Protein AF-0000000066019584 (afdb_homodimer)

Secondary structure (DSSP, 8-state):
-------HHHHHHHHHHTTSS-TT---EEEE-TT-SSEEEEEEE-SS-EEEEEEE-SEETTTEEEEE--THHHHHHHHHHHHHHHH-GGGS--EEEEETTTTEEEEE--TTSEEHHHHHHTT---TTHHHHHHHHHHHHHHHTSTTTS-HHHHHHHHHHT--HHHHHHHIIIIIIGGGS--TT----GGGHHHHHHHHH-HHHHHHHHHHHHHHHHB--EEE-S--SGGGEEE-SS-EEE---TT-EEE-THHHHHHHHHHHHHHHHTS-GGG-HHHHHHHHHHHHHHHHHHHHHHHHH--STTTTSTTHHHHHHHHHHHHHHHHHHHHHHHHHHSSS--HHHHT-SSHHHHHHHHHHHHHHHHHHHH---SS--THHHHHHHHHHHHS----/-------HHHHHHHHHHTTSS-TT---EEEE-TT-SSEEEEEEE-SS-EEEEEEE-SEETTTEEEEE--THHHHHHHHHHHHHHHH-GGGS--EEEEETTTTEEEEE--TTSEEHHHHHHTT---TTHHHHHHHHHHHHHHHTSTTTS-HHHHHHHHHHT--HHHHHHHIIIIIIGGGS--TT----GGGHHHHHHHHH-HHHHHHHHHHHHHHHHB--EEE-S--SGGGEEE-SS-EEE---TT-EEE-THHHHHHHHHHHHHHHHTS-GGG-HHHHHHHHHHHHHHHHHHHHHHHHH--STTTTSTTHHHHHHHHHHHHHHHHHHHHHHHHHHSSS--HHHHT-SSHHHHHHHHHHHHHHHHHHHH---SS--THHHHHHHHHHHHS----

InterPro domains:
  IPR002575 Aminoglycoside phosphotransferase [PF01636] (31-260)
  IPR009212 Methylthioribose kinase [MF_01683] (1-387)
  IPR009212 Methylthioribose kinase [PIRSF031134] (2-386)
  IPR009212 Methylthioribose kinase [TIGR01767] (3-382)
  IPR011009 Protein kinase-like domain superfamily [SSF56112] (3-369)

Nearest PDB structures (foldseek):
  2olc-assembly1_A  TM=9.825E-01  e=4.672E-38  Bacillus subtilis
  2pun-assembly1_B  TM=9.584E-01  e=1.714E-38  Bacillus subtilis
  2pun-assembly1_A  TM=9.546E-01  e=1.638E-38  Bacillus subtilis
  2pul-assembly1_A  TM=9.580E-01  e=3.396E-38  Bacillus subtilis
  2pui-assembly1_A  TM=9.615E-01  e=1.085E-36  Bacillus subtilis

Organism: Bacillus anthracis (strain CDC 684 / NRRL 3495) (NCBI:txid568206)

Radius of gyration: 28.85 Å; Cα contacts (8 Å, |Δi|>4): 1439; chains: 2; bounding box: 60×90×74 Å

pLDDT: mean 95.68, std 7.1, range [32.53, 98.94]

Sequence (786 aa):
MGYYSLTEVTAVQYAKEHGYFEKKANVVCHEIGDGNLNYVFKLDDGEKSIIIKQALPYAKVVGESWPLSIKRATIESKALQIFAKYVPEYVPVVYSHDEELAVTVIEDLSRLTITRKGLIDGEEYPLLSQHIGRFLANVLFYTSDFGLQSEEKRVLEGTFVNPDLCKITEDLVFTDPFGHYDTNDYEPELQLTIDELWSDKTLKLKVAQYKYKFLTRKEALIHGDLHTGSIFSSPSETKVIDPEFATYGPFGFDIGQFIANLLLNALSREEEQRGVLFFHIEKTWSYFVETFTKLWIGEGVEAYTKEKQWLPIILQNIFTDAVGFAGCELIRRTIGLAHVADLDEITNKETRIQAKKQALSLGKELIKYESKNADIQLFRTLFQQTVSGGIKAMGYYSLTEVTAVQYAKEHGYFEKKANVVCHEIGDGNLNYVFKLDDGEKSIIIKQALPYAKVVGESWPLSIKRATIESKALQIFAKYVPEYVPVVYSHDEELAVTVIEDLSRLTITRKGLIDGEEYPLLSQHIGRFLANVLFYTSDFGLQSEEKRVLEGTFVNPDLCKITEDLVFTDPFGHYDTNDYEPELQLTIDELWSDKTLKLKVAQYKYKFLTRKEALIHGDLHTGSIFSSPSETKVIDPEFATYGPFGFDIGQFIANLLLNALSREEEQRGVLFFHIEKTWSYFVETFTKLWIGEGVEAYTKEKQWLPIILQNIFTDAVGFAGCELIRRTIGLAHVADLDEITNKETRIQAKKQALSLGKELIKYESKNADIQLFRTLFQQTVSGGIKA

Solvent-accessible surface area (backbone atoms only — not comparable to full-atom values): 39957 Å² total; per-residue (Å²): 131,80,67,66,85,76,46,56,68,51,45,51,51,50,37,32,74,71,63,77,40,58,86,82,54,69,65,47,56,44,72,56,79,82,53,54,45,43,51,34,32,42,37,34,54,88,83,54,63,38,26,41,34,32,38,38,63,18,30,57,72,75,28,77,87,39,69,34,67,35,61,35,37,53,40,20,53,52,45,47,52,56,41,35,76,75,39,48,81,40,32,61,54,73,75,46,74,39,76,71,51,11,32,37,34,31,55,57,60,79,92,39,35,48,34,40,62,39,45,75,72,64,52,77,41,85,44,48,22,53,49,51,10,41,49,49,21,50,43,36,40,53,45,10,55,46,44,23,60,61,46,58,38,43,54,53,48,43,70,33,65,45,40,64,51,48,48,49,48,48,38,48,44,49,43,33,56,55,48,97,41,85,62,41,44,69,62,76,88,45,46,68,61,48,52,51,58,51,65,33,63,68,56,51,53,44,40,44,52,53,43,48,39,53,73,20,28,44,45,13,55,35,44,63,55,41,33,43,78,29,24,32,31,45,64,86,46,50,32,52,48,74,29,45,45,30,27,51,18,42,74,13,45,41,57,6,31,36,46,23,45,40,52,46,44,37,56,59,42,58,78,90,67,29,58,64,44,55,49,35,49,47,40,18,52,53,34,18,51,52,47,34,48,51,44,41,75,73,53,42,67,36,91,54,61,78,44,82,70,47,58,63,51,52,54,35,52,32,42,50,41,13,42,31,37,13,10,35,42,30,33,12,31,59,34,14,74,65,61,44,67,50,50,70,64,44,78,54,60,68,58,30,52,50,36,46,52,38,36,41,52,38,12,52,50,32,41,67,52,79,69,90,64,74,56,69,61,49,60,59,52,49,46,50,50,40,71,66,59,56,81,77,131,131,80,68,66,84,76,46,55,67,52,45,52,49,53,37,31,75,72,64,78,40,58,87,83,54,70,65,48,58,45,72,55,80,81,54,54,44,43,51,34,32,42,36,34,54,87,83,54,61,37,26,42,36,31,38,37,63,18,30,57,72,76,29,76,87,40,69,34,67,36,61,37,36,52,39,20,54,52,45,47,53,58,41,36,75,74,41,49,82,40,34,60,53,72,77,48,74,38,78,71,52,12,33,36,35,31,55,55,60,79,92,38,36,48,33,40,62,39,46,74,72,64,50,78,39,84,44,49,22,53,51,52,9,41,48,50,20,48,43,36,39,52,44,10,55,46,43,23,60,61,45,59,37,42,54,54,49,44,70,33,65,44,40,64,53,50,49,50,48,48,38,48,46,51,42,35,57,55,49,97,40,86,61,41,46,69,62,76,88,46,44,69,62,49,51,51,57,49,63,32,61,69,56,53,53,44,39,47,51,54,43,48,38,53,72,20,27,42,43,12,55,35,44,62,56,40,33,42,78,30,24,32,30,44,64,84,46,48,32,50,49,75,30,45,46,30,29,52,18,43,73,13,45,41,56,5,30,35,46,23,45,41,50,46,43,39,58,60,42,59,79,91,67,29,60,66,44,56,49,33,50,46,40,18,52,51,33,19,52,54,47,36,49,51,44,41,74,73,55,40,68,35,90,54,61,78,44,81,70,48,59,63,52,52,54,36,51,30,42,48,42,13,42,30,37,14,10,35,41,30,33,12,32,59,35,14,74,63,59,43,66,50,50,71,66,43,79,52,60,69,60,29,52,50,35,47,50,39,36,42,52,40,12,52,51,34,41,67,53,78,70,90,62,73,56,69,60,50,60,60,52,49,48,49,49,42,71,66,58,54,72,82,126

Foldseek 3Di:
DAADADDQVVVVVVCCVVPVDPPPADKGKDWPPPDFFWTWIWIDRPPDIKIKIFGDQAGPNVPPVGGFDLCLLVLQLVLLVLLCVFCVQAAWAWPDADSRHSMTITDDPVVWALQQVCVLVQHQLLCALLSLLLSLLRQLCCLFVFQDPPVVNVVVLVSNPGPSLLVVCLCLLQNPLLDDDPQWAADPLCVVVSVVSNPPPLLNVLSVVLSVQFVPPQGGWDLQQQASRQWTGDSVGIYGHDSSSTHGGASQQNLLRHLLNLLLLLLLDDPVSSVSSLVSLVSNLVSNLVNNLVCLVPRTDDPCSPPPVPSQVSSFVSLLSSLQNNLSNLSSLLTGNPHRCSLVVNPDPVSSSLSSSLSNQLSSCSSSDDDPHNDSCVSVVSSCCSNVVPPDD/DAADDDDQVVVVVVCCVVPVDPPPAPKGKDWPPPDFFWTWIWIDRPPDIKIKIFGDQAGPNVPPVGGFDLCLLVLQLVLLVLLCVFCVQAAWAWPDADSRHSMTITDDPVVWALQQVCVLVQHQLLCALLSLLLSLLRQLCCLFVFQDPPVVNVVVLVSNPGPSLLVVCLCLLQNPLLDDDPQWAADPLCVVVSVVSNPPPLLNVLSVVLSVQFVPPQGGWDLQQQASRQWTGDSVGIYGHDSSSTHGGASQQNLLRHLLNLLLLLLLDDPVSSVSSLVSLVSNLVSNLVNNLVCLVPRTDDPCSPPPVPSQVSSFVSLLSSLQNNLSNLSSLLTGNHHRCSLVVNPDPVSSSLSSSLSNQLSSCSSSDDDPHNDSCVSVVSSCCSNVVPPPD

Structure (mmCIF, N/CA/C/O backbone):
data_AF-0000000066019584-model_v1
#
loop_
_entity.id
_entity.type
_entity.pdbx_description
1 polymer 'Methylthioribose kinase'
#
loop_
_atom_site.group_PDB
_atom_site.id
_atom_site.type_symbol
_atom_site.label_atom_id
_atom_site.label_alt_id
_atom_site.label_comp_id
_atom_site.label_asym_id
_atom_site.label_entity_id
_atom_site.label_seq_id
_atom_site.pdbx_PDB_ins_code
_atom_site.Cartn_x
_atom_site.Cartn_y
_atom_site.Cartn_z
_atom_site.occupancy
_atom_site.B_iso_or_equiv
_atom_site.auth_seq_id
_atom_site.auth_comp_id
_atom_site.auth_asym_id
_atom_site.auth_atom_id
_atom_site.pdbx_PDB_model_num
ATOM 1 N N . MET A 1 1 ? 21.641 -1.265 -32.312 1 64.44 1 MET A N 1
ATOM 2 C CA . MET A 1 1 ? 20.609 -1.828 -33.188 1 64.44 1 MET A CA 1
ATOM 3 C C . MET A 1 1 ? 19.297 -1.959 -32.438 1 64.44 1 MET A C 1
ATOM 5 O O . MET A 1 1 ? 19.266 -2.174 -31.219 1 64.44 1 MET A O 1
ATOM 9 N N . GLY A 1 2 ? 18.172 -1.497 -33 1 85.44 2 GLY A N 1
ATOM 10 C CA . GLY A 1 2 ? 16.828 -1.438 -32.469 1 85.44 2 GLY A CA 1
ATOM 11 C C . GLY A 1 2 ? 16.266 -2.805 -32.125 1 85.44 2 GLY A C 1
ATOM 12 O O . GLY A 1 2 ? 16.891 -3.828 -32.375 1 85.44 2 GLY A O 1
ATOM 13 N N . TYR A 1 3 ? 15.18 -2.943 -31.562 1 92.75 3 TYR A N 1
ATOM 14 C CA . TYR A 1 3 ? 14.484 -4.168 -31.172 1 92.75 3 TYR A CA 1
ATOM 15 C C . TYR A 1 3 ? 14.141 -5.008 -32.406 1 92.75 3 TYR A C 1
ATOM 17 O O . TYR A 1 3 ? 13.703 -4.473 -33.438 1 92.75 3 TYR A O 1
ATOM 25 N N . TYR A 1 4 ? 14.422 -6.309 -32.375 1 94.38 4 TYR A N 1
ATOM 26 C CA . TYR A 1 4 ? 13.922 -7.297 -33.312 1 94.38 4 TYR A CA 1
ATOM 27 C C . TYR A 1 4 ? 13.656 -8.633 -32.625 1 94.38 4 TYR A C 1
ATOM 29 O O . TYR A 1 4 ? 14.336 -8.977 -31.656 1 94.38 4 TYR A O 1
ATOM 37 N N . SER A 1 5 ? 12.734 -9.391 -33.125 1 94.38 5 SER A N 1
ATOM 38 C CA . SER A 1 5 ? 12.414 -10.695 -32.531 1 94.38 5 SER A CA 1
ATOM 39 C C . SER A 1 5 ? 13.445 -11.742 -32.938 1 94.38 5 SER A C 1
ATOM 41 O O . SER A 1 5 ? 13.805 -11.844 -34.125 1 94.38 5 SER A O 1
ATOM 43 N N . LEU A 1 6 ? 13.844 -12.508 -32.031 1 96.06 6 LEU A N 1
ATOM 44 C CA . LEU A 1 6 ? 14.828 -13.547 -32.281 1 96.06 6 LEU A CA 1
ATOM 45 C C . LEU A 1 6 ? 14.188 -14.734 -33 1 96.06 6 LEU A C 1
ATOM 47 O O . LEU A 1 6 ? 12.992 -14.977 -32.844 1 96.06 6 LEU A O 1
ATOM 51 N N . THR A 1 7 ? 14.938 -15.398 -33.781 1 96.06 7 THR A N 1
ATOM 52 C CA . THR A 1 7 ? 14.703 -16.734 -34.312 1 96.06 7 THR A CA 1
ATOM 53 C C . THR A 1 7 ? 15.742 -17.719 -33.781 1 96.06 7 THR A C 1
ATOM 55 O O . THR A 1 7 ? 16.672 -17.312 -33.094 1 96.06 7 THR A O 1
ATOM 58 N N . GLU A 1 8 ? 15.562 -18.969 -34.094 1 97.25 8 GLU A N 1
ATOM 59 C CA . GLU A 1 8 ? 16.578 -19.922 -33.656 1 97.25 8 GLU A CA 1
ATOM 60 C C . GLU A 1 8 ? 17.953 -19.562 -34.188 1 97.25 8 GLU A C 1
ATOM 62 O O . GLU A 1 8 ? 18.953 -19.688 -33.5 1 97.25 8 GLU A O 1
ATOM 67 N N . VAL A 1 9 ? 17.953 -19.016 -35.375 1 97.38 9 VAL A N 1
ATOM 68 C CA . VAL A 1 9 ? 19.203 -18.656 -36.031 1 97.38 9 VAL A CA 1
ATOM 69 C C . VAL A 1 9 ? 19.828 -17.438 -35.344 1 97.38 9 VAL A C 1
ATOM 71 O O . VAL A 1 9 ? 21 -17.453 -34.969 1 97.38 9 VAL A O 1
ATOM 74 N N . THR A 1 10 ? 19 -16.422 -35.125 1 97.25 10 THR A N 1
ATOM 75 C CA . THR A 1 10 ? 19.516 -15.188 -34.562 1 97.25 10 THR A CA 1
ATOM 76 C C . THR A 1 10 ? 19.797 -15.367 -33.062 1 97.25 10 THR A C 1
ATOM 78 O O . THR A 1 10 ? 20.641 -14.664 -32.5 1 97.25 10 THR A O 1
ATOM 81 N N . ALA A 1 11 ? 19.125 -16.297 -32.375 1 98 11 ALA A N 1
ATOM 82 C CA . ALA A 1 11 ? 19.438 -16.609 -31 1 98 11 ALA A CA 1
ATOM 83 C C . ALA A 1 11 ? 20.844 -17.188 -30.875 1 98 11 ALA A C 1
ATOM 85 O O . ALA A 1 11 ? 21.578 -16.844 -29.938 1 98 11 ALA A O 1
ATOM 86 N N . VAL A 1 12 ? 21.141 -18.062 -31.812 1 98.12 12 VAL A N 1
ATOM 87 C CA . VAL A 1 12 ? 22.484 -18.641 -31.812 1 98.12 12 VAL A CA 1
ATOM 88 C C . VAL A 1 12 ? 23.531 -17.562 -32.062 1 98.12 12 VAL A C 1
ATOM 90 O O . VAL A 1 12 ? 24.562 -17.516 -31.375 1 98.12 12 VAL A O 1
ATOM 93 N N . GLN A 1 13 ? 23.25 -16.688 -33 1 97.44 13 GLN A N 1
ATOM 94 C CA . GLN A 1 13 ? 24.156 -15.586 -33.281 1 97.44 13 GLN A CA 1
ATOM 95 C C . GLN A 1 13 ? 24.359 -14.688 -32.062 1 97.44 13 GLN A C 1
ATOM 97 O O . GLN A 1 13 ? 25.484 -14.32 -31.734 1 97.44 13 GLN A O 1
ATOM 102 N N . TYR A 1 14 ? 23.219 -14.344 -31.469 1 97.44 14 TYR A N 1
ATOM 103 C CA . TYR A 1 14 ? 23.25 -13.523 -30.266 1 97.44 14 TYR A CA 1
ATOM 104 C C . TYR A 1 14 ? 24.125 -14.164 -29.188 1 97.44 14 TYR A C 1
ATOM 106 O O . TYR A 1 14 ? 24.969 -13.5 -28.578 1 97.44 14 TYR A O 1
ATOM 114 N N . ALA A 1 15 ? 23.969 -15.438 -28.922 1 98.06 15 ALA A N 1
ATOM 115 C CA . ALA A 1 15 ? 24.688 -16.156 -27.891 1 98.06 15 ALA A CA 1
ATOM 116 C C . ALA A 1 15 ? 26.188 -16.188 -28.172 1 98.06 15 ALA A C 1
ATOM 118 O O . ALA A 1 15 ? 27 -16.031 -27.266 1 98.06 15 ALA A O 1
ATOM 119 N N . LYS A 1 16 ? 26.516 -16.391 -29.422 1 97.5 16 LYS A N 1
ATOM 120 C CA . LYS A 1 16 ? 27.922 -16.406 -29.812 1 97.5 16 LYS A CA 1
ATOM 121 C C . LYS A 1 16 ? 28.547 -15.023 -29.688 1 97.5 16 LYS A C 1
ATOM 123 O O . LYS A 1 16 ? 29.656 -14.875 -29.188 1 97.5 16 LYS A O 1
ATOM 128 N N . GLU A 1 17 ? 27.812 -14.031 -30.109 1 96.75 17 GLU A N 1
ATOM 129 C CA . GLU A 1 17 ? 28.297 -12.656 -30.062 1 96.75 17 GLU A CA 1
ATOM 130 C C . GLU A 1 17 ? 28.531 -12.203 -28.625 1 96.75 17 GLU A C 1
ATOM 132 O O . GLU A 1 17 ? 29.406 -11.383 -28.359 1 96.75 17 GLU A O 1
ATOM 137 N N . HIS A 1 18 ? 27.75 -12.719 -27.719 1 96.69 18 HIS A N 1
ATOM 138 C CA . HIS A 1 18 ? 27.859 -12.312 -26.328 1 96.69 18 HIS A CA 1
ATOM 139 C C . HIS A 1 18 ? 28.734 -13.273 -25.531 1 96.69 18 HIS A C 1
ATOM 141 O O . HIS A 1 18 ? 28.797 -13.195 -24.312 1 96.69 18 HIS A O 1
ATOM 147 N N . GLY A 1 19 ? 29.328 -14.258 -26.188 1 96.56 19 GLY A N 1
ATOM 148 C CA . GLY A 1 19 ? 30.406 -15.047 -25.609 1 96.56 19 GLY A CA 1
ATOM 149 C C . GLY A 1 19 ? 29.906 -16.266 -24.859 1 96.56 19 GLY A C 1
ATOM 150 O O . GLY A 1 19 ? 30.656 -16.891 -24.109 1 96.56 19 GLY A O 1
ATOM 151 N N . TYR A 1 20 ? 28.641 -16.656 -25.047 1 97.31 20 TYR A N 1
ATOM 152 C CA . TYR A 1 20 ? 28.109 -17.828 -24.359 1 97.31 20 TYR A CA 1
ATOM 153 C C . TYR A 1 20 ? 28.578 -19.125 -25.016 1 97.31 20 TYR A C 1
ATOM 155 O O . TYR A 1 20 ? 28.656 -20.156 -24.359 1 97.31 20 TYR A O 1
ATOM 163 N N . PHE A 1 21 ? 28.859 -19.031 -26.312 1 97.5 21 PHE A N 1
ATOM 164 C CA . PHE A 1 21 ? 29.422 -20.141 -27.094 1 97.5 21 PHE A CA 1
ATOM 165 C C . PHE A 1 21 ? 30.562 -19.656 -27.969 1 97.5 21 PHE A C 1
ATOM 167 O O . PHE A 1 21 ? 30.594 -18.5 -28.391 1 97.5 21 PHE A O 1
ATOM 174 N N . GLU A 1 22 ? 31.453 -20.594 -28.25 1 96 22 GLU A N 1
ATOM 175 C CA . GLU A 1 22 ? 32.531 -20.266 -29.188 1 96 22 GLU A CA 1
ATOM 176 C C . GLU A 1 22 ? 31.969 -20.031 -30.594 1 96 22 GLU A C 1
ATOM 178 O O . GLU A 1 22 ? 30.969 -20.625 -30.984 1 96 22 GLU A O 1
ATOM 183 N N . LYS A 1 23 ? 32.656 -19.188 -31.312 1 94.94 23 LYS A N 1
ATOM 184 C CA . LYS A 1 23 ? 32.219 -18.828 -32.656 1 94.94 23 LYS A CA 1
ATOM 185 C C . LYS A 1 23 ? 32.094 -20.062 -33.531 1 94.94 23 LYS A C 1
ATOM 187 O O . LYS A 1 23 ? 31.156 -20.156 -34.344 1 94.94 23 LYS A O 1
ATOM 192 N N . LYS A 1 24 ? 32.906 -21.062 -33.312 1 95 24 LYS A N 1
ATOM 193 C CA . LYS A 1 24 ? 32.906 -22.234 -34.156 1 95 24 LYS A CA 1
ATOM 194 C C . LYS A 1 24 ? 32.125 -23.375 -33.531 1 95 24 LYS A C 1
ATOM 196 O O . LYS A 1 24 ? 31.969 -24.438 -34.156 1 95 24 LYS A O 1
ATOM 201 N N . ALA A 1 25 ? 31.609 -23.141 -32.375 1 95.88 25 ALA A N 1
ATOM 202 C CA . ALA A 1 25 ? 30.875 -24.203 -31.703 1 95.88 25 ALA A CA 1
ATOM 203 C C . ALA A 1 25 ? 29.625 -24.609 -32.469 1 95.88 25 ALA A C 1
ATOM 205 O O . ALA A 1 25 ? 28.969 -23.75 -33.094 1 95.88 25 ALA A O 1
ATOM 206 N N . ASN A 1 26 ? 29.344 -25.922 -32.562 1 96.75 26 ASN A N 1
ATOM 207 C CA . ASN A 1 26 ? 28.078 -26.375 -33.125 1 96.75 26 ASN A CA 1
ATOM 208 C C . ASN A 1 26 ? 26.953 -26.266 -32.094 1 96.75 26 ASN A C 1
ATOM 210 O O . ASN A 1 26 ? 26.719 -27.188 -31.312 1 96.75 26 ASN A O 1
ATOM 214 N N . VAL A 1 27 ? 26.25 -25.188 -32.156 1 98 27 VAL A N 1
ATOM 215 C CA . VAL A 1 27 ? 25.188 -24.906 -31.188 1 98 27 VAL A CA 1
ATOM 216 C C . VAL A 1 27 ? 23.844 -25.281 -31.781 1 98 27 VAL A C 1
ATOM 218 O O . VAL A 1 27 ? 23.484 -24.828 -32.875 1 98 27 VAL A O 1
ATOM 221 N N . VAL A 1 28 ? 23.094 -26.141 -31.109 1 97.56 28 VAL A N 1
ATOM 222 C CA . VAL A 1 28 ? 21.719 -26.469 -31.469 1 97.56 28 VAL A CA 1
ATOM 223 C C . VAL A 1 28 ? 20.75 -25.594 -30.688 1 97.56 28 VAL A C 1
ATOM 225 O O . VAL A 1 28 ? 20.938 -25.359 -29.484 1 97.56 28 VAL A O 1
ATOM 228 N N . CYS A 1 29 ? 19.812 -25.016 -31.422 1 97.31 29 CYS A N 1
ATOM 229 C CA . CYS A 1 29 ? 18.828 -24.125 -30.812 1 97.31 29 CYS A CA 1
ATOM 230 C C . CYS A 1 29 ? 17.422 -24.609 -31.109 1 97.31 29 CYS A C 1
ATOM 232 O O . CYS A 1 29 ? 17.094 -24.938 -32.25 1 97.31 29 CYS A O 1
ATOM 234 N N . HIS A 1 30 ? 16.594 -24.703 -30.047 1 95.38 30 HIS A N 1
ATOM 235 C CA . HIS A 1 30 ? 15.18 -25.031 -30.188 1 95.38 30 HIS A CA 1
ATOM 236 C C . HIS A 1 30 ? 14.297 -24.016 -29.469 1 95.38 30 HIS A C 1
ATOM 238 O O . HIS A 1 30 ? 14.523 -23.703 -28.297 1 95.38 30 HIS A O 1
ATOM 244 N N . GLU A 1 31 ? 13.375 -23.469 -30.203 1 94 31 GLU A N 1
ATOM 245 C CA . GLU A 1 31 ? 12.359 -22.641 -29.547 1 94 31 GLU A CA 1
ATOM 246 C C . GLU A 1 31 ? 11.375 -23.5 -28.75 1 94 31 GLU A C 1
ATOM 248 O O . GLU A 1 31 ? 10.781 -24.438 -29.297 1 94 31 GLU A O 1
ATOM 253 N N . ILE A 1 32 ? 11.281 -23.219 -27.375 1 88.06 32 ILE A N 1
ATOM 254 C CA . ILE A 1 32 ? 10.422 -24 -26.5 1 88.06 32 ILE A CA 1
ATOM 255 C C . ILE A 1 32 ? 9.023 -23.391 -26.469 1 88.06 32 ILE A C 1
ATOM 257 O O . ILE A 1 32 ? 8.859 -22.188 -26.203 1 88.06 32 ILE A O 1
ATOM 261 N N . GLY A 1 33 ? 8.148 -23.125 -27.359 1 67.31 33 GLY A N 1
ATOM 262 C CA . GLY A 1 33 ? 6.84 -22.578 -27.703 1 67.31 33 GLY A CA 1
ATOM 263 C C . GLY A 1 33 ? 5.828 -22.719 -26.578 1 67.31 33 GLY A C 1
ATOM 264 O O . GLY A 1 33 ? 4.621 -22.609 -26.812 1 67.31 33 GLY A O 1
ATOM 265 N N . ASP A 1 34 ? 6.062 -22.906 -25.422 1 65.56 34 ASP A N 1
ATOM 266 C CA . ASP A 1 34 ? 4.988 -23.266 -24.5 1 65.56 34 ASP A CA 1
ATOM 267 C C . ASP A 1 34 ? 4.547 -22.062 -23.672 1 65.56 34 ASP A C 1
ATOM 269 O O . ASP A 1 34 ? 3.51 -22.109 -23.016 1 65.56 34 ASP A O 1
ATOM 273 N N . GLY A 1 35 ? 5.164 -20.984 -23.938 1 72 35 GLY A N 1
ATOM 274 C CA . GLY A 1 35 ? 4.777 -19.859 -23.094 1 72 35 GLY A CA 1
ATOM 275 C C . GLY A 1 35 ? 3.799 -18.922 -23.766 1 72 35 GLY A C 1
ATOM 276 O O . GLY A 1 35 ? 3.662 -18.922 -24.984 1 72 35 GLY A O 1
ATOM 277 N N . ASN A 1 36 ? 3.061 -18.156 -22.984 1 74.06 36 ASN A N 1
ATOM 278 C CA . ASN A 1 36 ? 1.999 -17.281 -23.453 1 74.06 36 ASN A CA 1
ATOM 279 C C . ASN A 1 36 ? 2.545 -15.922 -23.891 1 74.06 36 ASN A C 1
ATOM 281 O O . ASN A 1 36 ? 1.978 -15.273 -24.766 1 74.06 36 ASN A O 1
ATOM 285 N N . LEU A 1 37 ? 3.682 -15.586 -23.359 1 82.25 37 LEU A N 1
ATOM 286 C CA . LEU A 1 37 ? 3.99 -14.164 -23.516 1 82.25 37 LEU A CA 1
ATOM 287 C C . LEU A 1 37 ? 5.305 -13.969 -24.266 1 82.25 37 LEU A C 1
ATOM 289 O O . LEU A 1 37 ? 5.473 -12.992 -24.984 1 82.25 37 LEU A O 1
ATOM 293 N N . ASN A 1 38 ? 6.195 -14.93 -24.125 1 91.94 38 ASN A N 1
ATOM 294 C CA . ASN A 1 38 ? 7.57 -14.688 -24.547 1 91.94 38 ASN A CA 1
ATOM 295 C C . ASN A 1 38 ? 8.094 -15.82 -25.438 1 91.94 38 ASN A C 1
ATOM 297 O O . ASN A 1 38 ? 7.516 -16.906 -25.453 1 91.94 38 ASN A O 1
ATOM 301 N N . TYR A 1 39 ? 9.172 -15.531 -26.188 1 93.75 39 TYR A N 1
ATOM 302 C CA . TYR A 1 39 ? 9.961 -16.594 -26.812 1 93.75 39 TYR A CA 1
ATOM 303 C C . TYR A 1 39 ? 10.984 -17.156 -25.828 1 93.75 39 TYR A C 1
ATOM 305 O O . TYR A 1 39 ? 11.578 -16.422 -25.047 1 93.75 39 TYR A O 1
ATOM 313 N N . VAL A 1 40 ? 11.102 -18.422 -25.891 1 95.69 40 VAL A N 1
ATOM 314 C CA . VAL A 1 40 ? 12.109 -19.125 -25.109 1 95.69 40 VAL A CA 1
ATOM 315 C C . VAL A 1 40 ? 12.914 -20.062 -26 1 95.69 40 VAL A C 1
ATOM 317 O O . VAL A 1 40 ? 12.352 -20.906 -26.688 1 95.69 40 VAL A O 1
ATOM 320 N N . PHE A 1 41 ? 14.242 -19.875 -26.016 1 97.12 41 PHE A N 1
ATOM 321 C CA . PHE A 1 41 ? 15.148 -20.672 -26.828 1 97.12 41 PHE A CA 1
ATOM 322 C C . PHE A 1 41 ? 16.109 -21.469 -25.938 1 97.12 41 PHE A C 1
ATOM 324 O O . PHE A 1 41 ? 16.75 -20.922 -25.062 1 97.12 41 PHE A O 1
ATOM 331 N N . LYS A 1 42 ? 16.172 -22.734 -26.125 1 97.56 42 LYS A N 1
ATOM 332 C CA . LYS A 1 42 ? 17.219 -23.547 -25.516 1 97.56 42 LYS A CA 1
ATOM 333 C C . LYS A 1 42 ? 18.391 -23.719 -26.469 1 97.56 42 LYS A C 1
ATOM 335 O O . LYS A 1 42 ? 18.219 -24.141 -27.609 1 97.56 42 LYS A O 1
ATOM 340 N N . LEU A 1 43 ? 19.516 -23.344 -26.078 1 98.38 43 LEU A N 1
ATOM 341 C CA . LEU A 1 43 ? 20.75 -23.5 -26.859 1 98.38 43 LEU A CA 1
ATOM 342 C C . LEU A 1 43 ? 21.703 -24.469 -26.172 1 98.38 43 LEU A C 1
ATOM 344 O O . LEU A 1 43 ? 21.844 -24.453 -24.953 1 98.38 43 LEU A O 1
ATOM 348 N N . ASP A 1 44 ? 22.281 -25.297 -26.969 1 97.62 44 ASP A N 1
ATOM 349 C CA . ASP A 1 44 ? 23.141 -26.359 -26.438 1 97.62 44 ASP A CA 1
ATOM 350 C C . ASP A 1 44 ? 24.234 -26.719 -27.438 1 97.62 44 ASP A C 1
ATOM 352 O O . ASP A 1 44 ? 23.969 -26.922 -28.625 1 97.62 44 ASP A O 1
ATOM 356 N N . ASP A 1 45 ? 25.484 -26.859 -26.984 1 97.06 45 ASP A N 1
ATOM 357 C CA . ASP A 1 45 ? 26.562 -27.266 -27.891 1 97.06 45 ASP A CA 1
ATOM 358 C C . ASP A 1 45 ? 27.109 -28.641 -27.5 1 97.06 45 ASP A C 1
ATOM 360 O O . ASP A 1 45 ? 28.203 -29.016 -27.938 1 97.06 45 ASP A O 1
ATOM 364 N N . GLY A 1 46 ? 26.469 -29.297 -26.641 1 94.88 46 GLY A N 1
ATOM 365 C CA . GLY A 1 46 ? 26.891 -30.609 -26.172 1 94.88 46 GLY A CA 1
ATOM 366 C C . GLY A 1 46 ? 27.609 -30.562 -24.844 1 94.88 46 GLY A C 1
ATOM 367 O O . GLY A 1 46 ? 27.656 -31.547 -24.125 1 94.88 46 GLY A O 1
ATOM 368 N N . GLU A 1 47 ? 28.156 -29.469 -24.578 1 94.31 47 GLU A N 1
ATOM 369 C CA . GLU A 1 47 ? 28.906 -29.281 -23.328 1 94.31 47 GLU A CA 1
ATOM 370 C C . GLU A 1 47 ? 28.172 -28.344 -22.375 1 94.31 47 GLU A C 1
ATOM 372 O O . GLU A 1 47 ? 28.156 -28.562 -21.172 1 94.31 47 GLU A O 1
ATOM 377 N N . LYS A 1 48 ? 27.688 -27.297 -22.953 1 95.31 48 LYS A N 1
ATOM 378 C CA . LYS A 1 48 ? 27 -26.25 -22.203 1 95.31 48 LYS A CA 1
ATOM 379 C C . LYS A 1 48 ? 25.625 -25.969 -22.797 1 95.31 48 LYS A C 1
ATOM 381 O O . LYS A 1 48 ? 25.422 -26.094 -24.016 1 95.31 48 LYS A O 1
ATOM 386 N N . SER A 1 49 ? 24.703 -25.672 -21.906 1 97.75 49 SER A N 1
ATOM 387 C CA . SER A 1 49 ? 23.359 -25.312 -22.344 1 97.75 49 SER A CA 1
ATOM 388 C C . SER A 1 49 ? 22.859 -24.062 -21.625 1 97.75 49 SER A C 1
ATOM 390 O O . SER A 1 49 ? 23.156 -23.859 -20.438 1 97.75 49 SER A O 1
ATOM 392 N N . ILE A 1 50 ? 22.156 -23.172 -22.375 1 98.19 50 ILE A N 1
ATOM 393 C CA . ILE A 1 50 ? 21.594 -21.969 -21.812 1 98.19 50 ILE A CA 1
ATOM 394 C C . ILE A 1 50 ? 20.172 -21.766 -22.344 1 98.19 50 ILE A C 1
ATOM 396 O O . ILE A 1 50 ? 19.781 -22.391 -23.328 1 98.19 50 ILE A O 1
ATOM 400 N N . ILE A 1 51 ? 19.422 -20.953 -21.656 1 97.75 51 ILE A N 1
ATOM 401 C CA . ILE A 1 51 ? 18.109 -20.516 -22.109 1 97.75 51 ILE A CA 1
ATOM 402 C C . ILE A 1 51 ? 18.141 -19.031 -22.453 1 97.75 51 ILE A C 1
ATOM 404 O O . ILE A 1 51 ? 18.688 -18.219 -21.703 1 97.75 51 ILE A O 1
ATOM 408 N N . ILE A 1 52 ? 17.641 -18.688 -23.625 1 97.56 52 ILE A N 1
ATOM 409 C CA . ILE A 1 52 ? 17.406 -17.297 -24 1 97.56 52 ILE A CA 1
ATOM 410 C C . ILE A 1 52 ? 15.906 -17.031 -24.031 1 97.56 52 ILE A C 1
ATOM 412 O O . ILE A 1 52 ? 15.164 -17.688 -24.781 1 97.56 52 ILE A O 1
ATOM 416 N N . LYS A 1 53 ? 15.484 -16.109 -23.188 1 96.5 53 LYS A N 1
ATOM 417 C CA . LYS A 1 53 ? 14.102 -15.656 -23.156 1 96.5 53 LYS A CA 1
ATOM 418 C C . LYS A 1 53 ? 13.977 -14.234 -23.688 1 96.5 53 LYS A C 1
ATOM 420 O O . LYS A 1 53 ? 14.742 -13.352 -23.297 1 96.5 53 LYS A O 1
ATOM 425 N N . GLN A 1 54 ? 13.062 -13.984 -24.625 1 96.69 54 GLN A N 1
ATOM 426 C CA . GLN A 1 54 ? 12.859 -12.648 -25.172 1 96.69 54 GLN A CA 1
ATOM 427 C C . GLN A 1 54 ? 11.398 -12.219 -25.062 1 96.69 54 GLN A C 1
ATOM 429 O O . GLN A 1 54 ? 10.5 -12.953 -25.484 1 96.69 54 GLN A O 1
ATOM 434 N N . ALA A 1 55 ? 11.188 -11.008 -24.438 1 95.25 55 ALA A N 1
ATOM 435 C CA . ALA A 1 55 ? 9.844 -10.43 -24.422 1 95.25 55 ALA A CA 1
ATOM 436 C C . ALA A 1 55 ? 9.492 -9.812 -25.766 1 95.25 55 ALA A C 1
ATOM 438 O O . ALA A 1 55 ? 10.328 -9.172 -26.406 1 95.25 55 ALA A O 1
ATOM 439 N N . LEU A 1 56 ? 8.297 -10.07 -26.203 1 92.94 56 LEU A N 1
ATOM 440 C CA . LEU A 1 56 ? 7.754 -9.477 -27.422 1 92.94 56 LEU A CA 1
ATOM 441 C C . LEU A 1 56 ? 6.934 -8.227 -27.094 1 92.94 56 LEU A C 1
ATOM 443 O O . LEU A 1 56 ? 6.438 -8.086 -25.969 1 92.94 56 LEU A O 1
ATOM 447 N N . PRO A 1 57 ? 6.828 -7.312 -28.016 1 93.25 57 PRO A N 1
ATOM 448 C CA . PRO A 1 57 ? 6.027 -6.113 -27.766 1 93.25 57 PRO A CA 1
ATOM 449 C C . PRO A 1 57 ? 4.523 -6.391 -27.797 1 93.25 57 PRO A C 1
ATOM 451 O O . PRO A 1 57 ? 3.727 -5.469 -27.969 1 93.25 57 PRO A O 1
ATOM 454 N N . TYR A 1 58 ? 4.102 -7.652 -27.75 1 89.94 58 TYR A N 1
ATOM 455 C CA . TYR A 1 58 ? 2.727 -8.133 -27.688 1 89.94 58 TYR A CA 1
ATOM 456 C C . TYR A 1 58 ? 2.65 -9.469 -26.953 1 89.94 58 TYR A C 1
ATOM 458 O O . TYR A 1 58 ? 3.68 -10.078 -26.656 1 89.94 58 TYR A O 1
ATOM 466 N N . ALA A 1 59 ? 1.501 -9.852 -26.594 1 84.31 59 ALA A N 1
ATOM 467 C CA . ALA A 1 59 ? 1.308 -11.188 -26.031 1 84.31 59 ALA A CA 1
ATOM 468 C C . ALA A 1 59 ? 1.447 -12.258 -27.094 1 84.31 59 ALA A C 1
ATOM 470 O O . ALA A 1 59 ? 0.633 -12.336 -28.016 1 84.31 59 ALA A O 1
ATOM 471 N N . LYS A 1 60 ? 2.373 -13.109 -26.953 1 83.88 60 LYS A N 1
ATOM 472 C CA . LYS A 1 60 ? 2.705 -14.117 -27.953 1 83.88 60 LYS A CA 1
ATOM 473 C C . LYS A 1 60 ? 1.479 -14.945 -28.328 1 83.88 60 LYS A C 1
ATOM 475 O O . LYS A 1 60 ? 1.223 -15.18 -29.516 1 83.88 60 LYS A O 1
ATOM 480 N N . VAL A 1 61 ? 0.649 -15.234 -27.375 1 78.12 61 VAL A N 1
ATOM 481 C CA . VAL A 1 61 ? -0.459 -16.172 -27.562 1 78.12 61 VAL A CA 1
ATOM 482 C C . VAL A 1 61 ? -1.581 -15.492 -28.344 1 78.12 61 VAL A C 1
ATOM 484 O O . VAL A 1 61 ? -2.373 -16.156 -29.016 1 78.12 61 VAL A O 1
ATOM 487 N N . VAL A 1 62 ? -1.622 -14.195 -28.234 1 77.5 62 VAL A N 1
ATOM 488 C CA . VAL A 1 62 ? -2.703 -13.453 -28.891 1 77.5 62 VAL A CA 1
ATOM 489 C C . VAL A 1 62 ? -2.18 -12.773 -30.156 1 77.5 62 VAL A C 1
ATOM 491 O O . VAL A 1 62 ? -2.906 -12.641 -31.141 1 77.5 62 VAL A O 1
ATOM 494 N N . GLY A 1 63 ? -1.035 -12.328 -30.109 1 83.75 63 GLY A N 1
ATOM 495 C CA . GLY A 1 63 ? -0.438 -11.625 -31.234 1 83.75 63 GLY A CA 1
ATOM 496 C C . GLY A 1 63 ? -0.447 -10.117 -31.062 1 83.75 63 GLY A C 1
ATOM 497 O O . GLY A 1 63 ? -0.595 -9.609 -29.938 1 83.75 63 GLY A O 1
ATOM 498 N N . GLU A 1 64 ? -0.258 -9.422 -32.094 1 85.19 64 GLU A N 1
ATOM 499 C CA . GLU A 1 64 ? -0.015 -7.984 -32.094 1 85.19 64 GLU A CA 1
ATOM 500 C C . GLU A 1 64 ? -1.259 -7.211 -31.656 1 85.19 64 GLU A C 1
ATOM 502 O O . GLU A 1 64 ? -1.175 -6.035 -31.297 1 85.19 64 GLU A O 1
ATOM 507 N N . SER A 1 65 ? -2.307 -7.914 -31.594 1 84.06 65 SER A N 1
ATOM 508 C CA . SER A 1 65 ? -3.547 -7.254 -31.188 1 84.06 65 SER A CA 1
ATOM 509 C C . SER A 1 65 ? -3.598 -7.023 -29.688 1 84.06 65 SER A C 1
ATOM 511 O O . SER A 1 65 ? -4.457 -6.289 -29.203 1 84.06 65 SER A O 1
ATOM 513 N N . TRP A 1 66 ? -2.652 -7.559 -29 1 87.88 66 TRP A N 1
ATOM 514 C CA . TRP A 1 66 ? -2.527 -7.328 -27.562 1 87.88 66 TRP A CA 1
ATOM 515 C C . TRP A 1 66 ? -1.137 -6.809 -27.203 1 87.88 66 TRP A C 1
ATOM 517 O O . TRP A 1 66 ? -0.31 -7.543 -26.672 1 87.88 66 TRP A O 1
ATOM 527 N N . PRO A 1 67 ? -1.021 -5.516 -27.406 1 90.44 67 PRO A N 1
ATOM 528 C CA . PRO A 1 67 ? 0.293 -4.926 -27.141 1 90.44 67 PRO A CA 1
ATOM 529 C C . PRO A 1 67 ? 0.694 -5.016 -25.672 1 90.44 67 PRO A C 1
ATOM 531 O O . PRO A 1 67 ? -0.151 -4.855 -24.781 1 90.44 67 PRO A O 1
ATOM 534 N N . LEU A 1 68 ? 1.943 -5.348 -25.438 1 92.56 68 LEU A N 1
ATOM 535 C CA . LEU A 1 68 ? 2.559 -5.395 -24.109 1 92.56 68 LEU A CA 1
ATOM 536 C C . LEU A 1 68 ? 3.943 -4.758 -24.141 1 92.56 68 LEU A C 1
ATOM 538 O O . LEU A 1 68 ? 4.691 -4.918 -25.109 1 92.56 68 LEU A O 1
ATOM 542 N N . SER A 1 69 ? 4.234 -4.105 -23.078 1 93.06 69 SER A N 1
ATOM 543 C CA . SER A 1 69 ? 5.562 -3.508 -22.969 1 93.06 69 SER A CA 1
ATOM 544 C C . SER A 1 69 ? 6.645 -4.578 -22.875 1 93.06 69 SER A C 1
ATOM 546 O O . SER A 1 69 ? 6.465 -5.594 -22.203 1 93.06 69 SER A O 1
ATOM 548 N N . ILE A 1 70 ? 7.789 -4.316 -23.5 1 93.88 70 ILE A N 1
ATOM 549 C CA . ILE A 1 70 ? 8.914 -5.238 -23.422 1 93.88 70 ILE A CA 1
ATOM 550 C C . ILE A 1 70 ? 9.656 -5.039 -22.109 1 93.88 70 ILE A C 1
ATOM 552 O O . ILE A 1 70 ? 10.508 -5.852 -21.734 1 93.88 70 ILE A O 1
ATOM 556 N N . LYS A 1 71 ? 9.227 -4 -21.375 1 94.69 71 LYS A N 1
ATOM 557 C CA . LYS A 1 71 ? 9.867 -3.709 -20.094 1 94.69 71 LYS A CA 1
ATOM 558 C C . LYS A 1 71 ? 9.688 -4.863 -19.109 1 94.69 71 LYS A C 1
ATOM 560 O O . LYS A 1 71 ? 10.414 -4.965 -18.125 1 94.69 71 LYS A O 1
ATOM 565 N N . ARG A 1 72 ? 8.727 -5.738 -19.422 1 95.75 72 ARG A N 1
ATOM 566 C CA . ARG A 1 72 ? 8.477 -6.871 -18.531 1 95.75 72 ARG A CA 1
ATOM 567 C C . ARG A 1 72 ? 9.695 -7.785 -18.453 1 95.75 72 ARG A C 1
ATOM 569 O O . ARG A 1 72 ? 9.938 -8.43 -17.422 1 95.75 72 ARG A O 1
ATOM 576 N N . ALA A 1 73 ? 10.531 -7.812 -19.516 1 96.81 73 ALA A N 1
ATOM 577 C CA . ALA A 1 73 ? 11.766 -8.586 -19.469 1 96.81 73 ALA A CA 1
ATOM 578 C C . ALA A 1 73 ? 12.734 -8.023 -18.438 1 96.81 73 ALA A C 1
ATOM 580 O O . ALA A 1 73 ? 13.406 -8.781 -17.734 1 96.81 73 ALA A O 1
ATOM 581 N N . THR A 1 74 ? 12.797 -6.715 -18.391 1 97.75 74 THR A N 1
ATOM 582 C CA . THR A 1 74 ? 13.633 -6.059 -17.391 1 97.75 74 THR A CA 1
ATOM 583 C C . THR A 1 74 ? 13.125 -6.34 -15.984 1 97.75 74 THR A C 1
ATOM 585 O O . THR A 1 74 ? 13.906 -6.617 -15.078 1 97.75 74 THR A O 1
ATOM 588 N N . ILE A 1 75 ? 11.828 -6.316 -15.82 1 98.12 75 ILE A N 1
ATOM 589 C CA . ILE A 1 75 ? 11.195 -6.609 -14.539 1 98.12 75 ILE A CA 1
ATOM 590 C C . ILE A 1 75 ? 11.547 -8.031 -14.109 1 98.12 75 ILE A C 1
ATOM 592 O O . ILE A 1 75 ? 11.953 -8.258 -12.969 1 98.12 75 ILE A O 1
ATOM 596 N N . GLU A 1 76 ? 11.398 -8.945 -14.992 1 97.94 76 GLU A N 1
ATOM 597 C CA . GLU A 1 76 ? 11.68 -10.352 -14.695 1 97.94 76 GLU A CA 1
ATOM 598 C C . GLU A 1 76 ? 13.141 -10.539 -14.289 1 97.94 76 GLU A C 1
ATOM 600 O O . GLU A 1 76 ? 13.43 -11.195 -13.281 1 97.94 76 GLU A O 1
ATOM 605 N N . SER A 1 77 ? 14.016 -9.977 -15.094 1 98.06 77 SER A N 1
ATOM 606 C CA . SER A 1 77 ? 15.445 -10.109 -14.812 1 98.06 77 SER A CA 1
ATOM 607 C C . SER A 1 77 ? 15.789 -9.508 -13.453 1 98.06 77 SER A C 1
ATOM 609 O O . SER A 1 77 ? 16.5 -10.133 -12.656 1 98.06 77 SER A O 1
ATOM 611 N N . LYS A 1 78 ? 15.281 -8.328 -13.156 1 98.31 78 LYS A N 1
ATOM 612 C CA . LYS A 1 78 ? 15.555 -7.656 -11.883 1 98.31 78 LYS A CA 1
ATOM 613 C C . LYS A 1 78 ? 14.984 -8.453 -10.711 1 98.31 78 LYS A C 1
ATOM 615 O O . LYS A 1 78 ? 15.625 -8.57 -9.672 1 98.31 78 LYS A O 1
ATOM 620 N N . ALA A 1 79 ? 13.789 -8.977 -10.898 1 98.75 79 ALA A N 1
ATOM 621 C CA . ALA A 1 79 ? 13.172 -9.781 -9.844 1 98.75 79 ALA A CA 1
ATOM 622 C C . ALA A 1 79 ? 14.008 -11.016 -9.531 1 98.75 79 ALA A C 1
ATOM 624 O O . ALA A 1 79 ? 14.289 -11.305 -8.367 1 98.75 79 ALA A O 1
ATOM 625 N N . LEU A 1 80 ? 14.422 -11.734 -10.57 1 98.75 80 LEU A N 1
ATOM 626 C CA . LEU A 1 80 ? 15.227 -12.93 -10.375 1 98.75 80 LEU A CA 1
ATOM 627 C C . LEU A 1 80 ? 16.547 -12.602 -9.68 1 98.75 80 LEU A C 1
ATOM 629 O O . LEU A 1 80 ? 17.016 -13.359 -8.828 1 98.75 80 LEU A O 1
ATOM 633 N N . GLN A 1 81 ? 17.109 -11.469 -10.039 1 98.44 81 GLN A N 1
ATOM 634 C CA . GLN A 1 81 ? 18.359 -11.047 -9.414 1 98.44 81 GLN A CA 1
ATOM 635 C C . GLN A 1 81 ? 18.156 -10.734 -7.938 1 98.44 81 GLN A C 1
ATOM 637 O O . GLN A 1 81 ? 18.984 -11.102 -7.098 1 98.44 81 GLN A O 1
ATOM 642 N N . ILE A 1 82 ? 17.109 -10.078 -7.625 1 98.69 82 ILE A N 1
ATOM 643 C CA . ILE A 1 82 ? 16.797 -9.766 -6.234 1 98.69 82 ILE A CA 1
ATOM 644 C C . ILE A 1 82 ? 16.531 -11.047 -5.461 1 98.69 82 ILE A C 1
ATOM 646 O O . ILE A 1 82 ? 17.031 -11.234 -4.352 1 98.69 82 ILE A O 1
ATOM 650 N N . PHE A 1 83 ? 15.727 -11.969 -6.059 1 98.81 83 PHE A N 1
ATOM 651 C CA . PHE A 1 83 ? 15.477 -13.25 -5.406 1 98.81 83 PHE A CA 1
ATOM 652 C C . PHE A 1 83 ? 16.781 -13.984 -5.141 1 98.81 83 PHE A C 1
ATOM 654 O O . PHE A 1 83 ? 16.984 -14.531 -4.055 1 98.81 83 PHE A O 1
ATOM 661 N N . ALA A 1 84 ? 17.672 -13.938 -6.078 1 98.69 84 ALA A N 1
ATOM 662 C CA . ALA A 1 84 ? 18.938 -14.672 -5.992 1 98.69 84 ALA A CA 1
ATOM 663 C C . ALA A 1 84 ? 19.797 -14.141 -4.863 1 98.69 84 ALA A C 1
ATOM 665 O O . ALA A 1 84 ? 20.609 -14.875 -4.293 1 98.69 84 ALA A O 1
ATOM 666 N N . LYS A 1 85 ? 19.672 -12.891 -4.504 1 98.44 85 LYS A N 1
ATOM 667 C CA . LYS A 1 85 ? 20.406 -12.312 -3.391 1 98.44 85 LYS A CA 1
ATOM 668 C C . LYS A 1 85 ? 20.062 -13.008 -2.078 1 98.44 85 LYS A C 1
ATOM 670 O O . LYS A 1 85 ? 20.922 -13.141 -1.196 1 98.44 85 LYS A O 1
ATOM 675 N N . TYR A 1 86 ? 18.844 -13.5 -1.992 1 98.5 86 TYR A N 1
ATOM 676 C CA . TYR A 1 86 ? 18.375 -14.016 -0.71 1 98.5 86 TYR A CA 1
ATOM 677 C C . TYR A 1 86 ? 18.266 -15.531 -0.739 1 98.5 86 TYR A C 1
ATOM 679 O O . TYR A 1 86 ? 18.484 -16.203 0.279 1 98.5 86 TYR A O 1
ATOM 687 N N . VAL A 1 87 ? 17.859 -16.031 -1.929 1 98.56 87 VAL A N 1
ATOM 688 C CA . VAL A 1 87 ? 17.641 -17.469 -2.051 1 98.56 87 VAL A CA 1
ATOM 689 C C . VAL A 1 87 ? 18.156 -17.953 -3.404 1 98.56 87 VAL A C 1
ATOM 691 O O . VAL A 1 87 ? 17.391 -18.531 -4.195 1 98.56 87 VAL A O 1
ATOM 694 N N . PRO A 1 88 ? 19.438 -17.906 -3.648 1 98.5 88 PRO A N 1
ATOM 695 C CA . PRO A 1 88 ? 19.984 -18.281 -4.957 1 98.5 88 PRO A CA 1
ATOM 696 C C . PRO A 1 88 ? 19.688 -19.734 -5.32 1 98.5 88 PRO A C 1
ATOM 698 O O . PRO A 1 88 ? 19.625 -20.078 -6.504 1 98.5 88 PRO A O 1
ATOM 701 N N . GLU A 1 89 ? 19.438 -20.609 -4.371 1 98.31 89 GLU A N 1
ATOM 702 C CA . GLU A 1 89 ? 19.234 -22.031 -4.621 1 98.31 89 GLU A CA 1
ATOM 703 C C . GLU A 1 89 ? 17.844 -22.281 -5.203 1 98.31 89 GLU A C 1
ATOM 705 O O . GLU A 1 89 ? 17.578 -23.359 -5.754 1 98.31 89 GLU A O 1
ATOM 710 N N . TYR A 1 90 ? 16.938 -21.25 -5.117 1 98.75 90 TYR A N 1
ATOM 711 C CA . TYR A 1 90 ? 15.555 -21.516 -5.492 1 98.75 90 TYR A CA 1
ATOM 712 C C . TYR A 1 90 ? 15.195 -20.781 -6.777 1 98.75 90 TYR A C 1
ATOM 714 O O . TYR A 1 90 ? 14.023 -20.719 -7.16 1 98.75 90 TYR A O 1
ATOM 722 N N . VAL A 1 91 ? 16.156 -20.125 -7.48 1 98.81 91 VAL A N 1
ATOM 723 C CA . VAL A 1 91 ? 15.883 -19.422 -8.727 1 98.81 91 VAL A CA 1
ATOM 724 C C . VAL A 1 91 ? 17 -19.703 -9.734 1 98.81 91 VAL A C 1
ATOM 726 O O . VAL A 1 91 ? 18.125 -20.031 -9.352 1 98.81 91 VAL A O 1
ATOM 729 N N . PRO A 1 92 ? 16.672 -19.609 -11 1 98.56 92 PRO A N 1
ATOM 730 C CA . PRO A 1 92 ? 17.734 -19.781 -11.984 1 98.56 92 PRO A CA 1
ATOM 731 C C . PRO A 1 92 ? 18.766 -18.656 -11.945 1 98.56 92 PRO A C 1
ATOM 733 O O . PRO A 1 92 ? 18.438 -17.516 -11.609 1 98.56 92 PRO A O 1
ATOM 736 N N . VAL A 1 93 ? 19.938 -18.938 -12.32 1 98 93 VAL A N 1
ATOM 737 C CA . VAL A 1 93 ? 20.969 -17.922 -12.477 1 98 93 VAL A CA 1
ATOM 738 C C . VAL A 1 93 ? 20.656 -17.062 -13.703 1 98 93 VAL A C 1
ATOM 740 O O . VAL A 1 93 ? 20.391 -17.594 -14.781 1 98 93 VAL A O 1
ATOM 743 N N . VAL A 1 94 ? 20.672 -15.797 -13.508 1 98.31 94 VAL A N 1
ATOM 744 C CA . VAL A 1 94 ? 20.594 -14.859 -14.617 1 98.31 94 VAL A CA 1
ATOM 745 C C . VAL A 1 94 ? 22 -14.484 -15.094 1 98.31 94 VAL A C 1
ATOM 747 O O . VAL A 1 94 ? 22.75 -13.844 -14.352 1 98.31 94 VAL A O 1
ATOM 750 N N . TYR A 1 95 ? 22.266 -14.875 -16.312 1 98.31 95 TYR A N 1
ATOM 751 C CA . TYR A 1 95 ? 23.609 -14.609 -16.828 1 98.31 95 TYR A CA 1
ATOM 752 C C . TYR A 1 95 ? 23.719 -13.188 -17.344 1 98.31 95 TYR A C 1
ATOM 754 O O . TYR A 1 95 ? 24.734 -12.523 -17.156 1 98.31 95 TYR A O 1
ATOM 762 N N . SER A 1 96 ? 22.703 -12.711 -18.031 1 98 96 SER A N 1
ATOM 763 C CA . SER A 1 96 ? 22.703 -11.344 -18.531 1 98 96 SER A CA 1
ATOM 764 C C . SER A 1 96 ? 21.312 -10.898 -18.938 1 98 96 SER A C 1
ATOM 766 O O . SER A 1 96 ? 20.391 -11.719 -19.078 1 98 96 SER A O 1
ATOM 768 N N . HIS A 1 97 ? 21.156 -9.617 -19.031 1 97.94 97 HIS A N 1
ATOM 769 C CA . HIS A 1 97 ? 19.922 -8.984 -19.5 1 97.94 97 HIS A CA 1
ATOM 770 C C . HIS A 1 97 ? 20.234 -7.867 -20.484 1 97.94 97 HIS A C 1
ATOM 772 O O . HIS A 1 97 ? 21.141 -7.062 -20.266 1 97.94 97 HIS A O 1
ATOM 778 N N . ASP A 1 98 ? 19.578 -7.953 -21.609 1 97.31 98 ASP A N 1
ATOM 779 C CA . ASP A 1 98 ? 19.641 -6.926 -22.656 1 97.31 98 ASP A CA 1
ATOM 780 C C . ASP A 1 98 ? 18.344 -6.137 -22.734 1 97.31 98 ASP A C 1
ATOM 782 O O . ASP A 1 98 ? 17.344 -6.629 -23.266 1 97.31 98 ASP A O 1
ATOM 786 N N . GLU A 1 99 ? 18.328 -4.848 -22.266 1 95.94 99 GLU A N 1
ATOM 787 C CA . GLU A 1 99 ? 17.109 -4.051 -22.203 1 95.94 99 GLU A CA 1
ATOM 788 C C . GLU A 1 99 ? 16.609 -3.686 -23.594 1 95.94 99 GLU A C 1
ATOM 790 O O . GLU A 1 99 ? 15.398 -3.623 -23.828 1 95.94 99 GLU A O 1
ATOM 795 N N . GLU A 1 100 ? 17.5 -3.447 -24.5 1 95.81 100 GLU A N 1
ATOM 796 C CA . GLU A 1 100 ? 17.125 -3.02 -25.844 1 95.81 100 GLU A CA 1
ATOM 797 C C . GLU A 1 100 ? 16.391 -4.133 -26.594 1 95.81 100 GLU A C 1
ATOM 799 O O . GLU A 1 100 ? 15.359 -3.896 -27.203 1 95.81 100 GLU A O 1
ATOM 804 N N . LEU A 1 101 ? 16.953 -5.387 -26.484 1 96.94 101 LEU A N 1
ATOM 805 C CA . LEU A 1 101 ? 16.359 -6.512 -27.188 1 96.94 101 LEU A CA 1
ATOM 806 C C . LEU A 1 101 ? 15.375 -7.262 -26.297 1 96.94 101 LEU A C 1
ATOM 808 O O . LEU A 1 101 ? 14.703 -8.188 -26.734 1 96.94 101 LEU A O 1
ATOM 812 N N . ALA A 1 102 ? 15.258 -6.84 -25.047 1 97.44 102 ALA A N 1
ATOM 813 C CA . ALA A 1 102 ? 14.391 -7.488 -24.062 1 97.44 102 ALA A CA 1
ATOM 814 C C . ALA A 1 102 ? 14.734 -8.969 -23.938 1 97.44 102 ALA A C 1
ATOM 816 O O . ALA A 1 102 ? 13.844 -9.82 -23.953 1 97.44 102 ALA A O 1
ATOM 817 N N . VAL A 1 103 ? 16.016 -9.219 -23.844 1 97.56 103 VAL A N 1
ATOM 818 C CA . VAL A 1 103 ? 16.516 -10.586 -23.766 1 97.56 103 VAL A CA 1
ATOM 819 C C . VAL A 1 103 ? 17.109 -10.844 -22.375 1 97.56 103 VAL A C 1
ATOM 821 O O . VAL A 1 103 ? 17.797 -9.984 -21.812 1 97.56 103 VAL A O 1
ATOM 824 N N . THR A 1 104 ? 16.75 -11.984 -21.844 1 97.75 104 THR A N 1
ATOM 825 C CA . THR A 1 104 ? 17.391 -12.492 -20.641 1 97.75 104 THR A CA 1
ATOM 826 C C . THR A 1 104 ? 18 -13.867 -20.891 1 97.75 104 THR A C 1
ATOM 828 O O . THR A 1 104 ? 17.328 -14.766 -21.406 1 97.75 104 THR A O 1
ATOM 831 N N . VAL A 1 105 ? 19.297 -13.992 -20.641 1 98.25 105 VAL A N 1
ATOM 832 C CA . VAL A 1 105 ? 19.969 -15.281 -20.703 1 98.25 105 VAL A CA 1
ATOM 833 C C . VAL A 1 105 ? 20.031 -15.906 -19.312 1 98.25 105 VAL A C 1
ATOM 835 O O . VAL A 1 105 ? 20.562 -15.297 -18.375 1 98.25 105 VAL A O 1
ATOM 838 N N . ILE A 1 106 ? 19.484 -17.156 -19.203 1 97.88 106 ILE A N 1
ATOM 839 C CA . ILE A 1 106 ? 19.359 -17.719 -17.859 1 97.88 106 ILE A CA 1
ATOM 840 C C . ILE A 1 106 ? 19.781 -19.188 -17.891 1 97.88 106 ILE A C 1
ATOM 842 O O . ILE A 1 106 ? 19.969 -19.766 -18.953 1 97.88 106 ILE A O 1
ATOM 846 N N . GLU A 1 107 ? 19.906 -19.75 -16.75 1 98 107 GLU A N 1
ATOM 847 C CA . GLU A 1 107 ? 20.25 -21.141 -16.516 1 98 107 GLU A CA 1
ATOM 848 C C . GLU A 1 107 ? 19.25 -22.078 -17.172 1 98 107 GLU A C 1
ATOM 850 O O . GLU A 1 107 ? 18.047 -21.844 -17.141 1 98 107 GLU A O 1
ATOM 855 N N . ASP A 1 108 ? 19.766 -23.062 -17.875 1 97.69 108 ASP A N 1
ATOM 856 C CA . ASP A 1 108 ? 18.938 -24.156 -18.391 1 97.69 108 ASP A CA 1
ATOM 857 C C . ASP A 1 108 ? 18.516 -25.109 -17.266 1 97.69 108 ASP A C 1
ATOM 859 O O . ASP A 1 108 ? 19.375 -25.688 -16.594 1 97.69 108 ASP A O 1
ATOM 863 N N . LEU A 1 109 ? 17.219 -25.266 -17.109 1 97.62 109 LEU A N 1
ATOM 864 C CA . LEU A 1 109 ? 16.703 -26.109 -16.031 1 97.62 109 LEU A CA 1
ATOM 865 C C . LEU A 1 109 ? 16.078 -27.391 -16.594 1 97.62 109 LEU A C 1
ATOM 867 O O . LEU A 1 109 ? 15.227 -28 -15.953 1 97.62 109 LEU A O 1
ATOM 871 N N . SER A 1 110 ? 16.484 -27.781 -17.766 1 95.12 110 SER A N 1
ATOM 872 C CA . SER A 1 110 ? 15.891 -28.922 -18.453 1 95.12 110 SER A CA 1
ATOM 873 C C . SER A 1 110 ? 16.078 -30.203 -17.656 1 95.12 110 SER A C 1
ATOM 875 O O . SER A 1 110 ? 15.398 -31.203 -17.922 1 95.12 110 SER A O 1
ATOM 877 N N . ARG A 1 111 ? 16.969 -30.234 -16.656 1 96.12 111 ARG A N 1
ATOM 878 C CA . ARG A 1 111 ? 17.156 -31.375 -15.773 1 96.12 111 ARG A CA 1
ATOM 879 C C . ARG A 1 111 ? 15.984 -31.547 -14.82 1 96.12 111 ARG A C 1
ATOM 881 O O . ARG A 1 111 ? 15.812 -32.594 -14.203 1 96.12 111 ARG A O 1
ATOM 888 N N . LEU A 1 112 ? 15.18 -30.531 -14.672 1 98.06 112 LEU A N 1
ATOM 889 C CA . LEU A 1 112 ? 14.016 -30.531 -13.797 1 98.06 112 LEU A CA 1
ATOM 890 C C . LEU A 1 112 ? 12.727 -30.625 -14.617 1 98.06 112 LEU A C 1
ATOM 892 O O . LEU A 1 112 ? 12.766 -30.562 -15.844 1 98.06 112 LEU A O 1
ATOM 896 N N . THR A 1 113 ? 11.625 -30.828 -13.938 1 97.94 113 THR A N 1
ATOM 897 C CA . THR A 1 113 ? 10.305 -30.922 -14.547 1 97.94 113 THR A CA 1
ATOM 898 C C . THR A 1 113 ? 9.406 -29.781 -14.07 1 97.94 113 THR A C 1
ATOM 900 O O . THR A 1 113 ? 9.438 -29.422 -12.898 1 97.94 113 THR A O 1
ATOM 903 N N . ILE A 1 114 ? 8.68 -29.203 -15.062 1 96.88 114 ILE A N 1
ATOM 904 C CA . ILE A 1 114 ? 7.656 -28.266 -14.633 1 96.88 114 ILE A CA 1
ATOM 905 C C . ILE A 1 114 ? 6.777 -28.922 -13.562 1 96.88 114 ILE A C 1
ATOM 907 O O . ILE A 1 114 ? 6.188 -29.969 -13.797 1 96.88 114 ILE A O 1
ATOM 911 N N . THR A 1 115 ? 6.641 -28.297 -12.445 1 98.44 115 THR A N 1
ATOM 912 C CA . THR A 1 115 ? 6.023 -28.891 -11.273 1 98.44 115 THR A CA 1
ATOM 913 C C . THR A 1 115 ? 4.582 -29.297 -11.57 1 98.44 115 THR A C 1
ATOM 915 O O . THR A 1 115 ? 4.141 -30.375 -11.172 1 98.44 115 THR A O 1
ATOM 918 N N . ARG A 1 116 ? 3.84 -28.453 -12.312 1 97.62 116 ARG A N 1
ATOM 919 C CA . ARG A 1 116 ? 2.463 -28.797 -12.656 1 97.62 116 ARG A CA 1
ATOM 920 C C . ARG A 1 116 ? 2.396 -30.125 -13.398 1 97.62 116 ARG A C 1
ATOM 922 O O . ARG A 1 116 ? 1.61 -31.016 -13.047 1 97.62 116 ARG A O 1
ATOM 929 N N . LYS A 1 117 ? 3.203 -30.25 -14.43 1 96.81 117 LYS A N 1
ATOM 930 C CA . LYS A 1 117 ? 3.221 -31.469 -15.227 1 96.81 117 LYS A CA 1
ATOM 931 C C . LYS A 1 117 ? 3.584 -32.688 -14.367 1 96.81 117 LYS A C 1
ATOM 933 O O . LYS A 1 117 ? 2.936 -33.719 -14.453 1 96.81 117 LYS A O 1
ATOM 938 N N . GLY A 1 118 ? 4.645 -32.5 -13.562 1 97.88 118 GLY A N 1
ATOM 939 C CA . GLY A 1 118 ? 5.047 -33.594 -12.68 1 97.88 118 GLY A CA 1
ATOM 940 C C . GLY A 1 118 ? 3.957 -34 -11.711 1 97.88 118 GLY A C 1
ATOM 941 O O . GLY A 1 118 ? 3.736 -35.188 -11.5 1 97.88 118 GLY A O 1
ATOM 942 N N . LEU A 1 119 ? 3.242 -33.062 -11.117 1 97.88 119 LEU A N 1
ATOM 943 C CA . LEU A 1 119 ? 2.164 -33.375 -10.18 1 97.88 119 LEU A CA 1
ATOM 944 C C . LEU A 1 119 ? 1.013 -34.062 -10.891 1 97.88 119 LEU A C 1
ATOM 946 O O . LEU A 1 119 ? 0.434 -35.031 -10.352 1 97.88 119 LEU A O 1
ATOM 950 N N . ILE A 1 120 ? 0.636 -33.594 -12.086 1 96.94 120 ILE A N 1
ATOM 951 C CA . ILE A 1 120 ? -0.414 -34.25 -12.875 1 96.94 120 ILE A CA 1
ATOM 952 C C . ILE A 1 120 ? -0.038 -35.688 -13.164 1 96.94 120 ILE A C 1
ATOM 954 O O . ILE A 1 120 ? -0.892 -36.562 -13.125 1 96.94 120 ILE A O 1
ATOM 958 N N . ASP A 1 121 ? 1.274 -35.906 -13.359 1 95.75 121 ASP A N 1
ATOM 959 C CA . ASP A 1 121 ? 1.769 -37.25 -13.695 1 95.75 121 ASP A CA 1
ATOM 960 C C . ASP A 1 121 ? 1.955 -38.094 -12.438 1 95.75 121 ASP A C 1
ATOM 962 O O . ASP A 1 121 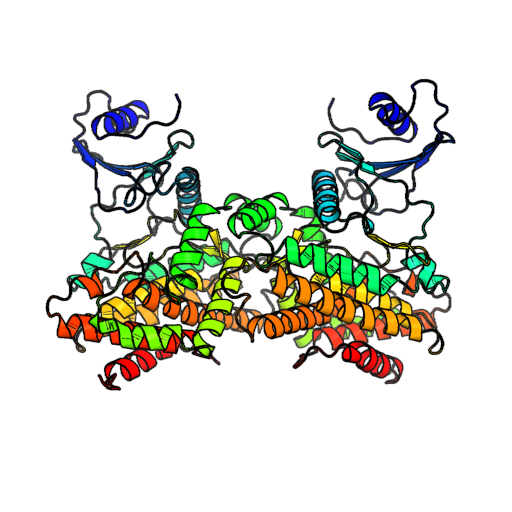? 2.396 -39.25 -12.523 1 95.75 121 ASP A O 1
ATOM 966 N N . GLY A 1 122 ? 1.726 -37.562 -11.305 1 94.25 122 GLY A N 1
ATOM 967 C CA . GLY A 1 122 ? 1.696 -38.344 -10.086 1 94.25 122 GLY A CA 1
ATOM 968 C C . GLY A 1 122 ? 2.957 -38.219 -9.258 1 94.25 122 GLY A C 1
ATOM 969 O O . GLY A 1 122 ? 3.098 -38.844 -8.219 1 94.25 122 GLY A O 1
ATOM 970 N N . GLU A 1 123 ? 3.896 -37.312 -9.719 1 96.19 123 GLU A N 1
ATOM 971 C CA . GLU A 1 123 ? 5.09 -37.094 -8.914 1 96.19 123 GLU A CA 1
ATOM 972 C C . GLU A 1 123 ? 4.734 -36.375 -7.613 1 96.19 123 GLU A C 1
ATOM 974 O O . GLU A 1 123 ? 3.752 -35.625 -7.555 1 96.19 123 GLU A O 1
ATOM 979 N N . GLU A 1 124 ? 5.566 -36.594 -6.574 1 96.75 124 GLU A N 1
ATOM 980 C CA . GLU A 1 124 ? 5.191 -36.094 -5.254 1 96.75 124 GLU A CA 1
ATOM 981 C C . GLU A 1 124 ? 6.051 -34.906 -4.836 1 96.75 124 GLU A C 1
ATOM 983 O O . GLU A 1 124 ? 5.609 -34.062 -4.07 1 96.75 124 GLU A O 1
ATOM 988 N N . TYR A 1 125 ? 7.332 -34.812 -5.262 1 98.19 125 TYR A N 1
ATOM 989 C CA . TYR A 1 125 ? 8.297 -33.75 -4.934 1 98.19 125 TYR A CA 1
ATOM 990 C C . TYR A 1 125 ? 8.336 -33.5 -3.43 1 98.19 125 TYR A C 1
ATOM 992 O O . TYR A 1 125 ? 7.902 -32.438 -2.959 1 98.19 125 TYR A O 1
ATOM 1000 N N . PRO A 1 126 ? 8.969 -34.344 -2.629 1 98.12 126 PRO A N 1
ATOM 1001 C CA . PRO A 1 126 ? 8.883 -34.312 -1.167 1 98.12 126 PRO A CA 1
ATOM 1002 C C . PRO A 1 126 ? 9.367 -33 -0.562 1 98.12 126 PRO A C 1
ATOM 1004 O O . PRO A 1 126 ? 8.914 -32.625 0.517 1 98.12 126 PRO A O 1
ATOM 1007 N N . LEU A 1 127 ? 10.227 -32.25 -1.269 1 98.69 127 LEU A N 1
ATOM 1008 C CA . LEU A 1 127 ? 10.812 -31.047 -0.677 1 98.69 127 LEU A CA 1
ATOM 1009 C C . LEU A 1 127 ? 10.156 -29.797 -1.232 1 98.69 127 LEU A C 1
ATOM 1011 O O . LEU A 1 127 ? 10.531 -28.688 -0.861 1 98.69 127 LEU A O 1
ATOM 1015 N N . LEU A 1 128 ? 9.141 -29.922 -2.027 1 98.81 128 LEU A N 1
ATOM 1016 C CA . LEU A 1 128 ? 8.516 -28.797 -2.721 1 98.81 128 LEU A CA 1
ATOM 1017 C C . LEU A 1 128 ? 8.023 -27.75 -1.727 1 98.81 128 LEU A C 1
ATOM 1019 O O . LEU A 1 128 ? 8.336 -26.562 -1.857 1 98.81 128 LEU A O 1
ATOM 1023 N N . SER A 1 129 ? 7.277 -28.203 -0.695 1 98.69 129 SER A N 1
ATOM 1024 C CA . SER A 1 129 ? 6.672 -27.281 0.257 1 98.69 129 SER A CA 1
ATOM 1025 C C . SER A 1 129 ? 7.727 -26.578 1.11 1 98.69 129 SER A C 1
ATOM 1027 O O . SER A 1 129 ? 7.605 -25.391 1.423 1 98.69 129 SER A O 1
ATOM 1029 N N . GLN A 1 130 ? 8.781 -27.312 1.501 1 98.81 130 GLN A N 1
ATOM 1030 C CA . GLN A 1 130 ? 9.883 -26.719 2.24 1 98.81 130 GLN A CA 1
ATOM 1031 C C . GLN A 1 130 ? 10.562 -25.625 1.419 1 98.81 130 GLN A C 1
ATOM 1033 O O . GLN A 1 130 ? 10.805 -24.531 1.918 1 98.81 130 GLN A O 1
ATOM 1038 N N . HIS A 1 131 ? 10.859 -25.922 0.176 1 98.94 131 HIS A N 1
ATOM 1039 C CA . HIS A 1 131 ? 11.562 -25 -0.706 1 98.94 131 HIS A CA 1
ATOM 1040 C C . HIS A 1 131 ? 10.719 -23.766 -0.997 1 98.94 131 HIS A C 1
ATOM 1042 O O . HIS A 1 131 ? 11.203 -22.641 -0.906 1 98.94 131 HIS A O 1
ATOM 1048 N N . ILE A 1 132 ? 9.461 -23.922 -1.272 1 98.94 132 ILE A N 1
ATOM 1049 C CA . ILE A 1 132 ? 8.586 -22.812 -1.622 1 98.94 132 ILE A CA 1
ATOM 1050 C C . ILE A 1 132 ? 8.305 -21.969 -0.383 1 98.94 132 ILE A C 1
ATOM 1052 O O . ILE A 1 132 ? 8.273 -20.734 -0.457 1 98.94 132 ILE A O 1
ATOM 1056 N N . GLY A 1 133 ? 8.055 -22.641 0.78 1 98.94 133 GLY A N 1
ATOM 1057 C CA . GLY A 1 133 ? 7.863 -21.906 2.018 1 98.94 133 GLY A CA 1
ATOM 1058 C C . GLY A 1 133 ? 9.039 -21.016 2.365 1 98.94 133 GLY A C 1
ATOM 1059 O O . GLY A 1 133 ? 8.852 -19.844 2.73 1 98.94 133 GLY A O 1
ATOM 1060 N N . ARG A 1 134 ? 10.234 -21.5 2.193 1 98.94 134 ARG A N 1
ATOM 1061 C CA . ARG A 1 134 ? 11.445 -20.75 2.492 1 98.94 134 ARG A CA 1
ATOM 1062 C C . ARG A 1 134 ? 11.68 -19.656 1.455 1 98.94 134 ARG A C 1
ATOM 1064 O O . ARG A 1 134 ? 12.094 -18.547 1.798 1 98.94 134 ARG A O 1
ATOM 1071 N N . PHE A 1 135 ? 11.477 -19.984 0.198 1 98.94 135 PHE A N 1
ATOM 1072 C CA . PHE A 1 135 ? 11.57 -18.984 -0.859 1 98.94 135 PHE A CA 1
ATOM 1073 C C . PHE A 1 135 ? 10.68 -17.781 -0.547 1 98.94 135 PHE A C 1
ATOM 1075 O O . PHE A 1 135 ? 11.156 -16.656 -0.532 1 98.94 135 PHE A O 1
ATOM 1082 N N . LEU A 1 136 ? 9.43 -18.047 -0.235 1 98.94 136 LEU A N 1
ATOM 1083 C CA . LEU A 1 136 ? 8.453 -17 0.016 1 98.94 136 LEU A CA 1
ATOM 1084 C C . LEU A 1 136 ? 8.828 -16.188 1.26 1 98.94 136 LEU A C 1
ATOM 1086 O O . LEU A 1 136 ? 8.805 -14.961 1.239 1 98.94 136 LEU A O 1
ATOM 1090 N N . ALA A 1 137 ? 9.172 -16.875 2.32 1 98.94 137 ALA A N 1
ATOM 1091 C CA . ALA A 1 137 ? 9.492 -16.188 3.57 1 98.94 137 ALA A CA 1
ATOM 1092 C C . ALA A 1 137 ? 10.672 -15.234 3.385 1 98.94 137 ALA A C 1
ATOM 1094 O O . ALA A 1 137 ? 10.625 -14.086 3.83 1 98.94 137 ALA A O 1
ATOM 1095 N N . ASN A 1 138 ? 11.727 -15.672 2.701 1 98.94 138 ASN A N 1
ATOM 1096 C CA . ASN A 1 138 ? 12.922 -14.859 2.516 1 98.94 138 ASN A CA 1
ATOM 1097 C C . ASN A 1 138 ? 12.656 -13.672 1.593 1 98.94 138 ASN A C 1
ATOM 1099 O O . ASN A 1 138 ? 12.953 -12.531 1.945 1 98.94 138 ASN A O 1
ATOM 1103 N N . VAL A 1 139 ? 12.078 -13.969 0.47 1 98.88 139 VAL A N 1
ATOM 1104 C CA . VAL A 1 139 ? 11.875 -12.93 -0.534 1 98.88 139 VAL A CA 1
ATOM 1105 C C . VAL A 1 139 ? 10.93 -11.859 0.011 1 98.88 139 VAL A C 1
ATOM 1107 O O . VAL A 1 139 ? 11.227 -10.664 -0.06 1 98.88 139 VAL A O 1
ATOM 1110 N N . LEU A 1 140 ? 9.836 -12.281 0.594 1 98.94 140 LEU A N 1
ATOM 1111 C CA . LEU A 1 140 ? 8.844 -11.328 1.076 1 98.94 140 LEU A CA 1
ATOM 1112 C C . LEU A 1 140 ? 9.383 -10.531 2.26 1 98.94 140 LEU A C 1
ATOM 1114 O O . LEU A 1 140 ? 9.164 -9.32 2.35 1 98.94 140 LEU A O 1
ATOM 1118 N N . PHE A 1 141 ? 10.117 -11.195 3.176 1 98.88 141 PHE A N 1
ATOM 1119 C CA . PHE A 1 141 ? 10.656 -10.492 4.332 1 98.88 141 PHE A CA 1
ATOM 1120 C C . PHE A 1 141 ? 11.68 -9.453 3.902 1 98.88 141 PHE A C 1
ATOM 1122 O O . PHE A 1 141 ? 11.555 -8.273 4.234 1 98.88 141 PHE A O 1
ATOM 1129 N N . TYR A 1 142 ? 12.625 -9.758 3.059 1 98.88 142 TYR A N 1
ATOM 1130 C CA . TYR A 1 142 ? 13.781 -8.914 2.77 1 98.88 142 TYR A CA 1
ATOM 1131 C C . TYR A 1 142 ? 13.414 -7.789 1.812 1 98.88 142 TYR A C 1
ATOM 1133 O O . TYR A 1 142 ? 14.172 -6.832 1.646 1 98.88 142 TYR A O 1
ATOM 1141 N N . THR A 1 143 ? 12.289 -7.906 1.199 1 98.88 143 THR A N 1
ATOM 1142 C CA . THR A 1 143 ? 11.875 -6.84 0.293 1 98.88 143 THR A CA 1
ATOM 1143 C C . THR A 1 143 ? 10.75 -6.016 0.905 1 98.88 143 THR A C 1
ATOM 1145 O O . THR A 1 143 ? 10.164 -5.16 0.236 1 98.88 143 THR A O 1
ATOM 1148 N N . SER A 1 144 ? 10.367 -6.285 2.117 1 98.88 144 SER A N 1
ATOM 1149 C CA . SER A 1 144 ? 9.352 -5.527 2.838 1 98.88 144 SER A CA 1
ATOM 1150 C C . SER A 1 144 ? 9.984 -4.508 3.775 1 98.88 144 SER A C 1
ATOM 1152 O O . SER A 1 144 ? 11.203 -4.5 3.957 1 98.88 144 SER A O 1
ATOM 1154 N N . ASP A 1 145 ? 9.109 -3.703 4.398 1 98.69 145 ASP A N 1
ATOM 1155 C CA . ASP A 1 145 ? 9.57 -2.699 5.355 1 98.69 145 ASP A CA 1
ATOM 1156 C C . ASP A 1 145 ? 10.102 -3.354 6.629 1 98.69 145 ASP A C 1
ATOM 1158 O O . ASP A 1 145 ? 10.75 -2.699 7.445 1 98.69 145 ASP A O 1
ATOM 1162 N N . PHE A 1 146 ? 9.883 -4.637 6.797 1 98.75 146 PHE A N 1
ATOM 1163 C CA . PHE A 1 146 ? 10.359 -5.324 7.988 1 98.75 146 PHE A CA 1
ATOM 1164 C C . PHE A 1 146 ? 11.812 -5.754 7.82 1 98.75 146 PHE A C 1
ATOM 1166 O O . PHE A 1 146 ? 12.547 -5.875 8.797 1 98.75 146 PHE A O 1
ATOM 1173 N N . GLY A 1 147 ? 12.203 -5.992 6.586 1 98.56 147 GLY A N 1
ATOM 1174 C CA . GLY A 1 147 ? 13.547 -6.492 6.344 1 98.56 147 GLY A CA 1
ATOM 1175 C C . GLY A 1 147 ? 14.422 -5.512 5.582 1 98.56 147 GLY A C 1
ATOM 1176 O O . GLY A 1 147 ? 15.625 -5.727 5.438 1 98.56 147 GLY A O 1
ATOM 1177 N N . LEU A 1 148 ? 13.891 -4.469 5.066 1 98.19 148 LEU A N 1
ATOM 1178 C CA . LEU A 1 148 ? 14.57 -3.439 4.285 1 98.19 148 LEU A CA 1
ATOM 1179 C C . LEU A 1 148 ? 14.258 -2.051 4.828 1 98.19 148 LEU A C 1
ATOM 1181 O O . LEU A 1 148 ? 13.109 -1.759 5.176 1 98.19 148 LEU A O 1
ATOM 1185 N N . GLN A 1 149 ? 15.312 -1.179 4.883 1 98 149 GLN A N 1
ATOM 1186 C CA . GLN A 1 149 ? 15.055 0.201 5.281 1 98 149 GLN A CA 1
ATOM 1187 C C . GLN A 1 149 ? 14.016 0.854 4.379 1 98 149 GLN A C 1
ATOM 1189 O O . GLN A 1 149 ? 14.016 0.64 3.166 1 98 149 GLN A O 1
ATOM 1194 N N . SER A 1 150 ? 13.164 1.646 4.996 1 97.69 150 SER A N 1
ATOM 1195 C CA . SER A 1 150 ? 11.984 2.148 4.301 1 97.69 150 SER A CA 1
ATOM 1196 C C . SER A 1 150 ? 12.375 2.99 3.09 1 97.69 150 SER A C 1
ATOM 1198 O O . SER A 1 150 ? 11.695 2.959 2.061 1 97.69 150 SER A O 1
ATOM 1200 N N . GLU A 1 151 ? 13.461 3.789 3.16 1 97.44 151 GLU A N 1
ATOM 1201 C CA . GLU A 1 151 ? 13.922 4.59 2.029 1 97.44 151 GLU A CA 1
ATOM 1202 C C . GLU A 1 151 ? 14.312 3.705 0.851 1 97.44 151 GLU A C 1
ATOM 1204 O O . GLU A 1 151 ? 13.953 3.986 -0.293 1 97.44 151 GLU A O 1
ATOM 1209 N N . GLU A 1 152 ? 15.031 2.645 1.144 1 98.12 152 GLU A N 1
ATOM 1210 C CA . GLU A 1 152 ? 15.461 1.705 0.111 1 98.12 152 GLU A CA 1
ATOM 1211 C C . GLU A 1 152 ? 14.266 0.971 -0.496 1 98.12 152 GLU A C 1
ATOM 1213 O O . GLU A 1 152 ? 14.211 0.76 -1.709 1 98.12 152 GLU A O 1
ATOM 1218 N N . LYS A 1 153 ? 13.375 0.566 0.359 1 98.56 153 LYS A N 1
ATOM 1219 C CA . LYS A 1 153 ? 12.18 -0.13 -0.107 1 98.56 153 LYS A CA 1
ATOM 1220 C C . LYS A 1 153 ? 11.375 0.747 -1.057 1 98.56 153 LYS A C 1
ATOM 1222 O O . LYS A 1 153 ? 10.875 0.269 -2.078 1 98.56 153 LYS A O 1
ATOM 1227 N N . ARG A 1 154 ? 11.203 2.012 -0.722 1 97.75 154 ARG A N 1
ATOM 1228 C CA . ARG A 1 154 ? 10.438 2.93 -1.563 1 97.75 154 ARG A CA 1
ATOM 1229 C C . ARG A 1 154 ? 11.078 3.074 -2.938 1 97.75 154 ARG A C 1
ATOM 1231 O O . ARG A 1 154 ? 10.383 3.117 -3.953 1 97.75 154 ARG A O 1
ATOM 1238 N N . VAL A 1 155 ? 12.383 3.186 -2.977 1 97.88 155 VAL A N 1
ATOM 1239 C CA . VAL A 1 155 ? 13.102 3.301 -4.242 1 97.88 155 VAL A CA 1
ATOM 1240 C C . VAL A 1 155 ? 12.93 2.014 -5.047 1 97.88 155 VAL A C 1
ATOM 1242 O O . VAL A 1 155 ? 12.672 2.057 -6.25 1 97.88 155 VAL A O 1
ATOM 1245 N N . LEU A 1 156 ? 13.086 0.901 -4.367 1 98.31 156 LEU A N 1
ATOM 1246 C CA . LEU A 1 156 ? 12.93 -0.392 -5.027 1 98.31 156 LEU A CA 1
ATOM 1247 C C . LEU A 1 156 ? 11.523 -0.562 -5.574 1 98.31 156 LEU A C 1
ATOM 1249 O O . LEU A 1 156 ? 11.336 -1.062 -6.688 1 98.31 156 LEU A O 1
ATOM 1253 N N . GLU A 1 157 ? 10.555 -0.189 -4.777 1 98.12 157 GLU A N 1
ATOM 1254 C CA . GLU A 1 157 ? 9.164 -0.217 -5.223 1 98.12 157 GLU A CA 1
ATOM 1255 C C . GLU A 1 157 ? 8.992 0.545 -6.531 1 98.12 157 GLU A C 1
ATOM 1257 O O . GLU A 1 157 ? 8.305 0.073 -7.445 1 98.12 157 GLU A O 1
ATOM 1262 N N . GLY A 1 158 ? 9.648 1.672 -6.691 1 97.44 158 GLY A N 1
ATOM 1263 C CA . GLY A 1 158 ? 9.57 2.492 -7.887 1 97.44 158 GLY A CA 1
ATOM 1264 C C . GLY A 1 158 ? 10.164 1.82 -9.109 1 97.44 158 GLY A C 1
ATOM 1265 O O . GLY A 1 158 ? 9.797 2.141 -10.242 1 97.44 158 GLY A O 1
ATOM 1266 N N . THR A 1 159 ? 11 0.86 -8.898 1 97.19 159 THR A N 1
ATOM 1267 C CA . THR A 1 159 ? 11.664 0.179 -10.008 1 97.19 159 THR A CA 1
ATOM 1268 C C . THR A 1 159 ? 10.789 -0.949 -10.547 1 97.19 159 THR A C 1
ATOM 1270 O O . THR A 1 159 ? 11.047 -1.478 -11.633 1 97.19 159 THR A O 1
ATOM 1273 N N . PHE A 1 160 ? 9.734 -1.254 -9.898 1 98.19 160 PHE A N 1
ATOM 1274 C CA . PHE A 1 160 ? 8.898 -2.375 -10.305 1 98.19 160 PHE A CA 1
ATOM 1275 C C . PHE A 1 160 ? 7.508 -1.896 -10.703 1 98.19 160 PHE A C 1
ATOM 1277 O O . PHE A 1 160 ? 6.516 -2.584 -10.461 1 98.19 160 PHE A O 1
ATOM 1284 N N . VAL A 1 161 ? 7.453 -0.655 -11.25 1 97.56 161 VAL A N 1
ATOM 1285 C CA . VAL A 1 161 ? 6.238 -0.193 -11.914 1 97.56 161 VAL A CA 1
ATOM 1286 C C . VAL A 1 161 ? 5.98 -1.032 -13.164 1 97.56 161 VAL A C 1
ATOM 1288 O O . VAL A 1 161 ? 6.746 -0.969 -14.125 1 97.56 161 VAL A O 1
ATOM 1291 N N . ASN A 1 162 ? 4.941 -1.841 -13.133 1 97.19 162 ASN A N 1
ATOM 1292 C CA . ASN A 1 162 ? 4.629 -2.838 -14.148 1 97.19 162 ASN A CA 1
ATOM 1293 C C . ASN A 1 162 ? 3.176 -2.744 -14.602 1 97.19 162 ASN A C 1
ATOM 1295 O O . ASN A 1 162 ? 2.395 -3.674 -14.391 1 97.19 162 ASN A O 1
ATOM 1299 N N . PRO A 1 163 ? 2.797 -1.619 -15.258 1 97.12 163 PRO A N 1
ATOM 1300 C CA . PRO A 1 163 ? 1.382 -1.308 -15.461 1 97.12 163 PRO A CA 1
ATOM 1301 C C . PRO A 1 163 ? 0.673 -2.34 -16.344 1 97.12 163 PRO A C 1
ATOM 1303 O O . PRO A 1 163 ? -0.428 -2.783 -16 1 97.12 163 PRO A O 1
ATOM 1306 N N . ASP A 1 164 ? 1.294 -2.84 -17.422 1 95.44 164 ASP A N 1
ATOM 1307 C CA . ASP A 1 164 ? 0.632 -3.736 -18.359 1 95.44 164 ASP A CA 1
ATOM 1308 C C . ASP A 1 164 ? 0.341 -5.09 -17.719 1 95.44 164 ASP A C 1
ATOM 1310 O O . ASP A 1 164 ? -0.779 -5.598 -17.812 1 95.44 164 ASP A O 1
ATOM 1314 N N . LEU A 1 165 ? 1.347 -5.645 -17.125 1 96.56 165 LEU A N 1
ATOM 1315 C CA . LEU A 1 165 ? 1.175 -6.98 -16.562 1 96.56 165 LEU A CA 1
ATOM 1316 C C . LEU A 1 165 ? 0.264 -6.941 -15.336 1 96.56 165 LEU A C 1
ATOM 1318 O O . LEU A 1 165 ? -0.493 -7.883 -15.086 1 96.56 165 LEU A O 1
ATOM 1322 N N . CYS A 1 166 ? 0.334 -5.828 -14.586 1 97.75 166 CYS A N 1
ATOM 1323 C CA . CYS A 1 166 ? -0.578 -5.688 -13.453 1 97.75 166 CYS A CA 1
ATOM 1324 C C . CYS A 1 166 ? -2.021 -5.57 -13.93 1 97.75 166 CYS A C 1
ATOM 1326 O O . CYS A 1 166 ? -2.936 -6.09 -13.289 1 97.75 166 CYS A O 1
ATOM 1328 N N . LYS A 1 167 ? -2.191 -4.91 -15.016 1 97.06 167 LYS A N 1
ATOM 1329 C CA . LYS A 1 167 ? -3.533 -4.805 -15.586 1 97.06 167 LYS A CA 1
ATOM 1330 C C . LYS A 1 167 ? -4.074 -6.18 -15.977 1 97.06 167 LYS A C 1
ATOM 1332 O O . LYS A 1 167 ? -5.258 -6.465 -15.781 1 97.06 167 LYS A O 1
ATOM 1337 N N . ILE A 1 168 ? -3.242 -7.035 -16.5 1 95.25 168 ILE A N 1
ATOM 1338 C CA . ILE A 1 168 ? -3.635 -8.398 -16.828 1 95.25 168 ILE A CA 1
ATOM 1339 C C . ILE A 1 168 ? -4.086 -9.125 -15.57 1 95.25 168 ILE A C 1
ATOM 1341 O O . ILE A 1 168 ? -5.145 -9.766 -15.562 1 95.25 168 ILE A O 1
ATOM 1345 N N . THR A 1 169 ? -3.309 -9.008 -14.5 1 97.5 169 THR A N 1
ATOM 1346 C CA . THR A 1 169 ? -3.678 -9.633 -13.234 1 97.5 169 THR A CA 1
ATOM 1347 C C . THR A 1 169 ? -5.008 -9.086 -12.734 1 97.5 169 THR A C 1
ATOM 1349 O O . THR A 1 169 ? -5.891 -9.852 -12.336 1 97.5 169 THR A O 1
ATOM 1352 N N . GLU A 1 170 ? -5.195 -7.805 -12.75 1 98.19 170 GLU A N 1
ATOM 1353 C CA . GLU A 1 170 ? -6.422 -7.164 -12.297 1 98.19 170 GLU A CA 1
ATOM 1354 C C . GLU A 1 170 ? -7.637 -7.699 -13.047 1 98.19 170 GLU A C 1
ATOM 1356 O O . GLU A 1 170 ? -8.648 -8.055 -12.438 1 98.19 170 GLU A O 1
ATOM 1361 N N . ASP A 1 171 ? -7.488 -7.797 -14.328 1 97.06 171 ASP A N 1
ATOM 1362 C CA . ASP A 1 171 ? -8.609 -8.195 -15.172 1 97.06 171 ASP A CA 1
ATOM 1363 C C . ASP A 1 171 ? -8.883 -9.688 -15.055 1 97.06 171 ASP A C 1
ATOM 1365 O O . ASP A 1 171 ? -10.023 -10.102 -14.828 1 97.06 171 ASP A O 1
ATOM 1369 N N . LEU A 1 172 ? -7.824 -10.484 -15.078 1 95.88 172 LEU A N 1
ATOM 1370 C CA . LEU A 1 172 ? -8.016 -11.922 -15.258 1 95.88 172 LEU A CA 1
ATOM 1371 C C . LEU A 1 172 ? -8.18 -12.617 -13.906 1 95.88 172 LEU A C 1
ATOM 1373 O O . LEU A 1 172 ? -8.672 -13.742 -13.844 1 95.88 172 LEU A O 1
ATOM 1377 N N . VAL A 1 173 ? -7.777 -11.938 -12.844 1 98.12 173 VAL A N 1
ATOM 1378 C CA . VAL A 1 173 ? -7.883 -12.578 -11.531 1 98.12 173 VAL A CA 1
ATOM 1379 C C . VAL A 1 173 ? -9.094 -12.023 -10.781 1 98.12 173 VAL A C 1
ATOM 1381 O O . VAL A 1 173 ? -9.812 -12.773 -10.117 1 98.12 173 VAL A O 1
ATOM 1384 N N . PHE A 1 174 ? -9.367 -10.727 -10.984 1 98.5 174 PHE A N 1
ATOM 1385 C CA . PHE A 1 174 ? -10.289 -10.117 -10.039 1 98.5 174 PHE A CA 1
ATOM 1386 C C . PHE A 1 174 ? -11.539 -9.617 -10.75 1 98.5 174 PHE A C 1
ATOM 1388 O O . PHE A 1 174 ? -12.602 -9.484 -10.133 1 98.5 174 PHE A O 1
ATOM 1395 N N . THR A 1 175 ? -11.484 -9.328 -12.031 1 98.12 175 THR A N 1
ATOM 1396 C CA . THR A 1 175 ? -12.602 -8.648 -12.672 1 98.12 175 THR A CA 1
ATOM 1397 C C . THR A 1 175 ? -13.367 -9.602 -13.586 1 98.12 175 THR A C 1
ATOM 1399 O O . THR A 1 175 ? -14.508 -9.953 -13.312 1 98.12 175 THR A O 1
ATOM 1402 N N . ASP A 1 176 ? -12.664 -10.195 -14.578 1 97.69 176 ASP A N 1
ATOM 1403 C CA . ASP A 1 176 ? -13.32 -10.898 -15.672 1 97.69 176 ASP A CA 1
ATOM 1404 C C . ASP A 1 176 ? -14.031 -12.156 -15.18 1 97.69 176 ASP A C 1
ATOM 1406 O O . ASP A 1 176 ? -15.172 -12.422 -15.562 1 97.69 176 ASP A O 1
ATOM 1410 N N . PRO A 1 177 ? -13.438 -12.906 -14.312 1 98 177 PRO A N 1
ATOM 1411 C CA . PRO A 1 177 ? -14.094 -14.148 -13.891 1 98 177 PRO A CA 1
ATOM 1412 C C . PRO A 1 177 ? -15.383 -13.898 -13.109 1 98 177 PRO A C 1
ATOM 1414 O O . PRO A 1 177 ? -16.156 -14.828 -12.875 1 98 177 PRO A O 1
ATOM 1417 N N . PHE A 1 178 ? -15.641 -12.688 -12.758 1 97.94 178 PHE A N 1
ATOM 1418 C CA . PHE A 1 178 ? -16.766 -12.398 -11.875 1 97.94 178 PHE A CA 1
ATOM 1419 C C . PHE A 1 178 ? -17.812 -11.57 -12.602 1 97.94 178 PHE A C 1
ATOM 1421 O O . PHE A 1 178 ? -18.656 -10.93 -11.969 1 97.94 178 PHE A O 1
ATOM 1428 N N . GLY A 1 179 ? -17.719 -11.602 -13.883 1 95.94 179 GLY A N 1
ATOM 1429 C CA . GLY A 1 179 ? -18.703 -10.93 -14.719 1 95.94 179 GLY A CA 1
ATOM 1430 C C . GLY A 1 179 ? -18.719 -11.43 -16.141 1 95.94 179 GLY A C 1
ATOM 1431 O O . GLY A 1 179 ? -18.016 -12.383 -16.484 1 95.94 179 GLY A O 1
ATOM 1432 N N . HIS A 1 180 ? -19.594 -10.805 -16.984 1 94.94 180 HIS A N 1
ATOM 1433 C CA . HIS A 1 180 ? -19.719 -11.195 -18.375 1 94.94 180 HIS A CA 1
ATOM 1434 C C . HIS A 1 180 ? -18.672 -10.5 -19.234 1 94.94 180 HIS A C 1
ATOM 1436 O O . HIS A 1 180 ? -18.938 -9.445 -19.812 1 94.94 180 HIS A O 1
ATOM 1442 N N . TYR A 1 181 ? -17.562 -11.156 -19.312 1 94.94 181 TYR A N 1
ATOM 1443 C CA . TYR A 1 181 ? -16.469 -10.648 -20.125 1 94.94 181 TYR A CA 1
ATOM 1444 C C . TYR A 1 181 ? -16.047 -11.664 -21.188 1 94.94 181 TYR A C 1
ATOM 1446 O O . TYR A 1 181 ? -16.062 -12.867 -20.938 1 94.94 181 TYR A O 1
ATOM 1454 N N . ASP A 1 182 ? -15.57 -11.203 -22.328 1 93.56 182 ASP A N 1
ATOM 1455 C CA . ASP A 1 182 ? -15.242 -12.039 -23.469 1 93.56 182 ASP A CA 1
ATOM 1456 C C . ASP A 1 182 ? -14 -12.875 -23.203 1 93.56 182 ASP A C 1
ATOM 1458 O O . ASP A 1 182 ? -13.766 -13.891 -23.875 1 93.56 182 ASP A O 1
ATOM 1462 N N . THR A 1 183 ? -13.234 -12.477 -22.266 1 92.31 183 THR A N 1
ATOM 1463 C CA . THR A 1 183 ? -12 -13.203 -21.969 1 92.31 183 THR A CA 1
ATOM 1464 C C . THR A 1 183 ? -12.305 -14.508 -21.234 1 92.31 183 THR A C 1
ATOM 1466 O O . THR A 1 183 ? -11.445 -15.391 -21.141 1 92.31 183 THR A O 1
ATOM 1469 N N . ASN A 1 184 ? -13.508 -14.594 -20.672 1 95.19 184 ASN A N 1
ATOM 1470 C CA . ASN A 1 184 ? -13.891 -15.844 -20.016 1 95.19 184 ASN A CA 1
ATOM 1471 C C . ASN A 1 184 ? -14.148 -16.953 -21.031 1 95.19 184 ASN A C 1
ATOM 1473 O O . ASN A 1 184 ? -14.648 -16.688 -22.125 1 95.19 184 ASN A O 1
ATOM 1477 N N . ASP A 1 185 ? -13.727 -18.109 -20.656 1 94.81 185 ASP A N 1
ATOM 1478 C CA . ASP A 1 185 ? -13.922 -19.312 -21.469 1 94.81 185 ASP A CA 1
ATOM 1479 C C . ASP A 1 185 ? -14.258 -20.5 -20.578 1 94.81 185 ASP A C 1
ATOM 1481 O O . ASP A 1 185 ? -13.477 -20.891 -19.719 1 94.81 185 ASP A O 1
ATOM 1485 N N . TYR A 1 186 ? -15.438 -21.047 -20.859 1 95.75 186 TYR A N 1
ATOM 1486 C CA . TYR A 1 186 ? -15.867 -22.172 -20.047 1 95.75 186 TYR A CA 1
ATOM 1487 C C . TYR A 1 186 ? -16.891 -23.016 -20.812 1 95.75 186 TYR A C 1
ATOM 1489 O O . TYR A 1 186 ? -17.516 -22.547 -21.75 1 95.75 186 TYR A O 1
ATOM 1497 N N . GLU A 1 187 ? -17.094 -24.25 -20.422 1 96.38 187 GLU A N 1
ATOM 1498 C CA . GLU A 1 187 ? -18.062 -25.156 -21.031 1 96.38 187 GLU A CA 1
ATOM 1499 C C . GLU A 1 187 ? -19.5 -24.75 -20.703 1 96.38 187 GLU A C 1
ATOM 1501 O O . GLU A 1 187 ? -19.781 -24.312 -19.578 1 96.38 187 GLU A O 1
ATOM 1506 N N . PRO A 1 188 ? -20.391 -24.953 -21.641 1 97.12 188 PRO A N 1
ATOM 1507 C CA . PRO A 1 188 ? -21.781 -24.547 -21.438 1 97.12 188 PRO A CA 1
ATOM 1508 C C . PRO A 1 188 ? -22.422 -25.203 -20.219 1 97.12 188 PRO A C 1
ATOM 1510 O O . PRO A 1 188 ? -23.312 -24.609 -19.594 1 97.12 188 PRO A O 1
ATOM 1513 N N . GLU A 1 189 ? -21.969 -26.312 -19.828 1 97.44 189 GLU A N 1
ATOM 1514 C CA . GLU A 1 189 ? -22.5 -27.047 -18.703 1 97.44 189 GLU A CA 1
ATOM 1515 C C . GLU A 1 189 ? -22.281 -26.312 -17.391 1 97.44 189 GLU A C 1
ATOM 1517 O O . GLU A 1 189 ? -22.906 -26.609 -16.375 1 97.44 189 GLU A O 1
ATOM 1522 N N . LEU A 1 190 ? -21.375 -25.344 -17.438 1 97.75 190 LEU A N 1
ATOM 1523 C CA . LEU A 1 190 ? -21.047 -24.609 -16.219 1 97.75 190 LEU A CA 1
ATOM 1524 C C . LEU A 1 190 ? -21.875 -23.344 -16.109 1 97.75 190 LEU A C 1
ATOM 1526 O O . LEU A 1 190 ? -21.797 -22.625 -15.117 1 97.75 190 LEU A O 1
ATOM 1530 N N . GLN A 1 191 ? -22.75 -23.094 -17.062 1 97.31 191 GLN A N 1
ATOM 1531 C CA . GLN A 1 191 ? -23.391 -21.797 -17.188 1 97.31 191 GLN A CA 1
ATOM 1532 C C . GLN A 1 191 ? -24.219 -21.469 -15.953 1 97.31 191 GLN A C 1
ATOM 1534 O O . GLN A 1 191 ? -24.172 -20.344 -15.445 1 97.31 191 GLN A O 1
ATOM 1539 N N . LEU A 1 192 ? -24.984 -22.406 -15.461 1 97 192 LEU A N 1
ATOM 1540 C CA . LEU A 1 192 ? -25.828 -22.156 -14.305 1 97 192 LEU A CA 1
ATOM 1541 C C . LEU A 1 192 ? -25 -21.812 -13.078 1 97 192 LEU A C 1
ATOM 1543 O O . LEU A 1 192 ? -25.344 -20.906 -12.312 1 97 192 LEU A O 1
ATOM 1547 N N . THR A 1 193 ? -23.938 -22.578 -12.914 1 97 193 THR A N 1
ATOM 1548 C CA . THR A 1 193 ? -23.016 -22.328 -11.805 1 97 193 THR A CA 1
ATOM 1549 C C . THR A 1 193 ? -22.391 -20.953 -11.914 1 97 193 THR A C 1
ATOM 1551 O O . THR A 1 193 ? -22.266 -20.234 -10.914 1 97 193 THR A O 1
ATOM 1554 N N . ILE A 1 194 ? -22.062 -20.562 -13.078 1 97.62 194 ILE A N 1
ATOM 1555 C CA . ILE A 1 194 ? -21.406 -19.297 -13.344 1 97.62 194 ILE A CA 1
ATOM 1556 C C . ILE A 1 194 ? -22.391 -18.141 -13.148 1 97.62 194 ILE A C 1
ATOM 1558 O O . ILE A 1 194 ? -22.031 -17.094 -12.602 1 97.62 194 ILE A O 1
ATOM 1562 N N . ASP A 1 195 ? -23.656 -18.375 -13.562 1 97.31 195 ASP A N 1
ATOM 1563 C CA . ASP A 1 195 ? -24.688 -17.375 -13.344 1 97.31 195 ASP A CA 1
ATOM 1564 C C . ASP A 1 195 ? -24.875 -17.094 -11.852 1 97.31 195 ASP A C 1
ATOM 1566 O O . ASP A 1 195 ? -25.047 -15.938 -11.445 1 97.31 195 ASP A O 1
ATOM 1570 N N . GLU A 1 196 ? -24.844 -18.141 -11.109 1 96.88 196 GLU A N 1
ATOM 1571 C CA . GLU A 1 196 ? -24.953 -17.984 -9.664 1 96.88 196 GLU A CA 1
ATOM 1572 C C . GLU A 1 196 ? -23.766 -17.234 -9.086 1 96.88 196 GLU A C 1
ATOM 1574 O O . GLU A 1 196 ? -23.922 -16.375 -8.211 1 96.88 196 GLU A O 1
ATOM 1579 N N . LEU A 1 197 ? -22.625 -17.594 -9.562 1 97.31 197 LEU A N 1
ATOM 1580 C CA . LEU A 1 197 ? -21.406 -16.938 -9.133 1 97.31 197 LEU A CA 1
ATOM 1581 C C . LEU A 1 197 ? -21.438 -15.445 -9.445 1 97.31 197 LEU A C 1
ATOM 1583 O O . LEU A 1 197 ? -21.125 -14.617 -8.586 1 97.31 197 LEU A O 1
ATOM 1587 N N . TRP A 1 198 ? -21.891 -15.086 -10.656 1 97 198 TRP A N 1
ATOM 1588 C CA . TRP A 1 198 ? -21.891 -13.711 -11.141 1 97 198 TRP A CA 1
ATOM 1589 C C . TRP A 1 198 ? -22.984 -12.891 -10.453 1 97 198 TRP A C 1
ATOM 1591 O O . TRP A 1 198 ? -22.891 -11.664 -10.383 1 97 198 TRP A O 1
ATOM 1601 N N . SER A 1 199 ? -23.984 -13.57 -9.875 1 96.56 199 SER A N 1
ATOM 1602 C CA . SER A 1 199 ? -25.094 -12.875 -9.25 1 96.56 199 SER A CA 1
ATOM 1603 C C . SER A 1 199 ? -24.906 -12.75 -7.742 1 96.56 199 SER A C 1
ATOM 1605 O O . SER A 1 199 ? -25.703 -12.109 -7.055 1 96.56 199 SER A O 1
ATOM 1607 N N . ASP A 1 200 ? -23.891 -13.391 -7.25 1 97.06 200 ASP A N 1
ATOM 1608 C CA . ASP A 1 200 ? -23.625 -13.383 -5.816 1 97.06 200 ASP A CA 1
ATOM 1609 C C . ASP A 1 200 ? -23 -12.055 -5.383 1 97.06 200 ASP A C 1
ATOM 1611 O O . ASP A 1 200 ? -21.766 -11.891 -5.441 1 97.06 200 ASP A O 1
ATOM 1615 N N . LYS A 1 201 ? -23.781 -11.18 -4.77 1 96.19 201 LYS A N 1
ATOM 1616 C CA . LYS A 1 201 ? -23.359 -9.82 -4.43 1 96.19 201 LYS A CA 1
ATOM 1617 C C . LYS A 1 201 ? -22.312 -9.836 -3.312 1 96.19 201 LYS A C 1
ATOM 1619 O O . LYS A 1 201 ? -21.422 -8.992 -3.285 1 96.19 201 LYS A O 1
ATOM 1624 N N . THR A 1 202 ? -22.469 -10.758 -2.418 1 97.06 202 THR A N 1
ATOM 1625 C CA . THR A 1 202 ? -21.5 -10.891 -1.336 1 97.06 202 THR A CA 1
ATOM 1626 C C . THR A 1 202 ? -20.125 -11.281 -1.881 1 97.06 202 THR A C 1
ATOM 1628 O O . THR A 1 202 ? -19.109 -10.742 -1.455 1 97.06 202 THR A O 1
ATOM 1631 N N . LEU A 1 203 ? -20.141 -12.219 -2.795 1 97.88 203 LEU A N 1
ATOM 1632 C CA . LEU A 1 203 ? -18.906 -12.648 -3.432 1 97.88 203 LEU A CA 1
ATOM 1633 C C . LEU A 1 203 ? -18.234 -11.484 -4.164 1 97.88 203 LEU A C 1
ATOM 1635 O O . LEU A 1 203 ? -17.031 -11.273 -4.027 1 97.88 203 LEU A O 1
ATOM 1639 N N . LYS A 1 204 ? -19.016 -10.742 -4.91 1 97.25 204 LYS A N 1
ATOM 1640 C CA . LYS A 1 204 ? -18.484 -9.625 -5.691 1 97.25 204 LYS A CA 1
ATOM 1641 C C . LYS A 1 204 ? -17.875 -8.57 -4.781 1 97.25 204 LYS A C 1
ATOM 1643 O O . LYS A 1 204 ? -16.828 -7.992 -5.113 1 97.25 204 LYS A O 1
ATOM 1648 N N . LEU A 1 205 ? -18.547 -8.359 -3.676 1 97.69 205 LEU A N 1
ATOM 1649 C CA . LEU A 1 205 ? -18.031 -7.383 -2.727 1 97.69 205 LEU A CA 1
ATOM 1650 C C . LEU A 1 205 ? -16.703 -7.84 -2.137 1 97.69 205 LEU A C 1
ATOM 1652 O O . LEU A 1 205 ? -15.773 -7.039 -1.967 1 97.69 205 LEU A O 1
ATOM 1656 N N . LYS A 1 206 ? -16.578 -9.102 -1.816 1 98 206 LYS A N 1
ATOM 1657 C CA . LYS A 1 206 ? -15.336 -9.641 -1.272 1 98 206 LYS A CA 1
ATOM 1658 C C . LYS A 1 206 ? -14.219 -9.586 -2.307 1 98 206 LYS A C 1
ATOM 1660 O O . LYS A 1 206 ? -13.086 -9.227 -1.98 1 98 206 LYS A O 1
ATOM 1665 N N . VAL A 1 207 ? -14.531 -9.883 -3.521 1 98.5 207 VAL A N 1
ATOM 1666 C CA . VAL A 1 207 ? -13.523 -9.844 -4.578 1 98.5 207 VAL A CA 1
ATOM 1667 C C . VAL A 1 207 ? -13.07 -8.398 -4.801 1 98.5 207 VAL A C 1
ATOM 1669 O O . VAL A 1 207 ? -11.891 -8.141 -5.039 1 98.5 207 VAL A O 1
ATOM 1672 N N . ALA A 1 208 ? -14.039 -7.445 -4.738 1 98.5 208 ALA A N 1
ATOM 1673 C CA . ALA A 1 208 ? -13.688 -6.031 -4.836 1 98.5 208 ALA A CA 1
ATOM 1674 C C . ALA A 1 208 ? -12.664 -5.641 -3.773 1 98.5 208 ALA A C 1
ATOM 1676 O O . ALA A 1 208 ? -11.734 -4.879 -4.047 1 98.5 208 ALA A O 1
ATOM 1677 N N . GLN A 1 209 ? -12.836 -6.184 -2.623 1 98.12 209 GLN A N 1
ATOM 1678 C CA . GLN A 1 209 ? -11.93 -5.887 -1.524 1 98.12 209 GLN A CA 1
ATOM 1679 C C . GLN A 1 209 ? -10.547 -6.484 -1.777 1 98.12 209 GLN A C 1
ATOM 1681 O O . GLN A 1 209 ? -9.523 -5.848 -1.504 1 98.12 209 GLN A O 1
ATOM 1686 N N . TYR A 1 210 ? -10.477 -7.684 -2.281 1 98.56 210 TYR A N 1
ATOM 1687 C CA . TYR A 1 210 ? -9.188 -8.312 -2.562 1 98.56 210 TYR A CA 1
ATOM 1688 C C . TYR A 1 210 ? -8.492 -7.629 -3.734 1 98.56 210 TYR A C 1
ATOM 1690 O O . TYR A 1 210 ? -7.27 -7.477 -3.734 1 98.56 210 TYR A O 1
ATOM 1698 N N . LYS A 1 211 ? -9.281 -7.211 -4.777 1 98.75 211 LYS A N 1
ATOM 1699 C CA . LYS A 1 211 ? -8.703 -6.434 -5.867 1 98.75 211 LYS A CA 1
ATOM 1700 C C . LYS A 1 211 ? -8.117 -5.117 -5.355 1 98.75 211 LYS A C 1
ATOM 1702 O O . LYS A 1 211 ? -7.023 -4.719 -5.762 1 98.75 211 LYS A O 1
ATOM 1707 N N . TYR A 1 212 ? -8.867 -4.5 -4.469 1 98.62 212 TYR A N 1
ATOM 1708 C CA . TYR A 1 212 ? -8.422 -3.246 -3.877 1 98.62 212 TYR A CA 1
ATOM 1709 C C . TYR A 1 212 ? -7.098 -3.43 -3.145 1 98.62 212 TYR A C 1
ATOM 1711 O O . TYR A 1 212 ? -6.211 -2.58 -3.234 1 98.62 212 TYR A O 1
ATOM 1719 N N . LYS A 1 213 ? -6.949 -4.535 -2.416 1 98.5 213 LYS A N 1
ATOM 1720 C CA . LYS A 1 213 ? -5.684 -4.844 -1.757 1 98.5 213 LYS A CA 1
ATOM 1721 C C . LYS A 1 213 ? -4.555 -4.992 -2.773 1 98.5 213 LYS A C 1
ATOM 1723 O O . LYS A 1 213 ? -3.461 -4.461 -2.574 1 98.5 213 LYS A O 1
ATOM 1728 N N . PHE A 1 214 ? -4.816 -5.699 -3.812 1 98.81 214 PHE A N 1
ATOM 1729 C CA . PHE A 1 214 ? -3.801 -5.875 -4.844 1 98.81 214 PHE A CA 1
ATOM 1730 C C . PHE A 1 214 ? -3.389 -4.531 -5.434 1 98.81 214 PHE A C 1
ATOM 1732 O O . PHE A 1 214 ? -2.209 -4.309 -5.715 1 98.81 214 PHE A O 1
ATOM 1739 N N . LEU A 1 215 ? -4.328 -3.641 -5.629 1 98.69 215 LEU A N 1
ATOM 1740 C CA . LEU A 1 215 ? -4.098 -2.342 -6.25 1 98.69 215 LEU A CA 1
ATOM 1741 C C . LEU A 1 215 ? -3.289 -1.435 -5.328 1 98.69 215 LEU A C 1
ATOM 1743 O O . LEU A 1 215 ? -2.484 -0.625 -5.793 1 98.69 215 LEU A O 1
ATOM 1747 N N . THR A 1 216 ? -3.451 -1.622 -3.988 1 98.69 216 THR A N 1
ATOM 1748 C CA . THR A 1 216 ? -3.031 -0.506 -3.148 1 98.69 216 THR A CA 1
ATOM 1749 C C . THR A 1 216 ? -2.027 -0.97 -2.098 1 98.69 216 THR A C 1
ATOM 1751 O O . THR A 1 216 ? -1.311 -0.154 -1.513 1 98.69 216 THR A O 1
ATOM 1754 N N . ARG A 1 217 ? -1.96 -2.275 -1.741 1 98.44 217 ARG A N 1
ATOM 1755 C CA . ARG A 1 217 ? -1.095 -2.76 -0.67 1 98.44 217 ARG A CA 1
ATOM 1756 C C . ARG A 1 217 ? 0.283 -3.133 -1.207 1 98.44 217 ARG A C 1
ATOM 1758 O O . ARG A 1 217 ? 0.493 -4.258 -1.668 1 98.44 217 ARG A O 1
ATOM 1765 N N . LYS A 1 218 ? 1.194 -2.223 -0.984 1 98.62 218 LYS A N 1
ATOM 1766 C CA . LYS A 1 218 ? 2.562 -2.439 -1.447 1 98.62 218 LYS A CA 1
ATOM 1767 C C . LYS A 1 218 ? 3.449 -2.953 -0.317 1 98.62 218 LYS A C 1
ATOM 1769 O O . LYS A 1 218 ? 4.395 -2.273 0.095 1 98.62 218 LYS A O 1
ATOM 1774 N N . GLU A 1 219 ? 3.293 -4.219 0.033 1 98.81 219 GLU A N 1
ATOM 1775 C CA . GLU A 1 219 ? 3.91 -4.785 1.228 1 98.81 219 GLU A CA 1
ATOM 1776 C C . GLU A 1 219 ? 5.281 -5.375 0.914 1 98.81 219 GLU A C 1
ATOM 1778 O O . GLU A 1 219 ? 6.234 -5.18 1.67 1 98.81 219 GLU A O 1
ATOM 1783 N N . ALA A 1 220 ? 5.383 -6.07 -0.2 1 98.88 220 ALA A N 1
ATOM 1784 C CA . ALA A 1 220 ? 6.633 -6.727 -0.577 1 98.88 220 ALA A CA 1
ATOM 1785 C C . ALA A 1 220 ? 6.684 -6.988 -2.08 1 98.88 220 ALA A C 1
ATOM 1787 O O . ALA A 1 220 ? 5.68 -6.82 -2.779 1 98.88 220 ALA A O 1
ATOM 1788 N N . LEU A 1 221 ? 7.859 -7.285 -2.574 1 98.94 221 LEU A N 1
ATOM 1789 C CA . LEU A 1 221 ? 8.023 -7.707 -3.961 1 98.94 221 LEU A CA 1
ATOM 1790 C C . LEU A 1 221 ? 7.496 -9.125 -4.164 1 98.94 221 LEU A C 1
ATOM 1792 O O . LEU A 1 221 ? 8.07 -10.086 -3.648 1 98.94 221 LEU A O 1
ATOM 1796 N N . ILE A 1 222 ? 6.387 -9.258 -4.859 1 98.94 222 ILE A N 1
ATOM 1797 C CA . ILE A 1 222 ? 5.805 -10.57 -5.098 1 98.94 222 ILE A CA 1
ATOM 1798 C C . ILE A 1 222 ? 6.203 -11.062 -6.484 1 98.94 222 ILE A C 1
ATOM 1800 O O . ILE A 1 222 ? 6.539 -10.266 -7.363 1 98.94 222 ILE A O 1
ATOM 1804 N N . HIS A 1 223 ? 6.191 -12.367 -6.684 1 98.81 223 HIS A N 1
ATOM 1805 C CA . HIS A 1 223 ? 6.367 -13 -7.988 1 98.81 223 HIS A CA 1
ATOM 1806 C C . HIS A 1 223 ? 5.27 -12.578 -8.961 1 98.81 223 HIS A C 1
ATOM 1808 O O . HIS A 1 223 ? 5.535 -12.352 -10.141 1 98.81 223 HIS A O 1
ATOM 1814 N N . GLY A 1 224 ? 4.082 -12.477 -8.43 1 98.44 224 GLY A N 1
ATOM 1815 C CA . GLY A 1 224 ? 2.939 -11.969 -9.164 1 98.44 224 GLY A CA 1
ATOM 1816 C C . GLY A 1 224 ? 2.227 -13.039 -9.969 1 98.44 224 GLY A C 1
ATOM 1817 O O . GLY A 1 224 ? 1.117 -12.812 -10.461 1 98.44 224 GLY A O 1
ATOM 1818 N N . ASP A 1 225 ? 2.832 -14.188 -10.117 1 97.25 225 ASP A N 1
ATOM 1819 C CA . ASP A 1 225 ? 2.252 -15.312 -10.852 1 97.25 225 ASP A CA 1
ATOM 1820 C C . ASP A 1 225 ? 2.846 -16.641 -10.383 1 97.25 225 ASP A C 1
ATOM 1822 O O . ASP A 1 225 ? 3.305 -17.438 -11.203 1 97.25 225 ASP A O 1
ATOM 1826 N N . LEU A 1 226 ? 2.854 -16.859 -9.062 1 98.5 226 LEU A N 1
ATOM 1827 C CA . LEU A 1 226 ? 3.496 -18.047 -8.492 1 98.5 226 LEU A CA 1
ATOM 1828 C C . LEU A 1 226 ? 2.527 -19.219 -8.445 1 98.5 226 LEU A C 1
ATOM 1830 O O . LEU A 1 226 ? 1.91 -19.484 -7.41 1 98.5 226 LEU A O 1
ATOM 1834 N N . HIS A 1 227 ? 2.377 -19.906 -9.516 1 97.44 227 HIS A N 1
ATOM 1835 C CA . HIS A 1 227 ? 1.622 -21.141 -9.617 1 97.44 227 HIS A CA 1
ATOM 1836 C C . HIS A 1 227 ? 2.539 -22.328 -9.945 1 97.44 227 HIS A C 1
ATOM 1838 O O . HIS A 1 227 ? 3.729 -22.125 -10.211 1 97.44 227 HIS A O 1
ATOM 1844 N N . THR A 1 228 ? 2.057 -23.531 -9.969 1 98.25 228 THR A N 1
ATOM 1845 C CA . THR A 1 228 ? 2.863 -24.75 -10.109 1 98.25 228 THR A CA 1
ATOM 1846 C C . THR A 1 228 ? 3.439 -24.844 -11.523 1 98.25 228 THR A C 1
ATOM 1848 O O . THR A 1 228 ? 4.348 -25.641 -11.766 1 98.25 228 THR A O 1
ATOM 1851 N N . GLY A 1 229 ? 2.953 -24.031 -12.469 1 95.94 229 GLY A N 1
ATOM 1852 C CA . GLY A 1 229 ? 3.525 -23.938 -13.805 1 95.94 229 GLY A CA 1
ATOM 1853 C C . GLY A 1 229 ? 4.723 -23.016 -13.875 1 95.94 229 GLY A C 1
ATOM 1854 O O . GLY A 1 229 ? 5.469 -23.031 -14.859 1 95.94 229 GLY A O 1
ATOM 1855 N N . SER A 1 230 ? 4.973 -22.234 -12.859 1 96.94 230 SER A N 1
ATOM 1856 C CA . SER A 1 230 ? 6.109 -21.328 -12.781 1 96.94 230 SER A CA 1
ATOM 1857 C C . SER A 1 230 ? 7.191 -21.875 -11.859 1 96.94 230 SER A C 1
ATOM 1859 O O . SER A 1 230 ? 7.949 -21.109 -11.258 1 96.94 230 SER A O 1
ATOM 1861 N N . ILE A 1 231 ? 7.141 -23.156 -11.688 1 98.56 231 ILE A N 1
ATOM 1862 C CA . ILE A 1 231 ? 8.109 -23.844 -10.828 1 98.56 231 ILE A CA 1
ATOM 1863 C C . ILE A 1 231 ? 8.656 -25.078 -11.547 1 98.56 231 ILE A C 1
ATOM 1865 O O . ILE A 1 231 ? 7.906 -25.812 -12.195 1 98.56 231 ILE A O 1
ATOM 1869 N N . PHE A 1 232 ? 9.945 -25.266 -11.492 1 98.5 232 PHE A N 1
ATOM 1870 C CA . PHE A 1 232 ? 10.594 -26.516 -11.867 1 98.5 232 PHE A CA 1
ATOM 1871 C C . PHE A 1 232 ? 10.992 -27.312 -10.625 1 98.5 232 PHE A C 1
ATOM 1873 O O . PHE A 1 232 ? 11.445 -26.734 -9.633 1 98.5 232 PHE A O 1
ATOM 1880 N N . SER A 1 233 ? 10.805 -28.625 -10.703 1 98.5 233 SER A N 1
ATOM 1881 C CA . SER A 1 233 ? 11.141 -29.406 -9.516 1 98.5 233 SER A CA 1
ATOM 1882 C C . SER A 1 233 ? 11.711 -30.766 -9.891 1 98.5 233 SER A C 1
ATOM 1884 O O . SER A 1 233 ? 11.406 -31.312 -10.953 1 98.5 233 SER A O 1
ATOM 1886 N N . SER A 1 234 ? 12.57 -31.281 -9.102 1 98.31 234 SER A N 1
ATOM 1887 C CA . SER A 1 234 ? 12.922 -32.688 -8.883 1 98.31 234 SER A CA 1
ATOM 1888 C C . SER A 1 234 ? 12.641 -33.125 -7.449 1 98.31 234 SER A C 1
ATOM 1890 O O . SER A 1 234 ? 12.141 -32.312 -6.645 1 98.31 234 SER A O 1
ATOM 1892 N N . PRO A 1 235 ? 12.906 -34.344 -7.121 1 97.44 235 PRO A N 1
ATOM 1893 C CA . PRO A 1 235 ? 12.68 -34.719 -5.73 1 97.44 235 PRO A CA 1
ATOM 1894 C C . PRO A 1 235 ? 13.531 -33.938 -4.746 1 97.44 235 PRO A C 1
ATOM 1896 O O . PRO A 1 235 ? 13.188 -33.844 -3.566 1 97.44 235 PRO A O 1
ATOM 1899 N N . SER A 1 236 ? 14.609 -33.312 -5.262 1 97.88 236 SER A N 1
ATOM 1900 C CA . SER A 1 236 ? 15.523 -32.688 -4.301 1 97.88 236 SER A CA 1
ATOM 1901 C C . SER A 1 236 ? 15.734 -31.219 -4.605 1 97.88 236 SER A C 1
ATOM 1903 O O . SER A 1 236 ? 16.344 -30.5 -3.812 1 97.88 236 SER A O 1
ATOM 1905 N N . GLU A 1 237 ? 15.242 -30.781 -5.766 1 98.38 237 GLU A N 1
ATOM 1906 C CA . GLU A 1 237 ? 15.523 -29.422 -6.215 1 98.38 237 GLU A CA 1
ATOM 1907 C C . GLU A 1 237 ? 14.242 -28.703 -6.656 1 98.38 237 GLU A C 1
ATOM 1909 O O . GLU A 1 237 ? 13.352 -29.328 -7.234 1 98.38 237 GLU A O 1
ATOM 1914 N N . THR A 1 238 ? 14.062 -27.438 -6.305 1 98.81 238 THR A N 1
ATOM 1915 C CA . THR A 1 238 ? 12.961 -26.578 -6.73 1 98.81 238 THR A CA 1
ATOM 1916 C C . THR A 1 238 ? 13.477 -25.234 -7.227 1 98.81 238 THR A C 1
ATOM 1918 O O . THR A 1 238 ? 14.32 -24.609 -6.578 1 98.81 238 THR A O 1
ATOM 1921 N N . LYS A 1 239 ? 13.07 -24.781 -8.438 1 98.88 239 LYS A N 1
ATOM 1922 C CA . LYS A 1 239 ? 13.414 -23.484 -9.016 1 98.88 239 LYS A CA 1
ATOM 1923 C C . LYS A 1 239 ? 12.164 -22.703 -9.414 1 98.88 239 LYS A C 1
ATOM 1925 O O . LYS A 1 239 ? 11.352 -23.188 -10.203 1 98.88 239 LYS A O 1
ATOM 1930 N N . VAL A 1 240 ? 11.984 -21.516 -8.812 1 98.81 240 VAL A N 1
ATOM 1931 C CA . VAL A 1 240 ? 10.906 -20.594 -9.172 1 98.81 240 VAL A CA 1
ATOM 1932 C C . VAL A 1 240 ? 11.312 -19.766 -10.383 1 98.81 240 VAL A C 1
ATOM 1934 O O . VAL A 1 240 ? 12.367 -19.125 -10.383 1 98.81 240 VAL A O 1
ATOM 1937 N N . ILE A 1 241 ? 10.453 -19.766 -11.445 1 97.44 241 ILE A N 1
ATOM 1938 C CA . ILE A 1 241 ? 10.82 -19.109 -12.695 1 97.44 241 ILE A CA 1
ATOM 1939 C C . ILE A 1 241 ? 9.727 -18.125 -13.102 1 97.44 241 ILE A C 1
ATOM 1941 O O . ILE A 1 241 ? 8.68 -18.047 -12.461 1 97.44 241 ILE A O 1
ATOM 1945 N N . ASP A 1 242 ? 9.93 -17.25 -13.992 1 95.94 242 ASP A N 1
ATOM 1946 C CA . ASP A 1 242 ? 8.984 -16.453 -14.773 1 95.94 242 ASP A CA 1
ATOM 1947 C C . ASP A 1 242 ? 8.328 -15.383 -13.914 1 95.94 242 ASP A C 1
ATOM 1949 O O . ASP A 1 242 ? 7.098 -15.273 -13.875 1 95.94 242 ASP A O 1
ATOM 1953 N N . PRO A 1 243 ? 9.133 -14.609 -13.18 1 97.94 243 PRO A N 1
ATOM 1954 C CA . PRO A 1 243 ? 8.523 -13.516 -12.422 1 97.94 243 PRO A CA 1
ATOM 1955 C C . PRO A 1 243 ? 8.336 -12.25 -13.25 1 97.94 243 PRO A C 1
ATOM 1957 O O . PRO A 1 243 ? 8.656 -11.148 -12.781 1 97.94 243 PRO A O 1
ATOM 1960 N N . GLU A 1 244 ? 7.809 -12.352 -14.484 1 96.81 244 GLU A N 1
ATOM 1961 C CA . GLU A 1 244 ? 7.621 -11.188 -15.344 1 96.81 244 GLU A CA 1
ATOM 1962 C C . GLU A 1 244 ? 6.461 -10.32 -14.852 1 96.81 244 GLU A C 1
ATOM 1964 O O . GLU A 1 244 ? 6.324 -9.164 -15.258 1 96.81 244 GLU A O 1
ATOM 1969 N N . PHE A 1 245 ? 5.613 -10.883 -13.922 1 97.81 245 PHE A N 1
ATOM 1970 C CA . PHE A 1 245 ? 4.496 -10.148 -13.336 1 97.81 245 PHE A CA 1
ATOM 1971 C C . PHE A 1 245 ? 4.91 -9.5 -12.023 1 97.81 245 PHE A C 1
ATOM 1973 O O . PHE A 1 245 ? 4.074 -8.922 -11.32 1 97.81 245 PHE A O 1
ATOM 1980 N N . ALA A 1 246 ? 6.18 -9.562 -11.664 1 98.75 246 ALA A N 1
ATOM 1981 C CA . ALA A 1 246 ? 6.652 -9.07 -10.375 1 98.75 246 ALA A CA 1
ATOM 1982 C C . ALA A 1 246 ? 6.262 -7.609 -10.164 1 98.75 246 ALA A C 1
ATOM 1984 O O . ALA A 1 246 ? 6.344 -6.797 -11.094 1 98.75 246 ALA A O 1
ATOM 1985 N N . THR A 1 247 ? 5.785 -7.297 -9.023 1 98.75 247 THR A N 1
ATOM 1986 C CA . THR A 1 247 ? 5.379 -5.977 -8.562 1 98.75 247 THR A CA 1
ATOM 1987 C C . THR A 1 247 ? 5.293 -5.938 -7.039 1 98.75 247 THR A C 1
ATOM 1989 O O . THR A 1 247 ? 5.383 -6.977 -6.383 1 98.75 247 THR A O 1
ATOM 1992 N N . TYR A 1 248 ? 5.289 -4.824 -6.516 1 98.81 248 TYR A N 1
ATOM 1993 C CA . TYR A 1 248 ? 5.016 -4.75 -5.082 1 98.81 248 TYR A CA 1
ATOM 1994 C C . TYR A 1 248 ? 3.529 -4.934 -4.801 1 98.81 248 TYR A C 1
ATOM 1996 O O . TYR A 1 248 ? 2.689 -4.262 -5.402 1 98.81 248 TYR A O 1
ATOM 2004 N N . GLY A 1 249 ? 3.17 -5.879 -3.965 1 98.75 249 GLY A N 1
ATOM 2005 C CA . GLY A 1 249 ? 1.795 -6.238 -3.658 1 98.75 249 GLY A CA 1
ATOM 2006 C C . GLY A 1 249 ? 1.645 -6.922 -2.311 1 98.75 249 GLY A C 1
ATOM 2007 O O . GLY A 1 249 ? 2.582 -6.938 -1.51 1 98.75 249 GLY A O 1
ATOM 2008 N N . PRO A 1 250 ? 0.465 -7.422 -1.99 1 98.81 250 PRO A N 1
ATOM 2009 C CA . PRO A 1 250 ? 0.193 -8.008 -0.676 1 98.81 250 PRO A CA 1
ATOM 2010 C C . PRO A 1 250 ? 1.016 -9.266 -0.409 1 98.81 250 PRO A C 1
ATOM 2012 O O . PRO A 1 250 ? 1.179 -10.102 -1.302 1 98.81 250 PRO A O 1
ATOM 2015 N N . PHE A 1 251 ? 1.418 -9.461 0.833 1 98.75 251 PHE A N 1
ATOM 2016 C CA . PHE A 1 251 ? 2.213 -10.602 1.282 1 98.75 251 PHE A CA 1
ATOM 2017 C C . PHE A 1 251 ? 1.554 -11.914 0.88 1 98.75 251 PHE A C 1
ATOM 2019 O O . PHE A 1 251 ? 2.236 -12.859 0.476 1 98.75 251 PHE A O 1
ATOM 2026 N N . GLY A 1 252 ? 0.244 -11.945 0.982 1 98.69 252 GLY A N 1
ATOM 2027 C CA . GLY A 1 252 ? -0.465 -13.211 0.892 1 98.69 252 GLY A CA 1
ATOM 2028 C C . GLY A 1 252 ? -0.757 -13.625 -0.536 1 98.69 252 GLY A C 1
ATOM 2029 O O . GLY A 1 252 ? -1.236 -14.742 -0.776 1 98.69 252 GLY A O 1
ATOM 2030 N N . PHE A 1 253 ? -0.433 -12.773 -1.564 1 98.94 253 PHE A N 1
ATOM 2031 C CA . PHE A 1 253 ? -0.868 -12.992 -2.939 1 98.94 253 PHE A CA 1
ATOM 2032 C C . PHE A 1 253 ? -0.246 -14.258 -3.51 1 98.94 253 PHE A C 1
ATOM 2034 O O . PHE A 1 253 ? -0.96 -15.172 -3.936 1 98.94 253 PHE A O 1
ATOM 2041 N N . ASP A 1 254 ? 1.099 -14.367 -3.438 1 98.94 254 ASP A N 1
ATOM 2042 C CA . ASP A 1 254 ? 1.799 -15.508 -4.027 1 98.94 254 ASP A CA 1
ATOM 2043 C C . ASP A 1 254 ? 1.507 -16.797 -3.258 1 98.94 254 ASP A C 1
ATOM 2045 O O . ASP A 1 254 ? 1.431 -17.875 -3.846 1 98.94 254 ASP A O 1
ATOM 2049 N N . ILE A 1 255 ? 1.359 -16.672 -1.935 1 98.88 255 ILE A N 1
ATOM 2050 C CA . ILE A 1 255 ? 1.008 -17.828 -1.12 1 98.88 255 ILE A CA 1
ATOM 2051 C C . ILE A 1 255 ? -0.343 -18.391 -1.568 1 98.88 255 ILE A C 1
ATOM 2053 O O . ILE A 1 255 ? -0.49 -19.594 -1.766 1 98.88 255 ILE A O 1
ATOM 2057 N N . GLY A 1 256 ? -1.256 -17.453 -1.762 1 98.81 256 GLY A N 1
ATOM 2058 C CA . GLY A 1 256 ? -2.576 -17.859 -2.227 1 98.81 256 GLY A CA 1
ATOM 2059 C C . GLY A 1 256 ? -2.557 -18.5 -3.6 1 98.81 256 GLY A C 1
ATOM 2060 O O . GLY A 1 256 ? -3.229 -19.516 -3.826 1 98.81 256 GLY A O 1
ATOM 2061 N N . GLN A 1 257 ? -1.767 -17.953 -4.527 1 98.69 257 GLN A N 1
ATOM 2062 C CA . GLN A 1 257 ? -1.655 -18.5 -5.875 1 98.69 257 GLN A CA 1
ATOM 2063 C C . GLN A 1 257 ? -1.123 -19.938 -5.848 1 98.69 257 GLN A C 1
ATOM 2065 O O . GLN A 1 257 ? -1.649 -20.812 -6.531 1 98.69 257 GLN A O 1
ATOM 2070 N N . PHE A 1 258 ? -0.076 -20.188 -5.066 1 98.88 258 PHE A N 1
ATOM 2071 C CA . PHE A 1 258 ? 0.545 -21.5 -4.98 1 98.88 258 PHE A CA 1
ATOM 2072 C C . PHE A 1 258 ? -0.424 -22.516 -4.391 1 98.88 258 PHE A C 1
ATOM 2074 O O . PHE A 1 258 ? -0.617 -23.594 -4.957 1 98.88 258 PHE A O 1
ATOM 2081 N N . ILE A 1 259 ? -1.117 -22.172 -3.299 1 98.88 259 ILE A N 1
ATOM 2082 C CA . ILE A 1 259 ? -2.039 -23.062 -2.611 1 98.88 259 ILE A CA 1
ATOM 2083 C C . ILE A 1 259 ? -3.203 -23.422 -3.537 1 98.88 259 ILE A C 1
ATOM 2085 O O . ILE A 1 259 ? -3.605 -24.578 -3.623 1 98.88 259 ILE A O 1
ATOM 2089 N N . ALA A 1 260 ? -3.715 -22.422 -4.23 1 98.88 260 ALA A N 1
ATOM 2090 C CA . ALA A 1 260 ? -4.828 -22.641 -5.148 1 98.88 260 ALA A CA 1
ATOM 2091 C C . ALA A 1 260 ? -4.469 -23.688 -6.195 1 98.88 260 ALA A C 1
ATOM 2093 O O . ALA A 1 260 ? -5.297 -24.547 -6.539 1 98.88 260 ALA A O 1
ATOM 2094 N N . ASN A 1 261 ? -3.291 -23.641 -6.723 1 98.75 261 ASN A N 1
ATOM 2095 C CA . ASN A 1 261 ? -2.902 -24.562 -7.785 1 98.75 261 ASN A CA 1
ATOM 2096 C C . ASN A 1 261 ? -2.691 -25.984 -7.254 1 98.75 261 ASN A C 1
ATOM 2098 O O . ASN A 1 261 ? -2.92 -26.953 -7.969 1 98.75 261 ASN A O 1
ATOM 2102 N N . LEU A 1 262 ? -2.293 -26.109 -5.98 1 98.88 262 LEU A N 1
ATOM 2103 C CA . LEU A 1 262 ? -2.275 -27.422 -5.352 1 98.88 262 LEU A CA 1
ATOM 2104 C C . LEU A 1 262 ? -3.693 -27.969 -5.172 1 98.88 262 LEU A C 1
ATOM 2106 O O . LEU A 1 262 ? -3.941 -29.156 -5.371 1 98.88 262 LEU A O 1
ATOM 2110 N N . LEU A 1 263 ? -4.617 -27.078 -4.805 1 98.81 263 LEU A N 1
ATOM 2111 C CA . LEU A 1 263 ? -6.012 -27.469 -4.641 1 98.81 263 LEU A CA 1
ATOM 2112 C C . LEU A 1 263 ? -6.617 -27.906 -5.973 1 98.81 263 LEU A C 1
ATOM 2114 O O . LEU A 1 263 ? -7.383 -28.859 -6.027 1 98.81 263 LEU A O 1
ATOM 2118 N N . LEU A 1 264 ? -6.305 -27.188 -7.047 1 98.69 264 LEU A N 1
ATOM 2119 C CA . LEU A 1 264 ? -6.777 -27.562 -8.375 1 98.69 264 LEU A CA 1
ATOM 2120 C C . LEU A 1 264 ? -6.285 -28.953 -8.766 1 98.69 264 LEU A C 1
ATOM 2122 O O . LEU A 1 264 ? -7.035 -29.734 -9.344 1 98.69 264 LEU A O 1
ATOM 2126 N N . ASN A 1 265 ? -5.008 -29.203 -8.469 1 98.56 265 ASN A N 1
ATOM 2127 C CA . ASN A 1 265 ? -4.488 -30.547 -8.711 1 98.56 265 ASN A CA 1
ATOM 2128 C C . ASN A 1 265 ? -5.219 -31.594 -7.879 1 98.56 265 ASN A C 1
ATOM 2130 O O . ASN A 1 265 ? -5.504 -32.688 -8.359 1 98.56 265 ASN A O 1
ATOM 2134 N N . ALA A 1 266 ? -5.523 -31.266 -6.645 1 98.25 266 ALA A N 1
ATOM 2135 C CA . ALA A 1 266 ? -6.238 -32.188 -5.762 1 98.25 266 ALA A CA 1
ATOM 2136 C C . ALA A 1 266 ? -7.613 -32.531 -6.332 1 98.25 266 ALA A C 1
ATOM 2138 O O . ALA A 1 266 ? -8.062 -33.688 -6.23 1 98.25 266 ALA A O 1
ATOM 2139 N N . LEU A 1 267 ? -8.289 -31.594 -6.918 1 97.56 267 LEU A N 1
ATOM 2140 C CA . LEU A 1 267 ? -9.625 -31.797 -7.473 1 97.56 267 LEU A CA 1
ATOM 2141 C C . LEU A 1 267 ? -9.594 -32.781 -8.641 1 97.56 267 LEU A C 1
ATOM 2143 O O . LEU A 1 267 ? -10.609 -33.375 -8.969 1 97.56 267 LEU A O 1
ATOM 2147 N N . SER A 1 268 ? -8.453 -32.875 -9.242 1 95.62 268 SER A N 1
ATOM 2148 C CA . SER A 1 268 ? -8.32 -33.719 -10.414 1 95.62 268 SER A CA 1
ATOM 2149 C C . SER A 1 268 ? -7.891 -35.125 -10.016 1 95.62 268 SER A C 1
ATOM 2151 O O . SER A 1 268 ? -7.793 -36.031 -10.867 1 95.62 268 SER A O 1
ATOM 2153 N N . ARG A 1 269 ? -7.645 -35.375 -8.727 1 94.88 269 ARG A N 1
ATOM 2154 C CA . ARG A 1 269 ? -7.137 -36.656 -8.242 1 94.88 269 ARG A CA 1
ATOM 2155 C C . ARG A 1 269 ? -8.219 -37.438 -7.5 1 94.88 269 ARG A C 1
ATOM 2157 O O . ARG A 1 269 ? -9.18 -36.844 -7 1 94.88 269 ARG A O 1
ATOM 2164 N N . GLU A 1 270 ? -7.977 -38.812 -7.504 1 93.19 270 GLU A N 1
ATOM 2165 C CA . GLU A 1 270 ? -8.781 -39.625 -6.605 1 93.19 270 GLU A CA 1
ATOM 2166 C C . GLU A 1 270 ? -8.445 -39.344 -5.145 1 93.19 270 GLU A C 1
ATOM 2168 O O . GLU A 1 270 ? -7.332 -38.906 -4.832 1 93.19 270 GLU A O 1
ATOM 2173 N N . GLU A 1 271 ? -9.367 -39.531 -4.348 1 93.44 271 GLU A N 1
ATOM 2174 C CA . GLU A 1 271 ? -9.273 -39.188 -2.936 1 93.44 271 GLU A CA 1
ATOM 2175 C C . GLU A 1 271 ? -7.988 -39.75 -2.316 1 93.44 271 GLU A C 1
ATOM 2177 O O . GLU A 1 271 ? -7.309 -39.031 -1.562 1 93.44 271 GLU A O 1
ATOM 2182 N N . GLU A 1 272 ? -7.629 -40.938 -2.672 1 93.69 272 GLU A N 1
ATOM 2183 C CA . GLU A 1 272 ? -6.504 -41.625 -2.057 1 93.69 272 GLU A CA 1
ATOM 2184 C C . GLU A 1 272 ? -5.176 -41 -2.451 1 93.69 272 GLU A C 1
ATOM 2186 O O . GLU A 1 272 ? -4.156 -41.219 -1.792 1 93.69 272 GLU A O 1
ATOM 2191 N N . GLN A 1 273 ? -5.215 -40.188 -3.455 1 95.5 273 GLN A N 1
ATOM 2192 C CA . GLN A 1 273 ? -3.98 -39.625 -3.984 1 95.5 273 GLN A CA 1
ATOM 2193 C C . GLN A 1 273 ? -3.854 -38.156 -3.629 1 95.5 273 GLN A C 1
ATOM 2195 O O . GLN A 1 273 ? -2.918 -37.469 -4.07 1 95.5 273 GLN A O 1
ATOM 2200 N N . ARG A 1 274 ? -4.711 -37.594 -2.801 1 97.25 274 ARG A N 1
ATOM 2201 C CA . ARG A 1 274 ? -4.762 -36.188 -2.514 1 97.25 274 ARG A CA 1
ATOM 2202 C C . ARG A 1 274 ? -3.846 -35.812 -1.347 1 97.25 274 ARG A C 1
ATOM 2204 O O . ARG A 1 274 ? -3.498 -34.656 -1.156 1 97.25 274 ARG A O 1
ATOM 2211 N N . GLY A 1 275 ? -3.459 -36.781 -0.555 1 97.31 275 GLY A N 1
ATOM 2212 C CA . GLY A 1 275 ? -2.746 -36.562 0.693 1 97.31 275 GLY A CA 1
ATOM 2213 C C . GLY A 1 275 ? -1.488 -35.719 0.522 1 97.31 275 GLY A C 1
ATOM 2214 O O . GLY A 1 275 ? -1.207 -34.844 1.335 1 97.31 275 GLY A O 1
ATOM 2215 N N . VAL A 1 276 ? -0.708 -36 -0.49 1 97.75 276 VAL A N 1
ATOM 2216 C CA . VAL A 1 276 ? 0.565 -35.312 -0.73 1 97.75 276 VAL A CA 1
ATOM 2217 C C . VAL A 1 276 ? 0.327 -33.844 -0.972 1 97.75 276 VAL A C 1
ATOM 2219 O O . VAL A 1 276 ? 1.137 -33 -0.566 1 97.75 276 VAL A O 1
ATOM 2222 N N . LEU A 1 277 ? -0.815 -33.5 -1.604 1 98.5 277 LEU A N 1
ATOM 2223 C CA . LEU A 1 277 ? -1.112 -32.094 -1.91 1 98.5 277 LEU A CA 1
ATOM 2224 C C . LEU A 1 277 ? -1.475 -31.344 -0.645 1 98.5 277 LEU A C 1
ATOM 2226 O O . LEU A 1 277 ? -1.035 -30.203 -0.458 1 98.5 277 LEU A O 1
ATOM 2230 N N . PHE A 1 278 ? -2.23 -31.922 0.256 1 98.44 278 PHE A N 1
ATOM 2231 C CA . PHE A 1 278 ? -2.578 -31.281 1.515 1 98.44 278 PHE A CA 1
ATOM 2232 C C . PHE A 1 278 ? -1.361 -31.188 2.428 1 98.44 278 PHE A C 1
ATOM 2234 O O . PHE A 1 278 ? -1.224 -30.219 3.189 1 98.44 278 PHE A O 1
ATOM 2241 N N . PHE A 1 279 ? -0.503 -32.219 2.328 1 98.44 279 PHE A N 1
ATOM 2242 C CA . PHE A 1 279 ? 0.781 -32.125 3.012 1 98.44 279 PHE A CA 1
ATOM 2243 C C . PHE A 1 279 ? 1.555 -30.891 2.553 1 98.44 279 PHE A C 1
ATOM 2245 O O . PHE A 1 279 ? 2.066 -30.125 3.377 1 98.44 279 PHE A O 1
ATOM 2252 N N . HIS A 1 280 ? 1.658 -30.641 1.25 1 98.81 280 HIS A N 1
ATOM 2253 C CA . HIS A 1 280 ? 2.387 -29.5 0.712 1 98.81 280 HIS A CA 1
ATOM 2254 C C . HIS A 1 280 ? 1.743 -28.188 1.139 1 98.81 280 HIS A C 1
ATOM 2256 O O . HIS A 1 280 ? 2.443 -27.219 1.45 1 98.81 280 HIS A O 1
ATOM 2262 N N . ILE A 1 281 ? 0.396 -28.109 1.19 1 98.81 281 ILE A N 1
ATOM 2263 C CA . ILE A 1 281 ? -0.301 -26.906 1.616 1 98.81 281 ILE A CA 1
ATOM 2264 C C . ILE A 1 281 ? 0.056 -26.578 3.066 1 98.81 281 ILE A C 1
ATOM 2266 O O . ILE A 1 281 ? 0.489 -25.469 3.375 1 98.81 281 ILE A O 1
ATOM 2270 N N . GLU A 1 282 ? -0.022 -27.547 3.902 1 98.62 282 GLU A N 1
ATOM 2271 C CA . GLU A 1 282 ? 0.239 -27.375 5.328 1 98.62 282 GLU A CA 1
ATOM 2272 C C . GLU A 1 282 ? 1.702 -27.031 5.582 1 98.62 282 GLU A C 1
ATOM 2274 O O . GLU A 1 282 ? 2.004 -26.109 6.352 1 98.62 282 GLU A O 1
ATOM 2279 N N . LYS A 1 283 ? 2.586 -27.734 4.961 1 98.75 283 LYS A N 1
ATOM 2280 C CA . LYS A 1 283 ? 4.012 -27.578 5.223 1 98.75 283 LYS A CA 1
ATOM 2281 C C . LYS A 1 283 ? 4.535 -26.281 4.617 1 98.75 283 LYS A C 1
ATOM 2283 O O . LYS A 1 283 ? 5.445 -25.656 5.168 1 98.75 283 LYS A O 1
ATOM 2288 N N . THR A 1 284 ? 3.996 -25.844 3.482 1 98.88 284 THR A N 1
ATOM 2289 C CA . THR A 1 284 ? 4.395 -24.562 2.93 1 98.88 284 THR A CA 1
ATOM 2290 C C . THR A 1 284 ? 4.137 -23.438 3.934 1 98.88 284 THR A C 1
ATOM 2292 O O . THR A 1 284 ? 5.012 -22.609 4.176 1 98.88 284 THR A O 1
ATOM 2295 N N . TRP A 1 285 ? 2.967 -23.406 4.547 1 98.81 285 TRP A N 1
ATOM 2296 C CA . TRP A 1 285 ? 2.637 -22.375 5.535 1 98.81 285 TRP A CA 1
ATOM 2297 C C . TRP A 1 285 ? 3.535 -22.5 6.762 1 98.81 285 TRP A C 1
ATOM 2299 O O . TRP A 1 285 ? 4.023 -21.5 7.281 1 98.81 285 TRP A O 1
ATOM 2309 N N . SER A 1 286 ? 3.756 -23.734 7.195 1 98.75 286 SER A N 1
ATOM 2310 C CA . SER A 1 286 ? 4.586 -23.953 8.375 1 98.75 286 SER A CA 1
ATOM 2311 C C . SER A 1 286 ? 6.008 -23.453 8.148 1 98.75 286 SER A C 1
ATOM 2313 O O . SER A 1 286 ? 6.57 -22.766 9.008 1 98.75 286 SER A O 1
ATOM 2315 N N . TYR A 1 287 ? 6.609 -23.781 6.984 1 98.88 287 TYR A N 1
ATOM 2316 C CA . TYR A 1 287 ? 7.973 -23.359 6.684 1 98.88 287 TYR A CA 1
ATOM 2317 C C . TYR A 1 287 ? 8.039 -21.844 6.477 1 98.88 287 TYR A C 1
ATOM 2319 O O . TYR A 1 287 ? 9.016 -21.203 6.863 1 98.88 287 TYR A O 1
ATOM 2327 N N . PHE A 1 288 ? 6.996 -21.297 5.871 1 98.88 288 PHE A N 1
ATOM 2328 C CA . PHE A 1 288 ? 6.926 -19.844 5.715 1 98.88 288 PHE A CA 1
ATOM 2329 C C . PHE A 1 288 ? 6.938 -19.156 7.074 1 98.88 288 PHE A C 1
ATOM 2331 O O . PHE A 1 288 ? 7.762 -18.281 7.32 1 98.88 288 PHE A O 1
ATOM 2338 N N . VAL A 1 289 ? 6.023 -19.562 7.957 1 98.81 289 VAL A N 1
ATOM 2339 C CA . VAL A 1 289 ? 5.867 -18.922 9.258 1 98.81 289 VAL A CA 1
ATOM 2340 C C . VAL A 1 289 ? 7.156 -19.078 10.062 1 98.81 289 VAL A C 1
ATOM 2342 O O . VAL A 1 289 ? 7.621 -18.125 10.688 1 98.81 289 VAL A O 1
ATOM 2345 N N . GLU A 1 290 ? 7.707 -20.281 10.039 1 98.81 290 GLU A N 1
ATOM 2346 C CA . GLU A 1 290 ? 8.938 -20.547 10.781 1 98.81 290 GLU A CA 1
ATOM 2347 C C . GLU A 1 290 ? 10.07 -19.641 10.305 1 98.81 290 GLU A C 1
ATOM 2349 O O . GLU A 1 290 ? 10.719 -18.969 11.117 1 98.81 290 GLU A O 1
ATOM 2354 N N . THR A 1 291 ? 10.289 -19.594 8.992 1 98.88 291 THR A N 1
ATOM 2355 C CA . THR A 1 291 ? 11.391 -18.812 8.414 1 98.88 291 THR A CA 1
ATOM 2356 C C . THR A 1 291 ? 11.133 -17.328 8.578 1 98.88 291 THR A C 1
ATOM 2358 O O . THR A 1 291 ? 12.039 -16.578 8.969 1 98.88 291 THR A O 1
ATOM 2361 N N . PHE A 1 292 ? 9.922 -16.828 8.336 1 98.88 292 PHE A N 1
ATOM 2362 C CA . PHE A 1 292 ? 9.555 -15.43 8.453 1 98.88 292 PHE A CA 1
ATOM 2363 C C . PHE A 1 292 ? 9.727 -14.938 9.883 1 98.88 292 PHE A C 1
ATOM 2365 O O . PHE A 1 292 ? 10.242 -13.844 10.117 1 98.88 292 PHE A O 1
ATOM 2372 N N . THR A 1 293 ? 9.32 -15.781 10.82 1 98.81 293 THR A N 1
ATOM 2373 C CA . THR A 1 293 ? 9.438 -15.453 12.234 1 98.81 293 THR A CA 1
ATOM 2374 C C . THR A 1 293 ? 10.898 -15.344 12.648 1 98.81 293 THR A C 1
ATOM 2376 O O . THR A 1 293 ? 11.281 -14.414 13.359 1 98.81 293 THR A O 1
ATOM 2379 N N . LYS A 1 294 ? 11.695 -16.297 12.18 1 98.75 294 LYS A N 1
ATOM 2380 C CA . LYS A 1 294 ? 13.125 -16.266 12.484 1 98.75 294 LYS A CA 1
ATOM 2381 C C . LYS A 1 294 ? 13.781 -14.992 11.945 1 98.75 294 LYS A C 1
ATOM 2383 O O . LYS A 1 294 ? 14.562 -14.352 12.648 1 98.75 294 LYS A O 1
ATOM 2388 N N . LEU A 1 295 ? 13.469 -14.641 10.734 1 98.81 295 LEU A N 1
ATOM 2389 C CA . LEU A 1 295 ? 14.008 -13.43 10.125 1 98.81 295 LEU A CA 1
ATOM 2390 C C . LEU A 1 295 ? 13.508 -12.188 10.852 1 98.81 295 LEU A C 1
ATOM 2392 O O . LEU A 1 295 ? 14.281 -11.258 11.102 1 98.81 295 LEU A O 1
ATOM 2396 N N . TRP A 1 296 ? 12.234 -12.18 11.211 1 98.56 296 TRP A N 1
ATOM 2397 C CA . TRP A 1 296 ? 11.625 -11.07 11.93 1 98.56 296 TRP A CA 1
ATOM 2398 C C . TRP A 1 296 ? 12.344 -10.805 13.242 1 98.56 296 TRP A C 1
ATOM 2400 O O . TRP A 1 296 ? 12.688 -9.656 13.555 1 98.56 296 TRP A O 1
ATOM 2410 N N . ILE A 1 297 ? 12.609 -11.836 14 1 97.94 297 ILE A N 1
ATOM 2411 C CA . ILE A 1 297 ? 13.219 -11.727 15.32 1 97.94 297 ILE A CA 1
ATOM 2412 C C . ILE A 1 297 ? 14.688 -11.352 15.18 1 97.94 297 ILE A C 1
ATOM 2414 O O . ILE A 1 297 ? 15.195 -10.5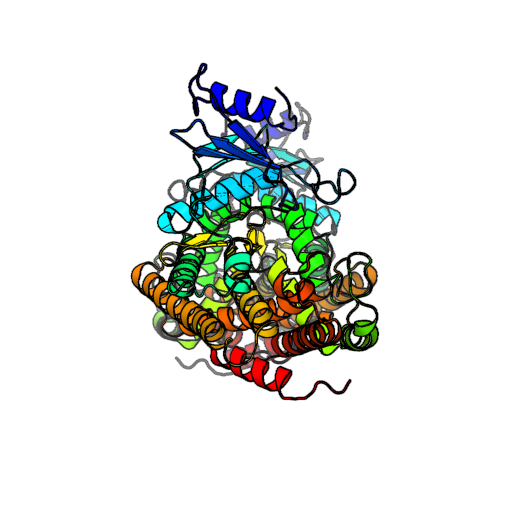08 15.922 1 97.94 297 ILE A O 1
ATOM 2418 N N . GLY A 1 298 ? 15.328 -11.883 14.203 1 97.94 298 GLY A N 1
ATOM 2419 C CA . GLY A 1 298 ? 16.766 -11.75 14.117 1 97.94 298 GLY A CA 1
ATOM 2420 C C . GLY A 1 298 ? 17.219 -10.555 13.289 1 97.94 298 GLY A C 1
ATOM 2421 O O . GLY A 1 298 ? 18.297 -10.008 13.508 1 97.94 298 GLY A O 1
ATOM 2422 N N . GLU A 1 299 ? 16.375 -10.148 12.328 1 98.12 299 GLU A N 1
ATOM 2423 C CA . GLU A 1 299 ? 16.891 -9.211 11.344 1 98.12 299 GLU A CA 1
ATOM 2424 C C . GLU A 1 299 ? 15.906 -8.078 11.086 1 98.12 299 GLU A C 1
ATOM 2426 O O . GLU A 1 299 ? 16.125 -7.254 10.188 1 98.12 299 GLU A O 1
ATOM 2431 N N . GLY A 1 300 ? 14.82 -8.008 11.812 1 98.25 300 GLY A N 1
ATOM 2432 C CA . GLY A 1 300 ? 13.859 -6.934 11.617 1 98.25 300 GLY A CA 1
ATOM 2433 C C . GLY A 1 300 ? 14.469 -5.555 11.789 1 98.25 300 GLY A C 1
ATOM 2434 O O . GLY A 1 300 ? 15.227 -5.316 12.727 1 98.25 300 GLY A O 1
ATOM 2435 N N . VAL A 1 301 ? 14.109 -4.625 10.867 1 98.19 301 VAL A N 1
ATOM 2436 C CA . VAL A 1 301 ? 14.734 -3.309 10.914 1 98.19 301 VAL A CA 1
ATOM 2437 C C . VAL A 1 301 ? 13.688 -2.246 11.234 1 98.19 301 VAL A C 1
ATOM 2439 O O . VAL A 1 301 ? 14.031 -1.121 11.609 1 98.19 301 VAL A O 1
ATOM 2442 N N . GLU A 1 302 ? 12.422 -2.592 11.039 1 97.56 302 GLU A N 1
ATOM 2443 C CA . GLU A 1 302 ? 11.344 -1.649 11.312 1 97.56 302 GLU A CA 1
ATOM 2444 C C . GLU A 1 302 ? 11.164 -1.44 12.812 1 97.56 302 GLU A C 1
ATOM 2446 O O . GLU A 1 302 ? 11.281 -2.385 13.594 1 97.56 302 GLU A O 1
ATOM 2451 N N . ALA A 1 303 ? 10.836 -0.304 13.242 1 95.94 303 ALA A N 1
ATOM 2452 C CA . ALA A 1 303 ? 10.914 0.179 14.625 1 95.94 303 ALA A CA 1
ATOM 2453 C C . ALA A 1 303 ? 10.062 -0.674 15.555 1 95.94 303 ALA A C 1
ATOM 2455 O O . ALA A 1 303 ? 10.406 -0.869 16.719 1 95.94 303 ALA A O 1
ATOM 2456 N N . TYR A 1 304 ? 8.984 -1.255 15.102 1 97.12 304 TYR A N 1
ATOM 2457 C CA . TYR A 1 304 ? 8.031 -1.904 15.992 1 97.12 304 TYR A CA 1
ATOM 2458 C C . TYR A 1 304 ? 8.148 -3.422 15.906 1 97.12 304 TYR A C 1
ATOM 2460 O O . TYR A 1 304 ? 7.332 -4.148 16.484 1 97.12 304 TYR A O 1
ATOM 2468 N N . THR A 1 305 ? 9.133 -3.955 15.18 1 96.62 305 THR A N 1
ATOM 2469 C CA . THR A 1 305 ? 9.266 -5.402 15.023 1 96.62 305 THR A CA 1
ATOM 2470 C C . THR A 1 305 ? 9.523 -6.062 16.375 1 96.62 305 THR A C 1
ATOM 2472 O O . THR A 1 305 ? 9.352 -7.273 16.531 1 96.62 305 THR A O 1
ATOM 2475 N N . LYS A 1 306 ? 9.883 -5.312 17.406 1 94.06 306 LYS A N 1
ATOM 2476 C CA . LYS A 1 306 ? 10.172 -5.883 18.719 1 94.06 306 LYS A CA 1
ATOM 2477 C C . LYS A 1 306 ? 8.914 -5.93 19.594 1 94.06 306 LYS A C 1
ATOM 2479 O O . LYS A 1 306 ? 8.898 -6.574 20.641 1 94.06 306 LYS A O 1
ATOM 2484 N N . GLU A 1 307 ? 7.828 -5.27 19.125 1 94.38 307 GLU A N 1
ATOM 2485 C CA . GLU A 1 307 ? 6.566 -5.348 19.859 1 94.38 307 GLU A CA 1
ATOM 2486 C C . GLU A 1 307 ? 5.941 -6.734 19.75 1 94.38 307 GLU A C 1
ATOM 2488 O O . GLU A 1 307 ? 5.656 -7.199 18.641 1 94.38 307 GLU A O 1
ATOM 2493 N N . LYS A 1 308 ? 5.762 -7.422 20.797 1 90.75 308 LYS A N 1
ATOM 2494 C CA . LYS A 1 308 ? 5.445 -8.844 20.891 1 90.75 308 LYS A CA 1
ATOM 2495 C C . LYS A 1 308 ? 4.184 -9.18 20.094 1 90.75 308 LYS A C 1
ATOM 2497 O O . LYS A 1 308 ? 4.109 -10.227 19.453 1 90.75 308 LYS A O 1
ATOM 2502 N N . GLN A 1 309 ? 3.154 -8.359 20.016 1 95.62 309 GLN A N 1
ATOM 2503 C CA . GLN A 1 309 ? 1.887 -8.727 19.391 1 95.62 309 GLN A CA 1
ATOM 2504 C C . GLN A 1 309 ? 1.854 -8.312 17.922 1 95.62 309 GLN A C 1
ATOM 2506 O O . GLN A 1 309 ? 0.921 -8.664 17.188 1 95.62 309 GLN A O 1
ATOM 2511 N N . TRP A 1 310 ? 2.902 -7.766 17.422 1 97.62 310 TRP A N 1
ATOM 2512 C CA . TRP A 1 310 ? 2.871 -7.238 16.062 1 97.62 310 TRP A CA 1
ATOM 2513 C C . TRP A 1 310 ? 3.043 -8.352 15.039 1 97.62 310 TRP A C 1
ATOM 2515 O O . TRP A 1 310 ? 2.295 -8.43 14.055 1 97.62 310 TRP A O 1
ATOM 2525 N N . LEU A 1 311 ? 3.961 -9.281 15.273 1 97.94 311 LEU A N 1
ATOM 2526 C CA . LEU A 1 311 ? 4.223 -10.367 14.336 1 97.94 311 LEU A CA 1
ATOM 2527 C C . LEU A 1 311 ? 2.992 -11.258 14.18 1 97.94 311 LEU A C 1
ATOM 2529 O O . LEU A 1 311 ? 2.586 -11.57 13.055 1 97.94 311 LEU A O 1
ATOM 2533 N N . PRO A 1 312 ? 2.307 -11.734 15.258 1 97.12 312 PRO A N 1
ATOM 2534 C CA . PRO A 1 312 ? 1.098 -12.547 15.102 1 97.12 312 PRO A CA 1
ATOM 2535 C C . PRO A 1 312 ? 0.02 -11.852 14.273 1 97.12 312 PRO A C 1
ATOM 2537 O O . PRO A 1 312 ? -0.678 -12.508 13.492 1 97.12 312 PRO A O 1
ATOM 2540 N N . ILE A 1 313 ? -0.114 -10.555 14.398 1 96.94 313 ILE A N 1
ATOM 2541 C CA . ILE A 1 313 ? -1.107 -9.805 13.641 1 96.94 313 ILE A CA 1
ATOM 2542 C C . ILE A 1 313 ? -0.737 -9.797 12.156 1 96.94 313 ILE A C 1
ATOM 2544 O O . ILE A 1 313 ? -1.594 -10.016 11.297 1 96.94 313 ILE A O 1
ATOM 2548 N N . ILE A 1 314 ? 0.567 -9.617 11.867 1 98.19 314 ILE A N 1
ATOM 2549 C CA . ILE A 1 314 ? 1.05 -9.602 10.492 1 98.19 314 ILE A CA 1
ATOM 2550 C C . ILE A 1 314 ? 0.829 -10.969 9.852 1 98.19 314 ILE A C 1
ATOM 2552 O O . ILE A 1 314 ? 0.324 -11.062 8.734 1 98.19 314 ILE A O 1
ATOM 2556 N N . LEU A 1 315 ? 1.177 -12.047 10.586 1 98.12 315 LEU A N 1
ATOM 2557 C CA . LEU A 1 315 ? 1.033 -13.398 10.055 1 98.12 315 LEU A CA 1
ATOM 2558 C C . LEU A 1 315 ? -0.436 -13.742 9.82 1 98.12 315 LEU A C 1
ATOM 2560 O O . LEU A 1 315 ? -0.779 -14.391 8.836 1 98.12 315 LEU A O 1
ATOM 2564 N N . GLN A 1 316 ? -1.314 -13.312 10.711 1 97.19 316 GLN A N 1
ATOM 2565 C CA . GLN A 1 316 ? -2.746 -13.531 10.539 1 97.19 316 GLN A CA 1
ATOM 2566 C C . GLN A 1 316 ? -3.271 -12.805 9.312 1 97.19 316 GLN A C 1
ATOM 2568 O O . GLN A 1 316 ? -4.09 -13.344 8.562 1 97.19 316 GLN A O 1
ATOM 2573 N N . ASN A 1 317 ? -2.848 -11.562 9.148 1 96.94 317 ASN A N 1
ATOM 2574 C CA . ASN A 1 317 ? -3.252 -10.797 7.973 1 96.94 317 ASN A CA 1
ATOM 2575 C C . ASN A 1 317 ? -2.777 -11.461 6.68 1 96.94 317 ASN A C 1
ATOM 2577 O O . ASN A 1 317 ? -3.52 -11.516 5.699 1 96.94 317 ASN A O 1
ATOM 2581 N N . ILE A 1 318 ? -1.525 -11.93 6.68 1 98.44 318 ILE A N 1
ATOM 2582 C CA . ILE A 1 318 ? -0.969 -12.617 5.52 1 98.44 318 ILE A CA 1
ATOM 2583 C C . ILE A 1 318 ? -1.809 -13.852 5.195 1 98.44 318 ILE A C 1
ATOM 2585 O O . ILE A 1 318 ? -2.16 -14.086 4.035 1 98.44 318 ILE A O 1
ATOM 2589 N N . PHE A 1 319 ? -2.158 -14.602 6.184 1 98.31 319 PHE A N 1
ATOM 2590 C CA . PHE A 1 319 ? -2.932 -15.82 6.02 1 98.31 319 PHE A CA 1
ATOM 2591 C C . PHE A 1 319 ? -4.312 -15.516 5.445 1 98.31 319 PHE A C 1
ATOM 2593 O O . PHE A 1 319 ? -4.746 -16.156 4.484 1 98.31 319 PHE A O 1
ATOM 2600 N N . THR A 1 320 ? -4.977 -14.555 6.027 1 97.75 320 THR A N 1
ATOM 2601 C CA . THR A 1 320 ? -6.312 -14.172 5.582 1 97.75 320 THR A CA 1
ATOM 2602 C C . THR A 1 320 ? -6.301 -13.766 4.109 1 97.75 320 THR A C 1
ATOM 2604 O O . THR A 1 320 ? -7.164 -14.188 3.338 1 97.75 320 THR A O 1
ATOM 2607 N N . ASP A 1 321 ? -5.312 -13 3.742 1 98 321 ASP A N 1
ATOM 2608 C CA . ASP A 1 321 ? -5.191 -12.578 2.352 1 98 321 ASP A CA 1
ATOM 2609 C C . ASP A 1 321 ? -4.918 -13.766 1.435 1 98 321 ASP A C 1
ATOM 2611 O O . ASP A 1 321 ? -5.477 -13.852 0.34 1 98 321 ASP A O 1
ATOM 2615 N N . ALA A 1 322 ? -4.047 -14.641 1.886 1 98.56 322 ALA A N 1
ATOM 2616 C CA . ALA A 1 322 ? -3.721 -15.82 1.085 1 98.56 322 ALA A CA 1
ATOM 2617 C C . ALA A 1 322 ? -4.969 -16.656 0.797 1 98.56 322 ALA A C 1
ATOM 2619 O O . ALA A 1 322 ? -5.145 -17.156 -0.316 1 98.56 322 ALA A O 1
ATOM 2620 N N . VAL A 1 323 ? -5.82 -16.781 1.783 1 98.56 323 VAL A N 1
ATOM 2621 C CA . VAL A 1 323 ? -7.051 -17.562 1.645 1 98.56 323 VAL A CA 1
ATOM 2622 C C . VAL A 1 323 ? -7.93 -16.938 0.559 1 98.56 323 VAL A C 1
ATOM 2624 O O . VAL A 1 323 ? -8.383 -17.641 -0.354 1 98.56 323 VAL A O 1
ATOM 2627 N N . GLY A 1 324 ? -8.148 -15.648 0.631 1 98.5 324 GLY A N 1
ATOM 2628 C CA . GLY A 1 324 ? -8.969 -14.969 -0.359 1 98.5 324 GLY A CA 1
ATOM 2629 C C . GLY A 1 324 ? -8.367 -15 -1.752 1 98.5 324 GLY 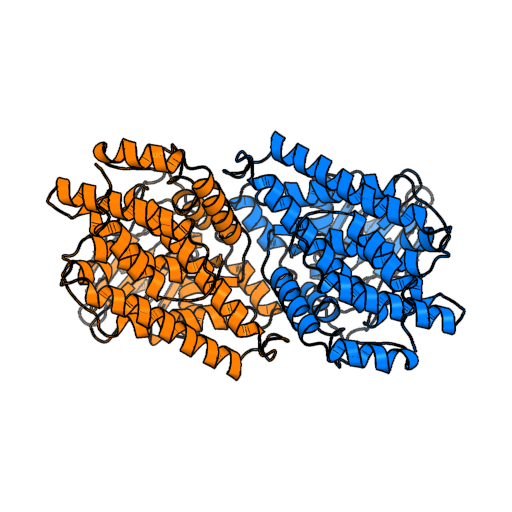A C 1
ATOM 2630 O O . GLY A 1 324 ? -9.078 -15.234 -2.734 1 98.5 324 GLY A O 1
ATOM 2631 N N . PHE A 1 325 ? -7.051 -14.789 -1.87 1 98.81 325 PHE A N 1
ATOM 2632 C CA . PHE A 1 325 ? -6.379 -14.805 -3.164 1 98.81 325 PHE A CA 1
ATOM 2633 C C . PHE A 1 325 ? -6.41 -16.203 -3.77 1 98.81 325 PHE A C 1
ATOM 2635 O O . PHE A 1 325 ? -6.496 -16.359 -4.988 1 98.81 325 PHE A O 1
ATOM 2642 N N . ALA A 1 326 ? -6.301 -17.219 -2.883 1 98.81 326 ALA A N 1
ATOM 2643 C CA . ALA A 1 326 ? -6.43 -18.594 -3.373 1 98.81 326 ALA A CA 1
ATOM 2644 C C . ALA A 1 326 ? -7.801 -18.812 -4 1 98.81 326 ALA A C 1
ATOM 2646 O O . ALA A 1 326 ? -7.91 -19.469 -5.043 1 98.81 326 ALA A O 1
ATOM 2647 N N . GLY A 1 327 ? -8.812 -18.281 -3.332 1 98.81 327 GLY A N 1
ATOM 2648 C CA . GLY A 1 327 ? -10.156 -18.406 -3.889 1 98.81 327 GLY A CA 1
ATOM 2649 C C . GLY A 1 327 ? -10.289 -17.766 -5.258 1 98.81 327 GLY A C 1
ATOM 2650 O O . GLY A 1 327 ? -10.859 -18.359 -6.172 1 98.81 327 GLY A O 1
ATOM 2651 N N . CYS A 1 328 ? -9.766 -16.594 -5.453 1 98.81 328 CYS A N 1
ATOM 2652 C CA . CYS A 1 328 ? -9.789 -15.898 -6.738 1 98.81 328 CYS A CA 1
ATOM 2653 C C . CYS A 1 328 ? -9.062 -16.719 -7.809 1 98.81 328 CYS A C 1
ATOM 2655 O O . CYS A 1 328 ? -9.539 -16.828 -8.938 1 98.81 328 CYS A O 1
ATOM 2657 N N . GLU A 1 329 ? -7.961 -17.281 -7.406 1 98.75 329 GLU A N 1
ATOM 2658 C CA . GLU A 1 329 ? -7.145 -18.062 -8.328 1 98.75 329 GLU A CA 1
ATOM 2659 C C . GLU A 1 329 ? -7.879 -19.328 -8.773 1 98.75 329 GLU A C 1
ATOM 2661 O O . GLU A 1 329 ? -7.828 -19.703 -9.945 1 98.75 329 GLU A O 1
ATOM 2666 N N . LEU A 1 330 ? -8.578 -20 -7.871 1 98.69 330 LEU A N 1
ATOM 2667 C CA . LEU A 1 330 ? -9.359 -21.172 -8.219 1 98.69 330 LEU A CA 1
ATOM 2668 C C . LEU A 1 330 ? -10.391 -20.844 -9.297 1 98.69 330 LEU A C 1
ATOM 2670 O O . LEU A 1 330 ? -10.531 -21.578 -10.273 1 98.69 330 LEU A O 1
ATOM 2674 N N . ILE A 1 331 ? -11.008 -19.75 -9.117 1 98.56 331 ILE A N 1
ATOM 2675 C CA . ILE A 1 331 ? -12.102 -19.375 -10.008 1 98.56 331 ILE A CA 1
ATOM 2676 C C . ILE A 1 331 ? -11.547 -18.953 -11.359 1 98.56 331 ILE A C 1
ATOM 2678 O O . ILE A 1 331 ? -12 -19.438 -12.406 1 98.56 331 ILE A O 1
ATOM 2682 N N . ARG A 1 332 ? -10.516 -18.109 -11.391 1 97.56 332 ARG A N 1
ATOM 2683 C CA . ARG A 1 332 ? -10.016 -17.609 -12.656 1 97.56 332 ARG A CA 1
ATOM 2684 C C . ARG A 1 332 ? -9.406 -18.734 -13.492 1 97.56 332 ARG A C 1
ATOM 2686 O O . ARG A 1 332 ? -9.531 -18.734 -14.719 1 97.56 332 ARG A O 1
ATOM 2693 N N . ARG A 1 333 ? -8.789 -19.688 -12.844 1 97.5 333 ARG A N 1
ATOM 2694 C CA . ARG A 1 333 ? -8.156 -20.781 -13.562 1 97.5 333 ARG A CA 1
ATOM 2695 C C . ARG A 1 333 ? -9.195 -21.75 -14.133 1 97.5 333 ARG A C 1
ATOM 2697 O O . ARG A 1 333 ? -8.875 -22.578 -14.992 1 97.5 333 ARG A O 1
ATOM 2704 N N . THR A 1 334 ? -10.398 -21.656 -13.672 1 97.75 334 THR A N 1
ATOM 2705 C CA . THR A 1 334 ? -11.461 -22.578 -14.086 1 97.75 334 THR A CA 1
ATOM 2706 C C . THR A 1 334 ? -12.281 -21.969 -15.219 1 97.75 334 THR A C 1
ATOM 2708 O O . THR A 1 334 ? -12.656 -22.672 -16.156 1 97.75 334 THR A O 1
ATOM 2711 N N . ILE A 1 335 ? -12.508 -20.688 -15.18 1 95.69 335 ILE A N 1
ATOM 2712 C CA . ILE A 1 335 ? -13.453 -20.156 -16.141 1 95.69 335 ILE A CA 1
ATOM 2713 C C . ILE A 1 335 ? -12.836 -18.953 -16.875 1 95.69 335 ILE A C 1
ATOM 2715 O O . ILE A 1 335 ? -13.461 -18.375 -17.766 1 95.69 335 ILE A O 1
ATOM 2719 N N . GLY A 1 336 ? -11.633 -18.5 -16.516 1 91.81 336 GLY A N 1
ATOM 2720 C CA . GLY A 1 336 ? -11 -17.359 -17.156 1 91.81 336 GLY A CA 1
ATOM 2721 C C . GLY A 1 336 ? -10.234 -17.734 -18.406 1 91.81 336 GLY A C 1
ATOM 2722 O O . GLY A 1 336 ? -10.516 -18.75 -19.031 1 91.81 336 GLY A O 1
ATOM 2723 N N . LEU A 1 337 ? -9.297 -16.906 -18.906 1 86 337 LEU A N 1
ATOM 2724 C CA . LEU A 1 337 ? -8.547 -17.047 -20.141 1 86 337 LEU A CA 1
ATOM 2725 C C . LEU A 1 337 ? -7.438 -18.094 -19.984 1 86 337 LEU A C 1
ATOM 2727 O O . LEU A 1 337 ? -7.117 -18.812 -20.922 1 86 337 LEU A O 1
ATOM 2731 N N . ALA A 1 338 ? -6.809 -18.266 -18.906 1 81.31 338 ALA A N 1
ATOM 2732 C CA . ALA A 1 338 ? -5.668 -19.141 -18.703 1 81.31 338 ALA A CA 1
ATOM 2733 C C . ALA A 1 338 ? -6.02 -20.281 -17.75 1 81.31 338 ALA A C 1
ATOM 2735 O O . ALA A 1 338 ? -5.609 -20.266 -16.578 1 81.31 338 ALA A O 1
ATOM 2736 N N . HIS A 1 339 ? -6.645 -21.359 -18.422 1 89.69 339 HIS A N 1
ATOM 2737 C CA . HIS A 1 339 ? -7.02 -22.547 -17.656 1 89.69 339 HIS A CA 1
ATOM 2738 C C . HIS A 1 339 ? -5.793 -23.328 -17.219 1 89.69 339 HIS A C 1
ATOM 2740 O O . HIS A 1 339 ? -4.668 -23 -17.594 1 89.69 339 HIS A O 1
ATOM 2746 N N . VAL A 1 340 ? -6.098 -24.297 -16.375 1 93.62 340 VAL A N 1
ATOM 2747 C CA . VAL A 1 340 ? -5.008 -25.172 -15.953 1 93.62 340 VAL A CA 1
ATOM 2748 C C . VAL A 1 340 ? -5.215 -26.578 -16.516 1 93.62 340 VAL A C 1
ATOM 2750 O O . VAL A 1 340 ? -6.348 -27.062 -16.609 1 93.62 340 VAL A O 1
ATOM 2753 N N . ALA A 1 341 ? -4.109 -27.156 -16.922 1 95.12 341 ALA A N 1
ATOM 2754 C CA . ALA A 1 341 ? -4.113 -28.516 -17.438 1 95.12 341 ALA A CA 1
ATOM 2755 C C . ALA A 1 341 ? -4.672 -29.5 -16.422 1 95.12 341 ALA A C 1
ATOM 2757 O O . ALA A 1 341 ? -5.27 -30.516 -16.781 1 95.12 341 ALA A O 1
ATOM 2758 N N . ASP A 1 342 ? -4.578 -29.188 -15.109 1 96.81 342 ASP A N 1
ATOM 2759 C CA . ASP A 1 342 ? -5.074 -30.047 -14.023 1 96.81 342 ASP A CA 1
ATOM 2760 C C . ASP A 1 342 ? -6.543 -30.406 -14.242 1 96.81 342 ASP A C 1
ATOM 2762 O O . ASP A 1 342 ? -6.949 -31.531 -13.992 1 96.81 342 ASP A O 1
ATOM 2766 N N . LEU A 1 343 ? -7.316 -29.422 -14.727 1 97.19 343 LEU A N 1
ATOM 2767 C CA . LEU A 1 343 ? -8.75 -29.641 -14.93 1 97.19 343 LEU A CA 1
ATOM 2768 C C . LEU A 1 343 ? -9.055 -29.969 -16.391 1 97.19 343 LEU A C 1
ATOM 2770 O O . LEU A 1 343 ? -9.781 -30.922 -16.672 1 97.19 343 LEU A O 1
ATOM 2774 N N . ASP A 1 344 ? -8.43 -29.266 -17.266 1 95.5 344 ASP A N 1
ATOM 2775 C CA . ASP A 1 344 ? -8.773 -29.344 -18.688 1 95.5 344 ASP A CA 1
ATOM 2776 C C . ASP A 1 344 ? -8.391 -30.703 -19.266 1 95.5 344 ASP A C 1
ATOM 2778 O O . ASP A 1 344 ? -8.984 -31.141 -20.25 1 95.5 344 ASP A O 1
ATOM 2782 N N . GLU A 1 345 ? -7.457 -31.344 -18.672 1 95.19 345 GLU A N 1
ATOM 2783 C CA . GLU A 1 345 ? -6.965 -32.594 -19.266 1 95.19 345 GLU A CA 1
ATOM 2784 C C . GLU A 1 345 ? -7.695 -33.781 -18.688 1 95.19 345 GLU A C 1
ATOM 2786 O O . GLU A 1 345 ? -7.418 -34.938 -19.078 1 95.19 345 GLU A O 1
ATOM 2791 N N . ILE A 1 346 ? -8.688 -33.594 -17.812 1 96.31 346 ILE A N 1
ATOM 2792 C CA . ILE A 1 346 ? -9.547 -34.688 -17.391 1 96.31 346 ILE A CA 1
ATOM 2793 C C . ILE A 1 346 ? -10.352 -35.188 -18.578 1 96.31 346 ILE A C 1
ATOM 2795 O O . ILE A 1 346 ? -11.172 -34.469 -19.156 1 96.31 346 ILE A O 1
ATOM 2799 N N . THR A 1 347 ? -10.227 -36.375 -18.906 1 95.25 347 THR A N 1
ATOM 2800 C CA . THR A 1 347 ? -10.742 -36.938 -20.141 1 95.25 347 THR A CA 1
ATOM 2801 C C . THR A 1 347 ? -12.258 -37.094 -20.078 1 95.25 347 THR A C 1
ATOM 2803 O O . THR A 1 347 ? -12.961 -36.781 -21.047 1 95.25 347 THR A O 1
ATOM 2806 N N . ASN A 1 348 ? -12.695 -37.656 -18.953 1 96.38 348 ASN A N 1
ATOM 2807 C CA . ASN A 1 348 ? -14.141 -37.844 -18.797 1 96.38 348 ASN A CA 1
ATOM 2808 C C . ASN A 1 348 ? -14.852 -36.5 -18.609 1 96.38 348 ASN A C 1
ATOM 2810 O O . ASN A 1 348 ? -14.586 -35.781 -17.641 1 96.38 348 ASN A O 1
ATOM 2814 N N . LYS A 1 349 ? -15.742 -36.188 -19.5 1 96.94 349 LYS A N 1
ATOM 2815 C CA . LYS A 1 349 ? -16.406 -34.906 -19.516 1 96.94 349 LYS A CA 1
ATOM 2816 C C . LYS A 1 349 ? -17.188 -34.656 -18.219 1 96.94 349 LYS A C 1
ATOM 2818 O O . LYS A 1 349 ? -17.125 -33.594 -17.641 1 96.94 349 LYS A O 1
ATOM 2823 N N . GLU A 1 350 ? -17.922 -35.656 -17.797 1 96.69 350 GLU A N 1
ATOM 2824 C CA . GLU A 1 350 ? -18.719 -35.5 -16.578 1 96.69 350 GLU A CA 1
ATOM 2825 C C . GLU A 1 350 ? -17.844 -35.25 -15.359 1 96.69 350 GLU A C 1
ATOM 2827 O O . GLU A 1 350 ? -18.156 -34.375 -14.531 1 96.69 350 GLU A O 1
ATOM 2832 N N . THR A 1 351 ? -16.75 -35.969 -15.312 1 96.31 351 THR A N 1
ATOM 2833 C CA . THR A 1 351 ? -15.805 -35.781 -14.219 1 96.31 351 THR A CA 1
ATOM 2834 C C . THR A 1 351 ? -15.172 -34.406 -14.273 1 96.31 351 THR A C 1
ATOM 2836 O O . THR A 1 351 ? -15 -33.75 -13.242 1 96.31 351 THR A O 1
ATOM 2839 N N . ARG A 1 352 ? -14.812 -33.969 -15.469 1 97.5 352 ARG A N 1
ATOM 2840 C CA . ARG A 1 352 ? -14.203 -32.656 -15.68 1 97.5 352 ARG A CA 1
ATOM 2841 C C . ARG A 1 352 ? -15.141 -31.531 -15.242 1 97.5 352 ARG A C 1
ATOM 2843 O O . ARG A 1 352 ? -14.742 -30.609 -14.516 1 97.5 352 ARG A O 1
ATOM 2850 N N . ILE A 1 353 ? -16.422 -31.672 -15.648 1 97.69 353 ILE A N 1
ATOM 2851 C CA . ILE A 1 353 ? -17.422 -30.656 -15.336 1 97.69 353 ILE A CA 1
ATOM 2852 C C . ILE A 1 353 ? -17.656 -30.609 -13.828 1 97.69 353 ILE A C 1
ATOM 2854 O O . ILE A 1 353 ? -17.766 -29.531 -13.234 1 97.69 353 ILE A O 1
ATOM 2858 N N . GLN A 1 354 ? -17.719 -31.781 -13.25 1 96.88 354 GLN A N 1
ATOM 2859 C CA . GLN A 1 354 ? -17.906 -31.828 -11.805 1 96.88 354 GLN A CA 1
ATOM 2860 C C . GLN A 1 354 ? -16.734 -31.203 -11.062 1 96.88 354 GLN A C 1
ATOM 2862 O O . GLN A 1 354 ? -16.922 -30.484 -10.086 1 96.88 354 GLN A O 1
ATOM 2867 N N . ALA A 1 355 ? -15.508 -31.5 -11.484 1 97.69 355 ALA A N 1
ATOM 2868 C CA . ALA A 1 355 ? -14.312 -30.922 -10.867 1 97.69 355 ALA A CA 1
ATOM 2869 C C . ALA A 1 355 ? -14.312 -29.391 -11 1 97.69 355 ALA A C 1
ATOM 2871 O O . ALA A 1 355 ? -13.93 -28.688 -10.062 1 97.69 355 ALA A O 1
ATOM 2872 N N . LYS A 1 356 ? -14.719 -28.953 -12.141 1 98.25 356 LYS A N 1
ATOM 2873 C CA . LYS A 1 356 ? -14.758 -27.516 -12.383 1 98.25 356 LYS A CA 1
ATOM 2874 C C . LYS A 1 356 ? -15.82 -26.844 -11.516 1 98.25 356 LYS A C 1
ATOM 2876 O O . LYS A 1 356 ? -15.594 -25.75 -10.984 1 98.25 356 LYS A O 1
ATOM 2881 N N . LYS A 1 357 ? -16.953 -27.516 -11.375 1 98.06 357 LYS A N 1
ATOM 2882 C CA . LYS A 1 357 ? -17.984 -27 -10.477 1 98.06 357 LYS A CA 1
ATOM 2883 C C . LYS A 1 357 ? -17.484 -26.938 -9.039 1 98.06 357 LYS A C 1
ATOM 2885 O O . LYS A 1 357 ? -17.75 -25.969 -8.32 1 98.06 357 LYS A O 1
ATOM 2890 N N . GLN A 1 358 ? -16.812 -27.938 -8.633 1 98.12 358 GLN A N 1
ATOM 2891 C CA . GLN A 1 358 ? -16.234 -28 -7.293 1 98.12 358 GLN A CA 1
ATOM 2892 C C . GLN A 1 358 ? -15.188 -26.906 -7.098 1 98.12 358 GLN A C 1
ATOM 2894 O O . GLN A 1 358 ? -15.117 -26.281 -6.031 1 98.12 358 GLN A O 1
ATOM 2899 N N . ALA A 1 359 ? -14.344 -26.656 -8.109 1 98.56 359 ALA A N 1
ATOM 2900 C CA . ALA A 1 359 ? -13.352 -25.594 -8.055 1 98.56 359 ALA A CA 1
ATOM 2901 C C . ALA A 1 359 ? -14.008 -24.234 -7.836 1 98.56 359 ALA A C 1
ATOM 2903 O O . ALA A 1 359 ? -13.547 -23.438 -7.016 1 98.56 359 ALA A O 1
ATOM 2904 N N . LEU A 1 360 ? -15.102 -24 -8.562 1 98.38 360 LEU A N 1
ATOM 2905 C CA . LEU A 1 360 ? -15.82 -22.75 -8.453 1 98.38 360 LEU A CA 1
ATOM 2906 C C . LEU A 1 360 ? -16.438 -22.594 -7.07 1 98.38 360 LEU A C 1
ATOM 2908 O O . LEU A 1 360 ? -16.359 -21.516 -6.465 1 98.38 360 LEU A O 1
ATOM 2912 N N . SER A 1 361 ? -17.016 -23.672 -6.594 1 98 361 SER A N 1
ATOM 2913 C CA . SER A 1 361 ? -17.641 -23.641 -5.273 1 98 361 SER A CA 1
ATOM 2914 C C . SER A 1 361 ? -16.609 -23.422 -4.176 1 98 361 SER A C 1
ATOM 2916 O O . SER A 1 361 ? -16.828 -22.625 -3.266 1 98 361 SER A O 1
ATOM 2918 N N . LEU A 1 362 ? -15.508 -24.125 -4.262 1 98.38 362 LEU A N 1
ATOM 2919 C CA . LEU A 1 362 ? -14.43 -23.984 -3.291 1 98.38 362 LEU A CA 1
ATOM 2920 C C . LEU A 1 362 ? -13.875 -22.562 -3.32 1 98.38 362 LEU A C 1
ATOM 2922 O O . LEU A 1 362 ? -13.609 -21.969 -2.27 1 98.38 362 LEU A O 1
ATOM 2926 N N . GLY A 1 363 ? -13.641 -22.031 -4.52 1 98.62 363 GLY A N 1
ATOM 2927 C CA . GLY A 1 363 ? -13.18 -20.656 -4.656 1 98.62 363 GLY A CA 1
ATOM 2928 C C . GLY A 1 363 ? -14.094 -19.641 -3.982 1 98.62 363 GLY A C 1
ATOM 2929 O O . GLY A 1 363 ? -13.625 -18.766 -3.258 1 98.62 363 GLY A O 1
ATOM 2930 N N . LYS A 1 364 ? -15.398 -19.828 -4.18 1 98.19 364 LYS A N 1
ATOM 2931 C CA . LYS A 1 364 ? -16.391 -18.953 -3.562 1 98.19 364 LYS A CA 1
ATOM 2932 C C . LYS A 1 364 ? -16.312 -19.016 -2.041 1 98.19 364 LYS A C 1
ATOM 2934 O O . LYS A 1 364 ? -16.328 -17.969 -1.373 1 98.19 364 LYS A O 1
ATOM 2939 N N . GLU A 1 365 ? -16.172 -20.203 -1.521 1 97.44 365 GLU A N 1
ATOM 2940 C CA . GLU A 1 365 ? -16.125 -20.391 -0.075 1 97.44 365 GLU A CA 1
ATOM 2941 C C . GLU A 1 365 ? -14.867 -19.75 0.518 1 97.44 365 GLU A C 1
ATOM 2943 O O . GLU A 1 365 ? -14.922 -19.141 1.586 1 97.44 365 GLU A O 1
ATOM 2948 N N . LEU A 1 366 ? -13.781 -19.891 -0.134 1 98.38 366 LEU A N 1
ATOM 2949 C CA . LEU A 1 366 ? -12.523 -19.328 0.353 1 98.38 366 LEU A CA 1
ATOM 2950 C C . LEU A 1 366 ? -12.578 -17.797 0.341 1 98.38 366 LEU A C 1
ATOM 2952 O O . LEU A 1 366 ? -12.141 -17.156 1.296 1 98.38 366 LEU A O 1
ATOM 2956 N N . ILE A 1 367 ? -13.133 -17.203 -0.712 1 98.44 367 ILE A N 1
ATOM 2957 C CA . ILE A 1 367 ? -13.203 -15.75 -0.84 1 98.44 367 ILE A CA 1
ATOM 2958 C C . ILE A 1 367 ? -14.094 -15.18 0.261 1 98.44 367 ILE A C 1
ATOM 2960 O O . ILE A 1 367 ? -13.797 -14.133 0.83 1 98.44 367 ILE A O 1
ATOM 2964 N N . LYS A 1 368 ? -15.141 -15.898 0.592 1 97.31 368 LYS A N 1
ATOM 2965 C CA . LYS A 1 368 ? -16.109 -15.406 1.558 1 97.31 368 LYS A CA 1
ATOM 2966 C C . LYS A 1 368 ? -15.719 -15.781 2.982 1 97.31 368 LYS A C 1
ATOM 2968 O O . LYS A 1 368 ? -16.344 -15.336 3.945 1 97.31 368 LYS A O 1
ATOM 2973 N N . TYR A 1 369 ? -14.625 -16.562 3.066 1 93.69 369 TYR A N 1
ATOM 2974 C CA . TYR A 1 369 ? -14.242 -17.078 4.375 1 93.69 369 TYR A CA 1
ATOM 2975 C C . TYR A 1 369 ? -13.703 -15.961 5.266 1 93.69 369 TYR A C 1
ATOM 2977 O O . TYR A 1 369 ? -12.859 -15.172 4.84 1 93.69 369 TYR A O 1
ATOM 2985 N N . GLU A 1 370 ? -14.219 -15.836 6.414 1 87.62 370 GLU A N 1
ATOM 2986 C CA . GLU A 1 370 ? -13.719 -14.891 7.414 1 87.62 370 GLU A CA 1
ATOM 2987 C C . GLU A 1 370 ? -12.867 -15.602 8.461 1 87.62 370 GLU A C 1
ATOM 2989 O O . GLU A 1 370 ? -13.398 -16.234 9.375 1 87.62 370 GLU A O 1
ATOM 2994 N N . SER A 1 371 ? -11.656 -15.438 8.273 1 78.94 371 SER A N 1
ATOM 2995 C CA . SER A 1 371 ? -10.742 -16.156 9.164 1 78.94 371 SER A CA 1
ATOM 2996 C C . SER A 1 371 ? -10.57 -15.406 10.484 1 78.94 371 SER A C 1
ATOM 2998 O O . SER A 1 371 ? -10.336 -14.195 10.5 1 78.94 371 SER A O 1
ATOM 3000 N N . LYS A 1 372 ? -10.758 -16.109 11.594 1 80.25 372 LYS A N 1
ATOM 3001 C CA . LYS A 1 372 ? -10.461 -15.539 12.898 1 80.25 372 LYS A CA 1
ATOM 3002 C C . LYS A 1 372 ? -9.039 -15.867 13.344 1 80.25 372 LYS A C 1
ATOM 3004 O O . LYS A 1 372 ? -8.461 -15.156 14.164 1 80.25 372 LYS A O 1
ATOM 3009 N N . ASN A 1 373 ? -8.547 -17.016 12.852 1 84.19 373 ASN A N 1
ATOM 3010 C CA . ASN A 1 373 ? -7.168 -17.438 13.117 1 84.19 373 ASN A CA 1
ATOM 3011 C C . ASN A 1 373 ? -6.52 -18.047 11.875 1 84.19 373 ASN A C 1
ATOM 3013 O O . ASN A 1 373 ? -7.211 -18.406 10.922 1 84.19 373 ASN A O 1
ATOM 3017 N N . ALA A 1 374 ? -5.199 -18.047 11.922 1 87.94 374 ALA A N 1
ATOM 3018 C CA . ALA A 1 374 ? -4.461 -18.641 10.812 1 87.94 374 ALA A CA 1
ATOM 3019 C C . ALA A 1 374 ? -4.414 -20.156 10.945 1 87.94 374 ALA A C 1
ATOM 3021 O O . ALA A 1 374 ? -3.367 -20.734 11.258 1 87.94 374 ALA A O 1
ATOM 3022 N N . ASP A 1 375 ? -5.535 -20.766 10.602 1 92.06 375 ASP A N 1
ATOM 3023 C CA . ASP A 1 375 ? -5.621 -22.219 10.641 1 92.06 375 ASP A CA 1
ATOM 3024 C C . ASP A 1 375 ? -5.527 -22.828 9.242 1 92.06 375 ASP A C 1
ATOM 3026 O O . ASP A 1 375 ? -6.523 -22.875 8.516 1 92.06 375 ASP A O 1
ATOM 3030 N N . ILE A 1 376 ? -4.422 -23.406 8.945 1 94.81 376 ILE A N 1
ATOM 3031 C CA . ILE A 1 376 ? -4.109 -23.906 7.609 1 94.81 376 ILE A CA 1
ATOM 3032 C C . ILE A 1 376 ? -5.012 -25.094 7.273 1 94.81 376 ILE A C 1
ATOM 3034 O O . ILE A 1 376 ? -5.195 -25.422 6.102 1 94.81 376 ILE A O 1
ATOM 3038 N N . GLN A 1 377 ? -5.656 -25.703 8.289 1 95.31 377 GLN A N 1
ATOM 3039 C CA . GLN A 1 377 ? -6.527 -26.859 8.07 1 95.31 377 GLN A CA 1
ATOM 3040 C C . GLN A 1 377 ? -7.812 -26.438 7.355 1 95.31 377 GLN A C 1
ATOM 3042 O O . GLN A 1 377 ? -8.539 -27.297 6.84 1 95.31 377 GLN A O 1
ATOM 3047 N N . LEU A 1 378 ? -8.023 -25.172 7.32 1 96.06 378 LEU A N 1
ATOM 3048 C CA . LEU A 1 378 ? -9.234 -24.672 6.684 1 96.06 378 LEU A CA 1
ATOM 3049 C C . LEU A 1 378 ? -9.312 -25.125 5.23 1 96.06 378 LEU A C 1
ATOM 3051 O O . LEU A 1 378 ? -10.398 -25.422 4.727 1 96.06 378 LEU A O 1
ATOM 3055 N N . PHE A 1 379 ? -8.18 -25.156 4.559 1 97.31 379 PHE A N 1
ATOM 3056 C CA . PHE A 1 379 ? -8.172 -25.531 3.148 1 97.31 379 PHE A CA 1
ATOM 3057 C C . PHE A 1 379 ? -8.648 -26.953 2.961 1 97.31 379 PHE A C 1
ATOM 3059 O O . PHE A 1 379 ? -9.469 -27.234 2.078 1 97.31 379 PHE A O 1
ATOM 3066 N N . ARG A 1 380 ? -8.133 -27.859 3.781 1 96.75 380 ARG A N 1
ATOM 3067 C CA . ARG A 1 380 ? -8.57 -29.25 3.719 1 96.75 380 ARG A CA 1
ATOM 3068 C C . ARG A 1 380 ? -10.039 -29.391 4.098 1 96.75 380 ARG A C 1
ATOM 3070 O O . ARG A 1 380 ? -10.789 -30.125 3.453 1 96.75 380 ARG A O 1
ATOM 3077 N N . THR A 1 381 ? -10.453 -28.672 5.121 1 95.81 381 THR A N 1
ATOM 3078 C CA . THR A 1 381 ? -11.828 -28.734 5.613 1 95.81 381 THR A CA 1
ATOM 3079 C C . THR A 1 381 ? -12.805 -28.25 4.551 1 95.81 381 THR A C 1
ATOM 3081 O O . THR A 1 381 ? -13.781 -28.938 4.242 1 95.81 381 THR A O 1
ATOM 3084 N N . LEU A 1 382 ? -12.57 -27.109 3.98 1 96.31 382 LEU A N 1
ATOM 3085 C CA . LEU A 1 382 ? -13.461 -26.562 2.967 1 96.31 382 LEU A CA 1
ATOM 3086 C C . LEU A 1 382 ? -13.438 -27.406 1.699 1 96.31 382 LEU A C 1
ATOM 3088 O O . LEU A 1 382 ? -14.461 -27.578 1.03 1 96.31 382 LEU A O 1
ATOM 3092 N N . PHE A 1 383 ? -12.258 -27.953 1.372 1 97.81 383 PHE A N 1
ATOM 3093 C CA . PHE A 1 383 ? -12.133 -28.844 0.227 1 97.81 383 PHE A CA 1
ATOM 3094 C C . PHE A 1 383 ? -13.023 -30.062 0.397 1 97.81 383 PHE A C 1
ATOM 3096 O O . PHE A 1 383 ? -13.789 -30.422 -0.503 1 97.81 383 PHE A O 1
ATOM 3103 N N . GLN A 1 384 ? -12.945 -30.688 1.536 1 96.06 384 GLN A N 1
ATOM 3104 C CA . GLN A 1 384 ? -13.719 -31.891 1.816 1 96.06 384 GLN A CA 1
ATOM 3105 C C . GLN A 1 384 ? -15.211 -31.609 1.818 1 96.06 384 GLN A C 1
ATOM 3107 O O . GLN A 1 384 ? -16 -32.406 1.312 1 96.06 384 GLN A O 1
ATOM 3112 N N . GLN A 1 385 ? -15.602 -30.484 2.365 1 95.12 385 GLN A N 1
ATOM 3113 C CA . GLN A 1 385 ? -17 -30.094 2.365 1 95.12 385 GLN A CA 1
ATOM 3114 C C . GLN A 1 385 ? -17.516 -29.906 0.942 1 95.12 385 GLN A C 1
ATOM 3116 O O . GLN A 1 385 ? -18.656 -30.281 0.638 1 95.12 385 GLN A O 1
ATOM 3121 N N . THR A 1 386 ? -16.703 -29.344 0.1 1 93.94 386 THR A N 1
ATOM 3122 C CA . THR A 1 386 ? -17.078 -29.062 -1.28 1 93.94 386 THR A CA 1
ATOM 3123 C C . THR A 1 386 ? -17.203 -30.344 -2.084 1 93.94 386 THR A C 1
ATOM 3125 O O . THR A 1 386 ? -18.156 -30.516 -2.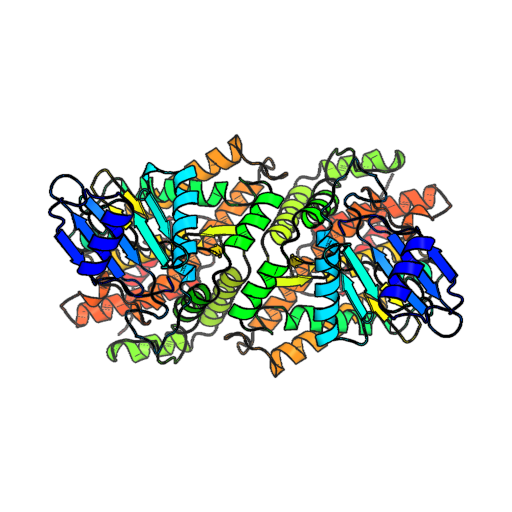852 1 93.94 386 THR A O 1
ATOM 3128 N N . VAL A 1 387 ? -16.297 -31.266 -1.938 1 92.44 387 VAL A N 1
ATOM 3129 C CA . VAL A 1 387 ? -16.266 -32.469 -2.746 1 92.44 387 VAL A CA 1
ATOM 3130 C C . VAL A 1 387 ? -17.297 -33.469 -2.217 1 92.44 387 VAL A C 1
ATOM 3132 O O . VAL A 1 387 ? -17.875 -34.25 -2.986 1 92.44 387 VAL A O 1
ATOM 3135 N N . SER A 1 388 ? -17.516 -33.469 -0.808 1 85.38 388 SER A N 1
ATOM 3136 C CA . SER A 1 388 ? -18.484 -34.375 -0.221 1 85.38 388 SER A CA 1
ATOM 3137 C C . SER A 1 388 ? -19.906 -33.875 -0.405 1 85.38 388 SER A C 1
ATOM 3139 O O . SER A 1 388 ? -20.859 -34.625 -0.396 1 85.38 388 SER A O 1
ATOM 3141 N N . GLY A 1 389 ? -20.125 -32.531 -0.08 1 72.69 389 GLY A N 1
ATOM 3142 C CA . GLY A 1 389 ? -21.453 -31.953 -0.111 1 72.69 389 GLY A CA 1
ATOM 3143 C C . GLY A 1 389 ? -22.109 -32.062 -1.473 1 72.69 389 GLY A C 1
ATOM 3144 O O . GLY A 1 389 ? -23.25 -31.625 -1.647 1 72.69 389 GLY A O 1
ATOM 3145 N N . GLY A 1 390 ? -22 -32.969 -2.322 1 54.97 390 GLY A N 1
ATOM 3146 C CA . GLY A 1 390 ? -22.719 -33.156 -3.568 1 54.97 390 GLY A CA 1
ATOM 3147 C C . GLY A 1 390 ? -23.141 -31.875 -4.242 1 54.97 390 GLY A C 1
ATOM 3148 O O . GLY A 1 390 ? -23.953 -31.125 -3.713 1 54.97 390 GLY A O 1
ATOM 3149 N N . ILE A 1 391 ? -22.359 -30.953 -4.707 1 48.5 391 ILE A N 1
ATOM 3150 C CA . ILE A 1 391 ? -22.859 -29.859 -5.523 1 48.5 391 ILE A CA 1
ATOM 3151 C C . ILE A 1 391 ? -23.984 -30.359 -6.426 1 48.5 391 ILE A C 1
ATOM 3153 O O . ILE A 1 391 ? -23.766 -31.234 -7.27 1 48.5 391 ILE A O 1
ATOM 3157 N N . LYS A 1 392 ? -25.297 -30.609 -6.016 1 39.91 392 LYS A N 1
ATOM 3158 C CA . LYS A 1 392 ? -26.5 -30.938 -6.797 1 39.91 392 LYS A CA 1
ATOM 3159 C C . LYS A 1 392 ? -26.484 -30.219 -8.148 1 39.91 392 LYS A C 1
ATOM 3161 O O . LYS A 1 392 ? -26.172 -29.031 -8.227 1 39.91 392 LYS A O 1
ATOM 3166 N N . ALA A 1 393 ? -26.766 -31.016 -9.18 1 32.53 393 ALA A N 1
ATOM 3167 C CA . ALA A 1 393 ? -27.109 -30.5 -10.5 1 32.53 393 ALA A CA 1
ATOM 3168 C C . ALA A 1 393 ? -28.344 -29.578 -10.438 1 32.53 393 ALA A C 1
ATOM 3170 O O . ALA A 1 393 ? -29.312 -29.891 -9.734 1 32.53 393 ALA A O 1
ATOM 3171 N N . MET B 1 1 ? 24.531 25.359 -15.641 1 64.5 1 MET B N 1
ATOM 3172 C CA . MET B 1 1 ? 25.156 25.75 -14.375 1 64.5 1 MET B CA 1
ATOM 3173 C C . MET B 1 1 ? 24.594 24.906 -13.227 1 64.5 1 MET B C 1
ATOM 3175 O O . MET B 1 1 ? 23.438 24.516 -13.25 1 64.5 1 MET B O 1
ATOM 3179 N N . GLY B 1 2 ? 25.438 24.312 -12.406 1 84.94 2 GLY B N 1
ATOM 3180 C CA . GLY B 1 2 ? 25.156 23.406 -11.305 1 84.94 2 GLY B CA 1
ATOM 3181 C C . GLY B 1 2 ? 24.312 24.031 -10.219 1 84.94 2 GLY B C 1
ATOM 3182 O O . GLY B 1 2 ? 23.984 25.234 -10.281 1 84.94 2 GLY B O 1
ATOM 3183 N N . TYR B 1 3 ? 23.875 23.391 -9.25 1 92.56 3 TYR B N 1
ATOM 3184 C CA . TYR B 1 3 ? 23.062 23.828 -8.125 1 92.56 3 TYR B CA 1
ATOM 3185 C C . TYR B 1 3 ? 23.797 24.875 -7.297 1 92.56 3 TYR B C 1
ATOM 3187 O O . TYR B 1 3 ? 25 24.734 -7.039 1 92.56 3 TYR B O 1
ATOM 3195 N N . TYR B 1 4 ? 23.141 25.984 -6.957 1 94.38 4 TYR B N 1
ATOM 3196 C CA . TYR B 1 4 ? 23.594 26.938 -5.953 1 94.38 4 TYR B CA 1
ATOM 3197 C C . TYR B 1 4 ? 22.406 27.516 -5.191 1 94.38 4 TYR B C 1
ATOM 3199 O O . TYR B 1 4 ? 21.312 27.656 -5.742 1 94.38 4 TYR B O 1
ATOM 3207 N N . SER B 1 5 ? 22.594 27.891 -3.967 1 94.38 5 SER B N 1
ATOM 3208 C CA . SER B 1 5 ? 21.531 28.484 -3.15 1 94.38 5 SER B CA 1
ATOM 3209 C C . SER B 1 5 ? 21.281 29.938 -3.529 1 94.38 5 SER B C 1
ATOM 3211 O O . SER B 1 5 ? 22.234 30.719 -3.66 1 94.38 5 SER B O 1
ATOM 3213 N N . LEU B 1 6 ? 20.078 30.281 -3.643 1 96.06 6 LEU B N 1
ATOM 3214 C CA . LEU B 1 6 ? 19.703 31.641 -4.004 1 96.06 6 LEU B CA 1
ATOM 3215 C C . LEU B 1 6 ? 19.859 32.594 -2.812 1 96.06 6 LEU B C 1
ATOM 3217 O O . LEU B 1 6 ? 19.766 32.156 -1.662 1 96.06 6 LEU B O 1
ATOM 3221 N N . THR B 1 7 ? 20.188 33.781 -3.08 1 96.06 7 THR B N 1
ATOM 3222 C CA . THR B 1 7 ? 20.062 34.938 -2.201 1 96.06 7 THR B CA 1
ATOM 3223 C C . THR B 1 7 ? 19.016 35.906 -2.73 1 96.06 7 THR B C 1
ATOM 3225 O O . THR B 1 7 ? 18.469 35.719 -3.816 1 96.06 7 THR B O 1
ATOM 3228 N N . GLU B 1 8 ? 18.734 36.938 -1.961 1 97.25 8 GLU B N 1
ATOM 3229 C CA . GLU B 1 8 ? 17.781 37.906 -2.459 1 97.25 8 GLU B CA 1
ATOM 3230 C C . GLU B 1 8 ? 18.266 38.531 -3.781 1 97.25 8 GLU B C 1
ATOM 3232 O O . GLU B 1 8 ? 17.469 38.75 -4.691 1 97.25 8 GLU B O 1
ATOM 3237 N N . VAL B 1 9 ? 19.547 38.656 -3.906 1 97.31 9 VAL B N 1
ATOM 3238 C CA . VAL B 1 9 ? 20.125 39.25 -5.105 1 97.31 9 VAL B CA 1
ATOM 3239 C C . VAL B 1 9 ? 20 38.281 -6.281 1 97.31 9 VAL B C 1
ATOM 3241 O O . VAL B 1 9 ? 19.531 38.656 -7.355 1 97.31 9 VAL B O 1
ATOM 3244 N N . THR B 1 10 ? 20.375 37.031 -6.031 1 97.25 10 THR B N 1
ATOM 3245 C CA . THR B 1 10 ? 20.359 36.062 -7.129 1 97.25 10 THR B CA 1
ATOM 3246 C C . THR B 1 10 ? 18.938 35.656 -7.465 1 97.25 10 THR B C 1
ATOM 3248 O O . THR B 1 10 ? 18.656 35.25 -8.586 1 97.25 10 THR B O 1
ATOM 3251 N N . ALA B 1 11 ? 18.016 35.719 -6.527 1 98 11 ALA B N 1
ATOM 3252 C CA . ALA B 1 11 ? 16.594 35.469 -6.809 1 98 11 ALA B CA 1
ATOM 3253 C C . ALA B 1 11 ? 16.047 36.5 -7.797 1 98 11 ALA B C 1
ATOM 3255 O O . ALA B 1 11 ? 15.297 36.156 -8.711 1 98 11 ALA B O 1
ATOM 3256 N N . VAL B 1 12 ? 16.422 37.75 -7.551 1 98.12 12 VAL B N 1
ATOM 3257 C CA . VAL B 1 12 ? 16 38.812 -8.461 1 98.12 12 VAL B CA 1
ATOM 3258 C C . VAL B 1 12 ? 16.578 38.562 -9.852 1 98.12 12 VAL B C 1
ATOM 3260 O O . VAL B 1 12 ? 15.875 38.688 -10.852 1 98.12 12 VAL B O 1
ATOM 3263 N N . GLN B 1 13 ? 17.844 38.188 -9.906 1 97.38 13 GLN B N 1
ATOM 3264 C CA . GLN B 1 13 ? 18.5 37.906 -11.18 1 97.38 13 GLN B CA 1
ATOM 3265 C C . GLN B 1 13 ? 17.812 36.75 -11.898 1 97.38 13 GLN B C 1
ATOM 3267 O O . GLN B 1 13 ? 17.547 36.844 -13.102 1 97.38 13 GLN B O 1
ATOM 3272 N N . TYR B 1 14 ? 17.578 35.688 -11.117 1 97.44 14 TYR B N 1
ATOM 3273 C CA . TYR B 1 14 ? 16.875 34.531 -11.664 1 97.44 14 TYR B CA 1
ATOM 3274 C C . TYR B 1 14 ? 15.539 34.938 -12.258 1 97.44 14 TYR B C 1
ATOM 3276 O O . TYR B 1 14 ? 15.203 34.531 -13.375 1 97.44 14 TYR B O 1
ATOM 3284 N N . ALA B 1 15 ? 14.758 35.688 -11.57 1 98 15 ALA B N 1
ATOM 3285 C CA . ALA B 1 15 ? 13.422 36.094 -11.992 1 98 15 ALA B CA 1
ATOM 3286 C C . ALA B 1 15 ? 13.477 36.938 -13.273 1 98 15 ALA B C 1
ATOM 3288 O O . ALA B 1 15 ? 12.641 36.781 -14.164 1 98 15 ALA B O 1
ATOM 3289 N N . LYS B 1 16 ? 14.422 37.812 -13.328 1 97.5 16 LYS B N 1
ATOM 3290 C CA . LYS B 1 16 ? 14.578 38.656 -14.516 1 97.5 16 LYS B CA 1
ATOM 3291 C C . LYS B 1 16 ? 15.031 37.844 -15.711 1 97.5 16 LYS B C 1
ATOM 3293 O O . LYS B 1 16 ? 14.516 38 -16.812 1 97.5 16 LYS B O 1
ATOM 3298 N N . GLU B 1 17 ? 15.961 36.938 -15.469 1 96.75 17 GLU B N 1
ATOM 3299 C CA . GLU B 1 17 ? 16.484 36.094 -16.531 1 96.75 17 GLU B CA 1
ATOM 3300 C C . GLU B 1 17 ? 15.391 35.188 -17.109 1 96.75 17 GLU B C 1
ATOM 3302 O O . GLU B 1 17 ? 15.43 34.844 -18.297 1 96.75 17 GLU B O 1
ATOM 3307 N N . HIS B 1 18 ? 14.461 34.812 -16.297 1 96.75 18 HIS B N 1
ATOM 3308 C CA . HIS B 1 18 ? 13.406 33.906 -16.734 1 96.75 18 HIS B CA 1
ATOM 3309 C C . HIS B 1 18 ? 12.164 34.688 -17.156 1 96.75 18 HIS B C 1
ATOM 3311 O O . HIS B 1 18 ? 11.109 34.094 -17.391 1 96.75 18 HIS B O 1
ATOM 3317 N N . GLY B 1 19 ? 12.203 36 -17.156 1 96.56 19 GLY B N 1
ATOM 3318 C CA . GLY B 1 19 ? 11.195 36.844 -17.812 1 96.56 19 GLY B CA 1
ATOM 3319 C C . GLY B 1 19 ? 10.047 37.188 -16.891 1 96.56 19 GLY B C 1
ATOM 3320 O O . GLY B 1 19 ? 9.008 37.688 -17.344 1 96.56 19 GLY B O 1
ATOM 3321 N N . TYR B 1 20 ? 10.211 37 -15.578 1 97.31 20 TYR B N 1
ATOM 3322 C CA . TYR B 1 20 ? 9.125 37.312 -14.656 1 97.31 20 TYR B CA 1
ATOM 3323 C C . TYR B 1 20 ? 9.07 38.812 -14.398 1 97.31 20 TYR B C 1
ATOM 3325 O O . TYR B 1 20 ? 8.008 39.375 -14.062 1 97.31 20 TYR B O 1
ATOM 3333 N N . PHE B 1 21 ? 10.203 39.469 -14.539 1 97.5 21 PHE B N 1
ATOM 3334 C CA . PHE B 1 21 ? 10.312 40.938 -14.43 1 97.5 21 PHE B CA 1
ATOM 3335 C C . PHE B 1 21 ? 11.172 41.5 -15.562 1 97.5 21 PHE B C 1
ATOM 3337 O O . PHE B 1 21 ? 12.062 40.812 -16.062 1 97.5 21 PHE B O 1
ATOM 3344 N N . GLU B 1 22 ? 10.875 42.719 -15.867 1 96 22 GLU B N 1
ATOM 3345 C CA . GLU B 1 22 ? 11.719 43.406 -16.859 1 96 22 GLU B CA 1
ATOM 3346 C C . GLU B 1 22 ? 13.133 43.625 -16.312 1 96 22 GLU B C 1
ATOM 3348 O O . GLU B 1 22 ? 13.328 43.781 -15.117 1 96 22 GLU B O 1
ATOM 3353 N N . LYS B 1 23 ? 14.07 43.625 -17.234 1 95 23 LYS B N 1
ATOM 3354 C CA . LYS B 1 23 ? 15.477 43.781 -16.875 1 95 23 LYS B CA 1
ATOM 3355 C C . LYS B 1 23 ? 15.703 45.031 -16.062 1 95 23 LYS B C 1
ATOM 3357 O O . LYS B 1 23 ? 16.516 45.062 -15.141 1 95 23 LYS B O 1
ATOM 3362 N N . LYS B 1 24 ? 14.945 46.062 -16.359 1 95.06 24 LYS B N 1
ATOM 3363 C CA . LYS B 1 24 ? 15.172 47.375 -15.734 1 95.06 24 LYS B CA 1
ATOM 3364 C C . LYS B 1 24 ? 14.18 47.594 -14.594 1 95.06 24 LYS B C 1
ATOM 3366 O O . LYS B 1 24 ? 14.258 48.625 -13.898 1 95.06 24 LYS B O 1
ATOM 3371 N N . ALA B 1 25 ? 13.344 46.656 -14.367 1 95.94 25 ALA B N 1
ATOM 3372 C CA . ALA B 1 25 ? 12.344 46.812 -13.312 1 95.94 25 ALA B CA 1
ATOM 3373 C C . ALA B 1 25 ? 13 46.906 -11.938 1 95.94 25 ALA B C 1
ATOM 3375 O O . ALA B 1 25 ? 14 46.25 -11.68 1 95.94 25 ALA B O 1
ATOM 3376 N N . ASN B 1 26 ? 12.516 47.812 -11.078 1 96.81 26 ASN B N 1
ATOM 3377 C CA . ASN B 1 26 ? 12.938 47.844 -9.688 1 96.81 26 ASN B CA 1
ATOM 3378 C C . ASN B 1 26 ? 12.234 46.75 -8.867 1 96.81 26 ASN B C 1
ATOM 3380 O O . ASN B 1 26 ? 11.156 47 -8.32 1 96.81 26 ASN B O 1
ATOM 3384 N N . VAL B 1 27 ? 12.859 45.656 -8.734 1 98.06 27 VAL B N 1
ATOM 3385 C CA . VAL B 1 27 ? 12.266 44.5 -8.047 1 98.06 27 VAL B CA 1
ATOM 3386 C C . VAL B 1 27 ? 12.789 44.438 -6.613 1 98.06 27 VAL B C 1
ATOM 3388 O O . VAL B 1 27 ? 14 44.438 -6.387 1 98.06 27 VAL B O 1
ATOM 3391 N N . VAL B 1 28 ? 11.891 44.469 -5.645 1 97.56 28 VAL B N 1
ATOM 3392 C CA . VAL B 1 28 ? 12.234 44.25 -4.242 1 97.56 28 VAL B CA 1
ATOM 3393 C C . VAL B 1 28 ? 12.07 42.781 -3.883 1 97.56 28 VAL B C 1
ATOM 3395 O O . VAL B 1 28 ? 11.094 42.156 -4.281 1 97.56 28 VAL B O 1
ATOM 3398 N N . CYS B 1 29 ? 13.094 42.25 -3.242 1 97.25 29 CYS B N 1
ATOM 3399 C CA . CYS B 1 29 ? 13.07 40.844 -2.846 1 97.25 29 CYS B CA 1
ATOM 3400 C C . CYS B 1 29 ? 13.297 40.719 -1.345 1 97.25 29 CYS B C 1
ATOM 3402 O O . CYS B 1 29 ? 14.195 41.344 -0.784 1 97.25 29 CYS B O 1
ATOM 3404 N N . HIS B 1 30 ? 12.438 39.906 -0.694 1 95.31 30 HIS B N 1
ATOM 3405 C CA . HIS B 1 30 ? 12.578 39.594 0.721 1 95.31 30 HIS B CA 1
ATOM 3406 C C . HIS B 1 30 ? 12.516 38.094 0.95 1 95.31 30 HIS B C 1
ATOM 3408 O O . HIS B 1 30 ? 11.602 37.406 0.469 1 95.31 30 HIS B O 1
ATOM 3414 N N . GLU B 1 31 ? 13.516 37.562 1.593 1 94 31 GLU B N 1
ATOM 3415 C CA . GLU B 1 31 ? 13.445 36.188 2.033 1 94 31 GLU B CA 1
ATOM 3416 C C . GLU B 1 31 ? 12.477 36.031 3.201 1 94 31 GLU B C 1
ATOM 3418 O O . GLU B 1 31 ? 12.602 36.719 4.219 1 94 31 GLU B O 1
ATOM 3423 N N . ILE B 1 32 ? 11.398 35.156 3.006 1 88.06 32 ILE B N 1
ATOM 3424 C CA . ILE B 1 32 ? 10.375 34.938 4.02 1 88.06 32 ILE B CA 1
ATOM 3425 C C . ILE B 1 32 ? 10.812 33.844 4.973 1 88.06 32 ILE B C 1
ATOM 3427 O O . ILE B 1 32 ? 11.141 32.719 4.539 1 88.06 32 ILE B O 1
ATOM 3431 N N . GLY B 1 33 ? 11.836 33.625 5.707 1 67.19 33 GLY B N 1
ATOM 3432 C CA . GLY B 1 33 ? 12.555 32.781 6.645 1 67.19 33 GLY B CA 1
ATOM 3433 C C . GLY B 1 33 ? 11.641 31.906 7.484 1 67.19 33 GLY B C 1
ATOM 3434 O O . GLY B 1 33 ? 12.062 31.375 8.508 1 67.19 33 GLY B O 1
ATOM 3435 N N . ASP B 1 34 ? 10.5 31.625 7.246 1 65.62 34 ASP B N 1
ATOM 3436 C CA . ASP B 1 34 ? 9.672 30.984 8.266 1 65.62 34 ASP B CA 1
ATOM 3437 C C . ASP B 1 34 ? 9.539 29.484 7.996 1 65.62 34 ASP B C 1
ATOM 3439 O O . ASP B 1 34 ? 9.07 28.734 8.852 1 65.62 34 ASP B O 1
ATOM 3443 N N . GLY B 1 35 ? 10.18 29.078 6.98 1 71.75 35 GLY B N 1
ATOM 3444 C CA . GLY B 1 35 ? 9.992 27.656 6.699 1 71.75 35 GLY B CA 1
ATOM 3445 C C . GLY B 1 35 ? 11.125 26.797 7.207 1 71.75 35 GLY B C 1
ATOM 3446 O O . GLY B 1 35 ? 12.227 27.281 7.461 1 71.75 35 GLY B O 1
ATOM 3447 N N . ASN B 1 36 ? 10.867 25.516 7.422 1 73.75 36 ASN B N 1
ATOM 3448 C CA . ASN B 1 36 ? 11.82 24.578 8.008 1 73.75 36 ASN B CA 1
ATOM 3449 C C . ASN B 1 36 ? 12.75 23.984 6.957 1 73.75 36 ASN B C 1
ATOM 3451 O O . ASN B 1 36 ? 13.891 23.641 7.258 1 73.75 36 ASN B O 1
ATOM 3455 N N . LEU B 1 37 ? 12.305 24.016 5.738 1 82.38 37 LEU B N 1
ATOM 3456 C CA . LEU B 1 37 ? 13.039 23.141 4.828 1 82.38 37 LEU B CA 1
ATOM 3457 C C . LEU B 1 37 ? 13.625 23.938 3.666 1 82.38 37 LEU B C 1
ATOM 3459 O O . LEU B 1 37 ? 14.695 23.594 3.15 1 82.38 37 LEU B O 1
ATOM 3463 N N . ASN B 1 38 ? 12.945 25 3.301 1 91.81 38 ASN B N 1
ATOM 3464 C CA . ASN B 1 38 ? 13.266 25.641 2.027 1 91.81 38 ASN B CA 1
ATOM 3465 C C . ASN B 1 38 ? 13.461 27.141 2.191 1 91.81 38 ASN B C 1
ATOM 3467 O O . ASN B 1 38 ? 13.047 27.719 3.197 1 91.81 38 ASN B O 1
ATOM 3471 N N . TYR B 1 39 ? 14.141 27.766 1.192 1 93.75 39 TYR B N 1
ATOM 3472 C CA . TYR B 1 39 ? 14.109 29.219 1.054 1 93.75 39 TYR B CA 1
ATOM 3473 C C . TYR B 1 39 ? 12.859 29.672 0.307 1 93.75 39 TYR B C 1
ATOM 3475 O O . TYR B 1 39 ? 12.43 29.016 -0.648 1 93.75 39 TYR B O 1
ATOM 3483 N N . VAL B 1 40 ? 12.312 30.719 0.795 1 95.69 40 VAL B N 1
ATOM 3484 C CA . VAL B 1 40 ? 11.172 31.344 0.138 1 95.69 40 VAL B CA 1
ATOM 3485 C C . VAL B 1 40 ? 11.438 32.844 -0.041 1 95.69 40 VAL B C 1
ATOM 3487 O O . VAL B 1 40 ? 11.719 33.562 0.929 1 95.69 40 VAL B O 1
ATOM 3490 N N . PHE B 1 41 ? 11.367 33.312 -1.302 1 97.06 41 PHE B N 1
ATOM 3491 C CA . PHE B 1 41 ? 11.602 34.719 -1.639 1 97.06 41 PHE B CA 1
ATOM 3492 C C . PHE B 1 41 ? 10.344 35.344 -2.213 1 97.06 41 PHE B C 1
ATOM 3494 O O . PHE B 1 41 ? 9.742 34.812 -3.145 1 97.06 41 PHE B O 1
ATOM 3501 N N . LYS B 1 42 ? 9.93 36.438 -1.662 1 97.56 42 LYS B N 1
ATOM 3502 C CA . LYS B 1 42 ? 8.891 37.25 -2.283 1 97.56 42 LYS B CA 1
ATOM 3503 C C . LYS B 1 42 ? 9.5 38.344 -3.137 1 97.56 42 LYS B C 1
ATOM 3505 O O . LYS B 1 42 ? 10.344 39.125 -2.662 1 97.56 42 LYS B O 1
ATOM 3510 N N . LEU B 1 43 ? 9.188 38.375 -4.344 1 98.38 43 LEU B N 1
ATOM 3511 C CA . LEU B 1 43 ? 9.648 39.406 -5.266 1 98.38 43 LEU B CA 1
ATOM 3512 C C . LEU B 1 43 ? 8.484 40.281 -5.738 1 98.38 43 LEU B C 1
ATOM 3514 O O . LEU B 1 43 ? 7.398 39.781 -6.008 1 98.38 43 LEU B O 1
ATOM 3518 N N . ASP B 1 44 ? 8.727 41.531 -5.785 1 97.56 44 ASP B N 1
ATOM 3519 C CA . ASP B 1 44 ? 7.68 42.5 -6.113 1 97.56 44 ASP B CA 1
ATOM 3520 C C . ASP B 1 44 ? 8.258 43.75 -6.801 1 97.56 44 ASP B C 1
ATOM 3522 O O . ASP B 1 44 ? 9.25 44.312 -6.336 1 97.56 44 ASP B O 1
ATOM 3526 N N . ASP B 1 45 ? 7.637 44.219 -7.879 1 97.12 45 ASP B N 1
ATOM 3527 C CA . ASP B 1 45 ? 8.109 45.438 -8.539 1 97.12 45 ASP B CA 1
ATOM 3528 C C . ASP B 1 45 ? 7.078 46.531 -8.43 1 97.12 45 ASP B C 1
ATOM 3530 O O . ASP B 1 45 ? 7.148 47.531 -9.172 1 97.12 45 ASP B O 1
ATOM 3534 N N . GLY B 1 46 ? 6.102 46.375 -7.656 1 94.88 46 GLY B N 1
ATOM 3535 C CA . GLY B 1 46 ? 5.043 47.344 -7.48 1 94.88 46 GLY B CA 1
ATOM 3536 C C . GLY B 1 46 ? 3.799 47.031 -8.289 1 94.88 46 GLY B C 1
ATOM 3537 O O . GLY B 1 46 ? 2.701 47.469 -7.953 1 94.88 46 GLY B O 1
ATOM 3538 N N . GLU B 1 47 ? 3.984 46.312 -9.297 1 94.25 47 GLU B N 1
ATOM 3539 C CA . GLU B 1 47 ? 2.879 45.969 -10.18 1 94.25 47 GLU B CA 1
ATOM 3540 C C . GLU B 1 47 ? 2.561 44.469 -10.078 1 94.25 47 GLU B C 1
ATOM 3542 O O . GLU B 1 47 ? 1.393 44.094 -10.086 1 94.25 47 GLU B O 1
ATOM 3547 N N . LYS B 1 48 ? 3.605 43.719 -10.078 1 95.25 48 LYS B N 1
ATOM 3548 C CA . LYS B 1 48 ? 3.508 42.281 -10.039 1 95.25 48 LYS B CA 1
ATOM 3549 C C . LYS B 1 48 ? 4.336 41.688 -8.891 1 95.25 48 LYS B C 1
ATOM 3551 O O . LYS B 1 48 ? 5.371 42.25 -8.531 1 95.25 48 LYS B O 1
ATOM 3556 N N . SER B 1 49 ? 3.803 40.625 -8.312 1 97.75 49 SER B N 1
ATOM 3557 C CA . SER B 1 49 ? 4.539 39.938 -7.258 1 97.75 49 SER B CA 1
ATOM 3558 C C . SER B 1 49 ? 4.531 38.438 -7.477 1 97.75 49 SER B C 1
ATOM 3560 O O . SER B 1 49 ? 3.543 37.875 -7.957 1 97.75 49 SER B O 1
ATOM 3562 N N . ILE B 1 50 ? 5.676 37.781 -7.176 1 98.19 50 ILE B N 1
ATOM 3563 C CA . ILE B 1 50 ? 5.797 36.344 -7.289 1 98.19 50 ILE B CA 1
ATOM 3564 C C . ILE B 1 50 ? 6.539 35.781 -6.074 1 98.19 50 ILE B C 1
ATOM 3566 O O . ILE B 1 50 ? 7.172 36.531 -5.328 1 98.19 50 ILE B O 1
ATOM 3570 N N . ILE B 1 51 ? 6.398 34.5 -5.867 1 97.75 51 ILE B N 1
ATOM 3571 C CA . ILE B 1 51 ? 7.16 33.781 -4.852 1 97.75 51 ILE B CA 1
ATOM 3572 C C . ILE B 1 51 ? 8.141 32.812 -5.523 1 97.75 51 ILE B C 1
ATOM 3574 O O . ILE B 1 51 ? 7.777 32.125 -6.465 1 97.75 51 ILE B O 1
ATOM 3578 N N . ILE B 1 52 ? 9.383 32.875 -5.109 1 97.56 52 ILE B N 1
ATOM 3579 C CA . ILE B 1 52 ? 10.375 31.875 -5.496 1 97.56 52 ILE B CA 1
ATOM 3580 C C . ILE B 1 52 ? 10.727 31 -4.297 1 97.56 52 ILE B C 1
ATOM 3582 O O . ILE B 1 52 ? 11.164 31.5 -3.258 1 97.56 52 ILE B O 1
ATOM 3586 N N . LYS B 1 53 ? 10.445 29.719 -4.453 1 96.5 53 LYS B N 1
ATOM 3587 C CA . LYS B 1 53 ? 10.797 28.719 -3.439 1 96.5 53 LYS B CA 1
ATOM 3588 C C . LYS B 1 53 ? 11.93 27.828 -3.922 1 96.5 53 LYS B C 1
ATOM 3590 O O . LYS B 1 53 ? 11.898 27.328 -5.047 1 96.5 53 LYS B O 1
ATOM 3595 N N . GLN B 1 54 ? 12.984 27.641 -3.121 1 96.75 54 GLN B N 1
ATOM 3596 C CA . GLN B 1 54 ? 14.102 26.781 -3.494 1 96.75 54 GLN B CA 1
ATOM 3597 C C . GLN B 1 54 ? 14.383 25.75 -2.416 1 96.75 54 GLN B C 1
ATOM 3599 O O . GLN B 1 54 ? 14.531 26.078 -1.241 1 96.75 54 GLN B O 1
ATOM 3604 N N . ALA B 1 55 ? 14.414 24.438 -2.857 1 95.25 55 ALA B N 1
ATOM 3605 C CA . ALA B 1 55 ? 14.828 23.375 -1.942 1 95.25 55 ALA B CA 1
ATOM 3606 C C . ALA B 1 55 ? 16.344 23.375 -1.759 1 95.25 55 ALA B C 1
ATOM 3608 O O . ALA B 1 55 ? 17.094 23.562 -2.721 1 95.25 55 ALA B O 1
ATOM 3609 N N . LEU B 1 56 ? 16.75 23.203 -0.546 1 93 56 LEU B N 1
ATOM 3610 C CA . LEU B 1 56 ? 18.156 23.062 -0.198 1 93 56 LEU B CA 1
ATOM 3611 C C . LEU B 1 56 ? 18.547 21.594 -0.083 1 93 56 LEU B C 1
ATOM 3613 O O . LEU B 1 56 ? 17.688 20.75 0.16 1 93 56 LEU B O 1
ATOM 3617 N N . PRO B 1 57 ? 19.781 21.281 -0.31 1 93.38 57 PRO B N 1
ATOM 3618 C CA . PRO B 1 57 ? 20.203 19.891 -0.18 1 93.38 57 PRO B CA 1
ATOM 3619 C C . PRO B 1 57 ? 20.297 19.422 1.274 1 93.38 57 PRO B C 1
ATOM 3621 O O . PRO B 1 57 ? 20.969 18.438 1.573 1 93.38 57 PRO B O 1
ATOM 3624 N N . TYR B 1 58 ? 19.75 20.172 2.217 1 90.19 58 TYR B N 1
ATOM 3625 C CA . TYR B 1 58 ? 19.641 19.875 3.641 1 90.19 58 TYR B CA 1
ATOM 3626 C C . TYR B 1 58 ? 18.391 20.516 4.234 1 90.19 58 TYR B C 1
ATOM 3628 O O . TYR B 1 58 ? 17.719 21.312 3.576 1 90.19 58 TYR B O 1
ATOM 3636 N N . ALA B 1 59 ? 18.031 20.125 5.391 1 84.69 59 ALA B N 1
ATOM 3637 C CA . ALA B 1 59 ? 16.953 20.781 6.109 1 84.69 59 ALA B CA 1
ATOM 3638 C C . ALA B 1 59 ? 17.391 22.156 6.605 1 84.69 59 ALA B C 1
ATOM 3640 O O . ALA B 1 59 ? 18.266 22.266 7.465 1 84.69 59 ALA B O 1
ATOM 3641 N N . LYS B 1 60 ? 16.75 23.172 6.156 1 84.19 60 LYS B N 1
ATOM 3642 C CA . LYS B 1 60 ? 17.141 24.547 6.438 1 84.19 60 LYS B CA 1
ATOM 3643 C C . LYS B 1 60 ? 17.25 24.797 7.941 1 84.19 60 LYS B C 1
ATOM 3645 O O . LYS B 1 60 ? 18.219 25.391 8.406 1 84.19 60 LYS B O 1
ATOM 3650 N N . VAL B 1 61 ? 16.375 24.203 8.695 1 78.38 61 VAL B N 1
ATOM 3651 C CA . VAL B 1 61 ? 16.25 24.5 10.117 1 78.38 61 VAL B CA 1
ATOM 3652 C C . VAL B 1 61 ? 17.375 23.828 10.891 1 78.38 61 VAL B C 1
ATOM 3654 O O . VAL B 1 61 ? 17.766 24.297 11.969 1 78.38 61 VAL B O 1
ATOM 3657 N N . VAL B 1 62 ? 17.891 22.766 10.32 1 77.69 62 VAL B N 1
ATOM 3658 C CA . VAL B 1 62 ? 18.938 22.016 11.008 1 77.69 62 VAL B CA 1
ATOM 3659 C C . VAL B 1 62 ? 20.297 22.312 10.383 1 77.69 62 VAL B C 1
ATOM 3661 O O . VAL B 1 62 ? 21.312 22.344 11.078 1 77.69 62 VAL B O 1
ATOM 3664 N N . GLY B 1 63 ? 20.312 22.469 9.156 1 84.12 63 GLY B N 1
ATOM 3665 C CA . GLY B 1 63 ? 21.547 22.719 8.438 1 84.12 63 GLY B CA 1
ATOM 3666 C C . GLY B 1 63 ? 22.094 21.484 7.73 1 84.12 63 GLY B C 1
ATOM 3667 O O . GLY B 1 63 ? 21.344 20.516 7.504 1 84.12 63 GLY B O 1
ATOM 3668 N N . GLU B 1 64 ? 23.297 21.516 7.371 1 85.44 64 GLU B N 1
ATOM 3669 C CA . GLU B 1 64 ? 23.922 20.531 6.492 1 85.44 64 GLU B CA 1
ATOM 3670 C C . GLU B 1 64 ? 24.047 19.172 7.188 1 85.44 64 GLU B C 1
ATOM 3672 O O . GLU B 1 64 ? 24.25 18.156 6.531 1 85.44 64 GLU B O 1
ATOM 3677 N N . SER B 1 65 ? 23.797 19.203 8.414 1 84.38 65 SER B N 1
ATOM 3678 C CA . SER B 1 65 ? 23.906 17.953 9.164 1 84.38 65 SER B CA 1
ATOM 3679 C C . SER B 1 65 ? 22.688 17.062 8.93 1 84.38 65 SER B C 1
ATOM 3681 O O . SER B 1 65 ? 22.688 15.883 9.289 1 84.38 65 SER B O 1
ATOM 3683 N N . TRP B 1 66 ? 21.719 17.578 8.289 1 88.12 66 TRP B N 1
ATOM 3684 C CA . TRP B 1 66 ? 20.531 16.797 7.902 1 88.12 66 TRP B CA 1
ATOM 3685 C C . TRP B 1 66 ? 20.297 16.875 6.398 1 88.12 66 TRP B C 1
ATOM 3687 O O . TRP B 1 66 ? 19.391 17.562 5.941 1 88.12 66 TRP B O 1
ATOM 3697 N N . PRO B 1 67 ? 21.047 16.047 5.719 1 90.69 67 PRO B N 1
ATOM 3698 C CA . PRO B 1 67 ? 20.922 16.078 4.258 1 90.69 67 PRO B CA 1
ATOM 3699 C C . PRO B 1 67 ? 19.531 15.648 3.777 1 90.69 67 PRO B C 1
ATOM 3701 O O . PRO B 1 67 ? 18.938 14.727 4.344 1 90.69 67 PRO B O 1
ATOM 3704 N N . LEU B 1 68 ? 19.031 16.359 2.811 1 92.81 68 LEU B N 1
ATOM 3705 C CA . LEU B 1 68 ? 17.766 16.062 2.137 1 92.81 68 LEU B CA 1
ATOM 3706 C C . LEU B 1 68 ? 17.906 16.203 0.626 1 92.81 68 LEU B C 1
ATOM 3708 O O . LEU B 1 68 ? 18.609 17.109 0.151 1 92.81 68 LEU B O 1
ATOM 3712 N N . SER B 1 69 ? 17.234 15.375 -0.061 1 93.31 69 SER B N 1
ATOM 3713 C CA . SER B 1 69 ? 17.25 15.477 -1.517 1 93.31 69 SER B CA 1
ATOM 3714 C C . SER B 1 69 ? 16.547 16.75 -1.986 1 93.31 69 SER B C 1
ATOM 3716 O O . SER B 1 69 ? 15.508 17.125 -1.432 1 93.31 69 SER B O 1
ATOM 3718 N N . ILE B 1 70 ? 17.062 17.359 -3.039 1 94 70 ILE B N 1
ATOM 3719 C CA . ILE B 1 70 ? 16.438 18.547 -3.615 1 94 70 ILE B CA 1
ATOM 3720 C C . ILE B 1 70 ? 15.273 18.125 -4.512 1 94 70 ILE B C 1
ATOM 3722 O O . ILE B 1 70 ? 14.477 18.953 -4.926 1 94 70 ILE B O 1
ATOM 3726 N N . LYS B 1 71 ? 15.156 16.797 -4.691 1 94.81 71 LYS B N 1
ATOM 3727 C CA . LYS B 1 71 ? 14.078 16.297 -5.535 1 94.81 71 LYS B CA 1
ATOM 3728 C C . LYS B 1 71 ? 12.711 16.641 -4.953 1 94.81 71 LYS B C 1
ATOM 3730 O O . LYS B 1 71 ? 11.703 16.594 -5.664 1 94.81 71 LYS B O 1
ATOM 3735 N N . ARG B 1 72 ? 12.688 17 -3.68 1 95.81 72 ARG B N 1
ATOM 3736 C CA . ARG B 1 72 ? 11.422 17.344 -3.039 1 95.81 72 ARG B CA 1
ATOM 3737 C C . ARG B 1 72 ? 10.789 18.562 -3.705 1 95.81 72 ARG B C 1
ATOM 3739 O O . ARG B 1 72 ? 9.562 18.688 -3.734 1 95.81 72 ARG B O 1
ATOM 3746 N N . ALA B 1 73 ? 11.609 19.453 -4.293 1 96.88 73 ALA B N 1
ATOM 3747 C CA . ALA B 1 73 ? 11.078 20.578 -5.035 1 96.88 73 ALA B CA 1
ATOM 3748 C C . ALA B 1 73 ? 10.297 20.125 -6.262 1 96.88 73 ALA B C 1
ATOM 3750 O O . ALA B 1 73 ? 9.25 20.688 -6.59 1 96.88 73 ALA B O 1
ATOM 3751 N N . THR B 1 74 ? 10.844 19.125 -6.93 1 97.81 74 THR B N 1
ATOM 3752 C CA . THR B 1 74 ? 10.164 18.562 -8.086 1 97.81 74 THR B CA 1
ATOM 3753 C C . THR B 1 74 ? 8.859 17.891 -7.668 1 97.81 74 THR B C 1
ATOM 3755 O O . THR B 1 74 ? 7.836 18.031 -8.336 1 97.81 74 THR B O 1
ATOM 3758 N N . ILE B 1 75 ? 8.891 17.188 -6.559 1 98.19 75 ILE B N 1
ATOM 3759 C CA . ILE B 1 75 ? 7.703 16.547 -6.012 1 98.19 75 ILE B CA 1
ATOM 3760 C C . ILE B 1 75 ? 6.629 17.594 -5.715 1 98.19 75 ILE B C 1
ATOM 3762 O O . ILE B 1 75 ? 5.469 17.422 -6.098 1 98.19 75 ILE B O 1
ATOM 3766 N N . GLU B 1 76 ? 7.004 18.625 -5.066 1 97.94 76 GLU B N 1
ATOM 3767 C CA . GLU B 1 76 ? 6.07 19.688 -4.707 1 97.94 76 GLU B CA 1
ATOM 3768 C C . GLU B 1 76 ? 5.441 20.312 -5.953 1 97.94 76 GLU B C 1
ATOM 3770 O O . GLU B 1 76 ? 4.223 20.484 -6.02 1 97.94 76 GLU B O 1
ATOM 3775 N N . SER B 1 77 ? 6.32 20.656 -6.883 1 98.06 77 SER B N 1
ATOM 3776 C CA . SER B 1 77 ? 5.832 21.281 -8.109 1 98.06 77 SER B CA 1
ATOM 3777 C C . SER B 1 77 ? 4.863 20.359 -8.852 1 98.06 77 SER B C 1
ATOM 3779 O O . SER B 1 77 ? 3.791 20.781 -9.273 1 98.06 77 SER B O 1
ATOM 3781 N N . LYS B 1 78 ? 5.191 19.078 -8.977 1 98.31 78 LYS B N 1
ATOM 3782 C CA . LYS B 1 78 ? 4.344 18.109 -9.672 1 98.31 78 LYS B CA 1
ATOM 3783 C C . LYS B 1 78 ? 3.02 17.922 -8.945 1 98.31 78 LYS B C 1
ATOM 3785 O O . LYS B 1 78 ? 1.964 17.828 -9.57 1 98.31 78 LYS B O 1
ATOM 3790 N N . ALA B 1 79 ? 3.09 17.859 -7.621 1 98.75 79 ALA B N 1
ATOM 3791 C CA . ALA B 1 79 ? 1.874 17.703 -6.828 1 98.75 79 ALA B CA 1
ATOM 3792 C C . ALA B 1 79 ? 0.929 18.891 -7.035 1 98.75 79 ALA B C 1
ATOM 3794 O O . ALA B 1 79 ? -0.265 18.703 -7.281 1 98.75 79 ALA B O 1
ATOM 3795 N N . LEU B 1 80 ? 1.464 20.094 -6.953 1 98.75 80 LEU B N 1
ATOM 3796 C CA . LEU B 1 80 ? 0.646 21.297 -7.133 1 98.75 80 LEU B CA 1
ATOM 3797 C C . LEU B 1 80 ? 0.022 21.312 -8.523 1 98.75 80 LEU B C 1
ATOM 3799 O O . LEU B 1 80 ? -1.134 21.719 -8.68 1 98.75 80 LEU B O 1
ATOM 3803 N N . GLN B 1 81 ? 0.794 20.875 -9.508 1 98.44 81 GLN B N 1
ATOM 3804 C CA . GLN B 1 81 ? 0.277 20.844 -10.875 1 98.44 81 GLN B CA 1
ATOM 3805 C C . GLN B 1 81 ? -0.857 19.828 -11.008 1 98.44 81 GLN B C 1
ATOM 3807 O O . GLN B 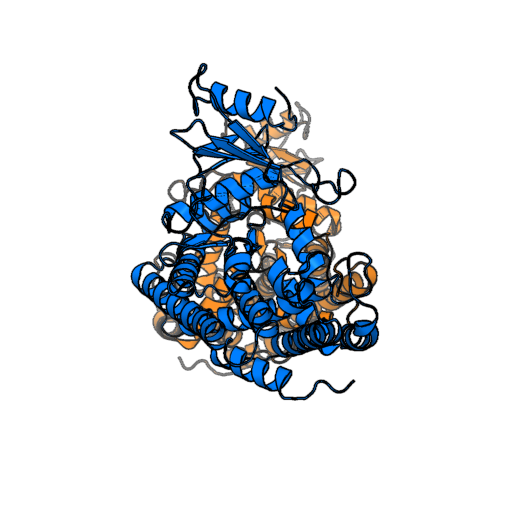1 81 ? -1.864 20.109 -11.664 1 98.44 81 GLN B O 1
ATOM 3812 N N . ILE B 1 82 ? -0.701 18.719 -10.414 1 98.69 82 ILE B N 1
ATOM 3813 C CA . ILE B 1 82 ? -1.743 17.688 -10.453 1 98.69 82 ILE B CA 1
ATOM 3814 C C . ILE B 1 82 ? -2.98 18.188 -9.711 1 98.69 82 ILE B C 1
ATOM 3816 O O . ILE B 1 82 ? -4.105 18.047 -10.195 1 98.69 82 ILE B O 1
ATOM 3820 N N . PHE B 1 83 ? -2.783 18.797 -8.508 1 98.81 83 PHE B N 1
ATOM 3821 C CA . PHE B 1 83 ? -3.91 19.359 -7.773 1 98.81 83 PHE B CA 1
ATOM 3822 C C . PHE B 1 83 ? -4.641 20.406 -8.617 1 98.81 83 PHE B C 1
ATOM 3824 O O . PHE B 1 83 ? -5.875 20.406 -8.672 1 98.81 83 PHE B O 1
ATOM 3831 N N . ALA B 1 84 ? -3.889 21.203 -9.32 1 98.69 84 ALA B N 1
ATOM 3832 C CA . ALA B 1 84 ? -4.453 22.297 -10.102 1 98.69 84 ALA B CA 1
ATOM 3833 C C . ALA B 1 84 ? -5.316 21.781 -11.25 1 98.69 84 ALA B C 1
ATOM 3835 O O . ALA B 1 84 ? -6.254 22.453 -11.688 1 98.69 84 ALA B O 1
ATOM 3836 N N . LYS B 1 85 ? -5.055 20.578 -11.742 1 98.44 85 LYS B N 1
ATOM 3837 C CA . LYS B 1 85 ? -5.867 19.969 -12.789 1 98.44 85 LYS B CA 1
ATOM 3838 C C . LYS B 1 85 ? -7.301 19.75 -12.312 1 98.44 85 LYS B C 1
ATOM 3840 O O . LYS B 1 85 ? -8.242 19.828 -13.102 1 98.44 85 LYS B O 1
ATOM 3845 N N . TYR B 1 86 ? -7.441 19.531 -11.016 1 98.5 86 TYR B N 1
ATOM 3846 C CA . TYR B 1 86 ? -8.742 19.125 -10.516 1 98.5 86 TYR B CA 1
ATOM 3847 C C . TYR B 1 86 ? -9.398 20.234 -9.711 1 98.5 86 TYR B C 1
ATOM 3849 O O . TYR B 1 86 ? -10.625 20.375 -9.711 1 98.5 86 TYR B O 1
ATOM 3857 N N . VAL B 1 87 ? -8.531 20.984 -8.992 1 98.56 87 VAL B N 1
ATOM 3858 C CA . VAL B 1 87 ? -9.055 22.031 -8.125 1 98.56 87 VAL B CA 1
ATOM 3859 C C . VAL B 1 87 ? -8.148 23.25 -8.195 1 98.56 87 VAL B C 1
ATOM 3861 O O . VAL B 1 87 ? -7.617 23.703 -7.18 1 98.56 87 VAL B O 1
ATOM 3864 N N . PRO B 1 88 ? -8.062 23.906 -9.328 1 98.5 88 PRO B N 1
ATOM 3865 C CA . PRO B 1 88 ? -7.148 25.047 -9.484 1 98.5 88 PRO B CA 1
ATOM 3866 C C . PRO B 1 88 ? -7.453 26.188 -8.516 1 98.5 88 PRO B C 1
ATOM 3868 O O . PRO B 1 88 ? -6.559 26.969 -8.172 1 98.5 88 PRO B O 1
ATOM 3871 N N . GLU B 1 89 ? -8.656 26.312 -8.008 1 98.31 89 GLU B N 1
ATOM 3872 C CA . GLU B 1 89 ? -9.055 27.406 -7.137 1 98.31 89 GLU B CA 1
ATOM 3873 C C . GLU B 1 89 ? -8.492 27.234 -5.73 1 98.31 89 GLU B C 1
ATOM 3875 O O . GLU B 1 89 ? -8.461 28.188 -4.945 1 98.31 89 GLU B O 1
ATOM 3880 N N . TYR B 1 90 ? -7.988 26 -5.414 1 98.75 90 TYR B N 1
ATOM 3881 C CA . TYR B 1 90 ? -7.598 25.734 -4.031 1 98.75 90 TYR B CA 1
ATOM 3882 C C . TYR B 1 90 ? -6.086 25.609 -3.908 1 98.75 90 TYR B C 1
ATOM 3884 O O . TYR B 1 90 ? -5.574 25.203 -2.857 1 98.75 90 TYR B O 1
ATOM 3892 N N . VAL B 1 91 ? -5.297 25.859 -4.977 1 98.81 91 VAL B N 1
ATOM 3893 C CA . VAL B 1 91 ? -3.842 25.781 -4.914 1 98.81 91 VAL B CA 1
ATOM 3894 C C . VAL B 1 91 ? -3.221 26.953 -5.656 1 98.81 91 VAL B C 1
ATOM 3896 O O . VAL B 1 91 ? -3.854 27.547 -6.531 1 98.81 91 VAL B O 1
ATOM 3899 N N . PRO B 1 92 ? -2.02 27.328 -5.266 1 98.56 92 PRO B N 1
ATOM 3900 C CA . PRO B 1 92 ? -1.36 28.406 -6.012 1 98.56 92 PRO B CA 1
ATOM 3901 C C . PRO B 1 92 ? -1.006 28 -7.441 1 98.56 92 PRO B C 1
ATOM 3903 O O . PRO B 1 92 ? -0.737 26.828 -7.703 1 98.56 92 PRO B O 1
ATOM 3906 N N . VAL B 1 93 ? -0.965 28.906 -8.297 1 98 93 VAL B N 1
ATOM 3907 C CA . VAL B 1 93 ? -0.49 28.688 -9.656 1 98 93 VAL B CA 1
ATOM 3908 C C . VAL B 1 93 ? 1.02 28.453 -9.641 1 98 93 VAL B C 1
ATOM 3910 O O . VAL B 1 93 ? 1.767 29.219 -9.031 1 98 93 VAL B O 1
ATOM 3913 N N . VAL B 1 94 ? 1.414 27.406 -10.266 1 98.31 94 VAL B N 1
ATOM 3914 C CA . VAL B 1 94 ? 2.836 27.156 -10.492 1 98.31 94 VAL B CA 1
ATOM 3915 C C . VAL B 1 94 ? 3.246 27.734 -11.844 1 98.31 94 VAL B C 1
ATOM 3917 O O . VAL B 1 94 ? 2.793 27.25 -12.891 1 98.31 94 VAL B O 1
ATOM 3920 N N . TYR B 1 95 ? 4.113 28.719 -11.766 1 98.25 95 TYR B N 1
ATOM 3921 C CA . TYR B 1 95 ? 4.52 29.359 -13.008 1 98.25 95 TYR B CA 1
ATOM 3922 C C . TYR B 1 95 ? 5.617 28.562 -13.703 1 98.25 95 TYR B C 1
ATOM 3924 O O . TYR B 1 95 ? 5.617 28.438 -14.93 1 98.25 95 TYR B O 1
ATOM 3932 N N . SER B 1 96 ? 6.562 28.047 -12.945 1 98 96 SER B N 1
ATOM 3933 C CA . SER B 1 96 ? 7.629 27.25 -13.523 1 98 96 SER B CA 1
ATOM 3934 C C . SER B 1 96 ? 8.375 26.453 -12.445 1 98 96 SER B C 1
ATOM 3936 O O . SER B 1 96 ? 8.219 26.734 -11.258 1 98 96 SER B O 1
ATOM 3938 N N . HIS B 1 97 ? 9.047 25.438 -12.891 1 97.94 97 HIS B N 1
ATOM 3939 C CA . HIS B 1 97 ? 9.906 24.609 -12.055 1 97.94 97 HIS B CA 1
ATOM 3940 C C . HIS B 1 97 ? 11.25 24.359 -12.727 1 97.94 97 HIS B C 1
ATOM 3942 O O . HIS B 1 97 ? 11.312 24.062 -13.914 1 97.94 97 HIS B O 1
ATOM 3948 N N . ASP B 1 98 ? 12.281 24.641 -11.984 1 97.31 98 ASP B N 1
ATOM 3949 C CA . ASP B 1 98 ? 13.648 24.375 -12.398 1 97.31 98 ASP B CA 1
ATOM 3950 C C . ASP B 1 98 ? 14.242 23.219 -11.602 1 97.31 98 ASP B C 1
ATOM 3952 O O . ASP B 1 98 ? 14.617 23.375 -10.438 1 97.31 98 ASP B O 1
ATOM 3956 N N . GLU B 1 99 ? 14.43 22.016 -12.234 1 95.88 99 GLU B N 1
ATOM 3957 C CA . GLU B 1 99 ? 14.883 20.828 -11.531 1 95.88 99 GLU B CA 1
ATOM 3958 C C . GLU B 1 99 ? 16.344 20.953 -11.102 1 95.88 99 GLU B C 1
ATOM 3960 O O . GLU B 1 99 ? 16.734 20.469 -10.039 1 95.88 99 GLU B O 1
ATOM 3965 N N . GLU B 1 100 ? 17.125 21.594 -11.891 1 95.81 100 GLU B N 1
ATOM 3966 C CA . GLU B 1 100 ? 18.562 21.703 -11.602 1 95.81 100 GLU B CA 1
ATOM 3967 C C . GLU B 1 100 ? 18.797 22.578 -10.367 1 95.81 100 GLU B C 1
ATOM 3969 O O . GLU B 1 100 ? 19.594 22.203 -9.492 1 95.81 100 GLU B O 1
ATOM 3974 N N . LEU B 1 101 ? 18.062 23.719 -10.297 1 96.94 101 LEU B N 1
ATOM 3975 C CA . LEU B 1 101 ? 18.25 24.641 -9.172 1 96.94 101 LEU B CA 1
ATOM 3976 C C . LEU B 1 101 ? 17.234 24.344 -8.062 1 96.94 101 LEU B C 1
ATOM 3978 O O . LEU B 1 101 ? 17.297 24.953 -6.992 1 96.94 101 LEU B O 1
ATOM 3982 N N . ALA B 1 102 ? 16.359 23.391 -8.289 1 97.5 102 ALA B N 1
ATOM 3983 C CA . ALA B 1 102 ? 15.297 23.047 -7.344 1 97.5 102 ALA B CA 1
ATOM 3984 C C . ALA B 1 102 ? 14.461 24.266 -6.977 1 97.5 102 ALA B C 1
ATOM 3986 O O . ALA B 1 102 ? 14.195 24.516 -5.801 1 97.5 102 ALA B O 1
ATOM 3987 N N . VAL B 1 103 ? 14.109 25.016 -8.008 1 97.56 103 VAL B N 1
ATOM 3988 C CA . VAL B 1 103 ? 13.352 26.25 -7.832 1 97.56 103 VAL B CA 1
ATOM 3989 C C . VAL B 1 103 ? 11.938 26.062 -8.383 1 97.56 103 VAL B C 1
ATOM 3991 O O . VAL B 1 103 ? 11.75 25.469 -9.445 1 97.56 103 VAL B O 1
ATOM 3994 N N . THR B 1 104 ? 10.992 26.531 -7.609 1 97.69 104 THR B N 1
ATOM 3995 C CA . THR B 1 104 ? 9.617 26.656 -8.086 1 97.69 104 THR B CA 1
ATOM 3996 C C . THR B 1 104 ? 9.141 28.094 -7.961 1 97.69 104 THR B C 1
ATOM 3998 O O . THR B 1 104 ? 9.266 28.719 -6.898 1 97.69 104 THR B O 1
ATOM 4001 N N . VAL B 1 105 ? 8.695 28.672 -9.062 1 98.25 105 VAL B N 1
ATOM 4002 C CA . VAL B 1 105 ? 8.086 29.984 -9.062 1 98.25 105 VAL B CA 1
ATOM 4003 C C . VAL B 1 105 ? 6.566 29.859 -8.992 1 98.25 105 VAL B C 1
ATOM 4005 O O . VAL B 1 105 ? 5.949 29.203 -9.836 1 98.25 105 VAL B O 1
ATOM 4008 N N . ILE B 1 106 ? 5.969 30.5 -7.945 1 97.88 106 ILE B N 1
ATOM 4009 C CA . ILE B 1 106 ? 4.547 30.266 -7.715 1 97.88 106 ILE B CA 1
ATOM 4010 C C . ILE B 1 106 ? 3.846 31.594 -7.41 1 97.88 106 ILE B C 1
ATOM 4012 O O . ILE B 1 106 ? 4.5 32.625 -7.191 1 97.88 106 ILE B O 1
ATOM 4016 N N . GLU B 1 107 ? 2.566 31.547 -7.402 1 97.94 107 GLU B N 1
ATOM 4017 C CA . GLU B 1 107 ? 1.676 32.656 -7.098 1 97.94 107 GLU B CA 1
ATOM 4018 C C . GLU B 1 107 ? 1.957 33.219 -5.711 1 97.94 107 GLU B C 1
ATOM 4020 O O . GLU B 1 107 ? 2.182 32.469 -4.758 1 97.94 107 GLU B O 1
ATOM 4025 N N . ASP B 1 108 ? 2.061 34.531 -5.637 1 97.69 108 ASP B N 1
ATOM 4026 C CA . ASP B 1 108 ? 2.121 35.219 -4.348 1 97.69 108 ASP B CA 1
ATOM 4027 C C . ASP B 1 108 ? 0.751 35.25 -3.672 1 97.69 108 ASP B C 1
ATOM 4029 O O . ASP B 1 108 ? -0.213 35.781 -4.227 1 97.69 108 ASP B O 1
ATOM 4033 N N . LEU B 1 109 ? 0.695 34.688 -2.469 1 97.62 109 LEU B N 1
ATOM 4034 C CA . LEU B 1 109 ? -0.571 34.625 -1.749 1 97.62 109 LEU B CA 1
ATOM 4035 C C . LEU B 1 109 ? -0.583 35.562 -0.55 1 97.62 109 LEU B C 1
ATOM 4037 O O . LEU B 1 109 ? -1.327 35.344 0.408 1 97.62 109 LEU B O 1
ATOM 4041 N N . SER B 1 110 ? 0.224 36.562 -0.602 1 95.12 110 SER B N 1
ATOM 4042 C CA . SER B 1 110 ? 0.385 37.469 0.529 1 95.12 110 SER B CA 1
ATOM 4043 C C . SER B 1 110 ? -0.925 38.188 0.865 1 95.12 110 SER B C 1
ATOM 4045 O O . SER B 1 110 ? -1.068 38.75 1.947 1 95.12 110 SER B O 1
ATOM 4047 N N . ARG B 1 111 ? -1.942 38.156 -0.017 1 96.12 111 ARG B N 1
ATOM 4048 C CA . ARG B 1 111 ? -3.264 38.719 0.242 1 96.12 111 ARG B CA 1
ATOM 4049 C C . ARG B 1 111 ? -4.031 37.875 1.247 1 96.12 111 ARG B C 1
ATOM 4051 O O . ARG B 1 111 ? -5.031 38.312 1.812 1 96.12 111 ARG B O 1
ATOM 4058 N N . LEU B 1 112 ? -3.596 36.656 1.475 1 98.06 112 LEU B N 1
ATOM 4059 C CA . LEU B 1 112 ? -4.215 35.719 2.408 1 98.06 112 LEU B CA 1
ATOM 4060 C C . LEU B 1 112 ? -3.379 35.594 3.674 1 98.06 112 LEU B C 1
ATOM 4062 O O . LEU B 1 112 ? -2.268 36.125 3.752 1 98.06 112 LEU B O 1
ATOM 4066 N N . THR B 1 113 ? -3.938 34.938 4.656 1 97.88 113 THR B N 1
ATOM 4067 C CA . THR B 1 113 ? -3.275 34.688 5.93 1 97.88 113 THR B CA 1
ATOM 4068 C C . THR B 1 113 ? -3.066 33.188 6.148 1 97.88 113 THR B C 1
ATOM 4070 O O . THR B 1 113 ? -3.936 32.375 5.816 1 97.88 113 THR B O 1
ATOM 4073 N N . ILE B 1 114 ? -1.84 32.875 6.633 1 96.88 114 ILE B N 1
ATOM 4074 C CA . ILE B 1 114 ? -1.663 31.484 7.059 1 96.88 114 ILE B CA 1
ATOM 4075 C C . ILE B 1 114 ? -2.791 31.094 8.008 1 96.88 114 ILE B C 1
ATOM 4077 O O . ILE B 1 114 ? -2.998 31.734 9.039 1 96.88 114 ILE B O 1
ATOM 4081 N N . THR B 1 115 ? -3.471 30.047 7.715 1 98.44 115 THR B N 1
ATOM 4082 C CA . THR B 1 115 ? -4.703 29.672 8.406 1 98.44 115 THR B CA 1
ATOM 4083 C C . THR B 1 115 ? -4.449 29.469 9.891 1 98.44 115 THR B C 1
ATOM 4085 O O . THR B 1 115 ? -5.242 29.906 10.727 1 98.44 115 THR B O 1
ATOM 4088 N N . ARG B 1 116 ? -3.33 28.828 10.25 1 97.62 116 ARG B N 1
ATOM 4089 C CA . ARG B 1 116 ? -3.018 28.609 11.656 1 97.62 116 ARG B CA 1
ATOM 4090 C C . ARG B 1 116 ? -2.961 29.938 12.406 1 97.62 116 ARG B C 1
ATOM 4092 O O . ARG B 1 116 ? -3.576 30.094 13.469 1 97.62 116 ARG B O 1
ATOM 4099 N N . LYS B 1 117 ? -2.199 30.875 11.867 1 96.81 117 LYS B N 1
ATOM 4100 C CA . LYS B 1 117 ? -2.061 32.188 12.5 1 96.81 117 LYS B CA 1
ATOM 4101 C C . LYS B 1 117 ? -3.412 32.875 12.641 1 96.81 117 LYS B C 1
ATOM 4103 O O . LYS B 1 117 ? -3.734 33.406 13.703 1 96.81 117 LYS B O 1
ATOM 4108 N N . GLY B 1 118 ? -4.18 32.844 11.539 1 97.88 118 GLY B N 1
ATOM 4109 C CA . GLY B 1 118 ? -5.504 33.469 11.578 1 97.88 118 GLY B CA 1
ATOM 4110 C C . GLY B 1 118 ? -6.41 32.844 12.617 1 97.88 118 GLY B C 1
ATOM 4111 O O . GLY B 1 118 ? -7.117 33.531 13.336 1 97.88 118 GLY B O 1
ATOM 4112 N N . LEU B 1 119 ? -6.41 31.5 12.75 1 97.88 119 LEU B N 1
ATOM 4113 C CA . LEU B 1 119 ? -7.238 30.812 13.727 1 97.88 119 LEU B CA 1
ATOM 4114 C C . LEU B 1 119 ? -6.797 31.141 15.148 1 97.88 119 LEU B C 1
ATOM 4116 O O . LEU B 1 119 ? -7.633 31.359 16.031 1 97.88 119 LEU B O 1
ATOM 4120 N N . ILE B 1 120 ? -5.5 31.172 15.398 1 96.94 120 ILE B N 1
ATOM 4121 C CA . ILE B 1 120 ? -4.961 31.547 16.703 1 96.94 120 ILE B CA 1
ATOM 4122 C C . ILE B 1 120 ? -5.418 32.969 17.078 1 96.94 120 ILE B C 1
ATOM 4124 O O . ILE B 1 120 ? -5.746 33.219 18.234 1 96.94 120 ILE B O 1
ATOM 4128 N N . ASP B 1 121 ? -5.508 33.812 16.047 1 95.81 121 ASP B N 1
ATOM 4129 C CA . ASP B 1 121 ? -5.883 35.219 16.266 1 95.81 121 ASP B CA 1
ATOM 4130 C C . ASP B 1 121 ? -7.398 35.375 16.344 1 95.81 121 ASP B C 1
ATOM 4132 O O . ASP B 1 121 ? -7.902 36.5 16.484 1 95.81 121 ASP B O 1
ATOM 4136 N N . GLY B 1 122 ? -8.117 34.312 16.172 1 94.25 122 GLY B N 1
ATOM 4137 C CA . GLY B 1 122 ? -9.547 34.344 16.406 1 94.25 122 GLY B CA 1
ATOM 4138 C C . GLY B 1 122 ? -10.375 34.438 15.141 1 94.25 122 GLY B C 1
ATOM 4139 O O . GLY B 1 122 ? -11.602 34.531 15.195 1 94.25 122 GLY B O 1
ATOM 4140 N N . GLU B 1 123 ? -9.672 34.406 13.961 1 96.25 123 GLU B N 1
ATOM 4141 C CA . GLU B 1 123 ? -10.414 34.406 12.703 1 96.25 123 GLU B CA 1
ATOM 4142 C C . GLU B 1 123 ? -11.188 33.094 12.531 1 96.25 123 GLU B C 1
ATOM 4144 O O . GLU B 1 123 ? -10.789 32.062 13.055 1 96.25 123 GLU B O 1
ATOM 4149 N N . GLU B 1 124 ? -12.305 33.188 11.789 1 96.81 124 GLU B N 1
ATOM 4150 C CA . GLU B 1 124 ? -13.211 32.031 11.742 1 96.81 124 GLU B CA 1
ATOM 4151 C C . GLU B 1 124 ? -13.133 31.312 10.391 1 96.81 124 GLU B C 1
ATOM 4153 O O . GLU B 1 124 ? -13.367 30.109 10.305 1 96.81 124 GLU B O 1
ATOM 4158 N N . TYR B 1 125 ? -12.859 32.031 9.273 1 98.19 125 TYR B N 1
ATOM 4159 C CA . TYR B 1 125 ? -12.789 31.516 7.906 1 98.19 125 TYR B CA 1
ATOM 4160 C C . TYR B 1 125 ? -14.008 30.641 7.586 1 98.19 125 TYR B C 1
ATOM 4162 O O . TYR B 1 125 ? -13.883 29.438 7.43 1 98.19 125 TYR B O 1
ATOM 4170 N N . PRO B 1 126 ? -15.172 31.203 7.32 1 98.19 126 PRO B N 1
ATOM 4171 C CA . PRO B 1 126 ? -16.438 30.484 7.223 1 98.19 126 PRO B CA 1
ATOM 4172 C C . PRO B 1 126 ? -16.438 29.422 6.129 1 98.19 126 PRO B C 1
ATOM 4174 O O . PRO B 1 126 ? -17.156 28.422 6.23 1 98.19 126 PRO B O 1
ATOM 4177 N N . LEU B 1 127 ? -15.578 29.547 5.102 1 98.69 127 LEU B N 1
ATOM 4178 C CA . LEU B 1 127 ? -15.625 28.641 3.973 1 98.69 127 LEU B CA 1
ATOM 4179 C C . LEU B 1 127 ? -14.477 27.625 4.039 1 98.69 127 LEU B C 1
ATOM 4181 O O . LEU B 1 127 ? -14.336 26.781 3.154 1 98.69 127 LEU B O 1
ATOM 4185 N N . LEU B 1 128 ? -13.711 27.625 5.082 1 98.81 128 LEU B N 1
ATOM 4186 C CA . LEU B 1 128 ? -12.508 26.812 5.191 1 98.81 128 LEU B CA 1
ATOM 4187 C C . LEU B 1 128 ? -12.844 25.328 5.035 1 98.81 128 LEU B C 1
ATOM 4189 O O . LEU B 1 128 ? -12.227 24.625 4.227 1 98.81 128 LEU B O 1
ATOM 4193 N N . SER B 1 129 ? -13.859 24.859 5.781 1 98.69 129 SER B N 1
ATOM 4194 C CA . SER B 1 129 ? -14.195 23.438 5.781 1 98.69 129 SER B CA 1
ATOM 4195 C C . SER B 1 129 ? -14.758 23 4.434 1 98.69 129 SER B C 1
ATOM 4197 O O . SER B 1 129 ? -14.469 21.906 3.961 1 98.69 129 SER B O 1
ATOM 4199 N N . GLN B 1 130 ? -15.578 23.859 3.803 1 98.81 130 GLN B N 1
ATOM 4200 C CA . GLN B 1 130 ? -16.094 23.562 2.469 1 98.81 130 GLN B CA 1
ATOM 4201 C C . GLN B 1 130 ? -14.953 23.422 1.46 1 98.81 130 GLN B C 1
ATOM 4203 O O . GLN B 1 130 ? -14.922 22.469 0.683 1 98.81 130 GLN B O 1
ATOM 4208 N N . HIS B 1 131 ? -14.031 24.359 1.48 1 98.94 131 HIS B N 1
ATOM 4209 C CA . HIS B 1 131 ? -12.914 24.391 0.538 1 98.94 131 HIS B CA 1
ATOM 4210 C C . HIS B 1 131 ? -11.992 23.188 0.749 1 98.94 131 HIS B C 1
ATOM 4212 O O . HIS B 1 131 ? -11.617 22.516 -0.211 1 98.94 131 HIS B O 1
ATOM 4218 N N . ILE B 1 132 ? -11.664 22.859 1.966 1 98.94 132 ILE B N 1
ATOM 4219 C CA . ILE B 1 132 ? -10.742 21.766 2.268 1 98.94 132 ILE B CA 1
ATOM 4220 C C . ILE B 1 132 ? -11.414 20.438 1.982 1 98.94 132 ILE B C 1
ATOM 4222 O O . ILE B 1 132 ? -10.781 19.516 1.45 1 98.94 132 ILE B O 1
ATOM 4226 N N . GLY B 1 133 ? -12.711 20.312 2.379 1 98.94 133 GLY B N 1
ATOM 4227 C CA . GLY B 1 133 ? -13.438 19.078 2.066 1 98.94 133 GLY B CA 1
ATOM 4228 C C . GLY B 1 133 ? -13.484 18.781 0.58 1 98.94 133 GLY B C 1
ATOM 4229 O O . GLY B 1 133 ? -13.25 17.641 0.166 1 98.94 133 GLY B O 1
ATOM 4230 N N . ARG B 1 134 ? -13.711 19.781 -0.231 1 98.94 134 ARG B N 1
ATOM 4231 C CA . ARG B 1 134 ? -13.781 19.625 -1.68 1 98.94 134 ARG B CA 1
ATOM 4232 C C . ARG B 1 134 ? -12.398 19.375 -2.271 1 98.94 134 ARG B C 1
ATOM 4234 O O . ARG B 1 134 ? -12.242 18.562 -3.188 1 98.94 134 ARG B O 1
ATOM 4241 N N . PHE B 1 135 ? -11.414 20.109 -1.787 1 98.94 135 PHE B N 1
ATOM 4242 C CA . PHE B 1 135 ? -10.039 19.875 -2.205 1 98.94 135 PHE B CA 1
ATOM 4243 C C . PHE B 1 135 ? -9.656 18.406 -2.01 1 98.94 135 PHE B C 1
ATOM 4245 O O . PHE B 1 135 ? -9.203 17.75 -2.949 1 98.94 135 PHE B O 1
ATOM 4252 N N . LEU B 1 136 ? -9.898 17.891 -0.827 1 98.94 136 LEU B N 1
ATOM 4253 C CA . LEU B 1 136 ? -9.516 16.531 -0.479 1 98.94 136 LEU B CA 1
ATOM 4254 C C . LEU B 1 136 ? -10.289 15.516 -1.317 1 98.94 136 LEU B C 1
ATOM 4256 O O . LEU B 1 136 ? -9.711 14.578 -1.861 1 98.94 136 LEU B O 1
ATOM 4260 N N . ALA B 1 137 ? -11.578 15.719 -1.427 1 98.94 137 ALA B N 1
ATOM 4261 C CA . ALA B 1 137 ? -12.398 14.766 -2.166 1 98.94 137 ALA B CA 1
ATOM 4262 C C . ALA B 1 137 ? -11.945 14.656 -3.619 1 98.94 137 ALA B C 1
ATOM 4264 O O . ALA B 1 137 ? -11.805 13.555 -4.152 1 98.94 137 ALA B O 1
ATOM 4265 N N . ASN B 1 138 ? -11.672 15.781 -4.277 1 98.94 138 ASN B N 1
ATOM 4266 C CA . ASN B 1 138 ? -11.289 15.789 -5.684 1 98.94 138 ASN B CA 1
ATOM 4267 C C . ASN B 1 138 ? -9.898 15.188 -5.891 1 98.94 138 ASN B C 1
ATOM 4269 O O . ASN B 1 138 ? -9.727 14.289 -6.715 1 98.94 138 ASN B O 1
ATOM 4273 N N . VAL B 1 139 ? -8.977 15.672 -5.121 1 98.88 139 VAL B N 1
ATOM 4274 C CA . VAL B 1 139 ? -7.594 15.25 -5.305 1 98.88 139 VAL B CA 1
ATOM 4275 C C . VAL B 1 139 ? -7.473 13.75 -5.02 1 98.88 139 VAL B C 1
ATOM 4277 O O . VAL B 1 139 ? -6.902 13.008 -5.824 1 98.88 139 VAL B O 1
ATOM 4280 N N . LEU B 1 140 ? -8.031 13.305 -3.928 1 98.94 140 LEU B N 1
ATOM 4281 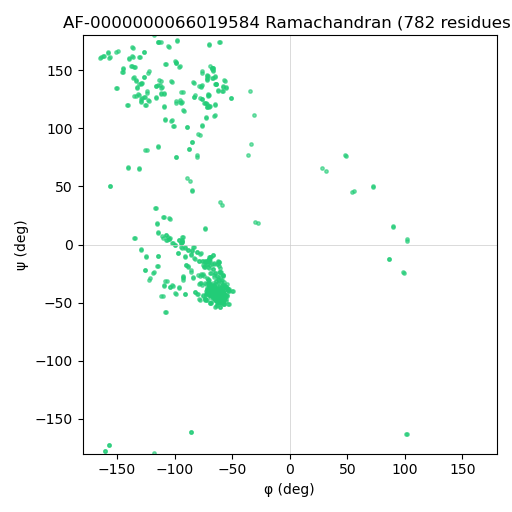C CA . LEU B 1 140 ? -7.895 11.906 -3.543 1 98.94 140 LEU B CA 1
ATOM 4282 C C . LEU B 1 140 ? -8.641 11 -4.52 1 98.94 140 LEU B C 1
ATOM 4284 O O . LEU B 1 140 ? -8.141 9.938 -4.891 1 98.94 140 LEU B O 1
ATOM 4288 N N . PHE B 1 141 ? -9.844 11.422 -4.965 1 98.94 141 PHE B N 1
ATOM 4289 C CA . PHE B 1 141 ? -10.609 10.602 -5.895 1 98.94 141 PHE B CA 1
ATOM 4290 C C . PHE B 1 141 ? -9.883 10.469 -7.227 1 98.94 141 PHE B C 1
ATOM 4292 O O . PHE B 1 141 ? -9.625 9.359 -7.691 1 98.94 141 PHE B O 1
ATOM 4299 N N . TYR B 1 142 ? -9.391 11.523 -7.836 1 98.88 142 TYR B N 1
ATOM 4300 C CA . TYR B 1 142 ? -8.891 11.539 -9.203 1 98.88 142 TYR B CA 1
ATOM 4301 C C . TYR B 1 142 ? -7.488 10.953 -9.281 1 98.88 142 TYR B C 1
ATOM 4303 O O . TYR B 1 142 ? -6.996 10.648 -10.375 1 98.88 142 TYR B O 1
ATOM 4311 N N . THR B 1 143 ? -6.883 10.812 -8.164 1 98.88 143 THR B N 1
ATOM 4312 C CA . THR B 1 143 ? -5.547 10.227 -8.18 1 98.88 143 THR B CA 1
ATOM 4313 C C . THR B 1 143 ? -5.57 8.805 -7.633 1 98.88 143 THR B C 1
ATOM 4315 O O . THR B 1 143 ? -4.52 8.195 -7.43 1 98.88 143 THR B O 1
ATOM 4318 N N . SER B 1 144 ? -6.699 8.281 -7.316 1 98.88 144 SER B N 1
ATOM 4319 C CA . SER B 1 144 ? -6.859 6.906 -6.852 1 98.88 144 SER B CA 1
ATOM 4320 C C . SER B 1 144 ? -7.297 5.988 -7.984 1 98.88 144 SER B C 1
ATOM 4322 O O . SER B 1 144 ? -7.605 6.453 -9.086 1 98.88 144 SER B O 1
ATOM 4324 N N . ASP B 1 145 ? -7.387 4.684 -7.656 1 98.69 145 ASP B N 1
ATOM 4325 C CA . ASP B 1 145 ? -7.828 3.686 -8.625 1 98.69 145 ASP B CA 1
ATOM 4326 C C . ASP B 1 145 ? -9.312 3.842 -8.938 1 98.69 145 ASP B C 1
ATOM 4328 O O . ASP B 1 145 ? -9.812 3.268 -9.906 1 98.69 145 ASP B O 1
ATOM 4332 N N . PHE B 1 146 ? -10.016 4.648 -8.18 1 98.75 146 PHE B N 1
ATOM 4333 C CA . PHE B 1 146 ? -11.438 4.844 -8.422 1 98.75 146 PHE B CA 1
ATOM 4334 C C . PHE B 1 146 ? -11.664 5.91 -9.492 1 98.75 146 PHE B C 1
ATOM 4336 O O . PHE B 1 146 ? -12.672 5.887 -10.195 1 98.75 146 PHE B O 1
ATOM 4343 N N . GLY B 1 147 ? -10.727 6.84 -9.586 1 98.56 147 GLY B N 1
ATOM 4344 C CA . GLY B 1 147 ? -10.906 7.945 -10.516 1 98.56 147 GLY B CA 1
ATOM 4345 C C . GLY B 1 147 ? -9.898 7.941 -11.648 1 98.56 147 GLY B C 1
ATOM 4346 O O . GLY B 1 147 ? -10.023 8.719 -12.602 1 98.56 147 GLY B O 1
ATOM 4347 N N . LEU B 1 148 ? -8.914 7.145 -11.586 1 98.12 148 LEU B N 1
ATOM 4348 C CA . LEU B 1 148 ? -7.844 7.023 -12.57 1 98.12 148 LEU B CA 1
ATOM 4349 C C . LEU B 1 148 ? -7.652 5.57 -12.992 1 98.12 148 LEU B C 1
ATOM 4351 O O . LEU B 1 148 ? -7.688 4.668 -12.156 1 98.12 148 LEU B O 1
ATOM 4355 N N . GLN B 1 149 ? -7.418 5.367 -14.336 1 98 149 GLN B N 1
ATOM 4356 C CA . GLN B 1 149 ? -7.109 4.016 -14.789 1 98 149 GLN B CA 1
ATOM 4357 C C . GLN B 1 149 ? -5.891 3.453 -14.062 1 98 149 GLN B C 1
ATOM 4359 O O . GLN B 1 149 ? -4.918 4.172 -13.828 1 98 149 GLN B O 1
ATOM 4364 N N . SER B 1 150 ? -5.969 2.172 -13.75 1 97.69 150 SER B N 1
ATOM 4365 C CA . SER B 1 150 ? -4.98 1.567 -12.859 1 97.69 150 SER B CA 1
ATOM 4366 C C . SER B 1 150 ? -3.578 1.658 -13.453 1 97.69 150 SER B C 1
ATOM 4368 O O . SER B 1 150 ? -2.604 1.843 -12.719 1 97.69 150 SER B O 1
ATOM 4370 N N . GLU B 1 151 ? -3.416 1.524 -14.773 1 97.44 151 GLU B N 1
ATOM 4371 C CA . GLU B 1 151 ? -2.109 1.641 -15.414 1 97.44 151 GLU B CA 1
ATOM 4372 C C . GLU B 1 151 ? -1.524 3.037 -15.227 1 97.44 151 GLU B C 1
ATOM 4374 O O . GLU B 1 151 ? -0.343 3.182 -14.906 1 97.44 151 GLU B O 1
ATOM 4379 N N . GLU B 1 152 ? -2.346 4.031 -15.414 1 98.12 152 GLU B N 1
ATOM 4380 C CA . GLU B 1 152 ? -1.92 5.418 -15.242 1 98.12 152 GLU B CA 1
ATOM 4381 C C . GLU B 1 152 ? -1.572 5.711 -13.781 1 98.12 152 GLU B C 1
ATOM 4383 O O . GLU B 1 152 ? -0.592 6.402 -13.5 1 98.12 152 GLU B O 1
ATOM 4388 N N . LYS B 1 153 ? -2.406 5.223 -12.906 1 98.56 153 LYS B N 1
ATOM 4389 C CA . LYS B 1 153 ? -2.168 5.422 -11.484 1 98.56 153 LYS B CA 1
ATOM 4390 C C . LYS B 1 153 ? -0.83 4.816 -11.062 1 98.56 153 LYS B C 1
ATOM 4392 O O . LYS B 1 153 ? -0.087 5.422 -10.281 1 98.56 153 LYS B O 1
ATOM 4397 N N . ARG B 1 154 ? -0.528 3.629 -11.531 1 97.75 154 ARG B N 1
ATOM 4398 C CA . ARG B 1 154 ? 0.726 2.967 -11.18 1 97.75 154 ARG B CA 1
ATOM 4399 C C . ARG B 1 154 ? 1.925 3.781 -11.656 1 97.75 154 ARG B C 1
ATOM 4401 O O . ARG B 1 154 ? 2.924 3.898 -10.945 1 97.75 154 ARG B O 1
ATOM 4408 N N . VAL B 1 155 ? 1.857 4.301 -12.859 1 97.88 155 VAL B N 1
ATOM 4409 C CA . VAL B 1 155 ? 2.936 5.121 -13.398 1 97.88 155 VAL B CA 1
ATOM 4410 C C . VAL B 1 155 ? 3.08 6.395 -12.57 1 97.88 155 VAL B C 1
ATOM 4412 O O . VAL B 1 155 ? 4.195 6.793 -12.219 1 97.88 155 VAL B O 1
ATOM 4415 N N . LEU B 1 156 ? 1.951 7.004 -12.266 1 98.31 156 LEU B N 1
ATOM 4416 C CA . LEU B 1 156 ? 1.959 8.219 -11.469 1 98.31 156 LEU B CA 1
ATOM 4417 C C . LEU B 1 156 ? 2.541 7.961 -10.078 1 98.31 156 LEU B C 1
ATOM 4419 O O . LEU B 1 156 ? 3.314 8.773 -9.562 1 98.31 156 LEU B O 1
ATOM 4423 N N . GLU B 1 157 ? 2.133 6.859 -9.484 1 98.19 157 GLU B N 1
ATOM 4424 C CA . GLU B 1 157 ? 2.684 6.449 -8.195 1 98.19 157 GLU B CA 1
ATOM 4425 C C . GLU B 1 157 ? 4.207 6.391 -8.242 1 98.19 157 GLU B C 1
ATOM 4427 O O . GLU B 1 157 ? 4.883 6.855 -7.324 1 98.19 157 GLU B O 1
ATOM 4432 N N . GLY B 1 158 ? 4.77 5.918 -9.32 1 97.5 158 GLY B N 1
ATOM 4433 C CA . GLY B 1 158 ? 6.207 5.809 -9.492 1 97.5 158 GLY B CA 1
ATOM 4434 C C . GLY B 1 158 ? 6.902 7.152 -9.57 1 97.5 158 GLY B C 1
ATOM 4435 O O . GLY B 1 158 ? 8.094 7.266 -9.25 1 97.5 158 GLY B O 1
ATOM 4436 N N . THR B 1 159 ? 6.195 8.164 -9.891 1 97.25 159 THR B N 1
ATOM 4437 C CA . THR B 1 159 ? 6.777 9.492 -10.039 1 97.25 159 THR B CA 1
ATOM 4438 C C . THR B 1 159 ? 6.844 10.211 -8.688 1 97.25 159 THR B C 1
ATOM 4440 O O . THR B 1 159 ? 7.523 11.227 -8.555 1 97.25 159 THR B O 1
ATOM 4443 N N . PHE B 1 160 ? 6.25 9.656 -7.699 1 98.25 160 PHE B N 1
ATOM 4444 C CA . PHE B 1 160 ? 6.199 10.32 -6.402 1 98.25 160 PHE B CA 1
ATOM 4445 C C . PHE B 1 160 ? 6.938 9.508 -5.348 1 98.25 160 PHE B C 1
ATOM 4447 O O . PHE B 1 160 ? 6.539 9.477 -4.184 1 98.25 160 PHE B O 1
ATOM 4454 N N . VAL B 1 161 ? 7.992 8.781 -5.805 1 97.62 161 VAL B N 1
ATOM 4455 C CA . VAL B 1 161 ? 8.938 8.188 -4.867 1 97.62 161 VAL B CA 1
ATOM 4456 C C . VAL B 1 161 ? 9.688 9.281 -4.117 1 97.62 161 VAL B C 1
ATOM 4458 O O . VAL B 1 161 ? 10.461 10.039 -4.715 1 97.62 161 VAL B O 1
ATOM 4461 N N . ASN B 1 162 ? 9.43 9.414 -2.832 1 97.25 162 ASN B N 1
ATOM 4462 C CA . ASN B 1 162 ? 9.906 10.5 -1.986 1 97.25 162 ASN B CA 1
ATOM 4463 C C . ASN B 1 162 ? 10.531 9.977 -0.696 1 97.25 162 ASN B C 1
ATOM 4465 O O . ASN B 1 162 ? 10.023 10.234 0.395 1 97.25 162 ASN B O 1
ATOM 4469 N N . PRO B 1 163 ? 11.664 9.242 -0.815 1 97.19 163 PRO B N 1
ATOM 4470 C CA . PRO B 1 163 ? 12.164 8.453 0.314 1 97.19 163 PRO B CA 1
ATOM 4471 C C . PRO B 1 163 ? 12.555 9.32 1.509 1 97.19 163 PRO B C 1
ATOM 4473 O O . PRO B 1 163 ? 12.203 9.008 2.646 1 97.19 163 PRO B O 1
ATOM 4476 N N . ASP B 1 164 ? 13.195 10.477 1.317 1 95.5 164 ASP B N 1
ATOM 4477 C CA . ASP B 1 164 ? 13.703 11.289 2.416 1 95.5 164 ASP B CA 1
ATOM 4478 C C . ASP B 1 164 ? 12.562 11.898 3.225 1 95.5 164 ASP B C 1
ATOM 4480 O O . ASP B 1 164 ? 12.555 11.812 4.457 1 95.5 164 ASP B O 1
ATOM 4484 N N . LEU B 1 165 ? 11.656 12.5 2.525 1 96.62 165 LEU B N 1
ATOM 4485 C CA . LEU B 1 165 ? 10.578 13.18 3.229 1 96.62 165 LEU B CA 1
ATOM 4486 C C . LEU B 1 165 ? 9.625 12.172 3.875 1 96.62 165 LEU B C 1
ATOM 4488 O O . LEU B 1 165 ? 9.078 12.438 4.945 1 96.62 165 LEU B O 1
ATOM 4492 N N . CYS B 1 166 ? 9.461 11.016 3.215 1 97.81 166 CYS B N 1
ATOM 4493 C CA . CYS B 1 166 ? 8.641 9.969 3.826 1 97.81 166 CYS B CA 1
ATOM 4494 C C . CYS B 1 166 ? 9.297 9.438 5.098 1 97.81 166 CYS B C 1
ATOM 4496 O O . CYS B 1 166 ? 8.609 9.125 6.066 1 97.81 166 CYS B O 1
ATOM 4498 N N . LYS B 1 167 ? 10.578 9.359 5.078 1 97.12 167 LYS B N 1
ATOM 4499 C CA . LYS B 1 167 ? 11.297 8.93 6.277 1 97.12 167 LYS B CA 1
ATOM 4500 C C . LYS B 1 167 ? 11.078 9.914 7.426 1 97.12 167 LYS B C 1
ATOM 4502 O O . LYS B 1 167 ? 10.93 9.5 8.578 1 97.12 167 LYS B O 1
ATOM 4507 N N . ILE B 1 168 ? 11.047 11.18 7.141 1 95.38 168 ILE B N 1
ATOM 4508 C CA . ILE B 1 168 ? 10.766 12.195 8.148 1 95.38 168 ILE B CA 1
ATOM 4509 C C . ILE B 1 168 ? 9.375 11.969 8.742 1 95.38 168 ILE B C 1
ATOM 4511 O O . ILE B 1 168 ? 9.203 11.969 9.961 1 95.38 168 ILE B O 1
ATOM 4515 N N . THR B 1 169 ? 8.383 11.742 7.879 1 97.56 169 THR B N 1
ATOM 4516 C CA . THR B 1 169 ? 7.031 11.477 8.352 1 97.56 169 THR B CA 1
ATOM 4517 C C . THR B 1 169 ? 7 10.219 9.211 1 97.56 169 THR B C 1
ATOM 4519 O O . THR B 1 169 ? 6.41 10.219 10.297 1 97.56 169 THR B O 1
ATOM 4522 N N . GLU B 1 170 ? 7.633 9.156 8.789 1 98.25 170 GLU B N 1
ATOM 4523 C CA . GLU B 1 170 ? 7.676 7.898 9.531 1 98.25 170 GLU B CA 1
ATOM 4524 C C . GLU B 1 170 ? 8.242 8.102 10.93 1 98.25 170 GLU B C 1
ATOM 4526 O O . GLU B 1 170 ? 7.664 7.637 11.914 1 98.25 170 GLU B O 1
ATOM 4531 N N . ASP B 1 171 ? 9.312 8.828 10.992 1 97.12 171 ASP B N 1
ATOM 4532 C CA . ASP B 1 171 ? 10.016 9.008 12.258 1 97.12 171 ASP B CA 1
ATOM 4533 C C . ASP B 1 171 ? 9.266 9.969 13.172 1 97.12 171 ASP B C 1
ATOM 4535 O O . ASP B 1 171 ? 9.008 9.656 14.336 1 97.12 171 ASP B O 1
ATOM 4539 N N . LEU B 1 172 ? 8.781 11.07 12.609 1 96 172 LEU B N 1
ATOM 4540 C CA . LEU B 1 172 ? 8.305 12.156 13.453 1 96 172 LEU B CA 1
ATOM 4541 C C . LEU B 1 172 ? 6.82 12 13.766 1 96 172 LEU B C 1
ATOM 4543 O O . LEU B 1 172 ? 6.309 12.609 14.703 1 96 172 LEU B O 1
ATOM 4547 N N . VAL B 1 173 ? 6.145 11.18 12.969 1 98.12 173 VAL B N 1
ATOM 4548 C CA . VAL B 1 173 ? 4.711 11.016 13.203 1 98.12 173 VAL B CA 1
ATOM 4549 C C . VAL B 1 173 ? 4.453 9.703 13.938 1 98.12 173 VAL B C 1
ATOM 4551 O O . VAL B 1 173 ? 3.609 9.641 14.836 1 98.12 173 VAL B O 1
ATOM 4554 N N . PHE B 1 174 ? 5.25 8.68 13.602 1 98.5 174 PHE B N 1
ATOM 4555 C CA . PHE B 1 174 ? 4.812 7.355 14.031 1 98.5 174 PHE B CA 1
ATOM 4556 C C . PHE B 1 174 ? 5.824 6.73 14.992 1 98.5 174 PHE B C 1
ATOM 4558 O O . PHE B 1 174 ? 5.473 5.867 15.797 1 98.5 174 PHE B O 1
ATOM 4565 N N . THR B 1 175 ? 7.078 7.129 14.961 1 98.19 175 THR B N 1
ATOM 4566 C CA . THR B 1 175 ? 8.094 6.395 15.703 1 98.19 175 THR B CA 1
ATOM 4567 C C . THR B 1 175 ? 8.562 7.199 16.922 1 98.19 175 THR B C 1
ATOM 4569 O O . THR B 1 175 ? 8.297 6.824 18.062 1 98.19 175 THR B O 1
ATOM 4572 N N . ASP B 1 176 ? 9.078 8.414 16.688 1 97.75 176 ASP B N 1
ATOM 4573 C CA . ASP B 1 176 ? 9.805 9.164 17.703 1 97.75 176 ASP B CA 1
ATOM 4574 C C . ASP B 1 176 ? 8.883 9.57 18.844 1 97.75 176 ASP B C 1
ATOM 4576 O O . ASP B 1 176 ? 9.234 9.438 20.016 1 97.75 176 ASP B O 1
ATOM 4580 N N . PRO B 1 177 ? 7.699 10.016 18.578 1 98.06 177 PRO B N 1
ATOM 4581 C CA . PRO B 1 177 ? 6.844 10.477 19.672 1 98.06 177 PRO B CA 1
ATOM 4582 C C . PRO B 1 177 ? 6.422 9.336 20.594 1 98.06 177 PRO B C 1
ATOM 4584 O O . PRO B 1 177 ? 5.891 9.594 21.688 1 98.06 177 PRO B O 1
ATOM 4587 N N . PHE B 1 178 ? 6.699 8.133 20.234 1 97.94 178 PHE B N 1
ATOM 4588 C CA . PHE B 1 178 ? 6.195 6.992 20.984 1 97.94 178 PHE B CA 1
ATOM 4589 C C . PHE B 1 178 ? 7.344 6.215 21.625 1 97.94 178 PHE B C 1
ATOM 4591 O O . PHE B 1 178 ? 7.176 5.055 22 1 97.94 178 PHE B O 1
ATOM 4598 N N . GLY B 1 179 ? 8.445 6.867 21.703 1 96 179 GLY B N 1
ATOM 4599 C CA . GLY B 1 179 ? 9.609 6.289 22.359 1 96 179 GLY B CA 1
ATOM 4600 C C . GLY B 1 179 ? 10.641 7.324 22.766 1 96 179 GLY B C 1
ATOM 4601 O O . GLY B 1 179 ? 10.414 8.531 22.609 1 96 179 GLY B O 1
ATOM 4602 N N . HIS B 1 180 ? 11.766 6.832 23.328 1 94.94 180 HIS B N 1
ATOM 4603 C CA . HIS B 1 180 ? 12.844 7.707 23.781 1 94.94 180 HIS B CA 1
ATOM 4604 C C . HIS B 1 180 ? 13.781 8.062 22.641 1 94.94 180 HIS B C 1
ATOM 4606 O O . HIS B 1 180 ? 14.812 7.398 22.438 1 94.94 180 HIS B O 1
ATOM 4612 N N . TYR B 1 181 ? 13.422 9.109 21.969 1 95 181 TYR B N 1
ATOM 4613 C CA . TYR B 1 181 ? 14.227 9.594 20.859 1 95 181 TYR B CA 1
ATOM 4614 C C . TYR B 1 181 ? 14.641 11.047 21.078 1 95 181 TYR B C 1
ATOM 4616 O O . TYR B 1 181 ? 13.867 11.844 21.609 1 95 181 TYR B O 1
ATOM 4624 N N . ASP B 1 182 ? 15.797 11.422 20.594 1 93.75 182 ASP B N 1
ATOM 4625 C CA . ASP B 1 182 ? 16.391 12.734 20.812 1 93.75 182 ASP B CA 1
ATOM 4626 C C . ASP B 1 182 ? 15.617 13.82 20.062 1 93.75 182 ASP B C 1
ATOM 4628 O O . ASP B 1 182 ? 15.703 15 20.406 1 93.75 182 ASP B O 1
ATOM 4632 N N . THR B 1 183 ? 14.875 13.445 19.094 1 92.38 183 THR B N 1
ATOM 4633 C CA . THR B 1 183 ? 14.125 14.414 18.297 1 92.38 183 THR B CA 1
ATOM 4634 C C . THR B 1 183 ? 12.93 14.938 19.078 1 92.38 183 THR B C 1
ATOM 4636 O O . THR B 1 183 ? 12.344 15.969 18.719 1 92.38 183 THR B O 1
ATOM 4639 N N . ASN B 1 184 ? 12.531 14.195 20.125 1 95.25 184 ASN B N 1
ATOM 4640 C CA . ASN B 1 184 ? 11.43 14.672 20.953 1 95.25 184 ASN B CA 1
ATOM 4641 C C . ASN B 1 184 ? 11.852 15.867 21.812 1 95.25 184 ASN B C 1
ATOM 4643 O O . ASN B 1 184 ? 13 15.945 22.25 1 95.25 184 ASN B O 1
ATOM 4647 N N . ASP B 1 185 ? 10.938 16.766 21.938 1 94.94 185 ASP B N 1
ATOM 4648 C CA . ASP B 1 185 ? 11.125 17.969 22.75 1 94.94 185 ASP B CA 1
ATOM 4649 C C . ASP B 1 185 ? 9.844 18.312 23.5 1 94.94 185 ASP 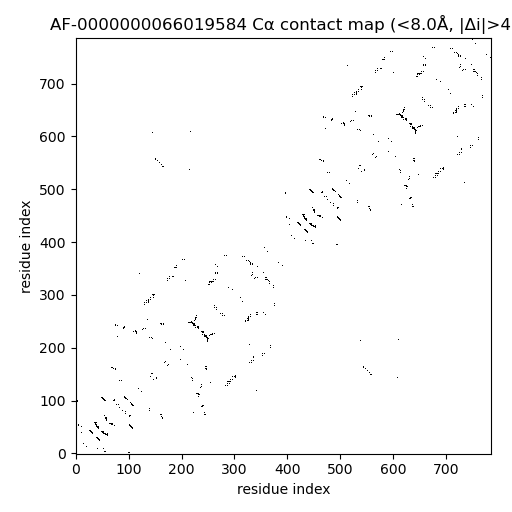B C 1
ATOM 4651 O O . ASP B 1 185 ? 8.797 18.547 22.891 1 94.94 185 ASP B O 1
ATOM 4655 N N . TYR B 1 186 ? 9.992 18.312 24.812 1 95.81 186 TYR B N 1
ATOM 4656 C CA . TYR B 1 186 ? 8.812 18.609 25.625 1 95.81 186 TYR B CA 1
ATOM 4657 C C . TYR B 1 186 ? 9.219 19.141 27 1 95.81 186 TYR B C 1
ATOM 4659 O O . TYR B 1 186 ? 10.352 18.922 27.438 1 95.81 186 TYR B O 1
ATOM 4667 N N . GLU B 1 187 ? 8.32 19.797 27.703 1 96.38 187 GLU B N 1
ATOM 4668 C CA . GLU B 1 187 ? 8.57 20.328 29.031 1 96.38 187 GLU B CA 1
ATOM 4669 C C . GLU B 1 187 ? 8.648 19.203 30.078 1 96.38 187 GLU B C 1
ATOM 4671 O O . GLU B 1 187 ? 7.898 18.234 30 1 96.38 187 GLU B O 1
ATOM 4676 N N . PRO B 1 188 ? 9.492 19.406 31.062 1 97.12 188 PRO B N 1
ATOM 4677 C CA . PRO B 1 188 ? 9.68 18.359 32.094 1 97.12 188 PRO B CA 1
ATOM 4678 C C . PRO B 1 188 ? 8.383 18 32.812 1 97.12 188 PRO B C 1
ATOM 4680 O O . PRO B 1 188 ? 8.211 16.875 33.25 1 97.12 188 PRO B O 1
ATOM 4683 N N . GLU B 1 189 ? 7.473 18.891 32.875 1 97.44 189 GLU B N 1
ATOM 4684 C CA . GLU B 1 189 ? 6.199 18.688 33.562 1 97.44 189 GLU B CA 1
ATOM 4685 C C . GLU B 1 189 ? 5.355 17.625 32.875 1 97.44 189 GLU B C 1
ATOM 4687 O O . GLU B 1 189 ? 4.406 17.094 33.438 1 97.44 189 GLU B O 1
ATOM 4692 N N . LEU B 1 190 ? 5.734 17.312 31.625 1 97.75 190 LEU B N 1
ATOM 4693 C CA . LEU B 1 190 ? 4.965 16.344 30.859 1 97.75 190 LEU B CA 1
ATOM 4694 C C . LEU B 1 190 ? 5.559 14.945 31 1 97.75 190 LEU B C 1
ATOM 4696 O O . LEU B 1 190 ? 4.996 13.969 30.484 1 97.75 190 LEU B O 1
ATOM 4700 N N . GLN B 1 191 ? 6.602 14.805 31.766 1 97.31 191 GLN B N 1
ATOM 4701 C CA . GLN B 1 191 ? 7.395 13.578 31.75 1 97.31 191 GLN B CA 1
ATOM 4702 C C . GLN B 1 191 ? 6.559 12.375 32.188 1 97.31 191 GLN B C 1
ATOM 4704 O O . GLN B 1 191 ? 6.621 11.312 31.578 1 97.31 191 GLN B O 1
ATOM 4709 N N . LEU B 1 192 ? 5.789 12.531 33.25 1 97 192 LEU B N 1
ATOM 4710 C CA . LEU B 1 192 ? 4.992 11.414 33.75 1 97 192 LEU B CA 1
ATOM 4711 C C . LEU B 1 192 ? 3.967 10.969 32.719 1 97 192 LEU B C 1
ATOM 4713 O O . LEU B 1 192 ? 3.75 9.773 32.531 1 97 192 LEU B O 1
ATOM 4717 N N . THR B 1 193 ? 3.336 11.961 32.094 1 97.06 193 THR B N 1
ATOM 4718 C CA . THR B 1 193 ? 2.357 11.68 31.062 1 97.06 193 THR B CA 1
ATOM 4719 C C . THR B 1 193 ? 3.012 10.961 29.875 1 97.06 193 THR B C 1
ATOM 4721 O O . THR B 1 193 ? 2.441 10.023 29.328 1 97.06 193 THR B O 1
ATOM 4724 N N . ILE B 1 194 ? 4.168 11.352 29.531 1 97.62 194 ILE B N 1
ATOM 4725 C CA . ILE B 1 194 ? 4.898 10.805 28.406 1 97.62 194 ILE B CA 1
ATOM 4726 C C . ILE B 1 194 ? 5.371 9.391 28.734 1 97.62 194 ILE B C 1
ATOM 4728 O O . ILE B 1 194 ? 5.324 8.5 27.875 1 97.62 194 ILE B O 1
ATOM 4732 N N . ASP B 1 195 ? 5.805 9.18 29.984 1 97.38 195 ASP B N 1
ATOM 4733 C CA . ASP B 1 195 ? 6.199 7.844 30.422 1 97.38 195 ASP B CA 1
ATOM 4734 C C . ASP B 1 195 ? 5.039 6.863 30.297 1 97.38 195 ASP B C 1
ATOM 4736 O O . ASP B 1 195 ? 5.227 5.719 29.875 1 97.38 195 ASP B O 1
ATOM 4740 N N . GLU B 1 196 ? 3.9 7.324 30.672 1 96.94 196 GLU B N 1
ATOM 4741 C CA . GLU B 1 196 ? 2.705 6.496 30.547 1 96.94 196 GLU B CA 1
ATOM 4742 C C . GLU B 1 196 ? 2.393 6.203 29.078 1 96.94 196 GLU B C 1
ATOM 4744 O O . GLU B 1 196 ? 2.033 5.074 28.734 1 96.94 196 GLU B O 1
ATOM 4749 N N . LEU B 1 197 ? 2.51 7.211 28.281 1 97.38 197 LEU B N 1
ATOM 4750 C CA . LEU B 1 197 ? 2.275 7.074 26.844 1 97.38 197 LEU B CA 1
ATOM 4751 C C . LEU B 1 197 ? 3.24 6.066 26.234 1 97.38 197 LEU B C 1
ATOM 4753 O O . LEU B 1 197 ? 2.826 5.184 25.484 1 97.38 197 LEU B O 1
ATOM 4757 N N . TRP B 1 198 ? 4.527 6.145 26.609 1 97.06 198 TRP B N 1
ATOM 4758 C CA . TRP B 1 198 ? 5.582 5.32 26.031 1 97.06 198 TRP B CA 1
ATOM 4759 C C . TRP B 1 198 ? 5.488 3.885 26.547 1 97.06 198 TRP B C 1
ATOM 4761 O O . TRP B 1 198 ? 5.977 2.957 25.891 1 97.06 198 TRP B O 1
ATOM 4771 N N . SER B 1 199 ? 4.801 3.676 27.672 1 96.56 199 SER B N 1
ATOM 4772 C CA . SER B 1 199 ? 4.707 2.344 28.266 1 96.56 199 SER B CA 1
ATOM 4773 C C . SER B 1 199 ? 3.412 1.65 27.859 1 96.56 199 SER B C 1
ATOM 4775 O O . SER B 1 199 ? 3.201 0.48 28.188 1 96.56 199 SER B O 1
ATOM 4777 N N . ASP B 1 200 ? 2.559 2.371 27.203 1 97.12 200 ASP B N 1
ATOM 4778 C CA . ASP B 1 200 ? 1.266 1.827 26.797 1 97.12 200 ASP B CA 1
ATOM 4779 C C . ASP B 1 200 ? 1.412 0.903 25.594 1 97.12 200 ASP B C 1
ATOM 4781 O O . ASP B 1 200 ? 1.387 1.359 24.453 1 97.12 200 ASP B O 1
ATOM 4785 N N . LYS B 1 201 ? 1.381 -0.401 25.797 1 96.25 201 LYS B N 1
ATOM 4786 C CA . LYS B 1 201 ? 1.648 -1.398 24.766 1 96.25 201 LYS B CA 1
ATOM 4787 C C . LYS B 1 201 ? 0.528 -1.433 23.734 1 96.25 201 LYS B C 1
ATOM 4789 O O . LYS B 1 201 ? 0.776 -1.677 22.547 1 96.25 201 LYS B O 1
ATOM 4794 N N . THR B 1 202 ? -0.674 -1.211 24.188 1 97.06 202 THR B N 1
ATOM 4795 C CA . THR B 1 202 ? -1.806 -1.173 23.281 1 97.06 202 THR B CA 1
ATOM 4796 C C . THR B 1 202 ? -1.679 0.002 22.312 1 97.06 202 THR B C 1
ATOM 4798 O O . THR B 1 202 ? -1.935 -0.142 21.109 1 97.06 202 THR B O 1
ATOM 4801 N N . LEU B 1 203 ? -1.297 1.136 22.859 1 97.94 203 LEU B N 1
ATOM 4802 C CA . LEU B 1 203 ? -1.088 2.32 22.031 1 97.94 203 LEU B CA 1
ATOM 4803 C C . LEU B 1 203 ? 0.005 2.078 21 1 97.94 203 LEU B C 1
ATOM 4805 O O . LEU B 1 203 ? -0.167 2.4 19.812 1 97.94 203 LEU B O 1
ATOM 4809 N N . LYS B 1 204 ? 1.09 1.502 21.422 1 97.31 204 LYS B N 1
ATOM 4810 C CA . LYS B 1 204 ? 2.223 1.249 20.531 1 97.31 204 LYS B CA 1
ATOM 4811 C C . LYS B 1 204 ? 1.834 0.307 19.391 1 97.31 204 LYS B C 1
ATOM 4813 O O . LYS B 1 204 ? 2.26 0.494 18.25 1 97.31 204 LYS B O 1
ATOM 4818 N N . LEU B 1 205 ? 1.043 -0.667 19.766 1 97.69 205 LEU B N 1
ATOM 4819 C CA . LEU B 1 205 ? 0.591 -1.618 18.75 1 97.69 205 LEU B CA 1
ATOM 4820 C C . LEU B 1 205 ? -0.305 -0.935 17.734 1 97.69 205 LEU B C 1
ATOM 4822 O O . LEU B 1 205 ? -0.204 -1.207 16.531 1 97.69 205 LEU B O 1
ATOM 4826 N N . LYS B 1 206 ? -1.182 -0.073 18.172 1 98 206 LYS B N 1
ATOM 4827 C CA . LYS B 1 206 ? -2.062 0.654 17.266 1 98 206 LYS B CA 1
ATOM 4828 C C . LYS B 1 206 ? -1.267 1.597 16.359 1 98 206 LYS B C 1
ATOM 4830 O O . LYS B 1 206 ? -1.531 1.689 15.164 1 98 206 LYS B O 1
ATOM 4835 N N . VAL B 1 207 ? -0.292 2.25 16.922 1 98.5 207 VAL B N 1
ATOM 4836 C CA . VAL B 1 207 ? 0.531 3.16 16.125 1 98.5 207 VAL B CA 1
ATOM 4837 C C . VAL B 1 207 ? 1.332 2.371 15.094 1 98.5 207 VAL B C 1
ATOM 4839 O O . VAL B 1 207 ? 1.515 2.826 13.961 1 98.5 207 VAL B O 1
ATOM 4842 N N . ALA B 1 208 ? 1.825 1.176 15.5 1 98.5 208 ALA B N 1
ATOM 4843 C CA . ALA B 1 208 ? 2.52 0.304 14.555 1 98.5 208 ALA B CA 1
ATOM 4844 C C . ALA B 1 208 ? 1.632 -0.019 13.352 1 98.5 208 ALA B C 1
ATOM 4846 O O . ALA B 1 208 ? 2.105 -0.053 12.211 1 98.5 208 ALA B O 1
ATOM 4847 N N . GLN B 1 209 ? 0.398 -0.223 13.617 1 98.12 209 GLN B N 1
ATOM 4848 C CA . GLN B 1 209 ? -0.548 -0.538 12.555 1 98.12 209 GLN B CA 1
ATOM 4849 C C . GLN B 1 209 ? -0.768 0.666 11.641 1 98.12 209 GLN B C 1
ATOM 4851 O O . GLN B 1 209 ? -0.846 0.519 10.422 1 98.12 209 GLN B O 1
ATOM 4856 N N . TYR B 1 210 ? -0.886 1.853 12.188 1 98.56 210 TYR B N 1
ATOM 4857 C CA . TYR B 1 210 ? -1.083 3.049 11.375 1 98.56 210 TYR B CA 1
ATOM 4858 C C . TYR B 1 210 ? 0.175 3.381 10.578 1 98.56 210 TYR B C 1
ATOM 4860 O O . TYR B 1 210 ? 0.094 3.824 9.43 1 98.56 210 TYR B O 1
ATOM 4868 N N . LYS B 1 211 ? 1.391 3.176 11.195 1 98.81 211 LYS B N 1
ATOM 4869 C CA . LYS B 1 211 ? 2.635 3.35 10.453 1 98.81 211 LYS B CA 1
ATOM 4870 C C . LYS B 1 211 ? 2.713 2.379 9.281 1 98.81 211 LYS B C 1
ATOM 4872 O O . LYS B 1 211 ? 3.117 2.76 8.18 1 98.81 211 LYS B O 1
ATOM 4877 N N . TYR B 1 212 ? 2.295 1.159 9.562 1 98.62 212 TYR B N 1
ATOM 4878 C CA . TYR B 1 212 ? 2.285 0.134 8.523 1 98.62 212 TYR B CA 1
ATOM 4879 C C . TYR B 1 212 ? 1.392 0.544 7.363 1 98.62 212 TYR B C 1
ATOM 4881 O O . TYR B 1 212 ? 1.745 0.341 6.199 1 98.62 212 TYR B O 1
ATOM 4889 N N . LYS B 1 213 ? 0.242 1.109 7.656 1 98.56 213 LYS B N 1
ATOM 4890 C CA . LYS B 1 213 ? -0.638 1.616 6.609 1 98.56 213 LYS B CA 1
ATOM 4891 C C . LYS B 1 213 ? 0.048 2.711 5.797 1 98.56 213 LYS B C 1
ATOM 4893 O O . LYS B 1 213 ? -0.018 2.711 4.566 1 98.56 213 LYS B O 1
ATOM 4898 N N . PHE B 1 214 ? 0.676 3.621 6.477 1 98.81 214 PHE B N 1
ATOM 4899 C CA . PHE B 1 214 ? 1.377 4.691 5.777 1 98.81 214 PHE B CA 1
ATOM 4900 C C . PHE B 1 214 ? 2.457 4.125 4.863 1 98.81 214 PHE B C 1
ATOM 4902 O O . PHE B 1 214 ? 2.66 4.625 3.752 1 98.81 214 PHE B O 1
ATOM 4909 N N . LEU B 1 215 ? 3.143 3.115 5.293 1 98.69 215 LEU B N 1
ATOM 4910 C CA . LEU B 1 215 ? 4.254 2.518 4.562 1 98.69 215 LEU B CA 1
ATOM 4911 C C . LEU B 1 215 ? 3.756 1.769 3.332 1 98.69 215 LEU B C 1
ATOM 4913 O O . LEU B 1 215 ? 4.434 1.74 2.303 1 98.69 215 LEU B O 1
ATOM 4917 N N . THR B 1 216 ? 2.506 1.219 3.41 1 98.62 216 THR B N 1
ATOM 4918 C CA . THR B 1 216 ? 2.221 0.175 2.432 1 98.62 216 THR B CA 1
ATOM 4919 C C . THR B 1 216 ? 0.956 0.501 1.645 1 98.62 216 THR B C 1
ATOM 4921 O O . THR B 1 216 ? 0.723 -0.063 0.574 1 98.62 216 THR B O 1
ATOM 4924 N N . ARG B 1 217 ? 0.045 1.352 2.145 1 98.44 217 ARG B N 1
ATOM 4925 C CA . ARG B 1 217 ? -1.228 1.625 1.484 1 98.44 217 ARG B CA 1
ATOM 4926 C C . ARG B 1 217 ? -1.1 2.789 0.507 1 98.44 217 ARG B C 1
ATOM 4928 O O . ARG B 1 217 ? -1.232 3.951 0.896 1 98.44 217 ARG B O 1
ATOM 4935 N N . LYS B 1 218 ? -0.995 2.424 -0.739 1 98.62 218 LYS B N 1
ATOM 4936 C CA . LYS B 1 218 ? -0.854 3.43 -1.788 1 98.62 218 LYS B CA 1
ATOM 4937 C C . LYS B 1 218 ? -2.191 3.707 -2.469 1 98.62 218 LYS B C 1
ATOM 4939 O O . LYS B 1 218 ? -2.359 3.428 -3.656 1 98.62 218 LYS B O 1
ATOM 4944 N N . GLU B 1 219 ? -3.061 4.438 -1.797 1 98.81 219 GLU B N 1
ATOM 4945 C CA . GLU B 1 219 ? -4.449 4.605 -2.217 1 98.81 219 GLU B CA 1
ATOM 4946 C C . GLU B 1 219 ? -4.609 5.824 -3.123 1 98.81 219 GLU B C 1
ATOM 4948 O O . GLU B 1 219 ? -5.301 5.758 -4.141 1 98.81 219 GLU B O 1
ATOM 4953 N N . ALA B 1 220 ? -3.959 6.906 -2.76 1 98.88 220 ALA B N 1
ATOM 4954 C CA . ALA B 1 220 ? -4.078 8.148 -3.523 1 98.88 220 ALA B CA 1
ATOM 4955 C C . ALA B 1 220 ? -2.881 9.062 -3.277 1 98.88 220 ALA B C 1
ATOM 4957 O O . ALA B 1 220 ? -2.064 8.797 -2.393 1 98.88 220 ALA B O 1
ATOM 4958 N N . LEU B 1 221 ? -2.729 10.055 -4.121 1 98.94 221 LEU B N 1
ATOM 4959 C CA . LEU B 1 221 ? -1.717 11.086 -3.91 1 98.94 221 LEU B CA 1
ATOM 4960 C C . LEU B 1 221 ? -2.121 12.016 -2.775 1 98.94 221 LEU B C 1
ATOM 4962 O O . LEU B 1 221 ? -3.08 12.781 -2.904 1 98.94 221 LEU B O 1
ATOM 4966 N N . ILE B 1 222 ? -1.422 11.922 -1.663 1 98.94 222 ILE B N 1
ATOM 4967 C CA . ILE B 1 222 ? -1.737 12.773 -0.518 1 98.94 222 ILE B CA 1
ATOM 4968 C C . ILE B 1 222 ? -0.79 13.969 -0.485 1 98.94 222 ILE B C 1
ATOM 4970 O O . ILE B 1 222 ? 0.307 13.914 -1.047 1 98.94 222 ILE B O 1
ATOM 4974 N N . HIS B 1 223 ? -1.228 15.047 0.15 1 98.81 223 HIS B N 1
ATOM 4975 C CA . HIS B 1 223 ? -0.393 16.203 0.434 1 98.81 223 HIS B CA 1
ATOM 4976 C C . HIS B 1 223 ? 0.795 15.828 1.312 1 98.81 223 HIS B C 1
ATOM 4978 O O . HIS B 1 223 ? 1.906 16.328 1.106 1 98.81 223 HIS B O 1
ATOM 4984 N N . GLY B 1 224 ? 0.53 14.969 2.252 1 98.44 224 GLY B N 1
ATOM 4985 C CA . GLY B 1 224 ? 1.557 14.398 3.111 1 98.44 224 GLY B CA 1
ATOM 4986 C C . GLY B 1 224 ? 1.862 15.258 4.324 1 98.44 224 GLY B C 1
ATOM 4987 O O . GLY B 1 224 ? 2.531 14.805 5.258 1 98.44 224 GLY B O 1
ATOM 4988 N N . ASP B 1 225 ? 1.389 16.484 4.336 1 97.25 225 ASP B N 1
ATOM 4989 C CA . ASP B 1 225 ? 1.594 17.406 5.449 1 97.25 225 ASP B CA 1
ATOM 4990 C C . ASP B 1 225 ? 0.504 18.469 5.484 1 97.25 225 ASP B C 1
ATOM 4992 O O . ASP B 1 225 ? 0.803 19.672 5.543 1 97.25 225 ASP B O 1
ATOM 4996 N N . LEU B 1 226 ? -0.769 18.031 5.422 1 98.5 226 LEU B N 1
ATOM 4997 C CA . LEU B 1 226 ? -1.885 18.969 5.336 1 98.5 226 LEU B CA 1
ATOM 4998 C C . LEU B 1 226 ? -2.344 19.406 6.723 1 98.5 226 LEU B C 1
ATOM 5000 O O . LEU B 1 226 ? -3.303 18.844 7.266 1 98.5 226 LEU B O 1
ATOM 5004 N N . HIS B 1 227 ? -1.689 20.344 7.297 1 97.44 227 HIS B N 1
ATOM 5005 C CA . HIS B 1 227 ? -2.072 21 8.547 1 97.44 227 HIS B CA 1
ATOM 5006 C C . HIS B 1 227 ? -2.434 22.453 8.312 1 97.44 227 HIS B C 1
ATOM 5008 O O . HIS B 1 227 ? -2.268 22.969 7.207 1 97.44 227 HIS B O 1
ATOM 5014 N N . THR B 1 228 ? -2.912 23.172 9.305 1 98.25 228 THR B N 1
ATOM 5015 C CA . THR B 1 228 ? -3.439 24.531 9.164 1 98.25 228 THR B CA 1
ATOM 5016 C C . THR B 1 228 ? -2.316 25.516 8.867 1 98.25 228 THR B C 1
ATOM 5018 O O . THR B 1 228 ? -2.574 26.656 8.461 1 98.25 228 THR B O 1
ATOM 5021 N N . GLY B 1 229 ? -1.051 25.109 9.016 1 95.94 229 GLY B N 1
ATOM 5022 C CA . GLY B 1 229 ? 0.095 25.906 8.625 1 95.94 229 GLY B CA 1
ATOM 5023 C C . GLY B 1 229 ? 0.436 25.781 7.152 1 95.94 229 GLY B C 1
ATOM 5024 O O . GLY B 1 229 ? 1.2 26.594 6.617 1 95.94 229 GLY B O 1
ATOM 5025 N N . SER B 1 230 ? -0.14 24.844 6.465 1 96.88 230 SER B N 1
ATOM 5026 C CA . SER B 1 230 ? 0.071 24.641 5.035 1 96.88 230 SER B CA 1
ATOM 5027 C C . SER B 1 230 ? -1.124 25.125 4.223 1 96.88 230 SER B C 1
ATOM 5029 O O . SER B 1 230 ? -1.394 24.609 3.135 1 96.88 230 SER B O 1
ATOM 5031 N N . ILE B 1 231 ? -1.862 26.016 4.836 1 98.56 231 ILE B N 1
ATOM 5032 C CA . ILE B 1 231 ? -3.047 26.578 4.203 1 98.56 231 ILE B CA 1
ATOM 5033 C C . ILE B 1 231 ? -3.043 28.094 4.363 1 98.56 231 ILE B C 1
ATOM 5035 O O . ILE B 1 231 ? -2.711 28.609 5.434 1 98.56 231 ILE B O 1
ATOM 5039 N N . PHE B 1 232 ? -3.342 28.797 3.312 1 98.5 232 PHE B N 1
ATOM 5040 C CA . PHE B 1 232 ? -3.664 30.219 3.355 1 98.5 232 PHE B CA 1
ATOM 5041 C C . PHE B 1 232 ? -5.168 30.438 3.232 1 98.5 232 PHE B C 1
ATOM 5043 O O . PHE B 1 232 ? -5.84 29.75 2.463 1 98.5 232 PHE B O 1
ATOM 5050 N N . SER B 1 233 ? -5.684 31.391 4 1 98.5 233 SER B N 1
ATOM 5051 C CA . SER B 1 233 ? -7.125 31.594 3.93 1 98.5 233 SER B CA 1
ATOM 5052 C C . SER B 1 233 ? -7.492 33.062 4.098 1 98.5 233 SER B C 1
ATOM 5054 O O . SER B 1 233 ? -6.762 33.812 4.746 1 98.5 233 SER B O 1
ATOM 5056 N N . SER B 1 234 ? -8.523 33.5 3.492 1 98.31 234 SER B N 1
ATOM 5057 C CA . SER B 1 234 ? -9.398 34.625 3.807 1 98.31 234 SER B CA 1
ATOM 5058 C C . SER B 1 234 ? -10.82 34.156 4.086 1 98.31 234 SER B C 1
ATOM 5060 O O . SER B 1 234 ? -11.102 32.938 4.066 1 98.31 234 SER B O 1
ATOM 5062 N N . PRO B 1 235 ? -11.688 35.062 4.367 1 97.38 235 PRO B N 1
ATOM 5063 C CA . PRO B 1 235 ? -13.07 34.625 4.586 1 97.38 235 PRO B CA 1
ATOM 5064 C C . PRO B 1 235 ? -13.68 33.938 3.357 1 97.38 235 PRO B C 1
ATOM 5066 O O . PRO B 1 235 ? -14.625 33.156 3.48 1 97.38 235 PRO B O 1
ATOM 5069 N N . SER B 1 236 ? -13.086 34.188 2.193 1 97.88 236 SER B N 1
ATOM 5070 C CA . SER B 1 236 ? -13.766 33.688 0.998 1 97.88 236 SER B CA 1
ATOM 5071 C C . SER B 1 236 ? -12.852 32.812 0.164 1 97.88 236 SER B C 1
ATOM 5073 O O . SER B 1 236 ? -13.297 32.156 -0.786 1 97.88 236 SER B O 1
ATOM 5075 N N . GLU B 1 237 ? -11.562 32.812 0.509 1 98.38 237 GLU B N 1
ATOM 5076 C CA . GLU B 1 237 ? -10.578 32.094 -0.309 1 98.38 237 GLU B CA 1
ATOM 5077 C C . GLU B 1 237 ? -9.711 31.172 0.543 1 98.38 237 GLU B C 1
ATOM 5079 O O . GLU B 1 237 ? -9.375 31.516 1.683 1 98.38 237 GLU B O 1
ATOM 5084 N N . THR B 1 238 ? -9.414 29.953 0.087 1 98.88 238 THR B N 1
ATOM 5085 C CA . THR B 1 238 ? -8.508 29 0.715 1 98.88 238 THR B CA 1
ATOM 5086 C C . THR B 1 238 ? -7.523 28.438 -0.304 1 98.88 238 THR B C 1
ATOM 5088 O O . THR B 1 238 ? -7.914 28.047 -1.407 1 98.88 238 THR B O 1
ATOM 5091 N N . LYS B 1 239 ? -6.188 28.453 -0.01 1 98.88 239 LYS B N 1
ATOM 5092 C CA . LYS B 1 239 ? -5.133 27.891 -0.846 1 98.88 239 LYS B CA 1
ATOM 5093 C C . LYS B 1 239 ? -4.27 26.906 -0.056 1 98.88 239 LYS B C 1
ATOM 5095 O O . LYS B 1 239 ? -3.697 27.266 0.974 1 98.88 239 LYS B O 1
ATOM 5100 N N . VAL B 1 240 ? -4.234 25.641 -0.512 1 98.81 240 VAL B N 1
ATOM 5101 C CA . VAL B 1 240 ? -3.371 24.609 0.064 1 98.81 240 VAL B CA 1
ATOM 5102 C C . VAL B 1 240 ? -1.973 24.719 -0.541 1 98.81 240 VAL B C 1
ATOM 5104 O O . VAL B 1 240 ? -1.817 24.719 -1.765 1 98.81 240 VAL B O 1
ATOM 5107 N N . ILE B 1 241 ? -0.928 24.812 0.341 1 97.44 241 ILE B N 1
ATOM 5108 C CA . ILE B 1 241 ? 0.427 25.062 -0.142 1 97.44 241 ILE B CA 1
ATOM 5109 C C . ILE B 1 241 ? 1.37 23.984 0.413 1 97.44 241 ILE B C 1
ATOM 5111 O O . ILE B 1 241 ? 0.967 23.156 1.233 1 97.44 241 ILE B O 1
ATOM 5115 N N . ASP B 1 242 ? 2.525 23.828 -0.06 1 95.94 242 ASP B N 1
ATOM 5116 C CA . ASP B 1 242 ? 3.689 23.156 0.501 1 95.94 242 ASP B CA 1
ATOM 5117 C C . ASP B 1 242 ? 3.498 21.641 0.491 1 95.94 242 ASP B C 1
ATOM 5119 O O . ASP B 1 242 ? 3.668 20.969 1.52 1 95.94 242 ASP B O 1
ATOM 5123 N N . PRO B 1 243 ? 3.104 21.078 -0.655 1 97.94 243 PRO B N 1
ATOM 5124 C CA . PRO B 1 243 ? 3.008 19.609 -0.705 1 97.94 243 PRO B CA 1
ATOM 5125 C C . PRO B 1 243 ? 4.34 18.953 -1.036 1 97.94 243 PRO B C 1
ATOM 5127 O O . PRO B 1 243 ? 4.391 18.047 -1.87 1 97.94 243 PRO B O 1
ATOM 5130 N N . GLU B 1 244 ? 5.445 19.359 -0.391 1 96.88 244 GLU B N 1
ATOM 5131 C CA . GLU B 1 244 ? 6.758 18.781 -0.664 1 96.88 244 GLU B CA 1
ATOM 5132 C C . GLU B 1 244 ? 6.863 17.359 -0.099 1 96.88 244 GLU B C 1
ATOM 5134 O O . GLU B 1 244 ? 7.766 16.609 -0.467 1 96.88 244 GLU B O 1
ATOM 5139 N N . PHE B 1 245 ? 5.902 16.984 0.8 1 97.88 245 PHE B N 1
ATOM 5140 C CA . PHE B 1 245 ? 5.863 15.641 1.377 1 97.88 245 PHE B CA 1
ATOM 5141 C C . PHE B 1 245 ? 4.957 14.734 0.561 1 97.88 245 PHE B C 1
ATOM 5143 O O . PHE B 1 245 ? 4.711 13.586 0.945 1 97.88 245 PHE B O 1
ATOM 5150 N N . ALA B 1 246 ? 4.453 15.18 -0.561 1 98.81 246 ALA B N 1
ATOM 5151 C CA . ALA B 1 246 ? 3.48 14.43 -1.35 1 98.81 246 ALA B CA 1
ATOM 5152 C C . ALA B 1 246 ? 4.016 13.039 -1.698 1 98.81 246 ALA B C 1
ATOM 5154 O O . ALA B 1 246 ? 5.191 12.891 -2.045 1 98.81 246 ALA B O 1
ATOM 5155 N N . THR B 1 247 ? 3.223 12.062 -1.556 1 98.75 247 THR B N 1
ATOM 5156 C CA . THR B 1 247 ? 3.469 10.656 -1.857 1 98.75 247 THR B CA 1
ATOM 5157 C C . THR B 1 247 ? 2.152 9.891 -1.97 1 98.75 247 THR B C 1
ATOM 5159 O O . THR B 1 247 ? 1.089 10.422 -1.646 1 98.75 247 THR B O 1
ATOM 5162 N N . TYR B 1 248 ? 2.186 8.805 -2.537 1 98.81 248 TYR B N 1
ATOM 5163 C CA . TYR B 1 248 ? 0.991 7.969 -2.492 1 98.81 248 TYR B CA 1
ATOM 5164 C C . TYR B 1 248 ? 0.843 7.301 -1.13 1 98.81 248 TYR B C 1
ATOM 5166 O O . TYR B 1 248 ? 1.787 6.688 -0.627 1 98.81 248 TYR B O 1
ATOM 5174 N N . GLY B 1 249 ? -0.277 7.469 -0.474 1 98.75 249 GLY B N 1
ATOM 5175 C CA . GLY B 1 249 ? -0.542 6.977 0.869 1 98.75 249 GLY B CA 1
ATOM 5176 C C . GLY B 1 249 ? -2.02 6.809 1.162 1 98.75 249 GLY B C 1
ATOM 5177 O O . GLY B 1 249 ? -2.852 6.883 0.255 1 98.75 249 GLY B O 1
ATOM 5178 N N . PRO B 1 250 ? -2.385 6.508 2.393 1 98.81 250 PRO B N 1
ATOM 5179 C CA . PRO B 1 250 ? -3.775 6.23 2.758 1 98.81 250 PRO B CA 1
ATOM 5180 C C . PRO B 1 250 ? -4.688 7.441 2.58 1 98.81 250 PRO B C 1
ATOM 5182 O O . PRO B 1 250 ? -4.305 8.562 2.928 1 98.81 250 PRO B O 1
ATOM 5185 N N . PHE B 1 251 ? -5.918 7.203 2.174 1 98.75 251 PHE B N 1
ATOM 5186 C CA . PHE B 1 251 ? -6.934 8.227 1.944 1 98.75 251 PHE B CA 1
ATOM 5187 C C . PHE B 1 251 ? -7.098 9.109 3.174 1 98.75 251 PHE B C 1
ATOM 5189 O O . PHE B 1 251 ? -7.258 10.328 3.053 1 98.75 251 PHE B O 1
ATOM 5196 N N . GLY B 1 252 ? -7.031 8.5 4.328 1 98.69 252 GLY B N 1
ATOM 5197 C CA . GLY B 1 252 ? -7.441 9.18 5.543 1 98.69 252 GLY B CA 1
ATOM 5198 C C . GLY B 1 252 ? -6.34 10.023 6.156 1 98.69 252 GLY B C 1
ATOM 5199 O O . GLY B 1 252 ? -6.574 10.758 7.117 1 98.69 252 GLY B O 1
ATOM 5200 N N . PHE B 1 253 ? -5.086 9.977 5.602 1 98.94 253 PHE B N 1
ATOM 5201 C CA . PHE B 1 253 ? -3.92 10.57 6.238 1 98.94 253 PHE B CA 1
ATOM 5202 C C . PHE B 1 253 ? -4.07 12.086 6.34 1 98.94 253 PHE B C 1
ATOM 5204 O O . PHE B 1 253 ? -4.02 12.648 7.434 1 98.94 253 PHE B O 1
ATOM 5211 N N . ASP B 1 254 ? -4.359 12.773 5.188 1 98.94 254 ASP B N 1
ATOM 5212 C CA . ASP B 1 254 ? -4.445 14.234 5.16 1 98.94 254 ASP B CA 1
ATOM 5213 C C . ASP B 1 254 ? -5.676 14.727 5.918 1 98.94 254 ASP B C 1
ATOM 5215 O O . ASP B 1 254 ? -5.641 15.781 6.547 1 98.94 254 ASP B O 1
ATOM 5219 N N . ILE B 1 255 ? -6.77 13.945 5.859 1 98.88 255 ILE B N 1
ATOM 5220 C CA . ILE B 1 255 ? -7.973 14.297 6.605 1 98.88 255 ILE B CA 1
ATOM 5221 C C . ILE B 1 255 ? -7.664 14.312 8.102 1 98.88 255 ILE B C 1
ATOM 5223 O O . ILE B 1 255 ? -8.023 15.258 8.805 1 98.88 255 ILE B O 1
ATOM 5227 N N . GLY B 1 256 ? -6.949 13.273 8.508 1 98.81 256 GLY B N 1
ATOM 5228 C CA . GLY B 1 256 ? -6.559 13.188 9.898 1 98.81 256 GLY B CA 1
ATOM 5229 C C . GLY B 1 256 ? -5.648 14.32 10.336 1 98.81 256 GLY B C 1
ATOM 5230 O O . GLY B 1 256 ? -5.824 14.883 11.422 1 98.81 256 GLY B O 1
ATOM 5231 N N . GLN B 1 257 ? -4.688 14.688 9.484 1 98.69 257 GLN B N 1
ATOM 5232 C CA . GLN B 1 257 ? -3.764 15.773 9.797 1 98.69 257 GLN B CA 1
ATOM 5233 C C . GLN B 1 257 ? -4.512 17.094 9.977 1 98.69 257 GLN B C 1
ATOM 5235 O O . GLN B 1 257 ? -4.246 17.844 10.922 1 98.69 257 GLN B O 1
ATOM 5240 N N . PHE B 1 258 ? -5.441 17.406 9.086 1 98.88 258 PHE B N 1
ATOM 5241 C CA . PHE B 1 258 ? -6.199 18.656 9.133 1 98.88 258 PHE B CA 1
ATOM 5242 C C . PHE B 1 258 ? -7.062 18.719 10.383 1 98.88 258 PHE B C 1
ATOM 5244 O O . PHE B 1 258 ? -7.039 19.719 11.109 1 98.88 258 PHE B O 1
ATOM 5251 N N . ILE B 1 259 ? -7.77 17.625 10.711 1 98.88 259 ILE B N 1
ATOM 5252 C CA . ILE B 1 259 ? -8.672 17.578 11.852 1 98.88 259 ILE B CA 1
ATOM 5253 C C . ILE B 1 259 ? -7.875 17.734 13.148 1 98.88 259 ILE B C 1
ATOM 5255 O O . ILE B 1 259 ? -8.281 18.484 14.047 1 98.88 259 ILE B O 1
ATOM 5259 N N . ALA B 1 260 ? -6.746 17.062 13.234 1 98.88 260 ALA B N 1
ATOM 5260 C CA . ALA B 1 260 ? -5.902 17.141 14.422 1 98.88 260 ALA B CA 1
ATOM 5261 C C . ALA B 1 260 ? -5.504 18.594 14.711 1 98.88 260 ALA B C 1
ATOM 5263 O O . ALA B 1 260 ? -5.48 19.016 15.867 1 98.88 260 ALA B O 1
ATOM 5264 N N . ASN B 1 261 ? -5.16 19.328 13.695 1 98.75 261 ASN B N 1
ATOM 5265 C CA . ASN B 1 261 ? -4.695 20.703 13.891 1 98.75 261 ASN B CA 1
ATOM 5266 C C . ASN B 1 261 ? -5.836 21.625 14.305 1 98.75 261 ASN B C 1
ATOM 5268 O O . ASN B 1 261 ? -5.621 22.594 15.039 1 98.75 261 ASN B O 1
ATOM 5272 N N . LEU B 1 262 ? -7.07 21.328 13.867 1 98.88 262 LEU B N 1
ATOM 5273 C CA . LEU B 1 262 ? -8.227 22.047 14.383 1 98.88 262 LEU B CA 1
ATOM 5274 C C . LEU B 1 262 ? -8.453 21.734 15.852 1 98.88 262 LEU B C 1
ATOM 5276 O O . LEU B 1 262 ? -8.797 22.609 16.641 1 98.88 262 LEU B O 1
ATOM 5280 N N . LEU B 1 263 ? -8.25 20.453 16.219 1 98.81 263 LEU B N 1
ATOM 5281 C CA . LEU B 1 263 ? -8.406 20.047 17.609 1 98.81 263 LEU B CA 1
ATOM 5282 C C . LEU B 1 263 ? -7.352 20.719 18.5 1 98.81 263 LEU B C 1
ATOM 5284 O O . LEU B 1 263 ? -7.648 21.125 19.625 1 98.81 263 LEU B O 1
ATOM 5288 N N . LEU B 1 264 ? -6.129 20.812 18.016 1 98.69 264 LEU B N 1
ATOM 5289 C CA . LEU B 1 264 ? -5.062 21.484 18.75 1 98.69 264 LEU B CA 1
ATOM 5290 C C . LEU B 1 264 ? -5.414 22.938 19 1 98.69 264 LEU B C 1
ATOM 5292 O O . LEU B 1 264 ? -5.168 23.469 20.094 1 98.69 264 LEU B O 1
ATOM 5296 N N . ASN B 1 265 ? -5.957 23.594 17.969 1 98.56 265 ASN B N 1
ATOM 5297 C CA . ASN B 1 265 ? -6.418 24.953 18.141 1 98.56 265 ASN B CA 1
ATOM 5298 C C . ASN B 1 265 ? -7.543 25.047 19.172 1 98.56 265 ASN B C 1
ATOM 5300 O O . ASN B 1 265 ? -7.586 25.969 19.984 1 98.56 265 ASN B O 1
ATOM 5304 N N . ALA B 1 266 ? -8.445 24.094 19.141 1 98.25 266 ALA B N 1
ATOM 5305 C CA . ALA B 1 266 ? -9.555 24.062 20.094 1 98.25 266 ALA B CA 1
ATOM 5306 C C . ALA B 1 266 ? -9.039 23.953 21.531 1 98.25 266 ALA B C 1
ATOM 5308 O O . ALA B 1 266 ? -9.594 24.578 22.438 1 98.25 266 ALA B O 1
ATOM 5309 N N . LEU B 1 267 ? -8.016 23.203 21.766 1 97.62 267 LEU B N 1
ATOM 5310 C CA . LEU B 1 267 ? -7.449 22.984 23.094 1 97.62 267 LEU B CA 1
ATOM 5311 C C . LEU B 1 267 ? -6.871 24.281 23.656 1 97.62 267 LEU B C 1
ATOM 5313 O O . LEU B 1 267 ? -6.734 24.438 24.875 1 97.62 267 LEU B O 1
ATOM 5317 N N . SER B 1 268 ? -6.523 25.156 22.75 1 95.69 268 SER B N 1
ATOM 5318 C CA . SER B 1 268 ? -5.902 26.406 23.156 1 95.69 268 SER B CA 1
ATOM 5319 C C . SER B 1 268 ? -6.945 27.5 23.375 1 95.69 268 SER B C 1
ATOM 5321 O O . SER B 1 268 ? -6.609 28.609 23.797 1 95.69 268 SER B O 1
ATOM 5323 N N . ARG B 1 269 ? -8.227 27.203 23.141 1 94.88 269 ARG B N 1
ATOM 5324 C CA . ARG B 1 269 ? -9.297 28.188 23.219 1 94.88 269 ARG B CA 1
ATOM 5325 C C . ARG B 1 269 ? -10.172 27.938 24.453 1 94.88 269 ARG B C 1
ATOM 5327 O O . ARG B 1 269 ? -10.219 26.828 24.969 1 94.88 269 ARG B O 1
ATOM 5334 N N . GLU B 1 270 ? -10.82 29.109 24.859 1 93.19 270 GLU B N 1
ATOM 5335 C CA . GLU B 1 270 ? -11.891 28.969 25.844 1 93.19 270 GLU B CA 1
ATOM 5336 C C . GLU B 1 270 ? -13.094 28.234 25.25 1 93.19 270 GLU B C 1
ATOM 5338 O O . GLU B 1 270 ? -13.312 28.266 24.031 1 93.19 270 GLU B O 1
ATOM 5343 N N . GLU B 1 271 ? -13.773 27.578 26.078 1 93.5 271 GLU B N 1
ATOM 5344 C CA . GLU B 1 271 ? -14.867 26.703 25.656 1 93.5 271 GLU B CA 1
ATOM 5345 C C . GLU B 1 271 ? -15.82 27.422 24.703 1 93.5 271 GLU B C 1
ATOM 5347 O O . GLU B 1 271 ? -16.25 26.859 23.703 1 93.5 271 GLU B O 1
ATOM 5352 N N . GLU B 1 272 ? -16.109 28.688 24.984 1 93.81 272 GLU B N 1
ATOM 5353 C CA . GLU B 1 272 ? -17.109 29.453 24.234 1 93.81 272 GLU B CA 1
ATOM 5354 C C . GLU B 1 272 ? -16.625 29.75 22.812 1 93.81 272 GLU B C 1
ATOM 5356 O O . GLU B 1 272 ? -17.438 30.078 21.938 1 93.81 272 GLU B O 1
ATOM 5361 N N . GLN B 1 273 ? -15.359 29.562 22.594 1 95.5 273 GLN B N 1
ATOM 5362 C CA . GLN B 1 273 ? -14.789 29.938 21.297 1 95.5 273 GLN B CA 1
ATOM 5363 C C . GLN B 1 273 ? -14.453 28.703 20.469 1 95.5 273 GLN B C 1
ATOM 5365 O O . GLN B 1 273 ? -13.891 28.812 19.375 1 95.5 273 GLN B O 1
ATOM 5370 N N . ARG B 1 274 ? -14.828 27.531 20.891 1 97.25 274 ARG B N 1
ATOM 5371 C CA . ARG B 1 274 ? -14.422 26.281 20.25 1 97.25 274 ARG B CA 1
ATOM 5372 C C . ARG B 1 274 ? -15.398 25.891 19.141 1 97.25 274 ARG B C 1
ATOM 5374 O O . ARG B 1 274 ? -15.078 25.062 18.281 1 97.25 274 ARG B O 1
ATOM 5381 N N . GLY B 1 275 ? -16.594 26.438 19.156 1 97.31 275 GLY B N 1
ATOM 5382 C CA . GLY B 1 275 ? -17.672 26.016 18.281 1 97.31 275 GLY B CA 1
ATOM 5383 C C . GLY B 1 275 ? -17.297 26.031 16.812 1 97.31 275 GLY B C 1
ATOM 5384 O O . GLY B 1 275 ? -17.656 25.125 16.062 1 97.31 275 GLY B O 1
ATOM 5385 N N . VAL B 1 276 ? -16.625 27.062 16.375 1 97.81 276 VAL B N 1
ATOM 5386 C CA . VAL B 1 276 ? -16.266 27.25 14.969 1 97.81 276 VAL B CA 1
ATOM 5387 C C . VAL B 1 276 ? -15.336 26.109 14.516 1 97.81 276 VAL B C 1
ATOM 5389 O O . VAL B 1 276 ? -15.414 25.656 13.375 1 97.81 276 VAL B O 1
ATOM 5392 N N . LEU B 1 277 ? -14.484 25.625 15.438 1 98.56 277 LEU B N 1
ATOM 5393 C CA . LEU B 1 277 ? -13.539 24.562 15.094 1 98.56 277 LEU B CA 1
ATOM 5394 C C . LEU B 1 277 ? -14.266 23.234 14.914 1 98.56 277 LEU B C 1
ATOM 5396 O O . LEU B 1 277 ? -13.961 22.484 13.984 1 98.56 277 LEU B O 1
ATOM 5400 N N . PHE B 1 278 ? -15.234 22.922 15.758 1 98.44 278 PHE B N 1
ATOM 5401 C CA . PHE B 1 278 ? -16 21.688 15.625 1 98.44 278 PHE B CA 1
ATOM 5402 C C . PHE B 1 278 ? -16.922 21.75 14.398 1 98.44 278 PHE B C 1
ATOM 5404 O O . PHE B 1 278 ? -17.172 20.734 13.75 1 98.44 278 PHE B O 1
ATOM 5411 N N . PHE B 1 279 ? -17.391 22.969 14.125 1 98.44 279 PHE B N 1
ATOM 5412 C CA . PHE B 1 279 ? -18.109 23.172 12.867 1 98.44 279 PHE B CA 1
ATOM 5413 C C . PHE B 1 279 ? -17.234 22.812 11.68 1 98.44 279 PHE B C 1
ATOM 5415 O O . PHE B 1 279 ? -17.672 22.078 10.781 1 98.44 279 PHE B O 1
ATOM 5422 N N . HIS B 1 280 ? -15.992 23.266 11.625 1 98.81 280 HIS B N 1
ATOM 5423 C CA . HIS B 1 280 ? -15.086 22.969 10.523 1 98.81 280 HIS B CA 1
ATOM 5424 C C . HIS B 1 280 ? -14.781 21.484 10.438 1 98.81 280 HIS B C 1
ATOM 5426 O O . HIS B 1 280 ? -14.695 20.922 9.336 1 98.81 280 HIS B O 1
ATOM 5432 N N . ILE B 1 281 ? -14.633 20.781 11.586 1 98.81 281 ILE B N 1
ATOM 5433 C CA . ILE B 1 281 ? -14.367 19.359 11.594 1 98.81 281 ILE B CA 1
ATOM 5434 C C . ILE B 1 281 ? -15.539 18.609 10.969 1 98.81 281 ILE B C 1
ATOM 5436 O O . ILE B 1 281 ? -15.359 17.812 10.047 1 98.81 281 ILE B O 1
ATOM 5440 N N . GLU B 1 282 ? -16.719 18.922 11.383 1 98.62 282 GLU B N 1
ATOM 5441 C CA . GLU B 1 282 ? -17.922 18.25 10.906 1 98.62 282 GLU B CA 1
ATOM 5442 C C . GLU B 1 282 ? -18.156 18.547 9.43 1 98.62 282 GLU B C 1
ATOM 5444 O O . GLU B 1 282 ? -18.453 17.625 8.656 1 98.62 282 GLU B O 1
ATOM 5449 N N . LYS B 1 283 ? -18.047 19.766 9.055 1 98.75 283 LYS B N 1
ATOM 5450 C CA . LYS B 1 283 ? -18.375 20.172 7.691 1 98.75 283 LYS B CA 1
ATOM 5451 C C . LYS B 1 283 ? -17.312 19.703 6.703 1 98.75 283 LYS B C 1
ATOM 5453 O O . LYS B 1 283 ? -17.625 19.391 5.555 1 98.75 283 LYS B O 1
ATOM 5458 N N . THR B 1 284 ? -16.062 19.656 7.105 1 98.88 284 THR B N 1
ATOM 5459 C CA . THR B 1 284 ? -15.031 19.109 6.227 1 98.88 284 THR B CA 1
ATOM 5460 C C . THR B 1 284 ? -15.367 17.672 5.82 1 98.88 284 THR B C 1
ATOM 5462 O O . THR B 1 284 ? -15.312 17.328 4.641 1 98.88 284 THR B O 1
ATOM 5465 N N . TRP B 1 285 ? -15.75 16.828 6.777 1 98.81 285 TRP B N 1
ATOM 5466 C CA . TRP B 1 285 ? -16.109 15.438 6.488 1 98.81 285 TRP B CA 1
ATOM 5467 C C . TRP B 1 285 ? -17.359 15.375 5.613 1 98.81 285 TRP B C 1
ATOM 5469 O O . TRP B 1 285 ? -17.422 14.594 4.66 1 98.81 285 TRP B O 1
ATOM 5479 N N . SER B 1 286 ? -18.328 16.219 5.93 1 98.75 286 SER B N 1
ATOM 5480 C CA . SER B 1 286 ? -19.562 16.234 5.168 1 98.75 286 SER B CA 1
ATOM 5481 C C . SER B 1 286 ? -19.328 16.609 3.709 1 98.75 286 SER B C 1
ATOM 5483 O O . SER B 1 286 ? -19.828 15.945 2.799 1 98.75 286 SER B O 1
ATOM 5485 N N . TYR B 1 287 ? -18.516 17.656 3.459 1 98.88 287 TYR B N 1
ATOM 5486 C CA . TYR B 1 287 ? -18.234 18.094 2.098 1 98.88 287 TYR B CA 1
ATOM 5487 C C . TYR B 1 287 ? -17.359 17.062 1.372 1 98.88 287 TYR B C 1
ATOM 5489 O O . TYR B 1 287 ? -17.531 16.844 0.169 1 98.88 287 TYR B O 1
ATOM 5497 N N . PHE B 1 288 ? -16.453 16.453 2.102 1 98.88 288 PHE B N 1
ATOM 5498 C CA . PHE B 1 288 ? -15.641 15.391 1.521 1 98.88 288 PHE B CA 1
ATOM 5499 C C . PHE B 1 288 ? -16.516 14.25 1.04 1 98.88 288 PHE B C 1
ATOM 5501 O O . PHE B 1 288 ? -16.438 13.836 -0.12 1 98.88 288 PHE B O 1
ATOM 5508 N N . VAL B 1 289 ? -17.375 13.734 1.94 1 98.81 289 VAL B N 1
ATOM 5509 C CA . VAL B 1 289 ? -18.203 12.578 1.633 1 98.81 289 VAL B CA 1
ATOM 5510 C C . VAL B 1 289 ? -19.141 12.914 0.473 1 98.81 289 VAL B C 1
ATOM 5512 O O . VAL B 1 289 ? -19.312 12.109 -0.447 1 98.81 289 VAL B O 1
ATOM 5515 N N . GLU B 1 290 ? -19.75 14.078 0.541 1 98.81 290 GLU B N 1
ATOM 5516 C CA . GLU B 1 290 ? -20.672 14.508 -0.505 1 98.81 290 GLU B CA 1
ATOM 5517 C C . GLU B 1 290 ? -19.984 14.547 -1.866 1 98.81 290 GLU B C 1
ATOM 5519 O O . GLU B 1 290 ? -20.469 13.969 -2.836 1 98.81 290 GLU B O 1
ATOM 5524 N N . THR B 1 291 ? -18.828 15.219 -1.94 1 98.88 291 THR B N 1
ATOM 5525 C CA . THR B 1 291 ? -18.109 15.391 -3.193 1 98.88 291 THR B CA 1
ATOM 5526 C C . THR B 1 291 ? -17.531 14.062 -3.676 1 98.88 291 THR B C 1
ATOM 5528 O O . THR B 1 291 ? -17.641 13.727 -4.855 1 98.88 291 THR B O 1
ATOM 5531 N N . PHE B 1 292 ? -16.938 13.25 -2.793 1 98.88 292 PHE B N 1
ATOM 5532 C CA . PHE B 1 292 ? -16.359 11.961 -3.131 1 98.88 292 PHE B CA 1
ATOM 5533 C C . PHE B 1 292 ? -17.422 11.008 -3.668 1 98.88 292 PHE B C 1
ATOM 5535 O O . PHE B 1 292 ? -17.188 10.297 -4.648 1 98.88 292 PHE B O 1
ATOM 5542 N N . THR B 1 293 ? -18.562 11.039 -3.033 1 98.81 293 THR B N 1
ATOM 5543 C CA . THR B 1 293 ? -19.688 10.195 -3.447 1 98.81 293 THR B CA 1
ATOM 5544 C C . THR B 1 293 ? -20.172 10.586 -4.84 1 98.81 293 THR B C 1
ATOM 5546 O O . THR B 1 293 ? -20.422 9.727 -5.68 1 98.81 293 THR B O 1
ATOM 5549 N N . LYS B 1 294 ? -20.297 11.891 -5.047 1 98.75 294 LYS B N 1
ATOM 5550 C CA . LYS B 1 294 ? -20.734 12.375 -6.352 1 98.75 294 LYS B CA 1
ATOM 5551 C C . LYS B 1 294 ? -19.75 11.953 -7.449 1 98.75 294 LYS B C 1
ATOM 5553 O O . LYS B 1 294 ? -20.172 11.5 -8.516 1 98.75 294 LYS B O 1
ATOM 5558 N N . LEU B 1 295 ? -18.484 12.102 -7.207 1 98.81 295 LEU B N 1
ATOM 5559 C CA . LEU B 1 295 ? -17.469 11.703 -8.164 1 98.81 295 LEU B CA 1
ATOM 5560 C C . LEU B 1 295 ? -17.484 10.195 -8.383 1 98.81 295 LEU B C 1
ATOM 5562 O O . LEU B 1 295 ? -17.375 9.719 -9.516 1 98.81 295 LEU B O 1
ATOM 5566 N N . TRP B 1 296 ? -17.641 9.438 -7.289 1 98.56 296 TRP B N 1
ATOM 5567 C CA . TRP B 1 296 ? -17.688 7.98 -7.34 1 98.56 296 TRP B CA 1
ATOM 5568 C C . TRP B 1 296 ? -18.812 7.504 -8.25 1 98.56 296 TRP B C 1
ATOM 5570 O O . TRP B 1 296 ? -18.609 6.641 -9.102 1 98.56 296 TRP B O 1
ATOM 5580 N N . ILE B 1 297 ? -19.969 8.062 -8.102 1 97.94 297 ILE B N 1
ATOM 5581 C CA . ILE B 1 297 ? -21.172 7.656 -8.836 1 97.94 297 ILE B CA 1
ATOM 5582 C C . ILE B 1 297 ? -21.047 8.102 -10.297 1 97.94 297 ILE B C 1
ATOM 5584 O O . ILE B 1 297 ? -21.375 7.348 -11.211 1 97.94 297 ILE B O 1
ATOM 5588 N N . GLY B 1 298 ? -20.516 9.242 -10.492 1 97.94 298 GLY B N 1
ATOM 5589 C CA . GLY B 1 298 ? -20.562 9.844 -11.82 1 97.94 298 GLY B CA 1
ATOM 5590 C C . GLY B 1 298 ? -19.344 9.516 -12.664 1 97.94 298 GLY B C 1
ATOM 5591 O O . GLY B 1 298 ? -19.406 9.492 -13.891 1 97.94 298 GLY B O 1
ATOM 5592 N N . GLU B 1 299 ? -18.203 9.273 -12.008 1 98.12 299 GLU B N 1
ATOM 5593 C CA . GLU B 1 299 ? -16.969 9.25 -12.781 1 98.12 299 GLU B CA 1
ATOM 5594 C C . GLU B 1 299 ? -16.094 8.047 -12.398 1 98.12 299 GLU B C 1
ATOM 5596 O O . GLU B 1 299 ? -14.961 7.926 -12.859 1 98.12 299 GLU B O 1
ATOM 5601 N N . GLY B 1 300 ? -16.578 7.168 -11.555 1 98.25 300 GLY B N 1
ATOM 5602 C CA . GLY B 1 300 ? -15.797 6 -11.172 1 98.25 300 GLY B CA 1
ATOM 5603 C C . GLY B 1 300 ? -15.391 5.145 -12.359 1 98.25 300 GLY B C 1
ATOM 5604 O O . GLY B 1 300 ? -16.203 4.879 -13.25 1 98.25 300 GLY B O 1
ATOM 5605 N N . VAL B 1 301 ? -14.109 4.699 -12.383 1 98.19 301 VAL B N 1
ATOM 5606 C CA . VAL B 1 301 ? -13.625 3.959 -13.539 1 98.19 301 VAL B CA 1
ATOM 5607 C C . VAL B 1 301 ? -13.297 2.521 -13.141 1 98.19 301 VAL B C 1
ATOM 5609 O O . VAL B 1 301 ? -13.164 1.646 -13.992 1 98.19 301 VAL B O 1
ATOM 5612 N N . GLU B 1 302 ? -13.125 2.293 -11.828 1 97.5 302 GLU B N 1
ATOM 5613 C CA . GLU B 1 302 ? -12.805 0.956 -11.336 1 97.5 302 GLU B CA 1
ATOM 5614 C C . GLU B 1 302 ? -14.008 0.027 -11.445 1 97.5 302 GLU B C 1
ATOM 5616 O O . GLU B 1 302 ? -15.148 0.446 -11.219 1 97.5 302 GLU B O 1
ATOM 5621 N N . ALA B 1 303 ? -13.828 -1.182 -11.742 1 95.81 303 ALA B N 1
ATOM 5622 C CA . ALA B 1 303 ? -14.828 -2.145 -12.188 1 95.81 303 ALA B CA 1
ATOM 5623 C C . ALA B 1 303 ? -15.938 -2.309 -11.148 1 95.81 303 ALA B C 1
ATOM 5625 O O . ALA B 1 303 ? -17.094 -2.533 -11.5 1 95.81 303 ALA B O 1
ATOM 5626 N N . TYR B 1 304 ? -15.664 -2.148 -9.875 1 97.06 304 TYR B N 1
ATOM 5627 C CA . TYR B 1 304 ? -16.625 -2.496 -8.836 1 97.06 304 TYR B CA 1
ATOM 5628 C C . TYR B 1 304 ? -17.266 -1.245 -8.242 1 97.06 304 TYR B C 1
ATOM 5630 O O . TYR B 1 304 ? -18 -1.326 -7.254 1 97.06 304 TYR B O 1
ATOM 5638 N N . THR B 1 305 ? -16.984 -0.05 -8.773 1 96.5 305 THR B N 1
ATOM 5639 C CA . THR B 1 305 ? -17.531 1.181 -8.219 1 96.5 305 THR B CA 1
ATOM 5640 C C . THR B 1 305 ? -19.062 1.184 -8.297 1 96.5 305 THR B C 1
ATOM 5642 O O . THR B 1 305 ? -19.719 1.959 -7.609 1 96.5 305 THR B O 1
ATOM 5645 N N . LYS B 1 306 ? -19.672 0.294 -9.078 1 93.88 306 LYS B N 1
ATOM 5646 C CA . LYS B 1 306 ? -21.125 0.255 -9.219 1 93.88 306 LYS B CA 1
ATOM 5647 C C . LYS B 1 306 ? -21.75 -0.677 -8.188 1 93.88 306 LYS B C 1
ATOM 5649 O O . LYS B 1 306 ? -22.969 -0.676 -8 1 93.88 306 LYS B O 1
ATOM 5654 N N . GLU B 1 307 ? -20.906 -1.461 -7.484 1 94.31 307 GLU B N 1
ATOM 5655 C CA . GLU B 1 307 ? -21.438 -2.311 -6.422 1 94.31 307 GLU B CA 1
ATOM 5656 C C . GLU B 1 307 ? -21.875 -1.48 -5.223 1 94.31 307 GLU B C 1
ATOM 5658 O O . GLU B 1 307 ? -21.078 -0.749 -4.633 1 94.31 307 GLU B O 1
ATOM 5663 N N . LYS B 1 308 ? -23.109 -1.535 -4.871 1 90.81 308 LYS B N 1
ATOM 5664 C CA . LYS B 1 308 ? -23.797 -0.633 -3.951 1 90.81 308 LYS B CA 1
ATOM 5665 C C . LYS B 1 308 ? -23.094 -0.59 -2.598 1 90.81 308 LYS B C 1
ATOM 5667 O O . LYS B 1 308 ? -22.984 0.471 -1.979 1 90.81 308 LYS B O 1
ATOM 5672 N N . GLN B 1 309 ? -22.516 -1.645 -2.061 1 95.62 309 GLN B N 1
ATOM 5673 C CA . GLN B 1 309 ? -21.984 -1.657 -0.702 1 95.62 309 GLN B CA 1
ATOM 5674 C C . GLN B 1 309 ? -20.5 -1.312 -0.691 1 95.62 309 GLN B C 1
ATOM 5676 O O . GLN B 1 309 ? -19.906 -1.14 0.375 1 95.62 309 GLN B O 1
ATOM 5681 N N . TRP B 1 310 ? -19.938 -1.027 -1.808 1 97.62 310 TRP B N 1
ATOM 5682 C CA . TRP B 1 310 ? -18.5 -0.821 -1.863 1 97.62 310 TRP B CA 1
ATOM 5683 C C . TRP B 1 310 ? -18.125 0.58 -1.388 1 97.62 310 TRP B C 1
ATOM 5685 O O . TRP B 1 310 ? -17.203 0.748 -0.583 1 97.62 310 TRP B O 1
ATOM 5695 N N . LEU B 1 311 ? -18.875 1.606 -1.795 1 97.94 311 LEU B N 1
ATOM 5696 C CA . LEU B 1 311 ? -18.562 2.984 -1.419 1 97.94 311 LEU B CA 1
ATOM 5697 C C . LEU B 1 311 ? -18.688 3.174 0.09 1 97.94 311 LEU B C 1
ATOM 5699 O O . LEU B 1 311 ? -17.781 3.74 0.718 1 97.94 311 LEU B O 1
ATOM 5703 N N . PRO B 1 312 ? -19.766 2.725 0.786 1 97.12 312 PRO B N 1
ATOM 5704 C CA . PRO B 1 312 ? -19.859 2.863 2.242 1 97.12 312 PRO B CA 1
ATOM 5705 C C . PRO B 1 312 ? -18.672 2.223 2.969 1 97.12 312 PRO B C 1
ATOM 5707 O O . PRO B 1 312 ? -18.203 2.762 3.971 1 97.12 312 PRO B O 1
ATOM 5710 N N . ILE B 1 313 ? -18.172 1.12 2.479 1 97 313 ILE B N 1
ATOM 5711 C CA . ILE B 1 313 ? -17.047 0.438 3.098 1 97 313 ILE B CA 1
ATOM 5712 C C . ILE B 1 313 ? -15.789 1.284 2.939 1 97 313 ILE B C 1
ATOM 5714 O O . ILE B 1 313 ? -15.023 1.454 3.893 1 97 313 ILE B O 1
ATOM 5718 N N . ILE B 1 314 ? -15.609 1.866 1.734 1 98.25 314 ILE B N 1
ATOM 5719 C CA . ILE B 1 314 ? -14.445 2.705 1.46 1 98.25 314 ILE B CA 1
ATOM 5720 C C . ILE B 1 314 ? -14.484 3.943 2.355 1 98.25 314 ILE B C 1
ATOM 5722 O O . ILE B 1 314 ? -13.477 4.301 2.971 1 98.25 314 ILE B O 1
ATOM 5726 N N . LEU B 1 315 ? -15.656 4.59 2.461 1 98.12 315 LEU B N 1
ATOM 5727 C CA . LEU B 1 315 ? -15.789 5.797 3.27 1 98.12 315 LEU B CA 1
ATOM 5728 C C . LEU B 1 315 ? -15.562 5.492 4.746 1 98.12 315 LEU B C 1
ATOM 5730 O O . LEU B 1 315 ? -14.938 6.285 5.461 1 98.12 315 LEU B O 1
ATOM 5734 N N . GLN B 1 316 ? -16.047 4.363 5.215 1 97.25 316 GLN B N 1
ATOM 5735 C CA . GLN B 1 316 ? -15.812 3.953 6.598 1 97.25 316 GLN B CA 1
ATOM 5736 C C . GLN B 1 316 ? -14.328 3.719 6.863 1 97.25 316 GLN B C 1
ATOM 5738 O O . GLN B 1 316 ? -13.812 4.102 7.918 1 97.25 316 GLN B O 1
ATOM 5743 N N . ASN B 1 317 ? -13.672 3.033 5.941 1 97 317 ASN B N 1
ATOM 5744 C CA . ASN B 1 317 ? -12.242 2.805 6.082 1 97 317 ASN B CA 1
ATOM 5745 C C . ASN B 1 317 ? -11.461 4.117 6.113 1 97 317 ASN B C 1
ATOM 5747 O O . ASN B 1 317 ? -10.531 4.273 6.906 1 97 317 ASN B O 1
ATOM 5751 N N . ILE B 1 318 ? -11.844 5.062 5.227 1 98.44 318 ILE B N 1
ATOM 5752 C CA . ILE B 1 318 ? -11.195 6.371 5.184 1 98.44 318 ILE B CA 1
ATOM 5753 C C . ILE B 1 318 ? -11.367 7.074 6.527 1 98.44 318 ILE B C 1
ATOM 5755 O O . ILE B 1 318 ? -10.406 7.625 7.074 1 98.44 318 ILE B O 1
ATOM 5759 N N . PHE B 1 319 ? -12.531 7.031 7.074 1 98.38 319 PHE B N 1
ATOM 5760 C CA . PHE B 1 319 ? -12.852 7.688 8.336 1 98.38 319 PHE B CA 1
ATOM 5761 C C . PHE B 1 319 ? -12.039 7.086 9.477 1 98.38 319 PHE B C 1
ATOM 5763 O O . PHE B 1 319 ? -11.43 7.816 10.266 1 98.38 319 PHE B O 1
ATOM 5770 N N . THR B 1 320 ? -12.023 5.781 9.547 1 97.81 320 THR B N 1
ATOM 5771 C CA . THR B 1 320 ? -11.297 5.082 10.594 1 97.81 320 THR B CA 1
ATOM 5772 C C . THR B 1 320 ? -9.812 5.457 10.57 1 97.81 320 THR B C 1
ATOM 5774 O O . THR B 1 320 ? -9.219 5.734 11.609 1 97.81 320 THR B O 1
ATOM 5777 N N . ASP B 1 321 ? -9.266 5.492 9.398 1 98 321 ASP B N 1
ATOM 5778 C CA . ASP B 1 321 ? -7.855 5.863 9.258 1 98 321 ASP B CA 1
ATOM 5779 C C . ASP B 1 321 ? -7.625 7.316 9.664 1 98 321 ASP B C 1
ATOM 5781 O O . ASP B 1 321 ? -6.629 7.629 10.32 1 98 321 ASP B O 1
ATOM 5785 N N . ALA B 1 322 ? -8.539 8.172 9.25 1 98.56 322 ALA B N 1
ATOM 5786 C CA . ALA B 1 322 ? -8.414 9.586 9.594 1 98.56 322 ALA B CA 1
ATOM 5787 C C . ALA B 1 322 ? -8.383 9.781 11.102 1 98.56 322 ALA B C 1
ATOM 5789 O O . ALA B 1 322 ? -7.613 10.602 11.617 1 98.56 322 ALA B O 1
ATOM 5790 N N . VAL B 1 323 ? -9.203 9.039 11.805 1 98.56 323 VAL B N 1
ATOM 5791 C CA . VAL B 1 323 ? -9.281 9.133 13.266 1 98.56 323 VAL B CA 1
ATOM 5792 C C . VAL B 1 323 ? -7.934 8.758 13.875 1 98.56 323 VAL B C 1
ATOM 5794 O O . VAL B 1 323 ? -7.395 9.492 14.703 1 98.56 323 VAL B O 1
ATOM 5797 N N . GLY B 1 324 ? -7.383 7.641 13.469 1 98.5 324 GLY B N 1
ATOM 5798 C CA . GLY B 1 324 ? -6.098 7.203 13.984 1 98.5 324 GLY B CA 1
ATOM 5799 C C . GLY B 1 324 ? -4.961 8.148 13.633 1 98.5 324 GLY B C 1
ATOM 5800 O O . GLY B 1 324 ? -4.117 8.453 14.477 1 98.5 324 GLY B O 1
ATOM 5801 N N . PHE B 1 325 ? -4.922 8.641 12.383 1 98.81 325 PHE B N 1
ATOM 5802 C CA . PHE B 1 325 ? -3.875 9.562 11.945 1 98.81 325 PHE B CA 1
ATOM 5803 C C . PHE B 1 325 ? -3.979 10.891 12.68 1 98.81 325 PHE B C 1
ATOM 5805 O O . PHE B 1 325 ? -2.963 11.531 12.961 1 98.81 325 PHE B O 1
ATOM 5812 N N . ALA B 1 326 ? -5.23 11.289 12.961 1 98.81 326 ALA B N 1
ATOM 5813 C CA . ALA B 1 326 ? -5.41 12.5 13.758 1 98.81 326 ALA B CA 1
ATOM 5814 C C . ALA B 1 326 ? -4.789 12.344 15.141 1 98.81 326 ALA B C 1
ATOM 5816 O O . ALA B 1 326 ? -4.156 13.273 15.656 1 98.81 326 ALA B O 1
ATOM 5817 N N . GLY B 1 327 ? -5.008 11.172 15.719 1 98.81 327 GLY 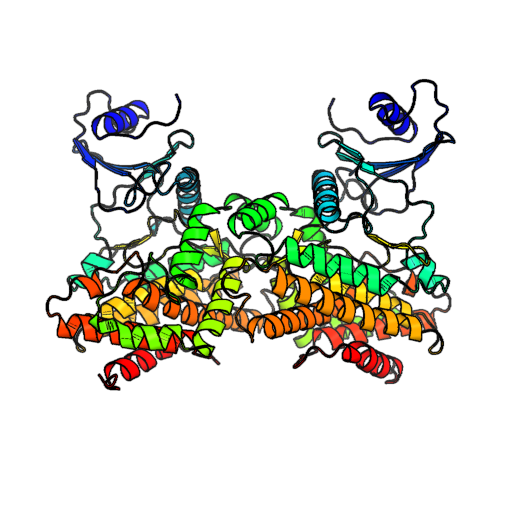B N 1
ATOM 5818 C CA . GLY B 1 327 ? -4.402 10.914 17.016 1 98.81 327 GLY B CA 1
ATOM 5819 C C . GLY B 1 327 ? -2.887 10.992 17 1 98.81 327 GLY B C 1
ATOM 5820 O O . GLY B 1 327 ? -2.279 11.602 17.875 1 98.81 327 GLY B O 1
ATOM 5821 N N . CYS B 1 328 ? -2.25 10.422 16.016 1 98.81 328 CYS B N 1
ATOM 5822 C CA . CYS B 1 328 ? -0.799 10.469 15.867 1 98.81 328 CYS B CA 1
ATOM 5823 C C . CYS B 1 328 ? -0.318 11.914 15.727 1 98.81 328 CYS B C 1
ATOM 5825 O O . CYS B 1 328 ? 0.69 12.297 16.312 1 98.81 328 CYS B O 1
ATOM 5827 N N . GLU B 1 329 ? -1.073 12.672 14.961 1 98.75 329 GLU B N 1
ATOM 5828 C CA . GLU B 1 329 ? -0.726 14.07 14.711 1 98.75 329 GLU B CA 1
ATOM 5829 C C . GLU B 1 329 ? -0.818 14.898 15.984 1 98.75 329 GLU B C 1
ATOM 5831 O O . GLU B 1 329 ? 0.039 15.75 16.25 1 98.75 329 GLU B O 1
ATOM 5836 N N . LEU B 1 330 ? -1.818 14.664 16.812 1 98.69 330 LEU B N 1
ATOM 5837 C CA . LEU B 1 330 ? -1.954 15.367 18.078 1 98.69 330 LEU B CA 1
ATOM 5838 C C . LEU B 1 330 ? -0.73 15.141 18.969 1 98.69 330 LEU B C 1
ATOM 5840 O O . LEU B 1 330 ? -0.191 16.094 19.547 1 98.69 330 LEU B O 1
ATOM 5844 N N . ILE B 1 331 ? -0.312 13.953 18.984 1 98.56 331 ILE B N 1
ATOM 5845 C CA . ILE B 1 331 ? 0.776 13.57 19.875 1 98.56 331 ILE B CA 1
ATOM 5846 C C . ILE B 1 331 ? 2.096 14.125 19.344 1 98.56 331 ILE B C 1
ATOM 5848 O O . ILE B 1 331 ? 2.854 14.758 20.094 1 98.56 331 ILE B O 1
ATOM 5852 N N . ARG B 1 332 ? 2.369 13.977 18.047 1 97.56 332 ARG B N 1
ATOM 5853 C CA . ARG B 1 332 ? 3.66 14.406 17.531 1 97.56 332 ARG B CA 1
ATOM 5854 C C . ARG B 1 332 ? 3.809 15.922 17.609 1 97.56 332 ARG B C 1
ATOM 5856 O O . ARG B 1 332 ? 4.902 16.422 17.859 1 97.56 332 ARG B O 1
ATOM 5863 N N . ARG B 1 333 ? 2.713 16.641 17.438 1 97.56 333 ARG B N 1
ATOM 5864 C CA . ARG B 1 333 ? 2.771 18.094 17.469 1 97.56 333 ARG B CA 1
ATOM 5865 C C . ARG B 1 333 ? 2.963 18.609 18.891 1 97.56 333 ARG B C 1
ATOM 5867 O O . ARG B 1 333 ? 3.309 19.781 19.094 1 97.56 333 ARG B O 1
ATOM 5874 N N . THR B 1 334 ? 2.76 17.766 19.859 1 97.75 334 THR B N 1
ATOM 5875 C CA . THR B 1 334 ? 2.832 18.172 21.25 1 97.75 334 THR B CA 1
ATOM 5876 C C . THR B 1 334 ? 4.207 17.859 21.828 1 97.75 334 THR B C 1
ATOM 5878 O O . THR B 1 334 ? 4.758 18.656 22.609 1 97.75 334 THR B O 1
ATOM 5881 N N . ILE B 1 335 ? 4.793 16.766 21.438 1 95.69 335 ILE B N 1
ATOM 5882 C CA . ILE B 1 335 ? 6.012 16.375 22.125 1 95.69 335 ILE B CA 1
ATOM 5883 C C . ILE B 1 335 ? 7.117 16.078 21.125 1 95.69 335 ILE B C 1
ATOM 5885 O O . ILE B 1 335 ? 8.242 15.75 21.5 1 95.69 335 ILE B O 1
ATOM 5889 N N . GLY B 1 336 ? 6.863 16.125 19.828 1 91.69 336 GLY B N 1
ATOM 5890 C CA . GLY B 1 336 ? 7.867 15.828 18.812 1 91.69 336 GLY B CA 1
ATOM 5891 C C . GLY B 1 336 ? 8.719 17.031 18.453 1 91.69 336 GLY B C 1
ATOM 5892 O O . GLY B 1 336 ? 8.844 17.969 19.25 1 91.69 336 GLY B O 1
ATOM 5893 N N . LEU B 1 337 ? 9.406 17.031 17.297 1 86.19 337 LEU B N 1
ATOM 5894 C CA . LEU B 1 337 ? 10.344 18.062 16.844 1 86.19 337 LEU B CA 1
ATOM 5895 C C . LEU B 1 337 ? 9.594 19.281 16.328 1 86.19 337 LEU B C 1
ATOM 5897 O O . LEU B 1 337 ? 10.07 20.406 16.484 1 86.19 337 LEU B O 1
ATOM 5901 N N . ALA B 1 338 ? 8.461 19.188 15.734 1 82.12 338 ALA B N 1
ATOM 5902 C CA . ALA B 1 338 ? 7.734 20.281 15.109 1 82.12 338 ALA B CA 1
ATOM 5903 C C . ALA B 1 338 ? 6.418 20.562 15.836 1 82.12 338 ALA B C 1
ATOM 5905 O O . ALA B 1 338 ? 5.348 20.188 15.352 1 82.12 338 ALA B O 1
ATOM 5906 N N . HIS B 1 339 ? 6.582 21.406 16.938 1 89.88 339 HIS B N 1
ATOM 5907 C CA . HIS B 1 339 ? 5.426 21.797 17.719 1 89.88 339 HIS B CA 1
ATOM 5908 C C . HIS B 1 339 ? 4.523 22.75 16.953 1 89.88 339 HIS B C 1
ATOM 5910 O O . HIS B 1 339 ? 4.859 23.156 15.836 1 89.88 339 HIS B O 1
ATOM 5916 N N . VAL B 1 340 ? 3.398 23 17.562 1 93.62 340 VAL B N 1
ATOM 5917 C CA . VAL B 1 340 ? 2.484 23.953 16.953 1 93.62 340 VAL B CA 1
ATOM 5918 C C . VAL B 1 340 ? 2.373 25.203 17.844 1 93.62 340 VAL B C 1
ATOM 5920 O O . VAL B 1 340 ? 2.367 25.094 19.078 1 93.62 340 VAL B O 1
ATOM 5923 N N . ALA B 1 341 ? 2.299 26.312 17.188 1 95.12 341 ALA B N 1
ATOM 5924 C CA . ALA B 1 341 ? 2.139 27.594 17.875 1 95.12 341 ALA B CA 1
ATOM 5925 C C . ALA B 1 341 ? 0.855 27.609 18.703 1 95.12 341 ALA B C 1
ATOM 5927 O O . ALA B 1 341 ? 0.786 28.281 19.734 1 95.12 341 ALA B O 1
ATOM 5928 N N . ASP B 1 342 ? -0.162 26.828 18.312 1 96.81 342 ASP B N 1
ATOM 5929 C CA . ASP B 1 342 ? -1.44 26.75 19.016 1 96.81 342 ASP B CA 1
ATOM 5930 C C . ASP B 1 342 ? -1.236 26.438 20.5 1 96.81 342 ASP B C 1
ATOM 5932 O O . ASP B 1 342 ? -1.923 27.016 21.344 1 96.81 342 ASP B O 1
ATOM 5936 N N . LEU B 1 343 ? -0.263 25.578 20.797 1 97.19 343 LEU B N 1
ATOM 5937 C CA . LEU B 1 343 ? -0.005 25.172 22.188 1 97.19 343 LEU B CA 1
ATOM 5938 C C . LEU B 1 343 ? 1.164 25.953 22.766 1 97.19 343 LEU B C 1
ATOM 5940 O O . LEU B 1 343 ? 1.07 26.484 23.875 1 97.19 343 LEU B O 1
ATOM 5944 N N . ASP B 1 344 ? 2.18 26.125 21.984 1 95.56 344 ASP B N 1
ATOM 5945 C CA . ASP B 1 344 ? 3.436 26.672 22.484 1 95.56 344 ASP B CA 1
ATOM 5946 C C . ASP B 1 344 ? 3.285 28.141 22.844 1 95.56 344 ASP B C 1
ATOM 5948 O O . ASP B 1 344 ? 4.023 28.672 23.688 1 95.56 344 ASP B O 1
ATOM 5952 N N . GLU B 1 345 ? 2.352 28.781 22.25 1 95.19 345 GLU B N 1
ATOM 5953 C CA . GLU B 1 345 ? 2.246 30.234 22.453 1 95.19 345 GLU B CA 1
ATOM 5954 C C . GLU B 1 345 ? 1.276 30.562 23.578 1 95.19 345 GLU B C 1
ATOM 5956 O O . GLU B 1 345 ? 1.057 31.734 23.891 1 95.19 345 GLU B O 1
ATOM 5961 N N . ILE B 1 346 ? 0.739 29.547 24.25 1 96.25 346 ILE B N 1
ATOM 5962 C CA . ILE B 1 346 ? -0.033 29.781 25.469 1 96.25 346 ILE B CA 1
ATOM 5963 C C . ILE B 1 346 ? 0.876 30.359 26.547 1 96.25 346 ILE B C 1
ATOM 5965 O O . ILE B 1 346 ? 1.811 29.703 27 1 96.25 346 ILE B O 1
ATOM 5969 N N . THR B 1 347 ? 0.611 31.484 27.016 1 95.31 347 THR B N 1
ATOM 5970 C CA . THR B 1 347 ? 1.509 32.25 27.875 1 95.31 347 THR B CA 1
ATOM 5971 C C . THR B 1 347 ? 1.572 31.656 29.266 1 95.31 347 THR B C 1
ATOM 5973 O O . THR B 1 347 ? 2.652 31.531 29.844 1 95.31 347 THR B O 1
ATOM 5976 N N . ASN B 1 348 ? 0.378 31.375 29.797 1 96.38 348 ASN B N 1
ATOM 5977 C CA . ASN B 1 348 ? 0.342 30.781 31.125 1 96.38 348 ASN B CA 1
ATOM 5978 C C . ASN B 1 348 ? 0.868 29.344 31.125 1 96.38 348 ASN B C 1
ATOM 5980 O O . ASN B 1 348 ? 0.303 28.469 30.453 1 96.38 348 ASN B O 1
ATOM 5984 N N . LYS B 1 349 ? 1.896 29.109 31.859 1 96.88 349 LYS B N 1
ATOM 5985 C CA . LYS B 1 349 ? 2.586 27.812 31.859 1 96.88 349 LYS B CA 1
ATOM 5986 C C . LYS B 1 349 ? 1.65 26.688 32.281 1 96.88 349 LYS B C 1
ATOM 5988 O O . LYS B 1 349 ? 1.633 25.625 31.672 1 96.88 349 LYS B O 1
ATOM 5993 N N . GLU B 1 350 ? 0.91 26.906 33.344 1 96.69 350 GLU B N 1
ATOM 5994 C CA . GLU B 1 350 ? 0.007 25.875 33.844 1 96.69 350 GLU B CA 1
ATOM 5995 C C . GLU B 1 350 ? -1.055 25.516 32.812 1 96.69 350 GLU B C 1
ATOM 5997 O O . GLU B 1 350 ? -1.356 24.328 32.625 1 96.69 350 GLU B O 1
ATOM 6002 N N . THR B 1 351 ? -1.566 26.547 32.188 1 96.38 351 THR B N 1
ATOM 6003 C CA . THR B 1 351 ? -2.564 26.328 31.141 1 96.38 351 THR B CA 1
ATOM 6004 C C . THR B 1 351 ? -1.96 25.594 29.938 1 96.38 351 THR B C 1
ATOM 6006 O O . THR B 1 351 ? -2.588 24.703 29.375 1 96.38 351 THR B O 1
ATOM 6009 N N . ARG B 1 352 ? -0.746 25.969 29.562 1 97.5 352 ARG B N 1
ATOM 6010 C CA . ARG B 1 352 ? -0.043 25.328 28.438 1 97.5 352 ARG B CA 1
ATOM 6011 C C . ARG B 1 352 ? 0.202 23.859 28.719 1 97.5 352 ARG B C 1
ATOM 6013 O O . ARG B 1 352 ? -0.075 23 27.859 1 97.5 352 ARG B O 1
ATOM 6020 N N . ILE B 1 353 ? 0.654 23.562 29.953 1 97.62 353 ILE B N 1
ATOM 6021 C CA . ILE B 1 353 ? 0.965 22.188 30.328 1 97.62 353 ILE B CA 1
ATOM 6022 C C . ILE B 1 353 ? -0.315 21.359 30.359 1 97.62 353 ILE B C 1
ATOM 6024 O O . ILE B 1 353 ? -0.331 20.219 29.891 1 97.62 353 ILE B O 1
ATOM 6028 N N . GLN B 1 354 ? -1.35 21.953 30.875 1 96.81 354 GLN B N 1
ATOM 6029 C CA . GLN B 1 354 ? -2.625 21.25 30.922 1 96.81 354 GLN B CA 1
ATOM 6030 C C . GLN B 1 354 ? -3.139 20.969 29.516 1 96.81 354 GLN B C 1
ATOM 6032 O O . GLN B 1 354 ? -3.641 19.875 29.234 1 96.81 354 GLN B O 1
ATOM 6037 N N . ALA B 1 355 ? -3.047 21.938 28.594 1 97.69 355 ALA B N 1
ATOM 6038 C CA . ALA B 1 355 ? -3.473 21.766 27.219 1 97.69 355 ALA B CA 1
ATOM 6039 C C . ALA B 1 355 ? -2.664 20.672 26.531 1 97.69 355 ALA B C 1
ATOM 6041 O O . ALA B 1 355 ? -3.211 19.859 25.766 1 97.69 355 ALA B O 1
ATOM 6042 N N . LYS B 1 356 ? -1.406 20.656 26.812 1 98.25 356 LYS B N 1
ATOM 6043 C CA . LYS B 1 356 ? -0.532 19.656 26.219 1 98.25 356 LYS B CA 1
ATOM 6044 C C . LYS B 1 356 ? -0.855 18.266 26.75 1 98.25 356 LYS B C 1
ATOM 6046 O O . LYS B 1 356 ? -0.856 17.297 25.984 1 98.25 356 LYS B O 1
ATOM 6051 N N . LYS B 1 357 ? -1.149 18.188 28.062 1 98.06 357 LYS B N 1
ATOM 6052 C CA . LYS B 1 357 ? -1.573 16.906 28.609 1 98.06 357 LYS B CA 1
ATOM 6053 C C . LYS B 1 357 ? -2.875 16.438 27.969 1 98.06 357 LYS B C 1
ATOM 6055 O O . LYS B 1 357 ? -3.031 15.25 27.688 1 98.06 357 LYS B O 1
ATOM 6060 N N . GLN B 1 358 ? -3.773 17.344 27.797 1 98.12 358 GLN B N 1
ATOM 6061 C CA . GLN B 1 358 ? -5.047 17.016 27.172 1 98.12 358 GLN B CA 1
ATOM 6062 C C . GLN B 1 358 ? -4.848 16.562 25.719 1 98.12 358 GLN B C 1
ATOM 6064 O O . GLN B 1 358 ? -5.516 15.648 25.25 1 98.12 358 GLN B O 1
ATOM 6069 N N . ALA B 1 359 ? -3.949 17.234 24.984 1 98.56 359 ALA B N 1
ATOM 6070 C CA . ALA B 1 359 ? -3.637 16.844 23.609 1 98.56 359 ALA B CA 1
ATOM 6071 C C . ALA B 1 359 ? -3.123 15.414 23.547 1 98.56 359 ALA B C 1
ATOM 6073 O O . ALA B 1 359 ? -3.537 14.641 22.672 1 98.56 359 ALA B O 1
ATOM 6074 N N . LEU B 1 360 ? -2.246 15.07 24.484 1 98.38 360 LEU B N 1
ATOM 6075 C CA . LEU B 1 360 ? -1.673 13.734 24.531 1 98.38 360 LEU B CA 1
ATOM 6076 C C . LEU B 1 360 ? -2.744 12.695 24.844 1 98.38 360 LEU B C 1
ATOM 6078 O O . LEU B 1 360 ? -2.797 11.633 24.219 1 98.38 360 LEU B O 1
ATOM 6082 N N . SER B 1 361 ? -3.584 13.039 25.797 1 98 361 SER B N 1
ATOM 6083 C CA . SER B 1 361 ? -4.656 12.125 26.188 1 98 361 SER B CA 1
ATOM 6084 C C . SER B 1 361 ? -5.645 11.914 25.047 1 98 361 SER B C 1
ATOM 6086 O O . SER B 1 361 ? -6.051 10.789 24.766 1 98 361 SER B O 1
ATOM 6088 N N . LEU B 1 362 ? -6.039 13.008 24.406 1 98.38 362 LEU B N 1
ATOM 6089 C CA . LEU B 1 362 ? -6.953 12.93 23.281 1 98.38 362 LEU B CA 1
ATOM 6090 C C . LEU B 1 362 ? -6.344 12.117 22.141 1 98.38 362 LEU B C 1
ATOM 6092 O O . LEU B 1 362 ? -7.031 11.305 21.516 1 98.38 362 LEU B O 1
ATOM 6096 N N . GLY B 1 363 ? -5.078 12.367 21.828 1 98.62 363 GLY B N 1
ATOM 6097 C CA . GLY B 1 363 ? -4.391 11.594 20.797 1 98.62 363 GLY B CA 1
ATOM 6098 C C . GLY B 1 363 ? -4.41 10.102 21.062 1 98.62 363 GLY B C 1
ATOM 6099 O O . GLY B 1 363 ? -4.703 9.305 20.172 1 98.62 363 GLY B O 1
ATOM 6100 N N . LYS B 1 364 ? -4.152 9.734 22.328 1 98.19 364 LYS B N 1
ATOM 6101 C CA . LYS B 1 364 ? -4.168 8.336 22.734 1 98.19 364 LYS B CA 1
ATOM 6102 C C . LYS B 1 364 ? -5.547 7.715 22.516 1 98.19 364 LYS B C 1
ATOM 6104 O O . LYS B 1 364 ? -5.66 6.609 21.984 1 98.19 364 LYS B O 1
ATOM 6109 N N . GLU B 1 365 ? -6.566 8.438 22.891 1 97.5 365 GLU B N 1
ATOM 6110 C CA . GLU B 1 365 ? -7.934 7.941 22.75 1 97.5 365 GLU B CA 1
ATOM 6111 C C . GLU B 1 365 ? -8.32 7.754 21.297 1 97.5 365 GLU B C 1
ATOM 6113 O O . GLU B 1 365 ? -8.977 6.773 20.938 1 97.5 365 GLU B O 1
ATOM 6118 N N . LEU B 1 366 ? -7.941 8.664 20.469 1 98.38 366 LEU B N 1
ATOM 6119 C CA . LEU B 1 366 ? -8.266 8.578 19.047 1 98.38 366 LEU B CA 1
ATOM 6120 C C . LEU B 1 366 ? -7.555 7.398 18.406 1 98.38 366 LEU B C 1
ATOM 6122 O O . LEU B 1 366 ? -8.156 6.664 17.609 1 98.38 366 LEU B O 1
ATOM 6126 N N . ILE B 1 367 ? -6.305 7.18 18.734 1 98.44 367 ILE B N 1
ATOM 6127 C CA . ILE B 1 367 ? -5.52 6.098 18.141 1 98.44 367 ILE B CA 1
ATOM 6128 C C . ILE B 1 367 ? -6.117 4.75 18.547 1 98.44 367 ILE B C 1
ATOM 6130 O O . ILE B 1 367 ? -6.176 3.824 17.734 1 98.44 367 ILE B O 1
ATOM 6134 N N . LYS B 1 368 ? -6.59 4.656 19.75 1 97.31 368 LYS B N 1
ATOM 6135 C CA . LYS B 1 368 ? -7.09 3.393 20.281 1 97.31 368 LYS B CA 1
ATOM 6136 C C . LYS B 1 368 ? -8.57 3.201 19.953 1 97.31 368 LYS B C 1
ATOM 6138 O O . LYS B 1 368 ? -9.125 2.125 20.172 1 97.31 368 LYS B O 1
ATOM 6143 N N . TYR B 1 369 ? -9.133 4.266 19.344 1 93.56 369 TYR B N 1
ATOM 6144 C CA . TYR B 1 369 ? -10.57 4.23 19.094 1 93.56 369 TYR B CA 1
ATOM 6145 C C . TYR B 1 369 ? -10.906 3.225 18 1 93.56 369 TYR B C 1
ATOM 6147 O O . TYR B 1 369 ? -10.266 3.207 16.938 1 93.56 369 TYR B O 1
ATOM 6155 N N . GLU B 1 370 ? -11.812 2.346 18.234 1 87.75 370 GLU B N 1
ATOM 6156 C CA . GLU B 1 370 ? -12.32 1.412 17.234 1 87.75 370 GLU B CA 1
ATOM 6157 C C . GLU B 1 370 ? -13.656 1.884 16.672 1 87.75 370 GLU B C 1
ATOM 6159 O O . GLU B 1 370 ? -14.695 1.709 17.312 1 87.75 370 GLU B O 1
ATOM 6164 N N . SER B 1 371 ? -13.539 2.412 15.539 1 80.38 371 SER B N 1
ATOM 6165 C CA . SER B 1 371 ? -14.734 2.977 14.93 1 80.38 371 SER B CA 1
ATOM 6166 C C . SER B 1 371 ? -15.617 1.888 14.328 1 80.38 371 SER B C 1
ATOM 6168 O O . SER B 1 371 ? -15.141 1.042 13.57 1 80.38 371 SER B O 1
ATOM 6170 N N . LYS B 1 372 ? -16.875 1.849 14.703 1 80.5 372 LYS B N 1
ATOM 6171 C CA . LYS B 1 372 ? -17.828 0.941 14.078 1 80.5 372 LYS B CA 1
ATOM 6172 C C . LYS B 1 372 ? -18.547 1.618 12.914 1 80.5 372 LYS B C 1
ATOM 6174 O O . LYS B 1 372 ? -19.016 0.947 11.992 1 80.5 372 LYS B O 1
ATOM 6179 N N . ASN B 1 373 ? -18.703 2.943 13.039 1 84.44 373 ASN B N 1
ATOM 6180 C CA . ASN B 1 373 ? -19.297 3.754 11.977 1 84.44 373 ASN B CA 1
ATOM 6181 C C . ASN B 1 373 ? -18.562 5.082 11.812 1 84.44 373 ASN B C 1
ATOM 6183 O O . ASN B 1 373 ? -17.797 5.48 12.688 1 84.44 373 ASN B O 1
ATOM 6187 N N . ALA B 1 374 ? -18.781 5.641 10.656 1 88.25 374 ALA B N 1
ATOM 6188 C CA . ALA B 1 374 ? -18.172 6.941 10.398 1 88.25 374 ALA B CA 1
ATOM 6189 C C . ALA B 1 374 ? -18.969 8.07 11.039 1 88.25 374 ALA B C 1
ATOM 6191 O O . ALA B 1 374 ? -19.641 8.844 10.344 1 88.25 374 ALA B O 1
ATOM 6192 N N . ASP B 1 375 ? -18.828 8.172 12.344 1 92.25 375 ASP B N 1
ATOM 6193 C CA . ASP B 1 375 ? -19.516 9.227 13.086 1 92.25 375 ASP B CA 1
ATOM 6194 C C . ASP B 1 375 ? -18.562 10.367 13.438 1 92.25 375 ASP B C 1
ATOM 6196 O O . ASP B 1 375 ? -17.828 10.281 14.422 1 92.25 375 ASP B O 1
ATOM 6200 N N . ILE B 1 376 ? -18.703 11.445 12.789 1 94.88 376 ILE B N 1
ATOM 6201 C CA . ILE B 1 376 ? -17.781 12.578 12.898 1 94.88 376 ILE B CA 1
ATOM 6202 C C . ILE B 1 376 ? -17.906 13.219 14.273 1 94.88 376 ILE B C 1
ATOM 6204 O O . ILE B 1 376 ? -17 13.93 14.727 1 94.88 376 ILE B O 1
ATOM 6208 N N . GLN B 1 377 ? -19.016 12.938 14.992 1 95.38 377 GLN B N 1
ATOM 6209 C CA . GLN B 1 377 ? -19.234 13.523 16.312 1 95.38 377 GLN B CA 1
ATOM 6210 C C . GLN B 1 377 ? -18.266 12.938 17.344 1 95.38 377 GLN B C 1
ATOM 6212 O O . GLN B 1 377 ? -18.109 13.492 18.438 1 95.38 377 GLN B O 1
ATOM 6217 N N . LEU B 1 378 ? -17.625 11.883 16.969 1 96.19 378 LEU B N 1
ATOM 6218 C CA . LEU B 1 378 ? -16.688 11.234 17.875 1 96.19 378 LEU B CA 1
ATOM 6219 C C . LEU B 1 378 ? -15.602 12.211 18.312 1 96.19 378 LEU B C 1
ATOM 6221 O O . LEU B 1 378 ? -15.164 12.18 19.469 1 96.19 378 LEU B O 1
ATOM 6225 N N . PHE B 1 379 ? -15.172 13.078 17.406 1 97.38 379 PHE B N 1
ATOM 6226 C CA . PHE B 1 379 ? -14.102 14.016 17.719 1 97.38 379 PHE B CA 1
ATOM 6227 C C . PHE B 1 379 ? -14.539 14.969 18.828 1 97.38 379 PHE B C 1
ATOM 6229 O O . PHE B 1 379 ? -13.789 15.219 19.781 1 97.38 379 PHE B O 1
ATOM 6236 N N . ARG B 1 380 ? -15.734 15.508 18.703 1 96.75 380 ARG B N 1
ATOM 6237 C CA . ARG B 1 380 ? -16.266 16.391 19.719 1 96.75 380 ARG B CA 1
ATOM 6238 C C . ARG B 1 380 ? -16.484 15.656 21.031 1 96.75 380 ARG B C 1
ATOM 6240 O O . ARG B 1 380 ? -16.156 16.172 22.109 1 96.75 380 ARG B O 1
ATOM 6247 N N . THR B 1 381 ? -17 14.453 20.938 1 95.88 381 THR B N 1
ATOM 6248 C CA . THR B 1 381 ? -17.297 13.648 22.125 1 95.88 381 THR B CA 1
ATOM 6249 C C . THR B 1 381 ? -16.016 13.328 22.891 1 95.88 381 THR B C 1
ATOM 6251 O O . THR B 1 381 ? -15.945 13.547 24.109 1 95.88 381 THR B O 1
ATOM 6254 N N . LEU B 1 382 ? -15.023 12.812 22.25 1 96.38 382 LEU B N 1
ATOM 6255 C CA . LEU B 1 382 ? -13.773 12.453 22.906 1 96.38 382 LEU B CA 1
ATOM 6256 C C . LEU B 1 382 ? -13.047 13.695 23.406 1 96.38 382 LEU B C 1
ATOM 6258 O O . LEU B 1 382 ? -12.406 13.664 24.453 1 96.38 382 LEU B O 1
ATOM 6262 N N . PHE B 1 383 ? -13.156 14.812 22.641 1 97.81 383 PHE B N 1
ATOM 6263 C CA . PHE B 1 383 ? -12.57 16.078 23.078 1 97.81 383 PHE B CA 1
ATOM 6264 C C . PHE B 1 383 ? -13.18 16.531 24.391 1 97.81 383 PHE B C 1
ATOM 6266 O O . PHE B 1 383 ? -12.445 16.859 25.344 1 97.81 383 PHE B O 1
ATOM 6273 N N . GLN B 1 384 ? -14.477 16.5 24.484 1 96.06 384 GLN B N 1
ATOM 6274 C CA . GLN B 1 384 ? -15.18 16.938 25.688 1 96.06 384 GLN B CA 1
ATOM 6275 C C . GLN B 1 384 ? -14.859 16.031 26.875 1 96.06 384 GLN B C 1
ATOM 6277 O O . GLN B 1 384 ? -14.688 16.516 27.984 1 96.06 384 GLN B O 1
ATOM 6282 N N . GLN B 1 385 ? -14.773 14.758 26.641 1 95.19 385 GLN B N 1
ATOM 6283 C CA . GLN B 1 385 ? -14.414 13.812 27.703 1 95.19 385 GLN B CA 1
ATOM 6284 C C . GLN B 1 385 ? -13.016 14.094 28.234 1 95.19 385 GLN B C 1
ATOM 6286 O O . GLN B 1 385 ? -12.773 14 29.438 1 95.19 385 GLN B O 1
ATOM 6291 N N . THR B 1 386 ? -12.125 14.43 27.359 1 93.94 386 THR B N 1
ATOM 6292 C CA . THR B 1 386 ? -10.734 14.68 27.703 1 93.94 386 THR B CA 1
ATOM 6293 C C . THR B 1 386 ? -10.602 15.969 28.516 1 93.94 386 THR B C 1
ATOM 6295 O O . THR B 1 386 ? -9.883 16.016 29.516 1 93.94 386 THR B O 1
ATOM 6298 N N . VAL B 1 387 ? -11.266 17.031 28.094 1 92.44 387 VAL B N 1
ATOM 6299 C CA . VAL B 1 387 ? -11.109 18.328 28.719 1 92.44 387 VAL B CA 1
ATOM 6300 C C . VAL B 1 387 ? -11.906 18.375 30.031 1 92.44 387 VAL B C 1
ATOM 6302 O O . VAL B 1 387 ? -11.508 19.062 30.984 1 92.44 387 VAL B O 1
ATOM 6305 N N . SER B 1 388 ? -13.109 17.625 30.062 1 85.56 388 SER B N 1
ATOM 6306 C CA . SER B 1 388 ? -13.922 17.609 31.266 1 85.56 388 SER B CA 1
ATOM 6307 C C . SER B 1 388 ? -13.344 16.656 32.312 1 85.56 388 SER B C 1
ATOM 6309 O O . SER B 1 388 ? -13.586 16.812 33.5 1 85.56 388 SER B O 1
ATOM 6311 N N . GLY B 1 389 ? -12.977 15.406 31.891 1 73.56 389 GLY B N 1
ATOM 6312 C CA . GLY B 1 389 ? -12.516 14.375 32.812 1 73.56 389 GLY B CA 1
ATOM 6313 C C . GLY B 1 389 ? -11.266 14.773 33.562 1 73.56 389 GLY B C 1
ATOM 6314 O O . GLY B 1 389 ? -10.766 14.008 34.406 1 73.56 389 GLY B O 1
ATOM 6315 N N . GLY B 1 390 ? -10.992 15.891 33.969 1 57.09 390 GLY B N 1
ATOM 6316 C CA . GLY B 1 390 ? -9.867 16.297 34.812 1 57.09 390 GLY B CA 1
ATOM 6317 C C . GLY B 1 390 ? -8.656 15.398 34.656 1 57.09 390 GLY B C 1
ATOM 6318 O O . GLY B 1 390 ? -8.711 14.211 35 1 57.09 390 GLY B O 1
ATOM 6319 N N . ILE B 1 391 ? -7.945 15.219 33.719 1 48.78 391 ILE B N 1
ATOM 6320 C CA . ILE B 1 391 ? -6.715 14.438 33.719 1 48.78 391 ILE B CA 1
ATOM 6321 C C . ILE B 1 391 ? -6.016 14.594 35.094 1 48.78 391 ILE B C 1
ATOM 6323 O O . ILE B 1 391 ? -5.633 15.695 35.469 1 48.78 391 ILE B O 1
ATOM 6327 N N . LYS B 1 392 ? -6.43 13.68 36.125 1 42.28 392 LYS B N 1
ATOM 6328 C CA . LYS B 1 392 ? -5.68 13.68 37.375 1 42.28 392 LYS B CA 1
ATOM 6329 C C . LYS B 1 392 ? -4.215 14.039 37.125 1 42.28 392 LYS B C 1
ATOM 6331 O O . LYS B 1 392 ? -3.555 13.445 36.281 1 42.28 392 LYS B O 1
ATOM 6336 N N . ALA B 1 393 ? -3.887 15.367 37.688 1 32.59 393 ALA B N 1
ATOM 6337 C CA . ALA B 1 393 ? -2.482 15.727 37.844 1 32.59 393 ALA B CA 1
ATOM 6338 C C . ALA B 1 393 ? -1.708 14.609 38.531 1 32.59 393 ALA B C 1
ATOM 6340 O O . ALA B 1 393 ? -2.201 14.008 39.5 1 32.59 393 ALA B O 1
#